Protein 7URH (pdb70)

Nearest PDB structures (foldseek):
  7urh-assembly1_A  TM=1.006E+00  e=3.641E-23  Caenorhabditis elegans
  8w94-assembly1_b  TM=1.001E+00  e=1.421E-17  Azumapecten farreri
  7vt2-assembly2_B  TM=1.000E+00  e=2.208E-17  Azumapecten farreri
  8gy1-assembly1_A  TM=9.930E-01  e=2.685E-17  Dendrorhynchus
  7vhr-assembly1_J  TM=9.983E-01  e=6.172E-17  Apostichopus japonicus

Solvent-accessible surface area: 43721 Å² total; per-residue (Å²): 76,196,57,88,145,93,11,80,76,96,0,28,62,23,0,21,147,3,2,33,24,0,9,41,1,8,7,8,0,5,9,0,6,7,24,1,49,32,58,87,36,62,16,79,46,0,9,126,12,0,42,86,20,0,58,60,3,27,85,28,0,0,43,0,0,101,3,0,7,120,26,8,6,132,24,58,10,92,68,9,100,77,7,134,73,73,107,15,29,80,1,52,131,0,0,72,35,0,35,63,20,4,120,106,2,27,95,13,2,87,128,6,43,59,24,0,33,114,48,119,2,76,85,0,21,80,19,0,78,128,108,7,31,72,80,6,90,122,16,28,78,74,0,44,159,4,10,51,40,8,127,176,52,21,128,49,120,7,42,120,69,4,1,89,115,75,61,124,67,194,56,86,145,93,13,85,73,94,0,28,60,22,0,21,147,3,2,34,23,0,10,40,1,8,7,8,0,4,9,0,5,6,25,1,49,38,66,92,36,63,16,79,46,0,8,124,11,0,44,88,18,0,50,55,3,19,84,33,0,2,68,0,0,92,2,0,5,125,28,3,0,51,25,59,10,90,66,9,103,87,8,133,74,77,80,20,43,76,1,43,114,0,0,53,36,0,13,63,18,3,49,99,1,7,86,14,2,34,126,6,27,61,25,0,35,116,48,120,1,75,92,0,22,76,25,0,22,95,115,8,2,26,79,7,10,86,15,5,13,73,0,2,44,5,0,16,4,8,113,43,10,22,127,50,107,0,41,120,30,0,1,87,63,49,60,128,67,88,6,76,40,62,12,83,76,94,0,28,61,22,0,21,130,4,1,34,22,0,10,42,0,9,7,7,0,4,9,0,5,8,23,1,19,32,4,71,14,0,2,61,42,0,9,125,12,0,40,78,13,0,49,79,4,19,82,39,0,1,54,0,0,95,2,0,2,28,10,3,0,52,25,59,10,89,67,10,102,78,6,135,72,72,106,21,43,77,2,51,132,0,0,57,37,0,36,63,18,3,119,98,1,25,122,14,3,89,128,5,43,59,14,0,33,115,50,120,2,9,8,0,16,16,13,0,72,114,85,8,31,71,80,8,88,117,11,29,77,72,0,44,158,5,10,50,40,8,127,177,52,22,127,23,50,7,25,1,54,6,1,36,100,76,56,130,67,193,57,88,145,92,13,86,74,94,0,27,61,22,0,21,145,4,2,34,20,0,9,44,1,11,7,6,0,6,8,0,6,9,25,1,51,32,59,88,35,62,16,79,49,0,9,130,12,0,41,76,15,4,50,75,4,20,90,37,0,2,56,0,0,100,2,0,6,123,27,2,0,51,25,59,10,89,68,10,112,78,6,157,62,75,104,16,40,80,1,52,134,0,0,61,37,0,13,64,19,3,50,96,1,6,76,15,3,32,131,5,26,60,23,0,33,115,49,120,1,75,92,0,21,74,18,0,21,101,102,7,1,35,82,7,11,79,16,5,11,74,0,2,44,4,0,14,4,7,110,43,10,22,128,50,107,0,41,121,29,0,1,91,44,58,62,110,66,85,5,72,39,62,13,86,73,93,0,27,60,20,0,21,143,4,2,34,23,0,11,42,0,8,7,7,0,4,8,0,6,8,23,1,19,32,4,71,14,0,2,68,48,0,8,125,12,0,39,70,14,0,50,82,3,19,84,46,0,1,66,0,0,94,1,0,2,27,10,3,0,52,24,61,10,89,67,9,104,78,6,134,73,73,106,20,42,75,1,52,134,0,0,61,36,0,36,62,19,3,120,95,2,25,90,12,2,89,126,5,44,59,26,0,34,115,50,119,1,9,8,0,17,14,14,0,74,99,83,8,32,68,96,7,85,114,19,30,77,72,0,43,153,4,11,51,40,8,130,178,52,22,128,22,51,6,24,10,53,5,8,56,95,77,61,126,67,196,57,84,146,91,12,82,73,92,0,27,60,22,0,21,148,3,1,35,22,0,11,42,1,9,8,7,0,3,9,0,6,7,23,1,50,34,60,87,36,63,15,79,52,0,9,125,13,0,44,72,13,0,45,82,4,31,79,42,0,1,69,0,0,93,2,0,5,125,27,3,0,51,26,59,10,90,66,9,103,76,6,136,73,73,107,22,41,74,1,41,112,0,0,55,36,0,36,61,19,3,120,96,2,26,92,14,3,88,130,6,42,60,24,0,32,116,50,121,1,74,92,0,22,80,26,0,81,111,110,7,30,68,95,8,87,120,21,28,76,75,0,44,157,5,12,50,41,8,130,179,54,22,126,50,119,7,42,118,70,6,2,96,114,77,60,129

InterPro domains:
  IPR001519 Ferritin [PTHR11431] (4-167)
  IPR008331 Ferritin/DPS domain [PF00210] (14-154)
  IPR009040 Ferritin-like diiron domain [PS50905] (6-155)
  IPR009078 Ferritin-like superfamily [SSF47240] (2-167)
  IPR012347 Ferritin-like [G3DSA:1.20.1260.10] (1-170)
  IPR014034 Ferritin, conserved site [PS00204] (122-142)

Sequence (1008 aa):
SLARQNYHSEEVEAAVNKKQINIELYASYVYLSMSFYFDRDDVALPNIAKKFFKEQSDEEERREEHATELMMRVQNLLRGGRRVVLQDIQQQKKPENDEWGTALKAFEAALALEKFNNESLLKKKLHSSTAGNHNDAHLTDFIEEKKYLDEQVKKSINEEFARMVANLKRRVGPGVGEEYVFDKEHFSSLARQNYHSSEEVEAAVNKKQINIELYASYVYLSMSFYFDRDDVALPNIAKKFFKEQSDEEERREEHATELMMRVQNLLRGGRVVLQDIQQKKPENDEWGTALKAFEAALALEKFNNEESLLKLHSSSTAGNHNDAHLTDFIEEKKYLDEQVKSINEEFARMVANLKRRVGPGVGEEYVFDKEHFSSLARQNYHSSEEVEAAVNKQINIELYASYVYLSMSFYFDRDDVALPNIAKKFFKEQSDEEEREEHATEELMMRRVQNLLRGGRVVLQDIQQKPENDEWGTALKKAFEAALALEKFNNEESLLKLHSSTAGNHNDAHLTDFIEEKKYLDEEQVKKSINEEFARRMVANLKRVGPGVGEEYVFDKEHFSSLARQNYHSEEVEAAVNKQINIELYASYVYLSMSFYFDRDDVALPNIAKKFFKEQSDEEERREEHATEELMMRVQNLRGGRVVLQDIQQKPENDEWGTALKAFEAALALEKFNNESLLKLHSSTAGNHNDAHLTDFIEEKYLDEQVKSINEFARMVANLKRVGPGVGEEYVFDKEHFSSLARQNYHSEEVEAAVNKKQINIELYASYVYLSMSFYFDRDDVALPNIAKFFKEQSDEEEREEHATEELMMRRVQNLRGGRVVLQDIQQKPENDEEWGTALKAFEAALALEKFNNEESLLKLHSSTAGNHNDAHLTDFIEEKKYLDEEQVKSINEEFARRMMVANLKRRVGPGVGEEYVFDKEHFSSLARQNYHSSEEVEAAVNKKQINIELYASYVYLSMSFYFDRDDVALPNIAKKFFKEQSDEEREHATELMMRRVQNLRGGRVVLQDIQQKPEENDEEWGTALKAFEAALALEKFNNESLLKLHSSTAGNHNDAHLTDFIEEKYLDEEQVKSINEEFARRMVANLKRVGPGVGEEYVFDKEHFS

Structure (mmCIF, N/CA/C/O backbone):
data_7URH
#
_entry.id   7URH
#
_cell.length_a   154.840
_cell.length_b   154.840
_cell.length_c   128.763
_cell.angle_alpha   90.000
_cell.angle_beta   90.000
_cell.angle_gamma   90.000
#
_symmetry.space_group_name_H-M   'I 4'
#
loop_
_entity.id
_entity.type
_entity.pdbx_description
1 polymer Ferritin
2 non-polymer 'FE (III) ION'
3 non-polymer (4S)-2-METHYL-2,4-PENTANEDIOL
4 water water
#
loop_
_atom_site.group_PDB
_atom_site.id
_atom_site.type_symbol
_atom_site.label_atom_id
_atom_site.label_alt_id
_atom_site.label_comp_id
_atom_site.label_asym_id
_atom_site.label_entity_id
_atom_site.label_seq_id
_atom_site.pdbx_PDB_ins_code
_atom_site.Cartn_x
_atom_site.Cartn_y
_atom_site.Cartn_z
_atom_site.occupancy
_atom_site.B_iso_or_equiv
_atom_site.auth_seq_id
_atom_site.auth_comp_id
_atom_site.auth_asym_id
_atom_site.auth_atom_id
_atom_site.pdbx_PDB_model_num
ATOM 1 N N . SER A 1 1 ? 40.392 37.318 17.577 1.000 16.853 2 SER A N 1
ATOM 2 C CA . SER A 1 1 ? 39.919 36.186 18.431 1.000 16.076 2 SER A CA 1
ATOM 3 C C . SER A 1 1 ? 41.059 35.723 19.337 1.000 15.552 2 SER A C 1
ATOM 4 O O . SER A 1 1 ? 42.152 35.443 18.811 1.000 16.125 2 SER A O 1
ATOM 7 N N . LEU A 1 2 ? 40.787 35.585 20.637 1.000 15.499 3 LEU A N 1
ATOM 8 C CA . LEU A 1 2 ? 41.743 35.035 21.632 1.000 15.317 3 LEU A CA 1
ATOM 9 C C . LEU A 1 2 ? 41.925 33.530 21.401 1.000 14.866 3 LEU A C 1
ATOM 10 O O . LEU A 1 2 ? 42.922 32.982 21.888 1.000 15.187 3 LEU A O 1
ATOM 15 N N . ALA A 1 3 ? 40.987 32.884 20.706 1.000 14.822 4 ALA A N 1
ATOM 16 C CA . ALA A 1 3 ? 40.947 31.413 20.545 1.000 14.543 4 ALA A CA 1
ATOM 17 C C . ALA A 1 3 ? 41.737 30.974 19.311 1.000 14.528 4 ALA A C 1
ATOM 18 O O . ALA A 1 3 ? 42.224 29.832 19.288 1.000 14.524 4 ALA A O 1
ATOM 20 N N . ARG A 1 4 ? 41.807 31.822 18.293 1.000 14.482 5 ARG A N 1
ATOM 21 C CA . ARG A 1 4 ? 42.230 31.400 16.938 1.000 14.733 5 ARG A CA 1
ATOM 22 C C . ARG A 1 4 ? 43.620 30.761 17.018 1.000 14.676 5 ARG A C 1
ATOM 23 O O . ARG A 1 4 ? 44.527 31.347 17.635 1.000 15.598 5 ARG A O 1
ATOM 31 N N . GLN A 1 5 ? 43.765 29.583 16.424 1.000 14.346 6 GLN A N 1
ATOM 32 C CA . GLN A 1 5 ? 45.030 28.815 16.443 1.000 14.331 6 GLN A CA 1
ATOM 33 C C . GLN A 1 5 ? 45.020 27.831 15.278 1.000 14.654 6 GLN A C 1
ATOM 34 O O . GLN A 1 5 ? 44.057 27.064 15.148 1.000 14.622 6 GLN A O 1
ATOM 40 N N . ASN A 1 6 ? 46.061 27.864 14.451 1.000 14.912 7 ASN A N 1
ATOM 41 C CA . ASN A 1 6 ? 46.204 26.951 13.291 1.000 14.323 7 ASN A CA 1
ATOM 42 C C . ASN A 1 6 ? 44.970 27.067 12.382 1.000 13.928 7 ASN A C 1
ATOM 43 O O . ASN A 1 6 ? 44.550 26.043 11.807 1.000 13.850 7 ASN A O 1
ATOM 48 N N . TYR A 1 7 ? 44.407 28.267 12.247 1.000 13.602 8 TYR A N 1
ATOM 49 C CA . TYR A 1 7 ? 43.194 28.505 11.424 1.000 13.585 8 TYR A CA 1
ATOM 50 C C . TYR A 1 7 ? 43.518 29.557 10.367 1.000 13.781 8 TYR A C 1
ATOM 51 O O . TYR A 1 7 ? 43.504 30.763 10.656 1.000 14.255 8 TYR A O 1
ATOM 60 N N . HIS A 1 8 ? 43.788 29.089 9.155 1.000 13.858 9 HIS A N 1
ATOM 61 C CA . HIS A 1 8 ? 44.378 29.934 8.089 1.000 13.877 9 HIS A CA 1
ATOM 62 C C . HIS A 1 8 ? 43.322 30.870 7.504 1.000 13.975 9 HIS A C 1
ATOM 63 O O . HIS A 1 8 ? 42.160 30.452 7.349 1.000 13.969 9 HIS A O 1
ATOM 70 N N . SER A 1 9 ? 43.721 32.085 7.133 1.000 13.613 10 SER A N 1
ATOM 71 C CA . SER A 1 9 ? 42.828 33.071 6.479 1.000 14.263 10 SER A CA 1
ATOM 72 C C . SER A 1 9 ? 42.157 32.487 5.223 1.000 14.874 10 SER A C 1
ATOM 73 O O . SER A 1 9 ? 40.988 32.788 4.995 1.000 14.943 10 SER A O 1
ATOM 76 N N A GLU A 1 10 ? 42.874 31.685 4.429 0.500 15.406 11 GLU A N 1
ATOM 77 N N B GLU A 1 10 ? 42.868 31.676 4.435 0.500 15.265 11 GLU A N 1
ATOM 78 C CA A GLU A 1 10 ? 42.318 31.050 3.204 0.500 15.811 11 GLU A CA 1
ATOM 79 C CA B GLU A 1 10 ? 42.324 31.043 3.202 0.500 15.584 11 GLU A CA 1
ATOM 80 C C A GLU A 1 10 ? 41.202 30.075 3.599 0.500 15.602 11 GLU A C 1
ATOM 81 C C B GLU A 1 10 ? 41.226 30.038 3.572 0.500 15.485 11 GLU A C 1
ATOM 82 O O A GLU A 1 10 ? 40.171 30.040 2.896 0.500 15.953 11 GLU A O 1
ATOM 83 O O B GLU A 1 10 ? 40.239 29.933 2.818 0.500 15.885 11 GLU A O 1
ATOM 94 N N . VAL A 1 11 ? 41.401 29.321 4.684 1.000 14.996 12 VAL A N 1
ATOM 95 C CA . VAL A 1 11 ? 40.406 28.321 5.172 1.000 14.871 12 VAL A CA 1
ATOM 96 C C . VAL A 1 11 ? 39.176 29.077 5.691 1.000 14.551 12 VAL A C 1
ATOM 97 O O . VAL A 1 11 ? 38.046 28.684 5.358 1.000 13.902 12 VAL A O 1
ATOM 101 N N . GLU A 1 12 ? 39.384 30.146 6.456 1.000 13.915 13 GLU A N 1
ATOM 102 C CA . GLU A 1 12 ? 38.277 31.008 6.957 1.000 14.101 13 GLU A CA 1
ATOM 103 C C . GLU A 1 12 ? 37.418 31.466 5.769 1.000 14.141 13 GLU A C 1
ATOM 104 O O . GLU A 1 12 ? 36.174 31.390 5.844 1.000 13.649 13 GLU A O 1
ATOM 110 N N . ALA A 1 13 ? 38.039 31.956 4.694 1.000 14.138 14 ALA A N 1
ATOM 111 C CA . ALA A 1 13 ? 37.307 32.461 3.511 1.000 14.646 14 ALA A CA 1
ATOM 112 C C . ALA A 1 13 ? 36.553 31.303 2.848 1.000 14.480 14 ALA A C 1
ATOM 113 O O . ALA A 1 13 ? 35.407 31.511 2.419 1.000 15.346 14 ALA A O 1
ATOM 115 N N . ALA A 1 14 ? 37.176 30.129 2.757 1.000 14.879 15 ALA A N 1
ATOM 116 C CA . ALA A 1 14 ? 36.593 28.936 2.098 1.000 14.330 15 ALA A CA 1
ATOM 117 C C . ALA A 1 14 ? 35.369 28.463 2.895 1.000 14.240 15 ALA A C 1
ATOM 118 O O . ALA A 1 14 ? 34.389 28.030 2.273 1.000 14.590 15 ALA A O 1
ATOM 120 N N . VAL A 1 15 ? 35.415 28.565 4.223 1.000 13.646 16 VAL A N 1
ATOM 121 C CA . VAL A 1 15 ? 34.262 28.201 5.097 1.000 13.111 16 VAL A CA 1
ATOM 122 C C . VAL A 1 15 ? 33.111 29.171 4.806 1.000 12.962 16 VAL A C 1
ATOM 123 O O . VAL A 1 15 ? 31.972 28.717 4.663 1.000 13.358 16 VAL A O 1
ATOM 127 N N . ASN A 1 16 ? 33.386 30.470 4.688 1.000 12.945 17 ASN A N 1
ATOM 128 C CA . ASN A 1 16 ? 32.325 31.451 4.337 1.000 13.361 17 ASN A CA 1
ATOM 129 C C . ASN A 1 16 ? 31.712 31.112 2.969 1.000 13.490 17 ASN A C 1
ATOM 130 O O . ASN A 1 16 ? 30.486 31.220 2.816 1.000 12.925 17 ASN A O 1
ATOM 135 N N A LYS A 1 17 ? 32.526 30.722 1.987 0.500 13.816 18 LYS A N 1
ATOM 136 N N B LYS A 1 17 ? 32.535 30.726 1.993 0.500 13.983 18 LYS A N 1
ATOM 137 C CA A LYS A 1 17 ? 32.005 30.347 0.648 0.500 14.661 18 LYS A CA 1
ATOM 138 C CA B LYS A 1 17 ? 32.048 30.331 0.648 0.500 14.941 18 LYS A CA 1
ATOM 139 C C A LYS A 1 17 ? 31.090 29.126 0.806 0.500 14.372 18 LYS A C 1
ATOM 140 C C B LYS A 1 17 ? 31.110 29.126 0.797 0.500 14.551 18 LYS A C 1
ATOM 141 O O A LYS A 1 17 ? 29.991 29.129 0.219 0.500 14.225 18 LYS A O 1
ATOM 142 O O B LYS A 1 17 ? 30.020 29.140 0.193 0.500 14.447 18 LYS A O 1
ATOM 153 N N . GLN A 1 18 ? 31.515 28.129 1.586 1.000 14.321 19 GLN A N 1
ATOM 154 C CA . GLN A 1 18 ? 30.727 26.884 1.757 1.000 14.289 19 GLN A CA 1
ATOM 155 C C . GLN A 1 18 ? 29.412 27.195 2.476 1.000 13.971 19 GLN A C 1
ATOM 156 O O . GLN A 1 18 ? 28.392 26.601 2.099 1.000 14.121 19 GLN A O 1
ATOM 162 N N . ILE A 1 19 ? 29.408 28.113 3.444 1.000 13.298 20 ILE A N 1
ATOM 163 C CA . ILE A 1 19 ? 28.152 28.532 4.132 1.000 13.502 20 ILE A CA 1
ATOM 164 C C . ILE A 1 19 ? 27.154 29.002 3.065 1.000 13.692 20 ILE A C 1
ATOM 165 O O . ILE A 1 19 ? 25.974 28.612 3.125 1.000 13.084 20 ILE A O 1
ATOM 170 N N . ASN A 1 20 ? 27.600 29.815 2.109 1.000 13.325 21 ASN A N 1
ATOM 171 C CA . ASN A 1 20 ? 26.701 30.368 1.066 1.000 13.433 21 ASN A CA 1
ATOM 172 C C . ASN A 1 20 ? 26.185 29.230 0.180 1.000 13.634 21 ASN A C 1
ATOM 173 O O . ASN A 1 20 ? 24.987 29.239 -0.159 1.000 13.666 21 ASN A O 1
ATOM 178 N N . ILE A 1 21 ? 27.039 28.260 -0.157 1.000 13.507 22 ILE A N 1
ATOM 179 C CA . ILE A 1 21 ? 26.651 27.110 -1.022 1.000 13.883 22 ILE A CA 1
ATOM 180 C C . ILE A 1 21 ? 25.563 26.295 -0.307 1.000 13.569 22 ILE A C 1
ATOM 181 O O . ILE A 1 21 ? 24.589 25.916 -0.974 1.000 13.975 22 ILE A O 1
ATOM 186 N N . GLU A 1 22 ? 25.698 26.078 1.003 1.000 13.649 23 GLU A N 1
ATOM 187 C CA . GLU A 1 22 ? 24.705 25.288 1.779 1.000 13.717 23 GLU A CA 1
ATOM 188 C C . GLU A 1 22 ? 23.376 26.051 1.820 1.000 13.355 23 GLU A C 1
ATOM 189 O O . GLU A 1 22 ? 22.320 25.418 1.642 1.000 13.721 23 GLU A O 1
ATOM 195 N N . LEU A 1 23 ? 23.410 27.366 2.035 1.000 13.050 24 LEU A N 1
ATOM 196 C CA . LEU A 1 23 ? 22.179 28.198 2.049 1.000 12.863 24 LEU A CA 1
ATOM 197 C C . LEU A 1 23 ? 21.517 28.165 0.665 1.000 13.244 24 LEU A C 1
ATOM 198 O O . LEU A 1 23 ? 20.284 28.066 0.594 1.000 13.424 24 LEU A O 1
ATOM 203 N N . TYR A 1 24 ? 22.305 28.238 -0.407 1.000 13.239 25 TYR A N 1
ATOM 204 C CA . TYR A 1 24 ? 21.797 28.137 -1.796 1.000 13.567 25 TYR A CA 1
ATOM 205 C C . TYR A 1 24 ? 21.057 26.804 -1.967 1.000 13.554 25 TYR A C 1
ATOM 206 O O . TYR A 1 24 ? 19.925 26.806 -2.477 1.000 14.106 25 TYR A O 1
ATOM 215 N N . ALA A 1 25 ? 21.664 25.698 -1.541 1.000 13.093 26 ALA A N 1
ATOM 216 C CA . ALA A 1 25 ? 21.048 24.356 -1.639 1.000 13.353 26 ALA A CA 1
ATOM 217 C C . ALA A 1 25 ? 19.733 24.344 -0.853 1.000 13.594 26 ALA A C 1
ATOM 218 O O . ALA A 1 25 ? 18.746 23.779 -1.349 1.000 13.389 26 ALA A O 1
ATOM 220 N N . SER A 1 26 ? 19.716 24.928 0.345 1.000 13.469 27 SER A N 1
ATOM 221 C CA . SER A 1 26 ? 18.482 25.039 1.167 1.000 13.485 27 SER A CA 1
ATOM 222 C C . SER A 1 26 ? 17.389 25.728 0.346 1.000 13.489 27 SER A C 1
ATOM 223 O O . SER A 1 26 ? 16.223 25.274 0.370 1.000 12.973 27 SER A O 1
ATOM 226 N N . TYR A 1 27 ? 17.740 26.786 -0.382 1.000 13.364 28 TYR A N 1
ATOM 227 C CA . TYR A 1 27 ? 16.763 27.597 -1.153 1.000 13.356 28 TYR A CA 1
ATOM 228 C C . TYR A 1 27 ? 16.253 26.787 -2.350 1.000 13.704 28 TYR A C 1
ATOM 229 O O . TYR A 1 27 ? 15.046 26.812 -2.620 1.000 13.437 28 TYR A O 1
ATOM 238 N N . VAL A 1 28 ? 17.129 26.058 -3.039 1.000 13.922 29 VAL A N 1
ATOM 239 C CA . VAL A 1 28 ? 16.714 25.187 -4.177 1.000 13.939 29 VAL A CA 1
ATOM 240 C C . VAL A 1 28 ? 15.666 24.187 -3.677 1.000 13.554 29 VAL A C 1
ATOM 241 O O . VAL A 1 28 ? 14.631 24.017 -4.343 1.000 13.487 29 VAL A O 1
ATOM 245 N N . TYR A 1 29 ? 15.916 23.545 -2.540 1.000 13.696 30 TYR A N 1
ATOM 246 C CA . TYR A 1 29 ? 15.004 22.492 -2.032 1.000 14.099 30 TYR A CA 1
ATOM 247 C C . TYR A 1 29 ? 13.695 23.120 -1.553 1.000 13.851 30 TYR A C 1
ATOM 248 O O . TYR A 1 29 ? 12.648 22.470 -1.678 1.000 13.746 30 TYR A O 1
ATOM 257 N N . LEU A 1 30 ? 13.732 24.343 -1.033 1.000 14.040 31 LEU A N 1
ATOM 258 C CA . LEU A 1 30 ? 12.488 25.049 -0.645 1.000 14.344 31 LEU A CA 1
ATOM 259 C C . LEU A 1 30 ? 11.638 25.276 -1.901 1.000 14.166 31 LEU A C 1
ATOM 260 O O . LEU A 1 30 ? 10.417 25.050 -1.850 1.000 13.827 31 LEU A O 1
ATOM 265 N N . SER A 1 31 ? 12.263 25.707 -2.997 1.000 13.831 32 SER A N 1
ATOM 266 C CA . SER A 1 31 ? 11.602 25.907 -4.308 1.000 14.135 32 SER A CA 1
ATOM 267 C C . SER A 1 31 ? 10.995 24.582 -4.775 1.000 14.175 32 SER A C 1
ATOM 268 O O . SER A 1 31 ? 9.820 24.550 -5.159 1.000 14.373 32 SER A O 1
ATOM 271 N N . MET A 1 32 ? 11.776 23.505 -4.754 1.000 13.885 33 MET A N 1
ATOM 272 C CA . MET A 1 32 ? 11.287 22.185 -5.216 1.000 14.138 33 MET A CA 1
ATOM 273 C C . MET A 1 32 ? 10.099 21.759 -4.348 1.000 13.986 33 MET A C 1
ATOM 274 O O . MET A 1 32 ? 9.098 21.273 -4.912 1.000 14.444 33 MET A O 1
ATOM 279 N N . SER A 1 33 ? 10.177 21.971 -3.033 1.000 13.901 34 SER A N 1
ATOM 280 C CA . SER A 1 33 ? 9.083 21.613 -2.097 1.000 13.922 34 SER A CA 1
ATOM 281 C C . SER A 1 33 ? 7.783 22.275 -2.549 1.000 14.118 34 SER A C 1
ATOM 282 O O . SER A 1 33 ? 6.775 21.582 -2.710 1.000 14.070 34 SER A O 1
ATOM 285 N N . PHE A 1 34 ? 7.790 23.588 -2.731 1.000 13.629 35 PHE A N 1
ATOM 286 C CA . PHE A 1 34 ? 6.536 24.329 -3.010 1.000 13.839 35 PHE A CA 1
ATOM 287 C C . PHE A 1 34 ? 6.089 24.097 -4.456 1.000 14.384 35 PHE A C 1
ATOM 288 O O . PHE A 1 34 ? 4.885 24.255 -4.729 1.000 15.252 35 PHE A O 1
ATOM 296 N N . TYR A 1 35 ? 6.982 23.686 -5.351 1.000 14.139 36 TYR A N 1
ATOM 297 C CA . TYR A 1 35 ? 6.578 23.235 -6.703 1.000 14.509 36 TYR A CA 1
ATOM 298 C C . TYR A 1 35 ? 5.719 21.967 -6.587 1.000 14.477 36 TYR A C 1
ATOM 299 O O . TYR A 1 35 ? 4.651 21.889 -7.220 1.000 14.633 36 TYR A O 1
ATOM 308 N N . PHE A 1 36 ? 6.144 20.986 -5.791 1.000 14.469 37 PHE A N 1
ATOM 309 C CA . PHE A 1 36 ? 5.392 19.711 -5.657 1.000 14.620 37 PHE A CA 1
ATOM 310 C C . PHE A 1 36 ? 4.129 19.939 -4.811 1.000 15.054 37 PHE A C 1
ATOM 311 O O . PHE A 1 36 ? 3.222 19.093 -4.868 1.000 16.139 37 PHE A O 1
ATOM 319 N N . ASP A 1 37 ? 4.053 21.059 -4.084 1.000 14.566 38 ASP A N 1
ATOM 320 C CA . ASP A 1 37 ? 2.871 21.513 -3.298 1.000 15.516 38 ASP A CA 1
ATOM 321 C C . ASP A 1 37 ? 1.843 22.208 -4.204 1.000 15.222 38 ASP A C 1
ATOM 322 O O . ASP A 1 37 ? 0.739 22.500 -3.723 1.000 15.798 38 ASP A O 1
ATOM 327 N N . ARG A 1 38 ? 2.179 22.503 -5.460 1.000 14.803 39 ARG A N 1
ATOM 328 C CA . ARG A 1 38 ? 1.246 23.207 -6.377 1.000 14.950 39 ARG A CA 1
ATOM 329 C C . ARG A 1 38 ? -0.037 22.394 -6.562 1.000 14.636 39 ARG A C 1
ATOM 330 O O . ARG A 1 38 ? 0.014 21.147 -6.597 1.000 14.594 39 ARG A O 1
ATOM 338 N N . ASP A 1 39 ? -1.154 23.094 -6.726 1.000 14.711 40 ASP A N 1
ATOM 339 C CA . ASP A 1 39 ? -2.484 22.455 -6.898 1.000 15.194 40 ASP A CA 1
ATOM 340 C C . ASP A 1 39 ? -2.535 21.643 -8.200 1.000 15.429 40 ASP A C 1
ATOM 341 O O . ASP A 1 39 ? -3.434 20.788 -8.296 1.000 16.475 40 ASP A O 1
ATOM 346 N N . ASP A 1 40 ? -1.626 21.871 -9.153 1.000 15.366 41 ASP A N 1
ATOM 347 C CA . ASP A 1 40 ? -1.601 21.146 -10.455 1.000 16.046 41 ASP A CA 1
ATOM 348 C C . ASP A 1 40 ? -0.448 20.133 -10.500 1.000 15.640 41 ASP A C 1
ATOM 349 O O . ASP A 1 40 ? -0.268 19.499 -11.552 1.000 17.445 41 ASP A O 1
ATOM 354 N N . VAL A 1 41 ? 0.295 19.972 -9.405 1.000 15.118 42 VAL A N 1
ATOM 355 C CA . VAL A 1 41 ? 1.376 18.952 -9.286 1.000 15.015 42 VAL A CA 1
ATOM 356 C C . VAL A 1 41 ? 0.939 17.956 -8.208 1.000 14.548 42 VAL A C 1
ATOM 357 O O . VAL A 1 41 ? 0.711 16.780 -8.541 1.000 15.091 42 VAL A O 1
ATOM 361 N N . ALA A 1 42 ? 0.775 18.430 -6.972 1.000 14.707 43 ALA A N 1
ATOM 362 C CA . ALA A 1 42 ? 0.053 17.735 -5.879 1.000 14.527 43 ALA A CA 1
ATOM 363 C C . ALA A 1 42 ? 0.663 16.351 -5.608 1.000 14.679 43 ALA A C 1
ATOM 364 O O . ALA A 1 42 ? -0.057 15.344 -5.656 1.000 15.245 43 ALA A O 1
ATOM 366 N N . LEU A 1 43 ? 1.967 16.314 -5.340 1.000 14.487 44 LEU A N 1
ATOM 367 C CA . LEU A 1 43 ? 2.684 15.123 -4.825 1.000 14.928 44 LEU A CA 1
ATOM 368 C C . LEU A 1 43 ? 3.225 15.484 -3.448 1.000 14.263 44 LEU A C 1
ATOM 369 O O . LEU A 1 43 ? 4.338 15.997 -3.320 1.000 13.513 44 LEU A O 1
ATOM 374 N N . PRO A 1 44 ? 2.412 15.283 -2.390 1.000 14.369 45 PRO A N 1
ATOM 375 C CA . PRO A 1 44 ? 2.683 15.870 -1.078 1.000 14.308 45 PRO A CA 1
ATOM 376 C C . PRO A 1 44 ? 3.834 15.220 -0.300 1.000 14.600 45 PRO A C 1
ATOM 377 O O . PRO A 1 44 ? 4.438 15.892 0.497 1.000 14.327 45 PRO A O 1
ATOM 381 N N . ASN A 1 45 ? 4.092 13.932 -0.516 1.000 14.682 46 ASN A N 1
ATOM 382 C CA . ASN A 1 45 ? 5.198 13.243 0.195 1.000 14.878 46 ASN A CA 1
ATOM 383 C C . ASN A 1 45 ? 6.519 13.705 -0.420 1.000 14.709 46 ASN A C 1
ATOM 384 O O . ASN A 1 45 ? 7.483 13.909 0.333 1.000 15.023 46 ASN A O 1
ATOM 389 N N . ILE A 1 46 ? 6.554 13.889 -1.737 1.000 14.342 47 ILE A N 1
ATOM 390 C CA . ILE A 1 46 ? 7.733 14.496 -2.417 1.000 14.173 47 ILE A CA 1
ATOM 391 C C . ILE A 1 46 ? 7.896 15.926 -1.887 1.000 13.816 47 ILE A C 1
ATOM 392 O O . ILE A 1 46 ? 9.035 16.318 -1.562 1.000 13.840 47 ILE A O 1
ATOM 397 N N . ALA A 1 47 ? 6.811 16.694 -1.781 1.000 13.987 48 ALA A N 1
ATOM 398 C CA . ALA A 1 47 ? 6.887 18.095 -1.301 1.000 14.047 48 ALA A CA 1
ATOM 399 C C . ALA A 1 47 ? 7.488 18.110 0.110 1.000 14.745 48 ALA A C 1
ATOM 400 O O . ALA A 1 47 ? 8.397 18.915 0.373 1.000 14.603 48 ALA A O 1
ATOM 402 N N A LYS A 1 48 ? 6.992 17.233 0.985 0.500 14.772 49 LYS A N 1
ATOM 403 N N B LYS A 1 48 ? 7.007 17.232 0.995 0.500 14.784 49 LYS A N 1
ATOM 404 C CA A LYS A 1 48 ? 7.433 17.123 2.399 0.500 15.242 49 LYS A CA 1
ATOM 405 C CA B LYS A 1 48 ? 7.465 17.180 2.409 0.500 15.248 49 LYS A CA 1
ATOM 406 C C A LYS A 1 48 ? 8.921 16.758 2.438 0.500 15.156 49 LYS A C 1
ATOM 407 C C B LYS A 1 48 ? 8.940 16.764 2.443 0.500 15.153 49 LYS A C 1
ATOM 408 O O A LYS A 1 48 ? 9.669 17.373 3.222 0.500 15.144 49 LYS A O 1
ATOM 409 O O B LYS A 1 48 ? 9.704 17.351 3.231 0.500 15.080 49 LYS A O 1
ATOM 420 N N . PHE A 1 49 ? 9.328 15.793 1.616 1.000 14.803 50 PHE A N 1
ATOM 421 C CA . PHE A 1 49 ? 10.734 15.336 1.519 1.000 14.653 50 PHE A CA 1
ATOM 422 C C . PHE A 1 49 ? 11.640 16.527 1.181 1.000 14.261 50 PHE A C 1
ATOM 423 O O . PHE A 1 49 ? 12.666 16.724 1.857 1.000 14.026 50 PHE A O 1
ATOM 431 N N . PHE A 1 50 ? 11.283 17.313 0.166 1.000 13.697 51 PHE A N 1
ATOM 432 C CA . PHE A 1 50 ? 12.128 18.462 -0.251 1.000 13.833 51 PHE A CA 1
ATOM 433 C C . PHE A 1 50 ? 12.150 19.530 0.843 1.000 13.887 51 PHE A C 1
ATOM 434 O O . PHE A 1 50 ? 13.205 20.166 1.021 1.000 13.607 51 PHE A O 1
ATOM 442 N N . LYS A 1 51 ? 11.057 19.726 1.581 1.000 14.105 52 LYS A N 1
ATOM 443 C CA . LYS A 1 51 ? 11.071 20.672 2.729 1.000 14.473 52 LYS A CA 1
ATOM 444 C C . LYS A 1 51 ? 12.063 20.154 3.777 1.000 14.483 52 LYS A C 1
ATOM 445 O O . LYS A 1 51 ? 12.851 20.959 4.296 1.000 14.374 52 LYS A O 1
ATOM 451 N N . GLU A 1 52 ? 12.066 18.848 4.055 1.000 14.479 53 GLU A N 1
ATOM 452 C CA . GLU A 1 52 ? 13.018 18.251 5.028 1.000 15.356 53 GLU A CA 1
ATOM 453 C C . GLU A 1 52 ? 14.446 18.459 4.511 1.000 15.045 53 GLU A C 1
ATOM 454 O O . GLU A 1 52 ? 15.320 18.810 5.320 1.000 15.112 53 GLU A O 1
ATOM 460 N N . GLN A 1 53 ? 14.672 18.283 3.209 1.000 14.734 54 GLN A N 1
ATOM 461 C CA . GLN A 1 53 ? 16.024 18.473 2.612 1.000 14.659 54 GLN A CA 1
ATOM 462 C C . GLN A 1 53 ? 16.427 19.950 2.726 1.000 14.178 54 GLN A C 1
ATOM 463 O O . GLN A 1 53 ? 17.605 20.223 3.017 1.000 13.978 54 GLN A O 1
ATOM 469 N N . SER A 1 54 ? 15.500 20.878 2.510 1.000 13.647 55 SER A N 1
ATOM 470 C CA . SER A 1 54 ? 15.750 22.334 2.677 1.000 13.570 55 SER A CA 1
ATOM 471 C C . SER A 1 54 ? 16.200 22.607 4.113 1.000 14.027 55 SER A C 1
ATOM 472 O O . SER A 1 54 ? 17.177 23.359 4.315 1.000 14.153 55 SER A O 1
ATOM 475 N N . ASP A 1 55 ? 15.496 22.037 5.088 1.000 14.431 56 ASP A N 1
ATOM 476 C CA . ASP A 1 55 ? 15.825 22.215 6.524 1.000 15.226 56 ASP A CA 1
ATOM 477 C C . ASP A 1 55 ? 17.233 21.668 6.792 1.000 15.668 56 ASP A C 1
ATOM 478 O O . ASP A 1 55 ? 18.011 22.337 7.501 1.000 15.707 56 ASP A O 1
ATOM 483 N N A GLU A 1 56 ? 17.556 20.493 6.241 0.500 15.861 57 GLU A N 1
ATOM 484 N N B GLU A 1 56 ? 17.549 20.488 6.251 0.500 15.961 57 GLU A N 1
ATOM 485 C CA A GLU A 1 56 ? 18.871 19.827 6.441 0.500 16.471 57 GLU A CA 1
ATOM 486 C CA B GLU A 1 56 ? 18.869 19.827 6.430 0.500 16.630 57 GLU A CA 1
ATOM 487 C C A GLU A 1 56 ? 19.985 20.719 5.878 0.500 15.957 57 GLU A C 1
ATOM 488 C C B GLU A 1 56 ? 19.970 20.746 5.892 0.500 16.027 57 GLU A C 1
ATOM 489 O O A GLU A 1 56 ? 21.023 20.848 6.549 0.500 15.937 57 GLU A O 1
ATOM 490 O O B GLU A 1 56 ? 20.975 20.932 6.599 0.500 15.988 57 GLU A O 1
ATOM 501 N N . GLU A 1 57 ? 19.791 21.304 4.692 1.000 15.507 58 GLU A N 1
ATOM 502 C CA . GLU A 1 57 ? 20.832 22.169 4.067 1.000 15.194 58 GLU A CA 1
ATOM 503 C C . GLU A 1 57 ? 21.046 23.429 4.918 1.000 15.105 58 GLU A C 1
ATOM 504 O O . GLU A 1 57 ? 22.193 23.881 5.042 1.000 14.258 58 GLU A O 1
ATOM 510 N N A ARG A 1 58 ? 19.975 23.997 5.479 0.500 14.376 59 ARG A N 1
ATOM 511 N N B ARG A 1 58 ? 19.977 24.001 5.477 0.500 15.745 59 ARG A N 1
ATOM 512 C CA A ARG A 1 58 ? 20.063 25.181 6.375 0.500 14.466 59 ARG A CA 1
ATOM 513 C CA B ARG A 1 58 ? 20.084 25.161 6.400 0.500 16.733 59 ARG A CA 1
ATOM 514 C C A ARG A 1 58 ? 20.860 24.787 7.624 0.500 15.212 59 ARG A C 1
ATOM 515 C C B ARG A 1 58 ? 20.920 24.726 7.611 0.500 16.885 59 ARG A C 1
ATOM 516 O O A ARG A 1 58 ? 21.652 25.616 8.103 0.500 14.908 59 ARG A O 1
ATOM 517 O O B ARG A 1 58 ? 21.837 25.471 8.000 0.500 16.072 59 ARG A O 1
ATOM 532 N N A GLU A 1 59 ? 20.711 23.550 8.106 0.500 15.945 60 GLU A N 1
ATOM 533 N N B GLU A 1 59 ? 20.672 23.527 8.145 0.500 16.950 60 GLU A N 1
ATOM 534 C CA A GLU A 1 59 ? 21.491 23.064 9.276 0.500 16.975 60 GLU A CA 1
ATOM 535 C CA B GLU A 1 59 ? 21.471 22.972 9.272 0.500 17.584 60 GLU A CA 1
ATOM 536 C C A GLU A 1 59 ? 22.956 22.850 8.867 0.500 16.609 60 GLU A C 1
ATOM 537 C C B GLU A 1 59 ? 22.943 22.868 8.856 0.500 16.936 60 GLU A C 1
ATOM 538 O O A GLU A 1 59 ? 23.835 23.112 9.708 0.500 17.420 60 GLU A O 1
ATOM 539 O O B GLU A 1 59 ? 23.805 23.224 9.678 0.500 17.808 60 GLU A O 1
ATOM 550 N N . HIS A 1 60 ? 23.224 22.385 7.641 1.000 16.566 61 HIS A N 1
ATOM 551 C CA . HIS A 1 60 ? 24.608 22.285 7.093 1.000 15.885 61 HIS A CA 1
ATOM 552 C C . HIS A 1 60 ? 25.255 23.672 7.151 1.000 15.618 61 HIS A C 1
ATOM 553 O O . HIS A 1 60 ? 26.406 23.776 7.612 1.000 15.552 61 HIS A O 1
ATOM 560 N N . ALA A 1 61 ? 24.518 24.704 6.735 1.000 14.515 62 ALA A N 1
ATOM 561 C CA . ALA A 1 61 ? 25.021 26.097 6.723 1.000 14.412 62 ALA A CA 1
ATOM 562 C C . ALA A 1 61 ? 25.307 26.554 8.156 1.000 14.243 62 ALA A C 1
ATOM 563 O O . ALA A 1 61 ? 26.394 27.099 8.408 1.000 14.235 62 ALA A O 1
ATOM 565 N N . THR A 1 62 ? 24.361 26.371 9.076 1.000 14.271 63 THR A N 1
ATOM 566 C CA . THR A 1 62 ? 24.479 26.925 10.448 1.000 14.814 63 THR A CA 1
ATOM 567 C C . THR A 1 62 ? 25.583 26.186 11.210 1.000 14.492 63 THR A C 1
ATOM 568 O O . THR A 1 62 ? 26.245 26.835 12.031 1.000 14.283 63 THR A O 1
ATOM 572 N N . GLU A 1 63 ? 25.816 24.902 10.942 1.000 14.500 64 GLU A N 1
ATOM 573 C CA . GLU A 1 63 ? 26.913 24.172 11.629 1.000 15.061 64 GLU A CA 1
ATOM 574 C C . GLU A 1 63 ? 28.264 24.694 11.119 1.000 14.567 64 GLU A C 1
ATOM 575 O O . GLU A 1 63 ? 29.217 24.689 11.913 1.000 14.614 64 GLU A O 1
ATOM 581 N N . LEU A 1 64 ? 28.350 25.148 9.863 1.000 13.405 65 LEU A N 1
ATOM 582 C CA . LEU A 1 64 ? 29.607 25.771 9.352 1.000 13.657 65 LEU A CA 1
ATOM 583 C C . LEU A 1 64 ? 29.772 27.167 9.962 1.000 13.252 65 LEU A C 1
ATOM 584 O O . LEU A 1 64 ? 30.908 27.554 10.273 1.000 13.102 65 LEU A O 1
ATOM 589 N N A MET A 1 65 ? 28.681 27.908 10.146 0.500 13.000 66 MET A N 1
ATOM 590 N N B MET A 1 65 ? 28.679 27.915 10.132 0.500 13.022 66 MET A N 1
ATOM 591 C CA A MET A 1 65 ? 28.739 29.214 10.848 0.500 12.855 66 MET A CA 1
ATOM 592 C CA B MET A 1 65 ? 28.720 29.212 10.857 0.500 12.889 66 MET A CA 1
ATOM 593 C C A MET A 1 65 ? 29.223 28.976 12.284 0.500 13.204 66 MET A C 1
ATOM 594 C C B MET A 1 65 ? 29.248 28.956 12.272 0.500 13.191 66 MET A C 1
ATOM 595 O O A MET A 1 65 ? 30.057 29.761 12.775 0.500 12.994 66 MET A O 1
ATOM 596 O O B MET A 1 65 ? 30.117 29.716 12.742 0.500 12.896 66 MET A O 1
ATOM 605 N N . ARG A 1 66 ? 28.759 27.898 12.920 1.000 13.372 67 ARG A N 1
ATOM 606 C CA . ARG A 1 66 ? 29.154 27.577 14.308 1.000 13.952 67 ARG A CA 1
ATOM 607 C C . ARG A 1 66 ? 30.653 27.256 14.350 1.000 13.680 67 ARG A C 1
ATOM 608 O O . ARG A 1 66 ? 31.328 27.745 15.263 1.000 13.316 67 ARG A O 1
ATOM 616 N N . VAL A 1 67 ? 31.165 26.468 13.404 1.000 13.426 68 VAL A N 1
ATOM 617 C CA . VAL A 1 67 ? 32.597 26.048 13.446 1.000 13.374 68 VAL A CA 1
ATOM 618 C C . VAL A 1 67 ? 33.476 27.254 13.092 1.000 13.270 68 VAL A C 1
ATOM 619 O O . VAL A 1 67 ? 34.577 27.351 13.655 1.000 13.076 68 VAL A O 1
ATOM 623 N N . GLN A 1 68 ? 33.009 28.134 12.203 1.000 13.004 69 GLN A N 1
ATOM 624 C CA . GLN A 1 68 ? 33.699 29.414 11.884 1.000 13.001 69 GLN A CA 1
ATOM 625 C C . GLN A 1 68 ? 33.955 30.155 13.203 1.000 13.250 69 GLN A C 1
ATOM 626 O O . GLN A 1 68 ? 35.116 30.521 13.481 1.000 13.183 69 GLN A O 1
ATOM 632 N N . ASN A 1 69 ? 32.920 30.350 14.019 1.000 13.216 70 ASN A N 1
ATOM 633 C CA . ASN A 1 69 ? 33.067 31.022 15.339 1.000 13.750 70 ASN A CA 1
ATOM 634 C C . ASN A 1 69 ? 33.947 30.192 16.285 1.000 13.609 70 ASN A C 1
ATOM 635 O O . ASN A 1 69 ? 34.793 30.774 16.968 1.000 13.700 70 ASN A O 1
ATOM 640 N N A LEU A 1 70 ? 33.756 28.875 16.311 0.500 13.725 71 LEU A N 1
ATOM 641 N N B LEU A 1 70 ? 33.757 28.868 16.345 0.500 13.175 71 LEU A N 1
ATOM 642 C CA A LEU A 1 70 ? 34.524 27.961 17.192 0.500 13.961 71 LEU A CA 1
ATOM 643 C CA B LEU A 1 70 ? 34.557 27.987 17.242 0.500 13.074 71 LEU A CA 1
ATOM 644 C C A LEU A 1 70 ? 36.028 28.166 16.961 0.500 13.320 71 LEU A C 1
ATOM 645 C C B LEU A 1 70 ? 36.048 28.221 16.974 0.500 12.785 71 LEU A C 1
ATOM 646 O O A LEU A 1 70 ? 36.790 28.170 17.944 0.500 13.427 71 LEU A O 1
ATOM 647 O O B LEU A 1 70 ? 36.824 28.289 17.942 0.500 12.911 71 LEU A O 1
ATOM 656 N N . ARG A 1 71 ? 36.433 28.337 15.702 1.000 12.713 72 ARG A N 1
ATOM 657 C CA . ARG A 1 71 ? 37.864 28.441 15.319 1.000 12.625 72 ARG A CA 1
ATOM 658 C C . ARG A 1 71 ? 38.348 29.893 15.386 1.000 13.146 72 ARG A C 1
ATOM 659 O O . ARG A 1 71 ? 39.550 30.099 15.187 1.000 13.190 72 ARG A O 1
ATOM 667 N N . GLY A 1 72 ? 37.472 30.858 15.677 1.000 13.416 73 GLY A N 1
ATOM 668 C CA . GLY A 1 72 ? 37.873 32.268 15.836 1.000 13.573 73 GLY A CA 1
ATOM 669 C C . GLY A 1 72 ? 37.947 32.982 14.502 1.000 14.295 73 GLY A C 1
ATOM 670 O O . GLY A 1 72 ? 38.594 34.051 14.432 1.000 15.052 73 GLY A O 1
ATOM 671 N N . GLY A 1 73 ? 37.324 32.422 13.468 1.000 14.168 74 GLY A N 1
ATOM 672 C CA . GLY A 1 73 ? 37.078 33.128 12.204 1.000 14.432 74 GLY A CA 1
ATOM 673 C C . GLY A 1 73 ? 35.877 34.039 12.349 1.000 14.811 74 GLY A C 1
ATOM 674 O O . GLY A 1 73 ? 35.229 34.018 13.431 1.000 15.194 74 GLY A O 1
ATOM 675 N N . ARG A 1 74 ? 35.576 34.810 11.312 1.000 14.545 75 ARG A N 1
ATOM 676 C CA A ARG A 1 74 ? 34.405 35.725 11.293 0.500 14.543 75 ARG A CA 1
ATOM 677 C CA B ARG A 1 74 ? 34.394 35.704 11.319 0.500 14.915 75 ARG A CA 1
ATOM 678 C C . ARG A 1 74 ? 33.449 35.292 10.183 1.000 14.397 75 ARG A C 1
ATOM 679 O O . ARG A 1 74 ? 33.894 35.150 9.021 1.000 14.150 75 ARG A O 1
ATOM 694 N N . VAL A 1 75 ? 32.186 35.079 10.538 1.000 14.322 76 VAL A N 1
ATOM 695 C CA . VAL A 1 75 ? 31.116 34.775 9.556 1.000 14.349 76 VAL A CA 1
ATOM 696 C C . VAL A 1 75 ? 30.925 36.014 8.682 1.000 14.405 76 VAL A C 1
ATOM 697 O O . VAL A 1 75 ? 30.707 37.102 9.227 1.000 15.054 76 VAL A O 1
ATOM 701 N N . VAL A 1 76 ? 31.018 35.840 7.371 1.000 13.914 77 VAL A N 1
ATOM 702 C CA . VAL A 1 76 ? 30.695 36.906 6.384 1.000 14.330 77 VAL A CA 1
ATOM 703 C C . VAL A 1 76 ? 29.685 36.316 5.406 1.000 14.082 77 VAL A C 1
ATOM 704 O O . VAL A 1 76 ? 30.043 35.394 4.664 1.000 14.030 77 VAL A O 1
ATOM 708 N N . LEU A 1 77 ? 28.458 36.819 5.452 1.000 14.147 78 LEU A N 1
ATOM 709 C CA . LEU A 1 77 ? 27.345 36.320 4.615 1.000 14.292 78 LEU A CA 1
ATOM 710 C C . LEU A 1 77 ? 27.338 37.047 3.274 1.000 14.388 78 LEU A C 1
ATOM 711 O O . LEU A 1 77 ? 27.806 38.210 3.198 1.000 15.456 78 LEU A O 1
ATOM 716 N N . GLN A 1 78 ? 26.818 36.371 2.257 1.000 14.464 79 GLN A N 1
ATOM 717 C CA . GLN A 1 78 ? 26.602 36.941 0.911 1.000 14.669 79 GLN A CA 1
ATOM 718 C C . GLN A 1 78 ? 25.148 36.716 0.519 1.000 14.552 79 GLN A C 1
ATOM 719 O O . GLN A 1 78 ? 24.450 35.901 1.166 1.000 13.795 79 GLN A O 1
ATOM 725 N N . ASP A 1 79 ? 24.705 37.395 -0.533 1.000 14.039 80 ASP A N 1
ATOM 726 C CA . ASP A 1 79 ? 23.355 37.170 -1.096 1.000 14.387 80 ASP A CA 1
ATOM 727 C C . ASP A 1 79 ? 23.170 35.669 -1.321 1.000 14.049 80 ASP A C 1
ATOM 728 O O . ASP A 1 79 ? 24.129 34.990 -1.743 1.000 13.551 80 ASP A O 1
ATOM 733 N N . ILE A 1 80 ? 21.968 35.174 -1.059 1.000 14.224 81 ILE A N 1
ATOM 734 C CA . ILE A 1 80 ? 21.578 33.791 -1.439 1.000 14.501 81 ILE A CA 1
ATOM 735 C C . ILE A 1 80 ? 20.910 33.896 -2.807 1.000 15.012 81 ILE A C 1
ATOM 736 O O . ILE A 1 80 ? 19.797 34.445 -2.897 1.000 15.054 81 ILE A O 1
ATOM 741 N N A GLN A 1 81 ? 21.612 33.427 -3.842 0.250 14.346 82 GLN A N 1
ATOM 742 N N B GLN A 1 81 ? 21.592 33.410 -3.845 0.500 16.176 82 GLN A N 1
ATOM 743 N N C GLN A 1 81 ? 21.552 33.363 -3.852 0.250 15.421 82 GLN A N 1
ATOM 744 C CA A GLN A 1 81 ? 21.150 33.434 -5.253 0.120 14.172 82 GLN A CA 1
ATOM 745 C CA B GLN A 1 81 ? 21.099 33.453 -5.244 0.500 17.467 82 GLN A CA 1
ATOM 746 C CA C GLN A 1 81 ? 21.054 33.451 -5.253 0.380 15.951 82 GLN A CA 1
ATOM 747 C C A GLN A 1 81 ? 19.878 32.587 -5.351 0.250 14.171 82 GLN A C 1
ATOM 748 C C B GLN A 1 81 ? 19.827 32.606 -5.339 0.500 17.022 82 GLN A C 1
ATOM 749 C C C GLN A 1 81 ? 19.718 32.705 -5.372 0.250 15.655 82 GLN A C 1
ATOM 750 O O A GLN A 1 81 ? 19.842 31.499 -4.747 0.250 14.207 82 GLN A O 1
ATOM 751 O O B GLN A 1 81 ? 19.786 31.518 -4.734 0.500 16.967 82 GLN A O 1
ATOM 752 O O C GLN A 1 81 ? 19.622 31.600 -4.802 0.250 15.492 82 GLN A O 1
ATOM 768 N N A LYS A 1 82 ? 18.865 33.080 -6.063 0.500 14.347 83 LYS A N 1
ATOM 769 N N B LYS A 1 82 ? 18.818 33.098 -6.057 0.500 17.081 83 LYS A N 1
ATOM 770 C CA A LYS A 1 82 ? 17.607 32.325 -6.290 0.500 14.626 83 LYS A CA 1
ATOM 771 C CA B LYS A 1 82 ? 17.571 32.335 -6.305 0.500 17.171 83 LYS A CA 1
ATOM 772 C C A LYS A 1 82 ? 17.935 31.108 -7.150 0.500 15.229 83 LYS A C 1
ATOM 773 C C B LYS A 1 82 ? 17.926 31.114 -7.149 0.500 16.728 83 LYS A C 1
ATOM 774 O O A LYS A 1 82 ? 18.916 31.122 -7.897 0.500 15.471 83 LYS A O 1
ATOM 775 O O B LYS A 1 82 ? 18.917 31.132 -7.883 0.500 16.893 83 LYS A O 1
ATOM 786 N N . PRO A 1 83 ? 17.149 30.010 -7.059 1.000 15.909 84 PRO A N 1
ATOM 787 C CA . PRO A 1 83 ? 17.401 28.826 -7.878 1.000 16.551 84 PRO A CA 1
ATOM 788 C C . PRO A 1 83 ? 17.306 29.089 -9.389 1.000 17.448 84 PRO A C 1
ATOM 789 O O . PRO A 1 83 ? 16.755 30.093 -9.796 1.000 17.942 84 PRO A O 1
ATOM 793 N N . GLU A 1 84 ? 17.853 28.168 -10.180 1.000 19.427 85 GLU A N 1
ATOM 794 C CA . GLU A 1 84 ? 17.941 28.282 -11.659 1.000 20.966 85 GLU A CA 1
ATOM 795 C C . GLU A 1 84 ? 16.544 28.276 -12.285 1.000 20.716 85 GLU A C 1
ATOM 796 O O . GLU A 1 84 ? 16.371 28.901 -13.344 1.000 20.963 85 GLU A O 1
ATOM 802 N N . ASN A 1 85 ? 15.589 27.571 -11.675 1.000 19.190 86 ASN A N 1
ATOM 803 C CA . ASN A 1 85 ? 14.234 27.364 -12.244 1.000 19.621 86 ASN A CA 1
ATOM 804 C C . ASN A 1 85 ? 13.184 27.795 -11.218 1.000 18.673 86 ASN A C 1
ATOM 805 O O . ASN A 1 85 ? 13.469 27.719 -9.998 1.000 17.538 86 ASN A O 1
ATOM 810 N N . ASP A 1 86 ? 12.018 28.217 -11.703 1.000 18.074 87 ASP A N 1
ATOM 811 C CA . ASP A 1 86 ? 10.796 28.434 -10.887 1.000 18.250 87 ASP A CA 1
ATOM 812 C C . ASP A 1 86 ? 9.961 27.146 -10.868 1.000 17.962 87 ASP A C 1
ATOM 813 O O . ASP A 1 86 ? 9.227 26.939 -9.886 1.000 17.704 87 ASP A O 1
ATOM 818 N N . GLU A 1 87 ? 10.067 26.325 -11.916 1.000 18.741 88 GLU A N 1
ATOM 819 C CA . GLU A 1 87 ? 9.292 25.069 -12.120 1.000 20.227 88 GLU A CA 1
ATOM 820 C C . GLU A 1 87 ? 10.287 23.936 -12.372 1.000 19.099 88 GLU A C 1
ATOM 821 O O . GLU A 1 87 ? 11.311 24.198 -13.019 1.000 19.589 88 GLU A O 1
ATOM 827 N N . TRP A 1 88 ? 10.007 22.723 -11.895 1.000 17.281 89 TRP A N 1
ATOM 828 C CA . TRP A 1 88 ? 11.027 21.641 -11.859 1.000 17.266 89 TRP A CA 1
ATOM 829 C C . TRP A 1 88 ? 10.618 20.418 -12.689 1.000 18.005 89 TRP A C 1
ATOM 830 O O . TRP A 1 88 ? 11.356 19.412 -12.636 1.000 19.042 89 TRP A O 1
ATOM 841 N N . GLY A 1 89 ? 9.518 20.497 -13.440 1.000 18.211 90 GLY A N 1
ATOM 842 C CA . GLY A 1 89 ? 9.115 19.447 -14.396 1.000 18.670 90 GLY A CA 1
ATOM 843 C C . GLY A 1 89 ? 8.576 18.208 -13.707 1.000 18.841 90 GLY A C 1
ATOM 844 O O . GLY A 1 89 ? 7.868 18.345 -12.697 1.000 19.529 90 GLY A O 1
ATOM 845 N N . THR A 1 90 ? 8.858 17.024 -14.260 1.000 19.262 91 THR A N 1
ATOM 846 C CA . THR A 1 90 ? 8.391 15.725 -13.713 1.000 19.609 91 THR A CA 1
ATOM 847 C C . THR A 1 90 ? 9.130 15.447 -12.404 1.000 18.735 91 THR A C 1
ATOM 848 O O . THR A 1 90 ? 10.202 16.053 -12.190 1.000 19.192 91 THR A O 1
ATOM 852 N N . ALA A 1 91 ? 8.614 14.533 -11.582 1.000 18.591 92 ALA A N 1
ATOM 853 C CA . ALA A 1 91 ? 9.329 14.036 -10.389 1.000 17.710 92 ALA A CA 1
ATOM 854 C C . ALA A 1 91 ? 10.733 13.596 -10.826 1.000 18.206 92 ALA A C 1
ATOM 855 O O . ALA A 1 91 ? 11.714 14.017 -10.192 1.000 17.290 92 ALA A O 1
ATOM 857 N N . LEU A 1 92 ? 10.837 12.813 -11.904 1.000 18.191 93 LEU A N 1
ATOM 858 C CA . LEU A 1 92 ? 12.145 12.301 -12.385 1.000 18.282 93 LEU A CA 1
ATOM 859 C C . LEU A 1 92 ? 13.096 13.480 -12.638 1.000 18.088 93 LEU A C 1
ATOM 860 O O . LEU A 1 92 ? 14.232 13.451 -12.131 1.000 17.142 93 LEU A O 1
ATOM 865 N N . LYS A 1 93 ? 12.653 14.492 -13.384 1.000 18.639 94 LYS A N 1
ATOM 866 C CA . LYS A 1 93 ? 13.499 15.660 -13.744 1.000 20.054 94 LYS A CA 1
ATOM 867 C C . LYS A 1 93 ? 13.944 16.386 -12.466 1.000 17.696 94 LYS A C 1
ATOM 868 O O . LYS A 1 93 ? 15.119 16.777 -12.378 1.000 17.384 94 LYS A O 1
ATOM 874 N N . ALA A 1 94 ? 13.041 16.583 -11.507 1.000 16.507 95 ALA A N 1
ATOM 875 C CA . ALA A 1 94 ? 13.352 17.300 -10.246 1.000 15.854 95 ALA A CA 1
ATOM 876 C C . ALA A 1 94 ? 14.407 16.523 -9.447 1.000 15.726 95 ALA A C 1
ATOM 877 O O . ALA A 1 94 ? 15.353 17.145 -8.938 1.000 15.335 95 ALA A O 1
ATOM 879 N N . PHE A 1 95 ? 14.262 15.205 -9.329 1.000 15.101 96 PHE A N 1
ATOM 880 C CA . PHE A 1 95 ? 15.218 14.371 -8.558 1.000 15.078 96 PHE A CA 1
ATOM 881 C C . PHE A 1 95 ? 16.560 14.323 -9.296 1.000 15.326 96 PHE A C 1
ATOM 882 O O . PHE A 1 95 ? 17.605 14.245 -8.624 1.000 15.423 96 PHE A O 1
ATOM 890 N N . GLU A 1 96 ? 16.554 14.380 -10.630 1.000 15.509 97 GLU A N 1
ATOM 891 C CA . GLU A 1 96 ? 17.818 14.456 -11.410 1.000 15.936 97 GLU A CA 1
ATOM 892 C C . GLU A 1 96 ? 18.523 15.781 -11.093 1.000 15.501 97 GLU A C 1
ATOM 893 O O . GLU A 1 96 ? 19.751 15.776 -10.911 1.000 15.444 97 GLU A O 1
ATOM 899 N N . ALA A 1 97 ? 17.777 16.884 -11.006 1.000 15.481 98 ALA A N 1
ATOM 900 C CA . ALA A 1 97 ? 18.336 18.214 -10.675 1.000 15.380 98 ALA A CA 1
ATOM 901 C C . ALA A 1 97 ? 18.882 18.196 -9.242 1.000 15.334 98 ALA A C 1
ATOM 902 O O . ALA A 1 97 ? 19.956 18.770 -9.008 1.000 15.593 98 ALA A O 1
ATOM 904 N N . ALA A 1 98 ? 18.160 17.562 -8.313 1.000 14.853 99 ALA A N 1
ATOM 905 C CA . ALA A 1 98 ? 18.582 17.411 -6.903 1.000 14.802 99 ALA A CA 1
ATOM 906 C C . ALA A 1 98 ? 19.889 16.611 -6.854 1.000 14.870 99 ALA A C 1
ATOM 907 O O . ALA A 1 98 ? 20.820 17.041 -6.169 1.000 15.503 99 ALA A O 1
ATOM 909 N N . LEU A 1 99 ? 19.977 15.493 -7.576 1.000 14.766 100 LEU A N 1
ATOM 910 C CA . LEU A 1 99 ? 21.230 14.695 -7.621 1.000 14.983 100 LEU A CA 1
ATOM 911 C C . LEU A 1 99 ? 22.390 15.589 -8.085 1.000 14.998 100 LEU A C 1
ATOM 912 O O . LEU A 1 99 ? 23.457 15.545 -7.461 1.000 14.639 100 LEU A O 1
ATOM 917 N N . ALA A 1 100 ? 22.195 16.385 -9.139 1.000 15.311 101 ALA A N 1
ATOM 918 C CA . ALA A 1 100 ? 23.245 17.277 -9.687 1.000 15.802 101 ALA A CA 1
ATOM 919 C C . ALA A 1 100 ? 23.662 18.286 -8.608 1.000 16.196 101 ALA A C 1
ATOM 920 O O . ALA A 1 100 ? 24.869 18.532 -8.451 1.000 16.130 101 ALA A O 1
ATOM 922 N N . LEU A 1 101 ? 22.699 18.839 -7.869 1.000 16.362 102 LEU A N 1
ATOM 923 C CA . LEU A 1 101 ? 22.980 19.793 -6.764 1.000 16.512 102 LEU A CA 1
ATOM 924 C C . LEU A 1 101 ? 23.814 19.094 -5.683 1.000 16.670 102 LEU A C 1
ATOM 925 O O . LEU A 1 101 ? 24.795 19.690 -5.208 1.000 16.395 102 LEU A O 1
ATOM 930 N N . GLU A 1 102 ? 23.452 17.865 -5.306 1.000 15.993 103 GLU A N 1
ATOM 931 C CA . GLU A 1 102 ? 24.175 17.125 -4.238 1.000 16.263 103 GLU A CA 1
ATOM 932 C C . GLU A 1 102 ? 25.627 16.894 -4.682 1.000 15.653 103 GLU A C 1
ATOM 933 O O . GLU A 1 102 ? 26.530 17.010 -3.849 1.000 15.603 103 GLU A O 1
ATOM 939 N N . LYS A 1 103 ? 25.847 16.562 -5.954 1.000 15.480 104 LYS A N 1
ATOM 940 C CA . LYS A 1 103 ? 27.213 16.295 -6.473 1.000 15.987 104 LYS A CA 1
ATOM 941 C C . LYS A 1 103 ? 27.997 17.611 -6.519 1.000 16.169 104 LYS A C 1
ATOM 942 O O . LYS A 1 103 ? 29.201 17.599 -6.221 1.000 16.255 104 LYS A O 1
ATOM 948 N N . PHE A 1 104 ? 27.339 18.716 -6.854 1.000 17.061 105 PHE A N 1
ATOM 949 C CA . PHE A 1 104 ? 27.960 20.063 -6.796 1.000 17.911 105 PHE A CA 1
ATOM 950 C C . PHE A 1 104 ? 28.373 20.372 -5.347 1.000 17.505 105 PHE A C 1
ATOM 951 O O . PHE A 1 104 ? 29.509 20.853 -5.126 1.000 17.564 105 PHE A O 1
ATOM 959 N N . ASN A 1 105 ? 27.478 20.124 -4.390 1.000 17.482 106 ASN A N 1
ATOM 960 C CA . ASN A 1 105 ? 27.728 20.336 -2.938 1.000 17.926 106 ASN A CA 1
ATOM 961 C C . ASN A 1 105 ? 28.965 19.516 -2.541 1.000 16.949 106 ASN A C 1
ATOM 962 O O . ASN A 1 105 ? 29.855 20.033 -1.841 1.000 15.861 106 ASN A O 1
ATOM 967 N N . ASN A 1 106 ? 29.018 18.265 -2.984 1.000 16.024 107 ASN A N 1
ATOM 968 C CA . ASN A 1 106 ? 30.128 17.338 -2.654 1.000 16.127 107 ASN A CA 1
ATOM 969 C C . ASN A 1 106 ? 31.442 17.866 -3.241 1.000 16.681 107 ASN A C 1
ATOM 970 O O . ASN A 1 106 ? 32.448 17.895 -2.512 1.000 15.422 107 ASN A O 1
ATOM 975 N N . GLU A 1 107 ? 31.455 18.270 -4.511 1.000 17.653 108 GLU A N 1
ATOM 976 C CA . GLU A 1 107 ? 32.687 18.820 -5.134 1.000 19.085 108 GLU A CA 1
ATOM 977 C C . GLU A 1 107 ? 33.168 20.012 -4.294 1.000 17.864 108 GLU A C 1
ATOM 978 O O . GLU A 1 107 ? 34.369 20.108 -4.033 1.000 16.649 108 GLU A O 1
ATOM 984 N N . SER A 1 108 ? 32.249 20.878 -3.879 1.000 17.655 109 SER A N 1
ATOM 985 C CA . SER A 1 108 ? 32.539 22.088 -3.070 1.000 17.955 109 SER A CA 1
ATOM 986 C C . SER A 1 108 ? 33.148 21.676 -1.724 1.000 16.567 109 SER A C 1
ATOM 987 O O . SER A 1 108 ? 34.163 22.254 -1.316 1.000 16.666 109 SER A O 1
ATOM 990 N N . LEU A 1 109 ? 32.569 20.681 -1.054 1.000 15.979 110 LEU A N 1
ATOM 991 C CA . LEU A 1 109 ? 33.067 20.221 0.267 1.000 16.003 110 LEU A CA 1
ATOM 992 C C . LEU A 1 109 ? 34.461 19.610 0.112 1.000 15.892 110 LEU A C 1
ATOM 993 O O . LEU A 1 109 ? 35.289 19.824 1.002 1.000 15.712 110 LEU A O 1
ATOM 998 N N . LEU A 1 110 ? 34.692 18.834 -0.946 1.000 16.701 111 LEU A N 1
ATOM 999 C CA . LEU A 1 110 ? 36.014 18.194 -1.173 1.000 17.317 111 LEU A CA 1
ATOM 1000 C C . LEU A 1 110 ? 37.078 19.273 -1.412 1.000 17.917 111 LEU A C 1
ATOM 1001 O O . LEU A 1 110 ? 38.206 19.099 -0.946 1.000 18.036 111 LEU A O 1
ATOM 1006 N N A LYS A 1 111 ? 36.716 20.355 -2.112 0.110 17.571 112 LYS A N 1
ATOM 1007 N N C LYS A 1 111 ? 36.729 20.366 -2.098 0.360 18.067 112 LYS A N 1
ATOM 1008 N N D LYS A 1 111 ? 36.713 20.344 -2.122 0.530 18.372 112 LYS A N 1
ATOM 1009 C CA A LYS A 1 111 ? 37.602 21.525 -2.368 0.110 17.480 112 LYS A CA 1
ATOM 1010 C CA C LYS A 1 111 ? 37.679 21.486 -2.341 0.360 18.422 112 LYS A CA 1
ATOM 1011 C CA D LYS A 1 111 ? 37.596 21.517 -2.365 0.530 19.023 112 LYS A CA 1
ATOM 1012 C C A LYS A 1 111 ? 37.935 22.215 -1.038 0.110 17.525 112 LYS A C 1
ATOM 1013 C C C LYS A 1 111 ? 37.955 22.209 -1.015 0.360 18.115 112 LYS A C 1
ATOM 1014 C C D LYS A 1 111 ? 37.942 22.157 -1.012 0.530 18.460 112 LYS A C 1
ATOM 1015 O O A LYS A 1 111 ? 39.115 22.572 -0.841 0.110 17.593 112 LYS A O 1
ATOM 1016 O O C LYS A 1 111 ? 39.124 22.583 -0.787 0.360 18.222 112 LYS A O 1
ATOM 1017 O O D LYS A 1 111 ? 39.140 22.398 -0.756 0.530 18.533 112 LYS A O 1
ATOM 1033 N N . LEU A 1 112 ? 36.933 22.400 -0.172 1.000 17.547 113 LEU A N 1
ATOM 1034 C CA . LEU A 1 112 ? 37.121 22.989 1.182 1.000 17.201 113 LEU A CA 1
ATOM 1035 C C . LEU A 1 112 ? 38.054 22.080 1.993 1.000 16.916 113 LEU A C 1
ATOM 1036 O O . LEU A 1 112 ? 38.993 22.585 2.640 1.000 17.018 113 LEU A O 1
ATOM 1041 N N . HIS A 1 113 ? 37.804 20.773 1.948 1.000 17.124 114 HIS A N 1
ATOM 1042 C CA . HIS A 1 113 ? 38.607 19.746 2.651 1.000 17.197 114 HIS A CA 1
ATOM 1043 C C . HIS A 1 113 ? 40.067 19.832 2.186 1.000 17.640 114 HIS A C 1
ATOM 1044 O O . HIS A 1 113 ? 40.961 19.795 3.039 1.000 17.947 114 HIS A O 1
ATOM 1051 N N . SER A 1 114 ? 40.285 19.944 0.874 1.000 18.385 115 SER A N 1
ATOM 1052 C CA A SER A 1 114 ? 41.635 20.051 0.259 0.500 18.816 115 SER A CA 1
ATOM 1053 C CA B SER A 1 114 ? 41.639 20.045 0.266 0.500 18.750 115 SER A CA 1
ATOM 1054 C C . SER A 1 114 ? 42.347 21.293 0.804 1.000 18.626 115 SER A C 1
ATOM 1055 O O . SER A 1 114 ? 43.512 21.177 1.218 1.000 19.128 115 SER A O 1
ATOM 1060 N N . THR A 1 115 ? 41.658 22.429 0.803 1.000 18.711 116 THR A N 1
ATOM 1061 C CA . THR A 1 115 ? 42.213 23.716 1.290 1.000 18.385 116 THR A CA 1
ATOM 1062 C C . THR A 1 115 ? 42.635 23.556 2.756 1.000 17.653 116 THR A C 1
ATOM 1063 O O . THR A 1 115 ? 43.745 23.974 3.106 1.000 17.344 116 THR A O 1
ATOM 1067 N N . ALA A 1 116 ? 41.786 22.961 3.590 1.000 16.864 117 ALA A N 1
ATOM 1068 C CA . ALA A 1 116 ? 42.076 22.724 5.019 1.000 16.539 117 ALA A CA 1
ATOM 1069 C C . ALA A 1 116 ? 43.342 21.862 5.137 1.000 16.785 117 ALA A C 1
ATOM 1070 O O . ALA A 1 116 ? 44.223 22.213 5.927 1.000 16.725 117 ALA A O 1
ATOM 1072 N N . GLY A 1 117 ? 43.426 20.774 4.366 1.000 17.312 118 GLY A N 1
ATOM 1073 C CA . GLY A 1 117 ? 44.566 19.840 4.401 1.000 17.932 118 GLY A CA 1
ATOM 1074 C C . GLY A 1 117 ? 45.846 20.520 3.950 1.000 18.745 118 GLY A C 1
ATOM 1075 O O . GLY A 1 117 ? 46.902 20.246 4.558 1.000 19.057 118 GLY A O 1
ATOM 1076 N N . ASN A 1 118 ? 45.753 21.388 2.936 1.000 19.206 119 ASN A N 1
ATOM 1077 C CA . ASN A 1 118 ? 46.909 22.161 2.397 1.000 20.654 119 ASN A CA 1
ATOM 1078 C C . ASN A 1 118 ? 47.515 23.017 3.510 1.000 20.564 119 ASN A C 1
ATOM 1079 O O . ASN A 1 118 ? 48.730 23.288 3.452 1.000 21.685 119 ASN A O 1
ATOM 1084 N N . HIS A 1 119 ? 46.703 23.440 4.482 1.000 19.012 120 HIS A N 1
ATOM 1085 C CA . HIS A 1 119 ? 47.140 24.289 5.620 1.000 18.134 120 HIS A CA 1
ATOM 1086 C C . HIS A 1 119 ? 47.292 23.460 6.903 1.000 17.416 120 HIS A C 1
ATOM 1087 O O . HIS A 1 119 ? 47.392 24.060 7.984 1.000 18.355 120 HIS A O 1
ATOM 1094 N N . ASN A 1 120 ? 47.327 22.129 6.797 1.000 17.773 121 ASN A N 1
ATOM 1095 C CA . ASN A 1 120 ? 47.590 21.210 7.936 1.000 18.279 121 ASN A CA 1
ATOM 1096 C C . ASN A 1 120 ? 46.560 21.466 9.042 1.000 16.906 121 ASN A C 1
ATOM 1097 O O . ASN A 1 120 ? 46.915 21.383 10.230 1.000 17.146 121 ASN A O 1
ATOM 1102 N N . ASP A 1 121 ? 45.315 21.750 8.658 1.000 16.018 122 ASP A N 1
ATOM 1103 C CA . ASP A 1 121 ? 44.219 21.985 9.628 1.000 15.711 122 ASP A CA 1
ATOM 1104 C C . ASP A 1 121 ? 43.567 20.635 9.938 1.000 15.706 122 ASP A C 1
ATOM 1105 O O . ASP A 1 121 ? 42.512 20.329 9.354 1.000 15.805 122 ASP A O 1
ATOM 1110 N N . ALA A 1 122 ? 44.185 19.873 10.839 1.000 16.068 123 ALA A N 1
ATOM 1111 C CA . ALA A 1 122 ? 43.761 18.506 11.213 1.000 16.918 123 ALA A CA 1
ATOM 1112 C C . ALA A 1 122 ? 42.377 18.557 11.866 1.000 16.056 123 ALA A C 1
ATOM 1113 O O . ALA A 1 122 ? 41.564 17.641 11.638 1.000 17.267 123 ALA A O 1
ATOM 1115 N N . HIS A 1 123 ? 42.099 19.594 12.652 1.000 15.728 124 HIS A N 1
ATOM 1116 C CA . HIS A 1 123 ? 40.762 19.751 13.276 1.000 15.394 124 HIS A CA 1
ATOM 1117 C C . HIS A 1 123 ? 39.704 19.875 12.179 1.000 15.720 124 HIS A C 1
ATOM 1118 O O . HIS A 1 123 ? 38.667 19.179 12.264 1.000 15.757 124 HIS A O 1
ATOM 1125 N N . LEU A 1 124 ? 39.922 20.737 11.184 1.000 14.967 125 LEU A N 1
ATOM 1126 C CA . LEU A 1 124 ? 38.838 21.027 10.215 1.000 14.960 125 LEU A CA 1
ATOM 1127 C C . LEU A 1 124 ? 38.709 19.898 9.190 1.000 15.363 125 LEU A C 1
ATOM 1128 O O . LEU A 1 124 ? 37.577 19.645 8.780 1.000 15.033 125 LEU A O 1
ATOM 1133 N N . THR A 1 125 ? 39.793 19.227 8.785 1.000 16.067 126 THR A N 1
ATOM 1134 C CA . THR A 1 125 ? 39.667 18.078 7.847 1.000 16.973 126 THR A CA 1
ATOM 1135 C C . THR A 1 125 ? 38.827 16.991 8.524 1.000 17.210 126 THR A C 1
ATOM 1136 O O . THR A 1 125 ? 37.947 16.432 7.848 1.000 17.319 126 THR A O 1
ATOM 1140 N N . ASP A 1 126 ? 39.064 16.734 9.813 1.000 17.068 127 ASP A N 1
ATOM 1141 C CA . ASP A 1 126 ? 38.291 15.731 10.594 1.000 18.617 127 ASP A CA 1
ATOM 1142 C C . ASP A 1 126 ? 36.832 16.189 10.692 1.000 17.839 127 ASP A C 1
ATOM 1143 O O . ASP A 1 126 ? 35.925 15.362 10.481 1.000 17.933 127 ASP A O 1
ATOM 1148 N N . PHE A 1 127 ? 36.604 17.467 10.995 1.000 16.659 128 PHE A N 1
ATOM 1149 C CA . PHE A 1 127 ? 35.242 18.038 11.117 1.000 16.471 128 PHE A CA 1
ATOM 1150 C C . PHE A 1 127 ? 34.480 17.812 9.805 1.000 16.144 128 PHE A C 1
ATOM 1151 O O . PHE A 1 127 ? 33.321 17.375 9.828 1.000 16.013 128 PHE A O 1
ATOM 1159 N N . ILE A 1 128 ? 35.102 18.135 8.673 1.000 15.681 129 ILE A N 1
ATOM 1160 C CA . ILE A 1 128 ? 34.445 18.038 7.339 1.000 16.240 129 ILE A CA 1
ATOM 1161 C C . ILE A 1 128 ? 34.174 16.558 7.045 1.000 17.559 129 ILE A C 1
ATOM 1162 O O . ILE A 1 128 ? 33.074 16.238 6.579 1.000 17.779 129 ILE A O 1
ATOM 1167 N N . GLU A 1 129 ? 35.147 15.689 7.316 1.000 18.336 130 GLU A N 1
ATOM 1168 C CA . GLU A 1 129 ? 35.024 14.230 7.055 1.000 20.102 130 GLU A CA 1
ATOM 1169 C C . GLU A 1 129 ? 33.836 13.685 7.848 1.000 21.469 130 GLU A C 1
ATOM 1170 O O . GLU A 1 129 ? 32.948 13.057 7.233 1.000 22.111 130 GLU A O 1
ATOM 1176 N N . GLU A 1 130 ? 33.822 13.941 9.156 1.000 23.093 131 GLU A N 1
ATOM 1177 C CA . GLU A 1 130 ? 32.862 13.336 10.117 1.000 25.625 131 GLU A CA 1
ATOM 1178 C C . GLU A 1 130 ? 31.445 13.873 9.875 1.000 24.561 131 GLU A C 1
ATOM 1179 O O . GLU A 1 130 ? 30.500 13.061 9.821 1.000 25.814 131 GLU A O 1
ATOM 1185 N N A LYS A 1 131 ? 31.302 15.191 9.708 0.500 22.967 132 LYS A N 1
ATOM 1186 N N B LYS A 1 131 ? 31.302 15.196 9.742 0.500 23.372 132 LYS A N 1
ATOM 1187 C CA A LYS A 1 131 ? 29.986 15.882 9.741 0.500 22.288 132 LYS A CA 1
ATOM 1188 C CA B LYS A 1 131 ? 29.985 15.891 9.737 0.500 22.961 132 LYS A CA 1
ATOM 1189 C C A LYS A 1 131 ? 29.455 16.189 8.334 0.500 21.319 132 LYS A C 1
ATOM 1190 C C B LYS A 1 131 ? 29.428 16.036 8.313 0.500 21.707 132 LYS A C 1
ATOM 1191 O O A LYS A 1 131 ? 28.259 16.531 8.245 0.500 21.380 132 LYS A O 1
ATOM 1192 O O B LYS A 1 131 ? 28.187 16.067 8.189 0.500 21.945 132 LYS A O 1
ATOM 1203 N N . TYR A 1 132 ? 30.278 16.102 7.280 1.000 19.940 133 TYR A N 1
ATOM 1204 C CA . TYR A 1 132 ? 29.862 16.497 5.903 1.000 18.779 133 TYR A CA 1
ATOM 1205 C C . TYR A 1 132 ? 30.084 15.382 4.875 1.000 18.868 133 TYR A C 1
ATOM 1206 O O . TYR A 1 132 ? 29.132 15.085 4.126 1.000 18.958 133 TYR A O 1
ATOM 1215 N N . LEU A 1 133 ? 31.282 14.807 4.787 1.000 18.718 134 LEU A N 1
ATOM 1216 C CA . LEU A 1 133 ? 31.632 13.956 3.619 1.000 18.204 134 LEU A CA 1
ATOM 1217 C C . LEU A 1 133 ? 30.804 12.666 3.633 1.000 18.095 134 LEU A C 1
ATOM 1218 O O . LEU A 1 133 ? 30.323 12.272 2.555 1.000 16.677 134 LEU A O 1
ATOM 1223 N N . ASP A 1 134 ? 30.648 12.018 4.788 1.000 19.462 135 ASP A N 1
ATOM 1224 C CA . ASP A 1 134 ? 29.899 10.737 4.847 1.000 21.338 135 ASP A CA 1
ATOM 1225 C C . ASP A 1 134 ? 28.419 11.024 4.564 1.000 19.663 135 ASP A C 1
ATOM 1226 O O . ASP A 1 134 ? 27.823 10.299 3.762 1.000 17.771 135 ASP A O 1
ATOM 1231 N N . GLU A 1 135 ? 27.847 12.061 5.174 1.000 20.117 136 GLU A N 1
ATOM 1232 C CA . GLU A 1 135 ? 26.425 12.421 4.925 1.000 20.715 136 GLU A CA 1
ATOM 1233 C C . GLU A 1 135 ? 26.239 12.729 3.433 1.000 18.226 136 GLU A C 1
ATOM 1234 O O . GLU A 1 135 ? 25.211 12.336 2.866 1.000 17.272 136 GLU A O 1
ATOM 1240 N N . GLN A 1 136 ? 27.196 13.410 2.804 1.000 17.057 137 GLN A N 1
ATOM 1241 C CA . GLN A 1 136 ? 27.065 13.826 1.383 1.000 17.277 137 GLN A CA 1
ATOM 1242 C C . GLN A 1 136 ? 27.084 12.583 0.479 1.000 16.231 137 GLN A C 1
ATOM 1243 O O . GLN A 1 136 ? 26.283 12.523 -0.478 1.000 15.445 137 GLN A O 1
ATOM 1249 N N . VAL A 1 137 ? 27.955 11.616 0.753 1.000 15.597 138 VAL A N 1
ATOM 1250 C CA . VAL A 1 137 ? 27.995 10.339 -0.020 1.000 15.434 138 VAL A CA 1
ATOM 1251 C C . VAL A 1 137 ? 26.649 9.624 0.155 1.000 15.415 138 VAL A C 1
ATOM 1252 O O . VAL A 1 137 ? 26.110 9.101 -0.840 1.000 14.885 138 VAL A O 1
ATOM 1256 N N . LYS A 1 138 ? 26.101 9.607 1.369 1.000 15.650 139 LYS A N 1
ATOM 1257 C CA A LYS A 1 138 ? 24.810 8.915 1.625 0.500 15.674 139 LYS A CA 1
ATOM 1258 C CA B LYS A 1 138 ? 24.800 8.944 1.664 0.500 16.314 139 LYS A CA 1
ATOM 1259 C C . LYS A 1 138 ? 23.687 9.646 0.877 1.000 15.785 139 LYS A C 1
ATOM 1260 O O . LYS A 1 138 ? 22.842 8.954 0.292 1.000 15.195 139 LYS A O 1
ATOM 1271 N N . SER A 1 139 ? 23.696 10.976 0.870 1.000 15.646 140 SER A N 1
ATOM 1272 C CA . SER A 1 139 ? 22.656 11.781 0.184 1.000 15.539 140 SER A CA 1
ATOM 1273 C C . SER A 1 139 ? 22.718 11.545 -1.328 1.000 14.805 140 SER A C 1
ATOM 1274 O O . SER A 1 139 ? 21.666 11.315 -1.940 1.000 15.125 140 SER A O 1
ATOM 1277 N N . ILE A 1 140 ? 23.912 11.589 -1.922 1.000 14.316 141 ILE A N 1
ATOM 1278 C CA . ILE A 1 140 ? 24.084 11.345 -3.383 1.000 14.050 141 ILE A CA 1
ATOM 1279 C C . ILE A 1 140 ? 23.557 9.942 -3.708 1.000 14.247 141 ILE A C 1
ATOM 1280 O O . ILE A 1 140 ? 22.809 9.789 -4.688 1.000 14.176 141 ILE A O 1
ATOM 1285 N N . ASN A 1 141 ? 23.928 8.948 -2.905 1.000 14.244 142 ASN A N 1
ATOM 1286 C CA . ASN A 1 141 ? 23.452 7.557 -3.102 1.000 14.467 142 ASN A CA 1
ATOM 1287 C C . ASN A 1 141 ? 21.917 7.518 -3.030 1.000 14.715 142 ASN A C 1
ATOM 1288 O O . ASN A 1 141 ? 21.300 6.866 -3.895 1.000 14.390 142 ASN A O 1
ATOM 1293 N N . GLU A 1 142 ? 21.317 8.175 -2.035 1.000 14.792 143 GLU A N 1
ATOM 1294 C CA A GLU A 1 142 ? 19.838 8.224 -1.833 0.500 15.463 143 GLU A CA 1
ATOM 1295 C CA B GLU A 1 142 ? 19.840 8.154 -1.866 0.500 15.808 143 GLU A CA 1
ATOM 1296 C C . GLU A 1 142 ? 19.175 8.776 -3.102 1.000 15.143 143 GLU A C 1
ATOM 1297 O O . GLU A 1 142 ? 18.189 8.184 -3.584 1.000 15.046 143 GLU A O 1
ATOM 1308 N N . PHE A 1 143 ? 19.682 9.904 -3.608 1.000 14.631 144 PHE A N 1
ATOM 1309 C CA . PHE A 1 143 ? 19.116 10.563 -4.812 1.000 14.849 144 PHE A CA 1
ATOM 1310 C C . PHE A 1 143 ? 19.322 9.683 -6.053 1.000 14.760 144 PHE A C 1
ATOM 1311 O O . PHE A 1 143 ? 18.395 9.588 -6.862 1.000 15.141 144 PHE A O 1
ATOM 1319 N N . ALA A 1 144 ? 20.484 9.045 -6.211 1.000 14.551 145 ALA A N 1
ATOM 1320 C CA . ALA A 1 144 ? 20.725 8.118 -7.341 1.000 14.530 145 ALA A CA 1
ATOM 1321 C C . ALA A 1 144 ? 19.701 6.975 -7.290 1.000 14.618 145 ALA A C 1
ATOM 1322 O O . ALA A 1 144 ? 19.146 6.636 -8.342 1.000 14.718 145 ALA A O 1
ATOM 1324 N N . ARG A 1 145 ? 19.445 6.413 -6.103 1.000 15.009 146 ARG A N 1
ATOM 1325 C CA . ARG A 1 145 ? 18.475 5.298 -5.923 1.000 15.475 146 ARG A CA 1
ATOM 1326 C C . ARG A 1 145 ? 17.063 5.800 -6.242 1.000 15.081 146 ARG A C 1
ATOM 1327 O O . ARG A 1 145 ? 16.296 5.058 -6.876 1.000 14.963 146 ARG A O 1
ATOM 1335 N N . MET A 1 146 ? 16.715 7.022 -5.843 1.000 15.098 147 MET A N 1
ATOM 1336 C CA . MET A 1 146 ? 15.362 7.565 -6.124 1.000 15.418 147 MET A CA 1
ATOM 1337 C C . MET A 1 146 ? 15.211 7.805 -7.633 1.000 14.911 147 MET A C 1
ATOM 1338 O O . MET A 1 146 ? 14.130 7.516 -8.171 1.000 15.280 147 MET A O 1
ATOM 1343 N N . VAL A 1 147 ? 16.255 8.283 -8.305 1.000 14.794 148 VAL A N 1
ATOM 1344 C CA . VAL A 1 147 ? 16.244 8.443 -9.787 1.000 14.780 148 VAL A CA 1
ATOM 1345 C C . VAL A 1 147 ? 16.015 7.065 -10.428 1.000 14.788 148 VAL A C 1
ATOM 1346 O O . VAL A 1 147 ? 15.158 6.965 -11.319 1.000 15.627 148 VAL A O 1
ATOM 1350 N N . ALA A 1 148 ? 16.733 6.026 -9.995 1.000 14.649 149 ALA A N 1
ATOM 1351 C CA . ALA A 1 148 ? 16.555 4.661 -10.544 1.000 15.104 149 ALA A CA 1
ATOM 1352 C C . ALA A 1 148 ? 15.086 4.246 -10.397 1.000 15.097 149 ALA A C 1
ATOM 1353 O O . ALA A 1 148 ? 14.507 3.714 -11.364 1.000 15.588 149 ALA A O 1
ATOM 1355 N N . ASN A 1 149 ? 14.484 4.494 -9.234 1.000 15.144 150 ASN A N 1
ATOM 1356 C CA . ASN A 1 149 ? 13.092 4.059 -8.952 1.000 15.214 150 ASN A CA 1
ATOM 1357 C C . ASN A 1 149 ? 12.090 4.896 -9.752 1.000 15.429 150 ASN A C 1
ATOM 1358 O O . ASN A 1 149 ? 11.072 4.333 -10.187 1.000 15.562 150 ASN A O 1
ATOM 1363 N N . LEU A 1 150 ? 12.344 6.190 -9.939 1.000 15.326 151 LEU A N 1
ATOM 1364 C CA . LEU A 1 150 ? 11.428 7.046 -10.737 1.000 15.948 151 LEU A CA 1
ATOM 1365 C C . LEU A 1 150 ? 11.472 6.629 -12.212 1.000 17.008 151 LEU A C 1
ATOM 1366 O O . LEU A 1 150 ? 10.413 6.679 -12.862 1.000 18.191 151 LEU A O 1
ATOM 1371 N N . LYS A 1 151 ? 12.631 6.207 -12.723 1.000 17.611 152 LYS A N 1
ATOM 1372 C CA . LYS A 1 151 ? 12.728 5.644 -14.096 1.000 18.693 152 LYS A CA 1
ATOM 1373 C C . LYS A 1 151 ? 11.940 4.333 -14.157 1.000 18.364 152 LYS A C 1
ATOM 1374 O O . LYS A 1 151 ? 11.212 4.122 -15.144 1.000 19.796 152 LYS A O 1
ATOM 1380 N N . ARG A 1 152 ? 12.058 3.496 -13.126 1.000 17.289 153 ARG A N 1
ATOM 1381 C CA A ARG A 1 152 ? 11.408 2.161 -13.068 0.500 17.033 153 ARG A CA 1
ATOM 1382 C CA B ARG A 1 152 ? 11.408 2.161 -13.087 0.500 17.727 153 ARG A CA 1
ATOM 1383 C C . ARG A 1 152 ? 9.881 2.317 -13.110 1.000 17.327 153 ARG A C 1
ATOM 1384 O O . ARG A 1 152 ? 9.240 1.606 -13.900 1.000 17.568 153 ARG A O 1
ATOM 1399 N N . VAL A 1 153 ? 9.317 3.197 -12.274 1.000 17.211 154 VAL A N 1
ATOM 1400 C CA . VAL A 1 153 ? 7.834 3.280 -12.101 1.000 17.127 154 VAL A CA 1
ATOM 1401 C C . VAL A 1 153 ? 7.199 3.991 -13.303 1.000 18.383 154 VAL A C 1
ATOM 1402 O O . VAL A 1 153 ? 6.019 3.717 -13.588 1.000 18.994 154 VAL A O 1
ATOM 1406 N N . GLY A 1 154 ? 7.933 4.894 -13.952 1.000 18.557 155 GLY A N 1
ATOM 1407 C CA . GLY A 1 154 ? 7.459 5.642 -15.128 1.000 19.267 155 GLY A CA 1
ATOM 1408 C C . GLY A 1 154 ? 6.490 6.757 -14.750 1.000 20.120 155 GLY A C 1
ATOM 1409 O O . GLY A 1 154 ? 6.134 6.937 -13.584 1.000 19.718 155 GLY A O 1
ATOM 1410 N N . PRO A 1 155 ? 6.012 7.529 -15.746 1.000 21.795 156 PRO A N 1
ATOM 1411 C CA . PRO A 1 155 ? 5.027 8.580 -15.502 1.000 21.955 156 PRO A CA 1
ATOM 1412 C C . PRO A 1 155 ? 3.619 8.037 -15.218 1.000 21.443 156 PRO A C 1
ATOM 1413 O O . PRO A 1 155 ? 3.322 6.926 -15.611 1.000 23.223 156 PRO A O 1
ATOM 1417 N N . GLY A 1 156 ? 2.783 8.846 -14.563 1.000 20.556 157 GLY A N 1
ATOM 1418 C CA . GLY A 1 156 ? 1.375 8.509 -14.282 1.000 19.845 157 GLY A CA 1
ATOM 1419 C C . GLY A 1 156 ? 1.228 7.765 -12.969 1.000 19.299 157 GLY A C 1
ATOM 1420 O O . GLY A 1 156 ? 1.722 8.269 -11.946 1.000 18.829 157 GLY A O 1
ATOM 1421 N N . VAL A 1 157 ? 0.563 6.610 -12.973 1.000 19.168 158 VAL A N 1
ATOM 1422 C CA . VAL A 1 157 ? 0.256 5.857 -11.719 1.000 19.255 158 VAL A CA 1
ATOM 1423 C C . VAL A 1 157 ? 1.564 5.553 -10.970 1.000 18.771 158 VAL A C 1
ATOM 1424 O O . VAL A 1 157 ? 1.551 5.583 -9.726 1.000 19.024 158 VAL A O 1
ATOM 1428 N N . GLY A 1 158 ? 2.661 5.278 -11.681 1.000 18.927 159 GLY A N 1
ATOM 1429 C CA . GLY A 1 158 ? 3.976 5.019 -11.060 1.000 18.771 159 GLY A CA 1
ATOM 1430 C C . GLY A 1 158 ? 4.435 6.173 -10.174 1.000 18.358 159 GLY A C 1
ATOM 1431 O O . GLY A 1 158 ? 4.913 5.912 -9.052 1.000 17.632 159 GLY A O 1
ATOM 1432 N N . GLU A 1 159 ? 4.275 7.410 -10.645 1.000 18.398 160 GLU A N 1
ATOM 1433 C CA A GLU A 1 159 ? 4.657 8.641 -9.908 0.500 18.046 160 GLU A CA 1
ATOM 1434 C CA B GLU A 1 159 ? 4.668 8.635 -9.895 0.500 18.632 160 GLU A CA 1
ATOM 1435 C C . GLU A 1 159 ? 3.807 8.755 -8.635 1.000 17.960 160 GLU A C 1
ATOM 1436 O O . GLU A 1 159 ? 4.357 9.098 -7.579 1.000 16.959 160 GLU A O 1
ATOM 1447 N N . TYR A 1 160 ? 2.506 8.489 -8.754 1.000 17.253 161 TYR A N 1
ATOM 1448 C CA . TYR A 1 160 ? 1.559 8.482 -7.612 1.000 17.453 161 TYR A CA 1
ATOM 1449 C C . TYR A 1 160 ? 1.994 7.426 -6.587 1.000 17.100 161 TYR A C 1
ATOM 1450 O O . TYR A 1 160 ? 2.030 7.707 -5.375 1.000 16.918 161 TYR A O 1
ATOM 1459 N N . VAL A 1 161 ? 2.282 6.211 -7.049 1.000 17.596 162 VAL A N 1
ATOM 1460 C CA . VAL A 1 161 ? 2.660 5.068 -6.167 1.000 17.954 162 VAL A CA 1
ATOM 1461 C C . VAL A 1 161 ? 3.986 5.402 -5.469 1.000 16.890 162 VAL A C 1
ATOM 1462 O O . VAL A 1 161 ? 4.081 5.184 -4.252 1.000 17.143 162 VAL A O 1
ATOM 1466 N N . PHE A 1 162 ? 4.952 5.959 -6.197 1.000 17.094 163 PHE A N 1
ATOM 1467 C CA . PHE A 1 162 ? 6.252 6.406 -5.635 1.000 16.607 163 PHE A CA 1
ATOM 1468 C C . PHE A 1 162 ? 5.987 7.403 -4.500 1.000 16.064 163 PHE A C 1
ATOM 1469 O O . PHE A 1 162 ? 6.543 7.268 -3.402 1.000 15.775 163 PHE A O 1
ATOM 1477 N N . ASP A 1 163 ? 5.144 8.399 -4.751 1.000 16.552 164 ASP A N 1
ATOM 1478 C CA . ASP A 1 163 ? 4.847 9.433 -3.732 1.000 17.000 164 ASP A CA 1
ATOM 1479 C C . ASP A 1 163 ? 4.248 8.755 -2.494 1.000 17.491 164 ASP A C 1
ATOM 1480 O O . ASP A 1 163 ? 4.632 9.123 -1.384 1.000 17.700 164 ASP A O 1
ATOM 1485 N N . LYS A 1 164 ? 3.351 7.784 -2.675 1.000 19.022 165 LYS A N 1
ATOM 1486 C CA . LYS A 1 164 ? 2.609 7.162 -1.547 1.000 21.324 165 LYS A CA 1
ATOM 1487 C C . LYS A 1 164 ? 3.498 6.179 -0.775 1.000 21.261 165 LYS A C 1
ATOM 1488 O O . LYS A 1 164 ? 3.240 6.009 0.433 1.000 22.851 165 LYS A O 1
ATOM 1494 N N . GLU A 1 165 ? 4.505 5.573 -1.411 1.000 20.829 166 GLU A N 1
ATOM 1495 C CA . GLU A 1 165 ? 5.264 4.435 -0.816 1.000 21.651 166 GLU A CA 1
ATOM 1496 C C . GLU A 1 165 ? 6.689 4.833 -0.416 1.000 20.968 166 GLU A C 1
ATOM 1497 O O . GLU A 1 165 ? 7.201 4.233 0.536 1.000 21.326 166 GLU A O 1
ATOM 1503 N N . HIS A 1 166 ? 7.342 5.763 -1.117 1.000 19.282 167 HIS A N 1
ATOM 1504 C CA . HIS A 1 166 ? 8.821 5.875 -1.040 1.000 19.073 167 HIS A CA 1
ATOM 1505 C C . HIS A 1 166 ? 9.288 6.540 0.257 1.000 19.712 167 HIS A C 1
ATOM 1506 O O . HIS A 1 166 ? 10.472 6.348 0.600 1.000 20.999 167 HIS A O 1
ATOM 1513 N N . PHE A 1 167 ? 8.416 7.277 0.946 1.000 19.870 168 PHE A N 1
ATOM 1514 C CA . PHE A 1 167 ? 8.782 8.143 2.096 1.000 22.115 168 PHE A CA 1
ATOM 1515 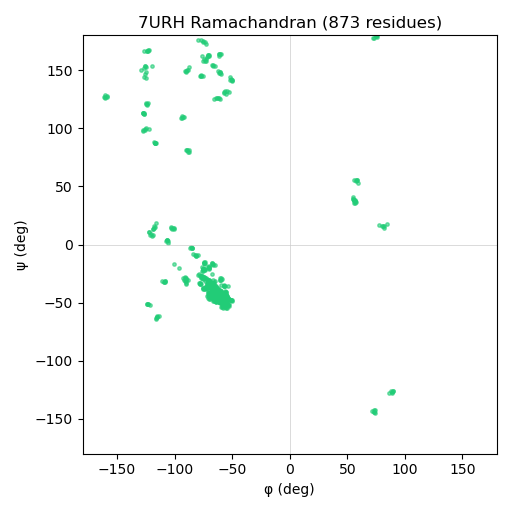C C . PHE A 1 167 ? 8.069 7.679 3.372 1.000 26.036 168 PHE A C 1
ATOM 1516 O O . PHE A 1 167 ? 8.102 8.436 4.354 1.000 29.628 168 PHE A O 1
ATOM 1524 N N . SER A 1 168 ? 7.476 6.480 3.367 1.000 29.824 169 SER A N 1
ATOM 1525 C CA . SER A 1 168 ? 6.778 5.873 4.534 1.000 34.327 169 SER A CA 1
ATOM 1526 C C . SER A 1 168 ? 7.200 4.410 4.683 1.000 36.585 169 SER A C 1
ATOM 1527 O O . SER A 1 168 ? 7.151 3.679 3.695 1.000 41.437 169 SER A O 1
ATOM 1530 N N . SER B 1 1 ? -4.421 27.478 -12.885 1.000 17.819 2 SER C N 1
ATOM 1531 C CA . SER B 1 1 ? -4.902 26.784 -11.661 1.000 16.933 2 SER C CA 1
ATOM 1532 C C . SER B 1 1 ? -6.413 26.567 -11.754 1.000 16.648 2 SER C C 1
ATOM 1533 O O . SER B 1 1 ? -7.135 27.549 -11.988 1.000 17.835 2 SER C O 1
ATOM 1536 N N . LEU B 1 2 ? -6.868 25.338 -11.509 1.000 16.388 3 LEU C N 1
ATOM 1537 C CA . LEU B 1 2 ? -8.313 24.994 -11.474 1.000 16.651 3 LEU C CA 1
ATOM 1538 C C . LEU B 1 2 ? -8.971 25.618 -10.241 1.000 16.821 3 LEU C C 1
ATOM 1539 O O . LEU B 1 2 ? -10.216 25.706 -10.221 1.000 17.642 3 LEU C O 1
ATOM 1544 N N . ALA B 1 3 ? -8.185 26.006 -9.232 1.000 15.944 4 ALA C N 1
ATOM 1545 C CA . ALA B 1 3 ? -8.692 26.483 -7.925 1.000 15.938 4 ALA C CA 1
ATOM 1546 C C . ALA B 1 3 ? -8.880 28.002 -7.937 1.000 15.693 4 ALA C C 1
ATOM 1547 O O . ALA B 1 3 ? -9.743 28.495 -7.213 1.000 16.011 4 ALA C O 1
ATOM 1549 N N . ARG B 1 4 ? -8.059 28.723 -8.697 1.000 16.451 5 ARG C N 1
ATOM 1550 C CA . ARG B 1 4 ? -7.911 30.191 -8.546 1.000 16.671 5 ARG C CA 1
ATOM 1551 C C . ARG B 1 4 ? -9.280 30.868 -8.667 1.000 16.567 5 ARG C C 1
ATOM 1552 O O . ARG B 1 4 ? -10.014 30.586 -9.630 1.000 16.942 5 ARG C O 1
ATOM 1560 N N . GLN B 1 5 ? -9.612 31.727 -7.710 1.000 16.537 6 GLN C N 1
ATOM 1561 C CA . GLN B 1 5 ? -10.921 32.423 -7.657 1.000 16.063 6 GLN C CA 1
ATOM 1562 C C . GLN B 1 5 ? -10.775 33.679 -6.799 1.000 16.140 6 GLN C C 1
ATOM 1563 O O . GLN B 1 5 ? -10.286 33.572 -5.655 1.000 14.867 6 GLN C O 1
ATOM 1569 N N . ASN B 1 6 ? -11.182 34.832 -7.332 1.000 16.482 7 ASN C N 1
ATOM 1570 C CA . ASN B 1 6 ? -11.117 36.126 -6.606 1.000 16.242 7 ASN C CA 1
ATOM 1571 C C . ASN B 1 6 ? -9.679 36.391 -6.138 1.000 15.628 7 ASN C C 1
ATOM 1572 O O . ASN B 1 6 ? -9.508 36.902 -5.019 1.000 15.984 7 ASN C O 1
ATOM 1577 N N . TYR B 1 7 ? -8.678 36.051 -6.949 1.000 15.451 8 TYR C N 1
ATOM 1578 C CA . TYR B 1 7 ? -7.242 36.196 -6.592 1.000 15.646 8 TYR C CA 1
ATOM 1579 C C . TYR B 1 7 ? -6.534 36.975 -7.699 1.000 15.722 8 TYR C C 1
ATOM 1580 O O . TYR B 1 7 ? -6.170 36.390 -8.730 1.000 16.628 8 TYR C O 1
ATOM 1589 N N . HIS B 1 8 ? -6.360 38.277 -7.482 1.000 16.407 9 HIS C N 1
ATOM 1590 C CA . HIS B 1 8 ? -5.849 39.214 -8.513 1.000 17.109 9 HIS C CA 1
ATOM 1591 C C . HIS B 1 8 ? -4.336 39.048 -8.680 1.000 17.252 9 HIS C C 1
ATOM 1592 O O . HIS B 1 8 ? -3.635 38.780 -7.685 1.000 16.991 9 HIS C O 1
ATOM 1599 N N A SER B 1 9 ? -3.836 39.247 -9.900 0.500 16.875 10 SER C N 1
ATOM 1600 N N B SER B 1 9 ? -3.857 39.206 -9.918 0.500 17.977 10 SER C N 1
ATOM 1601 C CA A SER B 1 9 ? -2.388 39.189 -10.231 0.500 16.634 10 SER C CA 1
ATOM 1602 C CA B SER B 1 9 ? -2.424 39.121 -10.306 0.500 18.566 10 SER C CA 1
ATOM 1603 C C A SER B 1 9 ? -1.593 40.166 -9.349 0.500 16.336 10 SER C C 1
ATOM 1604 C C B SER B 1 9 ? -1.572 40.047 -9.429 0.500 18.223 10 SER C C 1
ATOM 1605 O O A SER B 1 9 ? -0.459 39.830 -8.984 0.500 15.883 10 SER C O 1
ATOM 1606 O O B SER B 1 9 ? -0.425 39.684 -9.135 0.500 18.412 10 SER C O 1
ATOM 1611 N N A GLU B 1 10 ? -2.154 41.328 -9.000 0.500 16.556 11 GLU C N 1
ATOM 1612 N N B GLU B 1 10 ? -2.108 41.206 -9.036 0.500 18.393 11 GLU C N 1
ATOM 1613 C CA A GLU B 1 10 ? -1.451 42.336 -8.159 0.500 17.155 11 GLU C CA 1
ATOM 1614 C CA B GLU B 1 10 ? -1.384 42.211 -8.215 0.500 18.709 11 GLU C CA 1
ATOM 1615 C C A GLU B 1 10 ? -1.251 41.762 -6.752 0.500 16.851 11 GLU C C 1
ATOM 1616 C C B GLU B 1 10 ? -1.206 41.675 -6.791 0.500 17.738 11 GLU C C 1
ATOM 1617 O O A GLU B 1 10 ? -0.212 42.057 -6.131 0.500 16.758 11 GLU C O 1
ATOM 1618 O O B GLU B 1 10 ? -0.131 41.903 -6.205 0.500 17.514 11 GLU C O 1
ATOM 1629 N N . VAL B 1 11 ? -2.220 40.983 -6.264 1.000 16.440 12 VAL C N 1
ATOM 1630 C CA . VAL B 1 11 ? -2.163 40.374 -4.906 1.000 16.030 12 VAL C CA 1
ATOM 1631 C C . VAL B 1 11 ? -1.152 39.221 -4.942 1.000 15.091 12 VAL C C 1
ATOM 1632 O O . VAL B 1 11 ? -0.308 39.141 -4.040 1.000 15.535 12 VAL C O 1
ATOM 1636 N N . GLU B 1 12 ? -1.208 38.388 -5.978 1.000 15.019 13 GLU C N 1
ATOM 1637 C CA . GLU B 1 12 ? -0.242 37.279 -6.192 1.000 15.236 13 GLU C CA 1
ATOM 1638 C C . GLU B 1 12 ? 1.193 37.832 -6.163 1.000 15.774 13 GLU C C 1
ATOM 1639 O O . GLU B 1 12 ? 2.059 37.255 -5.470 1.000 14.960 13 GLU C O 1
ATOM 1645 N N . ALA B 1 13 ? 1.446 38.929 -6.878 1.000 15.578 14 ALA C N 1
ATOM 1646 C CA . ALA B 1 13 ? 2.788 39.557 -6.951 1.000 15.672 14 ALA C CA 1
ATOM 1647 C C . ALA B 1 13 ? 3.192 40.079 -5.568 1.000 15.307 14 ALA C C 1
ATOM 1648 O O . ALA B 1 13 ? 4.363 39.897 -5.182 1.000 15.730 14 ALA C O 1
ATOM 1650 N N . ALA B 1 14 ? 2.263 40.716 -4.855 1.000 14.999 15 ALA C N 1
ATOM 1651 C CA . ALA B 1 14 ? 2.497 41.305 -3.520 1.000 15.059 15 ALA C CA 1
ATOM 1652 C C . ALA B 1 14 ? 2.820 40.182 -2.525 1.000 14.501 15 ALA C C 1
ATOM 1653 O O . ALA B 1 14 ? 3.673 40.398 -1.656 1.000 14.931 15 ALA C O 1
ATOM 1655 N N . VAL B 1 15 ? 2.192 39.016 -2.661 1.000 13.970 16 VAL C N 1
ATOM 1656 C CA . VAL B 1 15 ? 2.510 37.842 -1.795 1.000 13.752 16 VAL C CA 1
ATOM 1657 C C . VAL B 1 15 ? 3.945 37.377 -2.083 1.000 13.651 16 VAL C C 1
ATOM 1658 O O . VAL B 1 15 ? 4.679 37.118 -1.120 1.000 14.163 16 VAL C O 1
ATOM 1662 N N . ASN B 1 16 ? 4.353 37.285 -3.349 1.000 13.626 17 ASN C N 1
ATOM 1663 C CA . ASN B 1 16 ? 5.750 36.918 -3.702 1.000 13.727 17 ASN C CA 1
ATOM 1664 C C . ASN B 1 16 ? 6.723 37.940 -3.102 1.000 14.178 17 ASN C C 1
ATOM 1665 O O . ASN B 1 16 ? 7.787 37.540 -2.599 1.000 13.608 17 ASN C O 1
ATOM 1670 N N . LYS B 1 17 ? 6.406 39.228 -3.168 1.000 15.423 18 LYS C N 1
ATOM 1671 C CA A LYS B 1 17 ? 7.283 40.276 -2.588 0.380 15.208 18 LYS C CA 1
ATOM 1672 C CA C LYS B 1 17 ? 7.280 40.280 -2.587 0.620 15.951 18 LYS C CA 1
ATOM 1673 C C . LYS B 1 17 ? 7.408 40.033 -1.081 1.000 15.179 18 LYS C C 1
ATOM 1674 O O . LYS B 1 17 ? 8.536 40.085 -0.567 1.000 14.889 18 LYS C O 1
ATOM 1685 N N . GLN B 1 18 ? 6.289 39.776 -0.409 1.000 14.663 19 GLN C N 1
ATOM 1686 C CA . GLN B 1 18 ? 6.293 39.582 1.062 1.000 14.292 19 GLN C CA 1
ATOM 1687 C C . GLN B 1 18 ? 7.091 38.322 1.420 1.000 13.856 19 GLN C C 1
ATOM 1688 O O . GLN B 1 18 ? 7.789 38.349 2.435 1.000 13.613 19 GLN C O 1
ATOM 1694 N N . ILE B 1 19 ? 7.000 37.262 0.621 1.000 13.615 20 ILE C N 1
ATOM 1695 C CA . ILE B 1 19 ? 7.791 36.017 0.854 1.000 13.496 20 ILE C CA 1
ATOM 1696 C C . ILE B 1 19 ? 9.274 36.402 0.918 1.000 13.705 20 ILE C C 1
ATOM 1697 O O . ILE B 1 19 ? 9.973 35.971 1.849 1.000 13.782 20 ILE C O 1
ATOM 1702 N N . ASN B 1 20 ? 9.740 37.225 -0.021 1.000 13.642 21 ASN C N 1
ATOM 1703 C CA . ASN B 1 20 ? 11.162 37.648 -0.058 1.000 13.504 21 ASN C CA 1
ATOM 1704 C C . ASN B 1 20 ? 11.508 38.458 1.199 1.000 13.517 21 ASN C C 1
ATOM 1705 O O . ASN B 1 20 ? 12.606 38.247 1.775 1.000 13.875 21 ASN C O 1
ATOM 1710 N N . ILE B 1 21 ? 10.623 39.365 1.618 1.000 13.483 22 ILE C N 1
ATOM 1711 C CA . ILE B 1 21 ? 10.853 40.225 2.814 1.000 14.022 22 ILE C CA 1
ATOM 1712 C C . ILE B 1 21 ? 10.982 39.339 4.059 1.000 13.959 22 ILE C C 1
ATOM 1713 O O . ILE B 1 21 ? 11.872 39.603 4.878 1.000 14.366 22 ILE C O 1
ATOM 1718 N N . GLU B 1 22 ? 10.153 38.301 4.183 1.000 13.870 23 GLU C N 1
ATOM 1719 C CA . GLU B 1 22 ? 10.208 37.389 5.355 1.000 13.995 23 GLU C CA 1
ATOM 1720 C C . GLU B 1 22 ? 11.533 36.614 5.328 1.000 13.510 23 GLU C C 1
ATOM 1721 O O . GLU B 1 22 ? 12.153 36.460 6.398 1.000 13.610 23 GLU C O 1
ATOM 1727 N N . LEU B 1 23 ? 11.959 36.127 4.163 1.000 13.105 24 LEU C N 1
ATOM 1728 C CA . LEU B 1 23 ? 13.238 35.383 4.039 1.000 13.189 24 LEU C CA 1
ATOM 1729 C C . LEU B 1 23 ? 14.395 36.324 4.376 1.000 13.362 24 LEU C C 1
ATOM 1730 O O . LEU B 1 23 ? 15.334 35.887 5.049 1.000 13.242 24 LEU C O 1
ATOM 1735 N N . TYR B 1 24 ? 14.322 37.581 3.941 1.000 13.872 25 TYR C N 1
ATOM 1736 C CA . TYR B 1 24 ? 15.354 38.594 4.266 1.000 13.899 25 TYR C CA 1
ATOM 1737 C C . TYR B 1 24 ? 15.449 38.758 5.789 1.000 13.831 25 TYR C C 1
ATOM 1738 O O . TYR B 1 24 ? 16.564 38.726 6.334 1.000 13.933 25 TYR C O 1
ATOM 1747 N N . ALA B 1 25 ? 14.313 38.915 6.466 1.000 13.013 26 ALA C N 1
ATOM 1748 C CA . ALA B 1 25 ? 14.271 39.073 7.937 1.000 12.998 26 ALA C CA 1
ATOM 1749 C C . ALA B 1 25 ? 14.884 37.828 8.590 1.000 13.001 26 ALA C C 1
ATOM 1750 O O . ALA B 1 25 ? 15.637 37.972 9.564 1.000 13.099 26 ALA C O 1
ATOM 1752 N N . SER B 1 26 ? 14.579 36.640 8.072 1.000 12.860 27 SER C N 1
ATOM 1753 C CA . SER B 1 26 ? 15.161 35.373 8.581 1.000 12.646 27 SER C CA 1
ATOM 1754 C C . SER B 1 26 ? 16.688 35.462 8.511 1.000 12.597 27 SER C C 1
ATOM 1755 O O . SER B 1 26 ? 17.368 35.044 9.460 1.000 12.427 27 SER C O 1
ATOM 1758 N N . TYR B 1 27 ? 17.214 36.001 7.414 1.000 12.169 28 TYR C N 1
ATOM 1759 C CA . TYR B 1 27 ? 18.676 36.055 7.175 1.000 12.139 28 TYR C CA 1
ATOM 1760 C C . TYR B 1 27 ? 19.304 37.075 8.132 1.000 12.056 28 TYR C C 1
ATOM 1761 O O . TYR B 1 27 ? 20.381 36.802 8.682 1.000 11.963 28 TYR C O 1
ATOM 1770 N N . VAL B 1 28 ? 18.664 38.228 8.327 1.000 12.185 29 VAL C N 1
ATOM 1771 C CA . VAL B 1 28 ? 19.157 39.253 9.293 1.000 12.786 29 VAL C CA 1
ATOM 1772 C C . VAL B 1 28 ? 19.294 38.605 10.674 1.000 12.746 29 VAL C C 1
ATOM 1773 O O . VAL B 1 28 ? 20.341 38.759 11.321 1.000 12.424 29 VAL C O 1
ATOM 1777 N N . TYR B 1 29 ? 18.274 37.883 11.123 1.000 13.336 30 TYR C N 1
ATOM 1778 C CA . TYR B 1 29 ? 18.292 37.298 12.483 1.000 13.528 30 TYR C CA 1
ATOM 1779 C C . TYR B 1 29 ? 19.343 36.190 12.570 1.000 13.410 30 TYR C C 1
ATOM 1780 O O . TYR B 1 29 ? 19.938 36.043 13.637 1.000 13.325 30 TYR C O 1
ATOM 1789 N N . LEU B 1 30 ? 19.572 35.440 11.495 1.000 13.265 31 LEU C N 1
ATOM 1790 C CA . LEU B 1 30 ? 20.640 34.410 11.492 1.000 13.596 31 LEU C CA 1
ATOM 1791 C C . LEU B 1 30 ? 21.985 35.116 11.686 1.000 13.478 31 LEU C C 1
ATOM 1792 O O . LEU B 1 30 ? 22.808 34.626 12.475 1.000 14.167 31 LEU C O 1
ATOM 1797 N N . SER B 1 31 ? 22.203 36.232 10.992 1.000 12.988 32 SER C N 1
ATOM 1798 C CA . SER B 1 31 ? 23.436 37.044 11.123 1.000 13.145 32 SER C CA 1
ATOM 1799 C C . SER B 1 31 ? 23.596 37.516 12.573 1.000 13.198 32 SER C C 1
ATOM 1800 O O . SER B 1 31 ? 24.681 37.366 13.159 1.000 13.198 32 SER C O 1
ATOM 1803 N N . MET B 1 32 ? 22.546 38.101 13.138 1.000 13.199 33 MET C N 1
ATOM 1804 C CA . MET B 1 32 ? 22.585 38.604 14.532 1.000 13.452 33 MET C CA 1
ATOM 1805 C C . MET B 1 32 ? 22.881 37.442 15.489 1.000 13.316 33 MET C C 1
ATOM 1806 O O . MET B 1 32 ? 23.683 37.618 16.423 1.000 13.574 33 MET C O 1
ATOM 1811 N N . SER B 1 33 ? 22.274 36.277 15.265 1.000 13.054 34 SER C N 1
ATOM 1812 C CA . SER B 1 33 ? 22.473 35.092 16.133 1.000 12.957 34 SER C CA 1
ATOM 1813 C C . SER B 1 33 ? 23.965 34.766 16.192 1.000 13.201 34 SER C C 1
ATOM 1814 O O . SER B 1 33 ? 24.517 34.649 17.291 1.000 13.197 34 SER C O 1
ATOM 1817 N N . PHE B 1 34 ? 24.607 34.624 15.039 1.000 13.060 35 PHE C N 1
ATOM 1818 C CA . PHE B 1 34 ? 26.015 34.153 15.005 1.000 13.292 35 PHE C CA 1
ATOM 1819 C C . PHE B 1 34 ? 26.955 35.275 15.445 1.000 13.930 35 PHE C C 1
ATOM 1820 O O . PHE B 1 34 ? 28.049 34.958 15.928 1.000 14.694 35 PHE C O 1
ATOM 1828 N N . TYR B 1 35 ? 26.533 36.534 15.371 1.000 13.816 36 TYR C N 1
ATOM 1829 C CA . TYR B 1 35 ? 27.315 37.649 15.955 1.000 14.068 36 TYR C CA 1
ATOM 1830 C C . TYR B 1 35 ? 27.386 37.483 17.482 1.000 14.234 36 TYR C C 1
ATOM 1831 O O . TYR B 1 35 ? 28.486 37.558 18.051 1.000 14.189 36 TYR C O 1
ATOM 1840 N N . PHE B 1 36 ? 26.258 37.211 18.147 1.000 14.289 37 PHE C N 1
ATOM 1841 C CA . PHE B 1 36 ? 26.226 37.056 19.628 1.000 14.219 37 PHE C CA 1
ATOM 1842 C C . PHE B 1 36 ? 26.846 35.717 20.042 1.000 14.298 37 PHE C C 1
ATOM 1843 O O . PHE B 1 36 ? 27.222 35.584 21.219 1.000 14.538 37 PHE C O 1
ATOM 1851 N N . ASP B 1 37 ? 27.001 34.784 19.099 1.000 14.438 38 ASP C N 1
ATOM 1852 C CA . ASP B 1 37 ? 27.705 33.488 19.291 1.000 14.750 38 ASP C CA 1
ATOM 1853 C C . ASP B 1 37 ? 29.231 33.669 19.203 1.000 14.446 38 ASP C C 1
ATOM 1854 O O . ASP B 1 37 ? 29.947 32.710 19.510 1.000 14.438 38 ASP C O 1
ATOM 1859 N N . ARG B 1 38 ? 29.733 34.839 18.801 1.000 14.056 39 ARG C N 1
ATOM 1860 C CA . ARG B 1 38 ? 31.198 35.034 18.617 1.000 14.365 39 ARG C CA 1
ATOM 1861 C C . ARG B 1 38 ? 31.928 34.854 19.952 1.000 14.136 39 ARG C C 1
ATOM 1862 O O . ARG B 1 38 ? 31.376 35.214 21.012 1.000 14.120 39 ARG C O 1
ATOM 1870 N N . ASP B 1 39 ? 33.171 34.380 19.896 1.000 14.276 40 ASP C N 1
ATOM 1871 C CA . ASP B 1 39 ? 33.997 34.116 21.102 1.000 14.638 40 ASP C CA 1
ATOM 1872 C C . ASP B 1 39 ? 34.351 35.434 21.813 1.000 14.926 40 ASP C C 1
ATOM 1873 O O . ASP B 1 39 ? 34.735 35.366 22.997 1.000 15.190 40 ASP C O 1
ATOM 1878 N N . ASP B 1 40 ? 34.199 36.586 21.149 1.000 14.950 41 ASP C N 1
ATOM 1879 C CA . ASP B 1 40 ? 34.510 37.914 21.741 1.000 15.402 41 ASP C CA 1
ATOM 1880 C C . ASP B 1 40 ? 33.222 38.687 22.052 1.000 15.366 41 ASP C C 1
ATOM 1881 O O . ASP B 1 40 ? 33.332 39.832 22.514 1.000 16.417 41 ASP C O 1
ATOM 1886 N N . VAL B 1 41 ? 32.055 38.082 21.835 1.000 14.965 42 VAL C N 1
ATOM 1887 C CA . VAL B 1 41 ? 30.737 38.682 22.181 1.000 14.795 42 VAL C CA 1
ATOM 1888 C C . VAL B 1 41 ? 30.103 37.795 23.260 1.000 14.555 42 VAL C C 1
ATOM 1889 O O . VAL B 1 41 ? 29.946 38.276 24.391 1.000 14.978 42 VAL C O 1
ATOM 1893 N N . ALA B 1 42 ? 29.813 36.533 22.937 1.000 14.382 43 ALA C N 1
ATOM 1894 C CA . ALA B 1 42 ? 29.564 35.453 23.920 1.000 14.498 43 ALA C CA 1
ATOM 1895 C C . ALA B 1 42 ? 28.376 35.812 24.821 1.000 14.626 43 ALA C C 1
ATOM 1896 O O . ALA B 1 42 ? 28.514 35.785 26.060 1.000 14.601 43 ALA C O 1
ATOM 1898 N N . LEU B 1 43 ? 27.244 36.155 24.210 1.000 14.507 44 LEU C N 1
ATOM 1899 C CA . LEU B 1 43 ? 25.944 36.310 24.905 1.000 14.445 44 LEU C CA 1
ATOM 1900 C C . LEU B 1 43 ? 25.006 35.247 24.344 1.000 14.120 44 LEU C C 1
ATOM 1901 O O . LEU B 1 43 ? 24.320 35.468 23.345 1.000 13.762 44 LEU C O 1
ATOM 1906 N N . PRO B 1 44 ? 25.024 34.031 24.936 1.000 14.134 45 PRO C N 1
ATOM 1907 C CA . PRO B 1 44 ? 24.433 32.852 24.306 1.000 14.108 45 PRO C CA 1
ATOM 1908 C C . PRO B 1 44 ? 22.898 32.808 24.307 1.000 14.426 45 PRO C C 1
ATOM 1909 O O . PRO B 1 44 ? 22.340 32.192 23.416 1.000 14.581 45 PRO C O 1
ATOM 1913 N N . ASN B 1 45 ? 22.250 33.402 25.308 1.000 14.765 46 ASN C N 1
ATOM 1914 C CA . ASN B 1 45 ? 20.765 33.419 25.367 1.000 15.303 46 ASN C CA 1
ATOM 1915 C C . ASN B 1 45 ? 20.259 34.416 24.321 1.000 14.524 46 ASN C C 1
ATOM 1916 O O . ASN B 1 45 ? 19.249 34.119 23.663 1.000 15.181 46 ASN C O 1
ATOM 1921 N N . ILE B 1 46 ? 20.944 35.545 24.141 1.000 14.243 47 ILE C N 1
ATOM 1922 C CA . ILE B 1 46 ? 20.650 36.480 23.019 1.000 13.940 47 ILE C CA 1
ATOM 1923 C C . ILE B 1 46 ? 20.879 35.747 21.690 1.000 13.930 47 ILE C C 1
ATOM 1924 O O . ILE B 1 46 ? 20.017 35.842 20.805 1.000 13.854 47 ILE C O 1
ATOM 1929 N N . ALA B 1 47 ? 21.987 35.020 21.543 1.000 13.699 48 ALA C N 1
ATOM 1930 C CA . ALA B 1 47 ? 22.286 34.279 20.294 1.000 13.974 48 ALA C CA 1
ATOM 1931 C C . ALA B 1 47 ? 21.148 33.297 19.991 1.000 14.280 48 ALA C C 1
ATOM 1932 O O . ALA B 1 47 ? 20.673 33.253 18.844 1.000 14.398 48 ALA C O 1
ATOM 1934 N N A LYS B 1 48 ? 20.725 32.533 20.999 0.500 14.725 49 LYS C N 1
ATOM 1935 N N B LYS B 1 48 ? 20.714 32.538 20.997 0.500 14.319 49 LYS C N 1
ATOM 1936 C CA A LYS B 1 48 ? 19.653 31.511 20.870 0.500 15.187 49 LYS C CA 1
ATOM 1937 C CA B LYS B 1 48 ? 19.653 31.507 20.842 0.500 14.524 49 LYS C CA 1
ATOM 1938 C C A LYS B 1 48 ? 18.345 32.201 20.467 0.500 14.758 49 LYS C C 1
ATOM 1939 C C B LYS B 1 48 ? 18.336 32.196 20.468 0.500 14.381 49 LYS C C 1
ATOM 1940 O O A LYS B 1 48 ? 17.660 31.692 19.562 0.500 14.526 49 LYS C O 1
ATOM 1941 O O B LYS B 1 48 ? 17.633 31.684 19.579 0.500 14.152 49 LYS C O 1
ATOM 1952 N N . PHE B 1 49 ? 18.020 33.315 21.121 1.000 14.191 50 PHE C N 1
ATOM 1953 C CA . PHE B 1 49 ? 16.795 34.106 20.847 1.000 14.079 50 PHE C CA 1
ATOM 1954 C C . PHE B 1 49 ? 16.782 34.497 19.365 1.000 13.592 50 PHE C C 1
ATOM 1955 O O . PHE B 1 49 ? 15.766 34.300 18.699 1.000 13.958 50 PHE C O 1
ATOM 1963 N N . PHE B 1 50 ? 17.883 35.038 18.845 1.000 13.447 51 PHE C N 1
ATOM 1964 C CA . PHE B 1 50 ? 17.911 35.503 17.435 1.000 13.625 51 PHE C CA 1
ATOM 1965 C C . PHE B 1 50 ? 17.817 34.304 16.487 1.000 13.285 51 PHE C C 1
ATOM 1966 O O . PHE B 1 50 ? 17.223 34.453 15.413 1.000 13.095 51 PHE C O 1
ATOM 1974 N N . LYS B 1 51 ? 18.373 33.145 16.849 1.000 14.016 52 LYS C N 1
ATOM 1975 C CA . LYS B 1 51 ? 18.215 31.923 16.015 1.000 14.580 52 LYS C CA 1
ATOM 1976 C C . LYS B 1 51 ? 16.729 31.547 15.976 1.000 14.137 52 LYS C C 1
ATOM 1977 O O . LYS B 1 51 ? 16.216 31.258 14.887 1.000 13.790 52 LYS C O 1
ATOM 1983 N N . GLU B 1 52 ? 16.047 31.597 17.117 1.000 14.309 53 GLU C N 1
ATOM 1984 C CA . GLU B 1 52 ? 14.589 31.314 17.184 1.000 14.753 53 GLU C CA 1
ATOM 1985 C C . GLU B 1 52 ? 13.835 32.319 16.300 1.000 14.315 53 GLU C C 1
ATOM 1986 O O . GLU B 1 52 ? 12.911 31.906 15.578 1.000 13.990 53 GLU C O 1
ATOM 1992 N N . GLN B 1 53 ? 14.217 33.593 16.333 1.000 13.959 54 GLN C N 1
ATOM 1993 C CA . GLN B 1 53 ? 13.548 34.641 15.522 1.000 14.604 54 GLN C CA 1
ATOM 1994 C C . GLN B 1 53 ? 13.811 34.362 14.039 1.000 13.802 54 GLN C C 1
ATOM 1995 O O . GLN B 1 53 ? 12.887 34.510 13.231 1.000 13.834 54 GLN C O 1
ATOM 2001 N N . SER B 1 54 ? 15.027 33.948 13.686 1.000 13.283 55 SER C N 1
ATOM 2002 C CA . SER B 1 54 ? 15.365 33.535 12.300 1.000 13.325 55 SER C CA 1
ATOM 2003 C C . SER B 1 54 ? 14.425 32.413 11.847 1.000 13.813 55 SER C C 1
ATOM 2004 O O . SER B 1 54 ? 13.877 32.481 10.725 1.000 13.523 55 SER C O 1
ATOM 2007 N N . ASP B 1 55 ? 14.259 31.395 12.686 1.000 13.794 56 ASP C N 1
ATOM 2008 C CA . ASP B 1 55 ? 13.384 30.237 12.376 1.000 14.976 56 ASP C CA 1
ATOM 2009 C C . ASP B 1 55 ? 11.948 30.733 12.175 1.000 15.202 56 ASP C C 1
ATOM 2010 O O . ASP B 1 55 ? 11.289 30.279 11.216 1.000 15.375 56 ASP C O 1
ATOM 2015 N N . GLU B 1 56 ? 11.482 31.637 13.037 1.000 15.855 57 GLU C N 1
ATOM 2016 C CA A GLU B 1 56 ? 10.100 32.181 12.981 0.500 16.404 57 GLU C CA 1
ATOM 2017 C CA B GLU B 1 56 ? 10.095 32.175 12.979 0.500 16.502 57 GLU C CA 1
ATOM 2018 C C . GLU B 1 56 ? 9.894 32.906 11.645 1.000 15.840 57 GLU C C 1
ATOM 2019 O O . GLU B 1 56 ? 8.858 32.697 11.012 1.000 16.227 57 GLU C O 1
ATOM 2030 N N . GLU B 1 57 ? 10.845 33.745 11.244 1.000 14.852 58 GLU C N 1
ATOM 2031 C CA . GLU B 1 57 ? 10.705 34.514 9.982 1.000 15.105 58 GLU C CA 1
ATOM 2032 C C . GLU B 1 57 ? 10.673 33.554 8.787 1.000 14.567 58 GLU C C 1
ATOM 2033 O O . GLU B 1 57 ? 9.932 33.823 7.822 1.000 14.358 58 GLU C O 1
ATOM 2039 N N . ARG B 1 58 ? 11.463 32.478 8.808 1.000 14.710 59 ARG C N 1
ATOM 2040 C CA A ARG B 1 58 ? 11.442 31.453 7.730 0.380 14.835 59 ARG C CA 1
ATOM 2041 C CA C ARG B 1 58 ? 11.426 31.486 7.707 0.620 15.923 59 ARG C CA 1
ATOM 2042 C C . ARG B 1 58 ? 10.035 30.840 7.681 1.000 15.698 59 ARG C C 1
ATOM 2043 O O . ARG B 1 58 ? 9.527 30.630 6.580 1.000 16.001 59 ARG C O 1
ATOM 2058 N N . GLU B 1 59 ? 9.427 30.595 8.845 1.000 16.510 60 GLU C N 1
ATOM 2059 C CA A GLU B 1 59 ? 8.039 30.054 8.924 0.500 17.080 60 GLU C CA 1
ATOM 2060 C CA B GLU B 1 59 ? 8.045 30.046 8.908 0.500 17.282 60 GLU C CA 1
ATOM 2061 C C . GLU B 1 59 ? 7.056 31.085 8.355 1.000 16.887 60 GLU C C 1
ATOM 2062 O O . GLU B 1 59 ? 6.117 30.680 7.640 1.000 16.858 60 GLU C O 1
ATOM 2073 N N . HIS B 1 60 ? 7.244 32.373 8.661 1.000 15.905 61 HIS C N 1
ATOM 2074 C CA . HIS B 1 60 ? 6.408 33.450 8.058 1.000 15.832 61 HIS C CA 1
ATOM 2075 C C . HIS B 1 60 ? 6.470 33.330 6.529 1.000 15.081 61 HIS C C 1
ATOM 2076 O O . HIS B 1 60 ? 5.412 33.427 5.876 1.000 15.870 61 HIS C O 1
ATOM 2083 N N . ALA B 1 61 ? 7.668 33.132 5.970 1.000 14.355 62 ALA C N 1
ATOM 2084 C CA . ALA B 1 61 ? 7.869 33.018 4.508 1.000 13.954 62 ALA C CA 1
ATOM 2085 C C . ALA B 1 61 ? 7.163 31.767 3.974 1.000 14.442 62 ALA C C 1
ATOM 2086 O O . ALA B 1 61 ? 6.452 31.876 2.966 1.000 14.132 62 ALA C O 1
ATOM 2088 N N . THR B 1 62 ? 7.347 30.609 4.607 1.000 14.947 63 THR C N 1
ATOM 2089 C CA . THR B 1 62 ? 6.824 29.329 4.070 1.000 15.282 63 THR C CA 1
ATOM 2090 C C . THR B 1 62 ? 5.298 29.313 4.182 1.000 14.729 63 THR C C 1
ATOM 2091 O O . THR B 1 62 ? 4.665 28.707 3.303 1.000 14.008 63 THR C O 1
ATOM 2095 N N . GLU B 1 63 ? 4.717 29.975 5.185 1.000 14.640 64 GLU C N 1
ATOM 2096 C CA . GLU B 1 63 ? 3.235 30.028 5.313 1.000 15.457 64 GLU C CA 1
ATOM 2097 C C . GLU B 1 63 ? 2.659 30.916 4.203 1.000 15.030 64 GLU C C 1
ATOM 2098 O O . GLU B 1 63 ? 1.531 30.631 3.751 1.000 15.379 64 GLU C O 1
ATOM 2104 N N . LEU B 1 64 ? 3.387 31.939 3.753 1.000 13.920 65 LEU C N 1
ATOM 2105 C CA . LEU B 1 64 ? 2.941 32.749 2.587 1.000 14.304 65 LEU C CA 1
ATOM 2106 C C . LEU B 1 64 ? 3.113 31.944 1.298 1.000 14.022 65 LEU C C 1
ATOM 2107 O O . LEU B 1 64 ? 2.258 32.060 0.406 1.000 13.720 65 LEU C O 1
ATOM 2112 N N . MET B 1 65 ? 4.170 31.148 1.180 1.000 13.408 66 MET C N 1
ATOM 2113 C CA A MET B 1 65 ? 4.351 30.229 0.023 0.500 13.814 66 MET C CA 1
ATOM 2114 C CA B MET B 1 65 ? 4.337 30.250 0.011 0.500 13.551 66 MET C CA 1
ATOM 2115 C C . MET B 1 65 ? 3.166 29.258 -0.004 1.000 13.700 66 MET C C 1
ATOM 2116 O O . MET B 1 65 ? 2.624 29.005 -1.085 1.000 13.853 66 MET C O 1
ATOM 2125 N N . ARG B 1 66 ? 2.769 28.765 1.167 1.000 14.208 67 ARG C N 1
ATOM 2126 C CA . ARG B 1 66 ? 1.646 27.806 1.274 1.000 14.713 67 ARG C CA 1
ATOM 2127 C C . ARG B 1 66 ? 0.345 28.483 0.824 1.000 13.939 67 ARG C C 1
ATOM 2128 O O . ARG B 1 66 ? -0.405 27.856 0.048 1.000 13.547 67 ARG C O 1
ATOM 2136 N N . VAL B 1 67 ? 0.071 29.710 1.272 1.000 13.787 68 VAL C N 1
ATOM 2137 C CA . VAL B 1 67 ? -1.220 30.382 0.942 1.000 13.947 68 VAL C CA 1
ATOM 2138 C C . VAL B 1 67 ? -1.205 30.782 -0.542 1.000 13.910 68 VAL C C 1
ATOM 2139 O O . VAL B 1 67 ? -2.269 30.727 -1.179 1.000 13.758 68 VAL C O 1
ATOM 2143 N N . GLN B 1 68 ? -0.041 31.141 -1.089 1.000 13.597 69 GLN C N 1
ATOM 2144 C CA . GLN B 1 68 ? 0.120 31.390 -2.544 1.000 13.929 69 GLN C CA 1
ATOM 2145 C C . GLN B 1 68 ? -0.399 30.162 -3.300 1.000 14.128 69 GLN C C 1
ATOM 2146 O O . GLN B 1 68 ? -1.254 30.305 -4.192 1.000 13.858 69 GLN C O 1
ATOM 2152 N N . ASN B 1 69 ? 0.080 28.972 -2.941 1.000 13.693 70 ASN C N 1
ATOM 2153 C CA . ASN B 1 69 ? -0.371 27.717 -3.588 1.000 13.878 70 ASN C CA 1
ATOM 2154 C C . ASN B 1 69 ? -1.859 27.474 -3.311 1.000 13.926 70 ASN C C 1
ATOM 2155 O O . ASN B 1 69 ? -2.554 27.051 -4.247 1.000 13.792 70 ASN C O 1
ATOM 2160 N N . LEU B 1 70 ? -2.335 27.697 -2.085 1.000 14.138 71 LEU C N 1
ATOM 2161 C CA A LEU B 1 70 ? -3.764 27.442 -1.739 0.500 13.804 71 LEU C CA 1
ATOM 2162 C CA B LEU B 1 70 ? -3.759 27.466 -1.716 0.500 14.711 71 LEU C CA 1
ATOM 2163 C C . LEU B 1 70 ? -4.668 28.256 -2.670 1.000 14.074 71 LEU C C 1
ATOM 2164 O O . LEU B 1 70 ? -5.712 27.723 -3.085 1.000 14.259 71 LEU C O 1
ATOM 2173 N N . ARG B 1 71 ? -4.276 29.488 -2.989 1.000 13.681 72 ARG C N 1
ATOM 2174 C CA . ARG B 1 71 ? -5.117 30.410 -3.803 1.000 14.011 72 ARG C CA 1
ATOM 2175 C C . ARG B 1 71 ? -4.885 30.179 -5.304 1.000 14.311 72 ARG C C 1
ATOM 2176 O O . ARG B 1 71 ? -5.598 30.814 -6.108 1.000 15.132 72 ARG C O 1
ATOM 2184 N N . GLY B 1 72 ? -3.964 29.288 -5.682 1.000 14.698 73 GLY C N 1
ATOM 2185 C CA . GLY B 1 72 ? -3.694 28.973 -7.099 1.000 14.856 73 GLY C CA 1
ATOM 2186 C C . GLY B 1 72 ? -2.776 30.002 -7.731 1.000 15.323 73 GLY C C 1
ATOM 2187 O O . GLY B 1 72 ? -2.699 30.050 -8.979 1.000 16.052 73 GLY C O 1
ATOM 2188 N N . GLY B 1 73 ? -2.097 30.800 -6.908 1.000 15.511 74 GLY C N 1
ATOM 2189 C CA . GLY B 1 73 ? -0.973 31.641 -7.348 1.000 15.409 74 GLY C CA 1
ATOM 2190 C C . GLY B 1 73 ? 0.257 30.788 -7.571 1.000 15.313 74 GLY C C 1
ATOM 2191 O O . GLY B 1 73 ? 0.222 29.564 -7.273 1.000 15.523 74 GLY C O 1
ATOM 2192 N N . ARG B 1 74 ? 1.319 31.394 -8.091 1.000 15.556 75 ARG C N 1
ATOM 2193 C CA . ARG B 1 74 ? 2.568 30.667 -8.405 1.000 16.092 75 ARG C CA 1
ATOM 2194 C C . ARG B 1 74 ? 3.717 31.355 -7.673 1.000 15.726 75 ARG C C 1
ATOM 2195 O O . ARG B 1 74 ? 3.939 32.570 -7.874 1.000 16.015 75 ARG C O 1
ATOM 2203 N N . VAL B 1 75 ? 4.385 30.600 -6.804 1.000 15.170 76 VAL C N 1
ATOM 2204 C CA . VAL B 1 75 ? 5.548 31.096 -6.023 1.000 15.223 76 VAL C CA 1
ATOM 2205 C C . VAL B 1 75 ? 6.647 31.468 -7.016 1.000 15.048 76 VAL C C 1
ATOM 2206 O O . VAL B 1 75 ? 7.010 30.628 -7.856 1.000 15.866 76 VAL C O 1
ATOM 2210 N N . VAL B 1 76 ? 7.149 32.693 -6.919 1.000 14.679 77 VAL C N 1
ATOM 2211 C CA . VAL B 1 76 ? 8.323 33.151 -7.710 1.000 14.965 77 VAL C CA 1
ATOM 2212 C C . VAL B 1 76 ? 9.316 33.733 -6.714 1.000 14.656 77 VAL C C 1
ATOM 2213 O O . VAL B 1 76 ? 9.000 34.757 -6.097 1.000 14.629 77 VAL C O 1
ATOM 2217 N N . LEU B 1 77 ? 10.458 33.070 -6.559 1.000 14.573 78 LEU C N 1
ATOM 2218 C CA . LEU B 1 77 ? 11.489 33.441 -5.565 1.000 14.752 78 LEU C CA 1
ATOM 2219 C C . LEU B 1 77 ? 12.468 34.427 -6.192 1.000 14.897 78 LEU C C 1
ATOM 2220 O O . LEU B 1 77 ? 12.692 34.373 -7.415 1.000 15.922 78 LEU C O 1
ATOM 2225 N N . GLN B 1 78 ? 13.012 35.304 -5.361 1.000 15.242 79 GLN C N 1
ATOM 2226 C CA . GLN B 1 78 ? 14.087 36.242 -5.749 1.000 15.452 79 GLN C CA 1
ATOM 2227 C C . GLN B 1 78 ? 15.293 36.015 -4.839 1.000 15.040 79 GLN C C 1
ATOM 2228 O O . GLN B 1 78 ? 15.168 35.347 -3.793 1.000 14.528 79 GLN C O 1
ATOM 2234 N N . ASP B 1 79 ? 16.434 36.590 -5.202 1.000 14.991 80 ASP C N 1
ATOM 2235 C CA . ASP B 1 79 ? 17.647 36.524 -4.356 1.000 15.153 80 ASP C CA 1
ATOM 2236 C C . ASP B 1 79 ? 17.277 36.993 -2.947 1.000 14.747 80 ASP C C 1
ATOM 2237 O O . ASP B 1 79 ? 16.460 37.934 -2.809 1.000 14.632 80 ASP C O 1
ATOM 2242 N N . ILE B 1 80 ? 17.875 36.378 -1.933 1.000 14.662 81 ILE C N 1
ATOM 2243 C CA . ILE B 1 80 ? 17.773 36.868 -0.531 1.000 14.617 81 ILE C CA 1
ATOM 2244 C C . ILE B 1 80 ? 18.991 37.754 -0.290 1.000 15.055 81 ILE C C 1
ATOM 2245 O O . ILE B 1 80 ? 20.116 37.229 -0.227 1.000 14.569 81 ILE C O 1
ATOM 2250 N N . GLN B 1 81 ? 18.762 39.056 -0.190 1.000 15.652 82 GLN C N 1
ATOM 2251 C CA A GLN B 1 81 ? 19.842 40.064 -0.031 0.500 16.425 82 GLN C CA 1
ATOM 2252 C CA B GLN B 1 81 ? 19.850 40.054 -0.034 0.500 16.442 82 GLN C CA 1
ATOM 2253 C C . GLN B 1 81 ? 20.544 39.823 1.310 1.000 16.136 82 GLN C C 1
ATOM 2254 O O . GLN B 1 81 ? 19.844 39.546 2.298 1.000 15.566 82 GLN C O 1
ATOM 2265 N N . LYS B 1 82 ? 21.870 39.944 1.343 1.000 15.963 83 LYS C N 1
ATOM 2266 C CA B LYS B 1 82 ? 22.635 39.844 2.612 0.380 16.373 83 LYS C CA 1
ATOM 2267 C CA C LYS B 1 82 ? 22.609 39.827 2.625 0.620 16.437 83 LYS C CA 1
ATOM 2268 C C . LYS B 1 82 ? 22.243 41.017 3.507 1.000 16.066 83 LYS C C 1
ATOM 2269 O O . LYS B 1 82 ? 21.858 42.079 3.012 1.000 15.698 83 LYS C O 1
ATOM 2280 N N . PRO B 1 83 ? 22.319 40.872 4.846 1.000 15.443 84 PRO C N 1
ATOM 2281 C CA . PRO B 1 83 ? 22.009 41.977 5.750 1.000 15.642 84 PRO C CA 1
ATOM 2282 C C . PRO B 1 83 ? 22.936 43.187 5.553 1.000 15.804 84 PRO C C 1
ATOM 2283 O O . PRO B 1 83 ? 23.988 43.059 4.948 1.000 15.950 84 PRO C O 1
ATOM 2287 N N . GLU B 1 84 ? 22.520 44.335 6.081 1.000 16.478 85 GLU C N 1
ATOM 2288 C CA . GLU B 1 84 ? 23.257 45.615 5.943 1.000 17.437 85 GLU C CA 1
ATOM 2289 C C . GLU B 1 84 ? 24.589 45.566 6.701 1.000 18.183 85 GLU C C 1
ATOM 2290 O O . GLU B 1 84 ? 25.493 46.328 6.328 1.000 19.295 85 GLU C O 1
ATOM 2296 N N . ASN B 1 85 ? 24.713 44.730 7.733 1.000 17.460 86 ASN C N 1
ATOM 2297 C CA . ASN B 1 85 ? 25.917 44.688 8.604 1.000 18.826 86 ASN C CA 1
ATOM 2298 C C . ASN B 1 85 ? 26.418 43.253 8.731 1.000 18.231 86 ASN C C 1
ATOM 2299 O O . ASN B 1 85 ? 25.588 42.327 8.672 1.000 18.368 86 ASN C O 1
ATOM 2304 N N . ASP B 1 86 ? 27.732 43.109 8.919 1.000 18.127 87 ASP C N 1
ATOM 2305 C CA . ASP B 1 86 ? 28.401 41.848 9.328 1.000 18.735 87 ASP C CA 1
ATOM 2306 C C . ASP B 1 86 ? 28.466 41.779 10.860 1.000 18.228 87 ASP C C 1
ATOM 2307 O O . ASP B 1 86 ? 28.371 40.673 11.407 1.000 18.178 87 ASP C O 1
ATOM 2312 N N . GLU B 1 87 ? 28.616 42.926 11.523 1.000 18.004 88 GLU C N 1
ATOM 2313 C CA . GLU B 1 87 ? 28.791 43.046 12.994 1.000 18.335 88 GLU C CA 1
ATOM 2314 C C . GLU B 1 87 ? 27.694 43.985 13.500 1.000 17.236 88 GLU C C 1
ATOM 2315 O O . GLU B 1 87 ? 27.402 44.960 12.789 1.000 17.846 88 GLU C O 1
ATOM 2321 N N . TRP B 1 88 ? 27.129 43.734 14.682 1.000 15.911 89 TRP C N 1
ATOM 2322 C CA . TRP B 1 88 ? 25.862 44.394 15.106 1.000 15.968 89 TRP C CA 1
ATOM 2323 C C . TRP B 1 88 ? 26.028 45.239 16.374 1.000 17.668 89 TRP C C 1
ATOM 2324 O O . TRP B 1 88 ? 25.004 45.727 16.877 1.000 18.668 89 TRP C O 1
ATOM 2335 N N . GLY B 1 89 ? 27.256 45.441 16.857 1.000 17.931 90 GLY C N 1
ATOM 2336 C CA . GLY B 1 89 ? 27.538 46.363 17.975 1.000 18.457 90 GLY C CA 1
ATOM 2337 C C . GLY B 1 89 ? 27.101 45.816 19.321 1.000 18.281 90 GLY C C 1
ATOM 2338 O O . GLY B 1 89 ? 27.200 44.608 19.546 1.000 19.340 90 GLY C O 1
ATOM 2339 N N . THR B 1 90 ? 26.636 46.691 20.211 1.000 18.988 91 THR C N 1
ATOM 2340 C CA . THR B 1 90 ? 26.189 46.319 21.576 1.000 19.095 91 THR C CA 1
ATOM 2341 C C . THR B 1 90 ? 24.877 45.539 21.468 1.000 18.065 91 THR C C 1
ATOM 2342 O O . THR B 1 90 ? 24.226 45.621 20.406 1.000 19.219 91 THR C O 1
ATOM 2346 N N . ALA B 1 91 ? 24.482 44.829 22.522 1.000 17.946 92 ALA C N 1
ATOM 2347 C CA . ALA B 1 91 ? 23.139 44.212 22.601 1.000 17.664 92 ALA C CA 1
ATOM 2348 C C . ALA B 1 91 ? 22.097 45.294 22.289 1.000 17.341 92 ALA C C 1
ATOM 2349 O O . ALA B 1 91 ? 21.207 45.058 21.448 1.000 17.104 92 ALA C O 1
ATOM 2351 N N . LEU B 1 92 ? 22.206 46.467 22.916 1.000 17.473 93 LEU C N 1
ATOM 2352 C CA . LEU B 1 92 ? 21.222 47.559 22.707 1.000 17.158 93 LEU C CA 1
ATOM 2353 C C . LEU B 1 92 ? 21.108 47.897 21.211 1.000 17.383 93 LEU C C 1
ATOM 2354 O O . LEU B 1 92 ? 19.972 47.950 20.704 1.000 16.382 93 LEU C O 1
ATOM 2359 N N . LYS B 1 93 ? 22.229 48.143 20.521 1.000 18.319 94 LYS C N 1
ATOM 2360 C CA . LYS B 1 93 ? 22.211 48.549 19.092 1.000 19.141 94 LYS C CA 1
ATOM 2361 C C . LYS B 1 93 ? 21.580 47.440 18.242 1.000 17.764 94 LYS C C 1
ATOM 2362 O O . LYS B 1 93 ? 20.829 47.776 17.312 1.000 17.041 94 LYS C O 1
ATOM 2368 N N . ALA B 1 94 ? 21.887 46.173 18.528 1.000 15.896 95 ALA C N 1
ATOM 2369 C CA . ALA B 1 94 ? 21.355 45.018 17.771 1.000 15.445 95 ALA C CA 1
ATOM 2370 C C . ALA B 1 94 ? 19.832 44.950 17.940 1.000 15.029 95 ALA C C 1
ATOM 2371 O O . ALA B 1 94 ? 19.132 44.769 16.926 1.000 14.809 95 ALA C O 1
ATOM 2373 N N . PHE B 1 95 ? 19.333 45.083 19.171 1.000 15.042 96 PHE C N 1
ATOM 2374 C CA . PHE B 1 95 ? 17.875 45.035 19.455 1.000 14.652 96 PHE C CA 1
ATOM 2375 C C . PHE B 1 95 ? 17.180 46.262 18.852 1.000 14.914 96 PHE C C 1
ATOM 2376 O O . PHE B 1 95 ? 16.039 46.120 18.393 1.000 14.939 96 PHE C O 1
ATOM 2384 N N . GLU B 1 96 ? 17.842 47.422 18.802 1.000 15.511 97 GLU C N 1
ATOM 2385 C CA . GLU B 1 96 ? 17.285 48.610 18.104 1.000 15.793 97 GLU C CA 1
ATOM 2386 C C . GLU B 1 96 ? 17.167 48.313 16.601 1.000 15.361 97 GLU C C 1
ATOM 2387 O O . GLU B 1 96 ? 16.147 48.690 15.992 1.000 15.137 97 GLU C O 1
ATOM 2393 N N . ALA B 1 97 ? 18.168 47.657 16.006 1.000 15.110 98 ALA C N 1
ATOM 2394 C CA . ALA B 1 97 ? 18.147 47.281 14.573 1.000 14.588 98 ALA C CA 1
ATOM 2395 C C . ALA B 1 97 ? 17.015 46.276 14.323 1.000 14.377 98 ALA C C 1
ATOM 2396 O O . ALA B 1 97 ? 16.314 46.407 13.302 1.000 14.886 98 ALA C O 1
ATOM 2398 N N . ALA B 1 98 ? 16.844 45.311 15.229 1.000 14.449 99 ALA C N 1
ATOM 2399 C CA . ALA B 1 98 ? 15.774 44.293 15.153 1.000 14.028 99 ALA C CA 1
ATOM 2400 C C . ALA B 1 98 ? 14.414 44.995 15.189 1.000 14.329 99 ALA C C 1
ATOM 2401 O O . ALA B 1 98 ? 13.558 44.690 14.350 1.000 14.466 99 ALA C O 1
ATOM 2403 N N . LEU B 1 99 ? 14.227 45.930 16.119 1.000 14.248 100 LEU C N 1
ATOM 2404 C CA . LEU B 1 99 ? 12.953 46.682 16.229 1.000 14.057 100 LEU C CA 1
ATOM 2405 C C . LEU B 1 99 ? 12.666 47.391 14.898 1.000 14.553 100 LEU C C 1
ATOM 2406 O O . LEU B 1 99 ? 11.523 47.304 14.409 1.000 13.797 100 LEU C O 1
ATOM 2411 N N . ALA B 1 100 ? 13.667 48.045 14.309 1.000 14.218 101 ALA C N 1
ATOM 2412 C CA . ALA B 1 100 ? 13.515 48.730 13.006 1.000 15.004 101 ALA C CA 1
ATOM 2413 C C . ALA B 1 100 ? 13.103 47.717 11.930 1.000 15.257 101 ALA C C 1
ATOM 2414 O O . ALA B 1 100 ? 12.208 48.049 11.132 1.000 15.779 101 ALA C O 1
ATOM 2416 N N . LEU B 1 101 ? 13.711 46.523 11.919 1.000 15.615 102 LEU C N 1
ATOM 2417 C CA . LEU B 1 101 ? 13.381 45.446 10.950 1.000 16.151 102 LEU C CA 1
ATOM 2418 C C . LEU B 1 101 ? 11.916 45.039 11.140 1.000 15.613 102 LEU C C 1
ATOM 2419 O O . LEU B 1 101 ? 11.208 44.913 10.136 1.000 15.400 102 LEU C O 1
ATOM 2424 N N . GLU B 1 102 ? 11.476 44.862 12.387 1.000 15.338 103 GLU C N 1
ATOM 2425 C CA . GLU B 1 102 ? 10.090 44.407 12.687 1.000 15.628 103 GLU C CA 1
ATOM 2426 C C . GLU B 1 102 ? 9.095 45.462 12.193 1.000 15.169 103 GLU C C 1
ATOM 2427 O O . GLU B 1 102 ? 8.068 45.086 11.611 1.000 15.002 103 GLU C O 1
ATOM 2433 N N . LYS B 1 103 ? 9.391 46.747 12.388 1.000 15.105 104 LYS C N 1
ATOM 2434 C CA . LYS B 1 103 ? 8.485 47.835 11.945 1.000 15.448 104 LYS C CA 1
ATOM 2435 C C . LYS B 1 103 ? 8.473 47.886 10.411 1.000 15.508 104 LYS C C 1
ATOM 2436 O O . LYS B 1 103 ? 7.401 48.135 9.841 1.000 15.716 104 L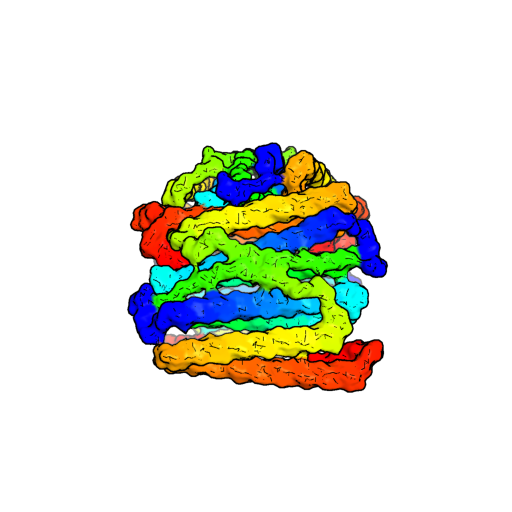YS C O 1
ATOM 2442 N N . PHE B 1 104 ? 9.611 47.636 9.760 1.000 16.095 105 PHE C N 1
ATOM 2443 C CA . PHE B 1 104 ? 9.680 47.532 8.280 1.000 17.367 105 PHE C CA 1
ATOM 2444 C C . PHE B 1 104 ? 8.794 46.367 7.817 1.000 17.459 105 PHE C C 1
ATOM 2445 O O . PHE B 1 104 ? 7.995 46.540 6.877 1.000 17.877 105 PHE C O 1
ATOM 2453 N N . ASN B 1 105 ? 8.923 45.209 8.462 1.000 17.570 106 ASN C N 1
ATOM 2454 C CA . ASN B 1 105 ? 8.104 44.003 8.160 1.000 18.271 106 ASN C CA 1
ATOM 2455 C C . ASN B 1 105 ? 6.619 44.378 8.275 1.000 17.119 106 ASN C C 1
ATOM 2456 O O . ASN B 1 105 ? 5.827 43.996 7.395 1.000 16.886 106 ASN C O 1
ATOM 2461 N N . ASN B 1 106 ? 6.254 45.108 9.328 1.000 16.473 107 ASN C N 1
ATOM 2462 C CA . ASN B 1 106 ? 4.846 45.476 9.621 1.000 15.872 107 ASN C CA 1
ATOM 2463 C C . ASN B 1 106 ? 4.335 46.429 8.536 1.000 16.654 107 ASN C C 1
ATOM 2464 O O . ASN B 1 106 ? 3.217 46.231 8.042 1.000 15.593 107 ASN C O 1
ATOM 2469 N N . GLU B 1 107 ? 5.117 47.445 8.178 1.000 17.599 108 GLU C N 1
ATOM 2470 C CA A GLU B 1 107 ? 4.718 48.364 7.085 0.500 18.120 108 GLU C CA 1
ATOM 2471 C CA B GLU B 1 107 ? 4.808 48.370 7.048 0.500 18.598 108 GLU C CA 1
ATOM 2472 C C . GLU B 1 107 ? 4.461 47.548 5.808 1.000 17.591 108 GLU C C 1
ATOM 2473 O O . GLU B 1 107 ? 3.458 47.836 5.143 1.000 17.662 108 GLU C O 1
ATOM 2484 N N . SER B 1 108 ? 5.325 46.581 5.506 1.000 17.739 109 SER C N 1
ATOM 2485 C CA . SER B 1 108 ? 5.241 45.723 4.301 1.000 17.802 109 SER C CA 1
ATOM 2486 C C . SER B 1 108 ? 3.944 44.904 4.360 1.000 17.350 109 SER C C 1
ATOM 2487 O O . SER B 1 108 ? 3.240 44.832 3.342 1.000 17.504 109 SER C O 1
ATOM 2490 N N . LEU B 1 109 ? 3.634 44.321 5.521 1.000 16.893 110 LEU C N 1
ATOM 2491 C CA . LEU B 1 109 ? 2.415 43.485 5.696 1.000 16.560 110 LEU C CA 1
ATOM 2492 C C . LEU B 1 109 ? 1.165 44.356 5.537 1.000 16.753 110 LEU C C 1
ATOM 2493 O O . LEU B 1 109 ? 0.188 43.880 4.941 1.000 16.055 110 LEU C O 1
ATOM 2498 N N . LEU B 1 110 ? 1.184 45.578 6.066 1.000 17.114 111 LEU C N 1
ATOM 2499 C CA . LEU B 1 110 ? 0.015 46.491 5.985 1.000 17.895 111 LEU C CA 1
ATOM 2500 C C . LEU B 1 110 ? -0.186 46.916 4.527 1.000 18.396 111 LEU C C 1
ATOM 2501 O O . LEU B 1 110 ? -1.353 47.028 4.111 1.000 18.630 111 LEU C O 1
ATOM 2506 N N . LYS B 1 111 ? 0.897 47.086 3.767 1.000 19.168 112 LYS C N 1
ATOM 2507 C CA . LYS B 1 111 ? 0.833 47.380 2.307 1.000 20.862 112 LYS C CA 1
ATOM 2508 C C . LYS B 1 111 ? 0.201 46.186 1.583 1.000 19.778 112 LYS C C 1
ATOM 2509 O O . LYS B 1 111 ? -0.706 46.400 0.757 1.000 19.841 112 LYS C O 1
ATOM 2515 N N . LEU B 1 112 ? 0.649 44.966 1.885 1.000 17.788 113 LEU C N 1
ATOM 2516 C CA . LEU B 1 112 ? 0.074 43.739 1.277 1.000 17.141 113 LEU C CA 1
ATOM 2517 C C . LEU B 1 112 ? -1.420 43.669 1.608 1.000 17.156 113 LEU C C 1
ATOM 2518 O O . LEU B 1 112 ? -2.217 43.349 0.714 1.000 17.823 113 LEU C O 1
ATOM 2523 N N . HIS B 1 113 ? -1.773 43.911 2.869 1.000 17.562 114 HIS C N 1
ATOM 2524 C CA . HIS B 1 113 ? -3.170 43.878 3.366 1.000 17.883 114 HIS C CA 1
ATOM 2525 C C . HIS B 1 113 ? -4.007 44.908 2.592 1.000 18.534 114 HIS C C 1
ATOM 2526 O O . HIS B 1 113 ? -5.144 44.576 2.192 1.000 19.083 114 HIS C O 1
ATOM 2533 N N . SER B 1 114 ? -3.455 46.104 2.375 1.000 19.261 115 SER C N 1
ATOM 2534 C CA A SER B 1 114 ? -4.138 47.195 1.630 0.250 19.255 115 SER C CA 1
ATOM 2535 C CA B SER B 1 114 ? -4.121 47.203 1.623 0.250 19.263 115 SER C CA 1
ATOM 2536 C CA C SER B 1 114 ? -4.137 47.195 1.628 0.500 19.550 115 SER C CA 1
ATOM 2537 C C . SER B 1 114 ? -4.421 46.739 0.193 1.000 19.231 115 SER C C 1
ATOM 2538 O O . SER B 1 114 ? -5.561 46.931 -0.262 1.000 20.136 115 SER C O 1
ATOM 2545 N N . THR B 1 115 ? -3.422 46.157 -0.467 1.000 19.153 116 THR C N 1
ATOM 2546 C CA . THR B 1 115 ? -3.534 45.657 -1.860 1.000 18.988 116 THR C CA 1
ATOM 2547 C C . THR B 1 115 ? -4.633 44.586 -1.914 1.000 18.412 116 THR C C 1
ATOM 2548 O O . THR B 1 115 ? -5.480 44.655 -2.816 1.000 18.256 116 THR C O 1
ATOM 2552 N N . ALA B 1 116 ? -4.657 43.650 -0.963 1.000 17.614 117 ALA C N 1
ATOM 2553 C CA . ALA B 1 116 ? -5.692 42.592 -0.894 1.000 17.837 117 ALA C CA 1
ATOM 2554 C C . ALA B 1 116 ? -7.074 43.245 -0.760 1.000 18.279 117 ALA C C 1
ATOM 2555 O O . ALA B 1 116 ? -7.991 42.864 -1.507 1.000 18.796 117 ALA C O 1
ATOM 2557 N N . GLY B 1 117 ? -7.205 44.207 0.154 1.000 18.525 118 GLY C N 1
ATOM 2558 C CA . GLY B 1 117 ? -8.463 44.938 0.400 1.000 19.539 118 GLY C CA 1
ATOM 2559 C C . GLY B 1 117 ? -8.934 45.686 -0.837 1.000 20.436 118 GLY C C 1
ATOM 2560 O O . GLY B 1 117 ? -10.153 45.675 -1.096 1.000 20.296 118 GLY C O 1
ATOM 2561 N N . ASN B 1 118 ? -8.011 46.305 -1.581 1.000 20.543 119 ASN C N 1
ATOM 2562 C CA . ASN B 1 118 ? -8.320 47.066 -2.826 1.000 21.672 119 ASN C CA 1
ATOM 2563 C C . ASN B 1 118 ? -8.980 46.140 -3.855 1.000 22.081 119 ASN C C 1
ATOM 2564 O O . ASN B 1 118 ? -9.800 46.636 -4.653 1.000 23.270 119 ASN C O 1
ATOM 2569 N N . HIS B 1 119 ? -8.647 44.847 -3.840 1.000 19.759 120 HIS C N 1
ATOM 2570 C CA . HIS B 1 119 ? -9.182 43.834 -4.788 1.000 19.812 120 HIS C CA 1
ATOM 2571 C C . HIS B 1 119 ? -10.308 43.010 -4.143 1.000 19.067 120 HIS C C 1
ATOM 2572 O O . HIS B 1 119 ? -10.691 41.990 -4.728 1.000 19.103 120 HIS C O 1
ATOM 2579 N N . ASN B 1 120 ? -10.834 43.445 -2.995 1.000 19.523 121 ASN C N 1
ATOM 2580 C CA . ASN B 1 120 ? -11.963 42.789 -2.280 1.000 19.879 121 ASN C CA 1
ATOM 2581 C C . ASN B 1 120 ? -11.602 41.328 -1.999 1.000 18.576 121 ASN C C 1
ATOM 2582 O O . ASN B 1 120 ? -12.491 40.455 -2.078 1.000 18.634 121 ASN C O 1
ATOM 2587 N N . ASP B 1 121 ? -10.339 41.071 -1.661 1.000 17.374 122 ASP C N 1
ATOM 2588 C CA . ASP B 1 121 ? -9.871 39.698 -1.356 1.000 16.471 122 ASP C CA 1
ATOM 2589 C C . ASP B 1 121 ? -10.113 39.450 0.133 1.000 16.502 122 ASP C C 1
ATOM 2590 O O . ASP B 1 121 ? -9.169 39.586 0.940 1.000 16.774 122 ASP C O 1
ATOM 2595 N N . ALA B 1 122 ? -11.350 39.094 0.475 1.000 16.878 123 ALA C N 1
ATOM 2596 C CA . ALA B 1 122 ? -11.805 38.915 1.868 1.000 17.549 123 ALA C CA 1
ATOM 2597 C C . ALA B 1 122 ? -11.042 37.756 2.511 1.000 16.726 123 ALA C C 1
ATOM 2598 O O . ALA B 1 122 ? -10.728 37.835 3.705 1.000 17.033 123 ALA C O 1
ATOM 2600 N N . HIS B 1 123 ? -10.757 36.701 1.754 1.000 16.590 124 HIS C N 1
ATOM 2601 C CA . HIS B 1 123 ? -9.990 35.554 2.290 1.000 16.029 124 HIS C CA 1
ATOM 2602 C C . HIS B 1 123 ? -8.605 36.038 2.720 1.000 16.006 124 HIS C C 1
ATOM 2603 O O . HIS B 1 123 ? -8.189 35.704 3.845 1.000 16.648 124 HIS C O 1
ATOM 2610 N N . LEU B 1 124 ? -7.901 36.777 1.862 1.000 15.758 125 LEU C N 1
ATOM 2611 C CA . LEU B 1 124 ? -6.477 37.084 2.146 1.000 15.768 125 LEU C CA 1
ATOM 2612 C C . LEU B 1 124 ? -6.371 38.199 3.189 1.000 16.150 125 LEU C C 1
ATOM 2613 O O . LEU B 1 124 ? -5.439 38.124 3.996 1.000 15.899 125 LEU C O 1
ATOM 2618 N N . THR B 1 125 ? -7.294 39.165 3.233 1.000 16.430 126 THR C N 1
ATOM 2619 C CA . THR B 1 125 ? -7.238 40.210 4.291 1.000 17.345 126 THR C CA 1
ATOM 2620 C C . THR B 1 125 ? -7.402 39.524 5.649 1.000 17.545 126 THR C C 1
ATOM 2621 O O . THR B 1 125 ? -6.647 39.858 6.568 1.000 17.586 126 THR C O 1
ATOM 2625 N N . ASP B 1 126 ? -8.330 38.570 5.759 1.000 17.871 127 ASP C N 1
ATOM 2626 C CA . ASP B 1 126 ? -8.564 37.827 7.021 1.000 19.107 127 ASP C CA 1
ATOM 2627 C C . ASP B 1 126 ? -7.314 37.007 7.362 1.000 18.807 127 ASP C C 1
ATOM 2628 O O . ASP B 1 126 ? -6.902 37.010 8.535 1.000 19.183 127 ASP C O 1
ATOM 2633 N N . PHE B 1 127 ? -6.735 36.323 6.376 1.000 18.027 128 PHE C N 1
ATOM 2634 C CA . PHE B 1 127 ? -5.518 35.489 6.552 1.000 17.376 128 PHE C CA 1
ATOM 2635 C C . PHE B 1 127 ? -4.386 36.351 7.123 1.000 17.187 128 PHE C C 1
ATOM 2636 O O . PHE B 1 127 ? -3.715 35.940 8.090 1.000 17.207 128 PHE C O 1
ATOM 2644 N N . ILE B 1 128 ? -4.158 37.517 6.523 1.000 16.764 129 ILE C N 1
ATOM 2645 C CA . ILE B 1 128 ? -3.058 38.432 6.943 1.000 17.344 129 ILE C CA 1
ATOM 2646 C C . ILE B 1 128 ? -3.366 38.950 8.353 1.000 18.303 129 ILE C C 1
ATOM 2647 O O . ILE B 1 128 ? -2.457 38.973 9.193 1.000 17.950 129 ILE C O 1
ATOM 2652 N N . GLU B 1 129 ? -4.611 39.347 8.611 1.000 19.030 130 GLU C N 1
ATOM 2653 C CA . GLU B 1 129 ? -5.018 39.859 9.946 1.000 20.544 130 GLU C CA 1
ATOM 2654 C C . GLU B 1 129 ? -4.743 38.785 11.004 1.000 22.041 130 GLU C C 1
ATOM 2655 O O . GLU B 1 129 ? -4.044 39.089 11.995 1.000 23.390 130 GLU C O 1
ATOM 2661 N N . GLU B 1 130 ? -5.247 37.570 10.782 1.000 23.640 131 GLU C N 1
ATOM 2662 C CA . GLU B 1 130 ? -5.277 36.479 11.790 1.000 25.932 131 GLU C CA 1
ATOM 2663 C C . GLU B 1 130 ? -3.862 35.937 12.028 1.000 25.453 131 GLU C C 1
ATOM 2664 O O . GLU B 1 130 ? -3.493 35.752 13.205 1.000 25.943 131 GLU C O 1
ATOM 2670 N N . LYS B 1 131 ? -3.081 35.729 10.964 1.000 23.593 132 LYS C N 1
ATOM 2671 C CA A LYS B 1 131 ? -1.803 34.966 11.017 0.500 23.830 132 LYS C CA 1
ATOM 2672 C CA B LYS B 1 131 ? -1.806 34.967 11.041 0.500 23.677 132 LYS C CA 1
ATOM 2673 C C . LYS B 1 131 ? -0.588 35.904 11.074 1.000 22.850 132 LYS C C 1
ATOM 2674 O O . LYS B 1 131 ? 0.484 35.425 11.495 1.000 24.037 132 LYS C O 1
ATOM 2685 N N . TYR B 1 132 ? -0.721 37.176 10.666 1.000 20.298 133 TYR C N 1
ATOM 2686 C CA . TYR B 1 132 ? 0.451 38.092 10.533 1.000 19.090 133 TYR C CA 1
ATOM 2687 C C . TYR B 1 132 ? 0.323 39.345 11.408 1.000 19.141 133 TYR C C 1
ATOM 2688 O O . TYR B 1 132 ? 1.290 39.645 12.135 1.000 18.508 133 TYR C O 1
ATOM 2697 N N . LEU B 1 133 ? -0.784 40.086 11.336 1.000 18.439 134 LEU C N 1
ATOM 2698 C CA . LEU B 1 133 ? -0.821 41.461 11.905 1.000 17.443 134 LEU C CA 1
ATOM 2699 C C . LEU B 1 133 ? -0.749 41.406 13.435 1.000 17.371 134 LEU C C 1
ATOM 2700 O O . LEU B 1 133 ? -0.009 42.217 14.002 1.000 16.441 134 LEU C O 1
ATOM 2705 N N . ASP B 1 134 ? -1.463 40.494 14.101 1.000 18.593 135 ASP C N 1
ATOM 2706 C CA . ASP B 1 134 ? -1.412 40.456 15.586 1.000 20.214 135 ASP C CA 1
ATOM 2707 C C . ASP B 1 134 ? -0.022 39.982 16.026 1.000 19.370 135 ASP C C 1
ATOM 2708 O O . ASP B 1 134 ? 0.532 40.599 16.932 1.000 18.016 135 ASP C O 1
ATOM 2713 N N . GLU B 1 135 ? 0.524 38.936 15.404 1.000 19.396 136 GLU C N 1
ATOM 2714 C CA . GLU B 1 135 ? 1.885 38.447 15.745 1.000 20.853 136 GLU C CA 1
ATOM 2715 C C . GLU B 1 135 ? 2.882 39.601 15.577 1.000 18.487 136 GLU C C 1
ATOM 2716 O O . GLU B 1 135 ? 3.764 39.756 16.435 1.000 17.257 136 GLU C O 1
ATOM 2722 N N . GLN B 1 136 ? 2.736 40.399 14.519 1.000 17.096 137 GLN C N 1
ATOM 2723 C CA . GLN B 1 136 ? 3.716 41.469 14.191 1.000 17.168 137 GLN C CA 1
ATOM 2724 C C . GLN B 1 136 ? 3.637 42.576 15.255 1.000 16.148 137 GLN C C 1
ATOM 2725 O O . GLN B 1 136 ? 4.691 43.089 15.673 1.000 14.983 137 GLN C O 1
ATOM 2731 N N . VAL B 1 137 ? 2.433 42.931 15.695 1.000 15.584 138 VAL C N 1
ATOM 2732 C CA . VAL B 1 137 ? 2.246 43.937 16.780 1.000 15.184 138 VAL C CA 1
ATOM 2733 C C . VAL B 1 137 ? 2.895 43.395 18.057 1.000 14.898 138 VAL C C 1
ATOM 2734 O O . VAL B 1 137 ? 3.577 44.156 18.757 1.000 14.362 138 VAL C O 1
ATOM 2738 N N . LYS B 1 138 ? 2.720 42.109 18.345 1.000 15.392 139 LYS C N 1
ATOM 2739 C CA . LYS B 1 138 ? 3.284 41.506 19.577 1.000 15.978 139 LYS C CA 1
ATOM 2740 C C . LYS B 1 138 ? 4.813 41.495 19.480 1.000 15.583 139 LYS C C 1
ATOM 2741 O O . LYS B 1 138 ? 5.457 41.772 20.496 1.000 15.513 139 LYS C O 1
ATOM 2747 N N . SER B 1 139 ? 5.367 41.221 18.300 1.000 15.322 140 SER C N 1
ATOM 2748 C CA . SER B 1 139 ? 6.835 41.164 18.096 1.000 15.737 140 SER C CA 1
ATOM 2749 C C . SER B 1 139 ? 7.434 42.564 18.276 1.000 15.088 140 SER C C 1
ATOM 2750 O O . SER B 1 139 ? 8.439 42.707 18.993 1.000 15.330 140 SER C O 1
ATOM 2753 N N . ILE B 1 140 ? 6.824 43.579 17.671 1.000 14.915 141 ILE C N 1
ATOM 2754 C CA . ILE B 1 140 ? 7.291 44.988 17.805 1.000 14.320 141 ILE C CA 1
ATOM 2755 C C . ILE B 1 140 ? 7.253 45.375 19.287 1.000 14.291 141 ILE C C 1
ATOM 2756 O O . ILE B 1 140 ? 8.221 45.978 19.787 1.000 13.566 141 ILE C O 1
ATOM 2761 N N . ASN B 1 141 ? 6.158 45.063 19.972 1.000 14.149 142 ASN C N 1
ATOM 2762 C CA . ASN B 1 141 ? 6.025 45.367 21.418 1.000 14.516 142 ASN C CA 1
ATOM 2763 C C . ASN B 1 141 ? 7.150 44.673 22.196 1.000 14.871 142 ASN C C 1
ATOM 2764 O O . ASN B 1 141 ? 7.765 45.326 23.054 1.000 14.618 142 ASN C O 1
ATOM 2769 N N . GLU B 1 142 ? 7.414 43.395 21.914 1.000 15.313 143 GLU C N 1
ATOM 2770 C CA A GLU B 1 142 ? 8.457 42.578 22.599 0.500 15.631 143 GLU C CA 1
ATOM 2771 C CA B GLU B 1 142 ? 8.439 42.641 22.678 0.500 15.897 143 GLU C CA 1
ATOM 2772 C C . GLU B 1 142 ? 9.813 43.273 22.429 1.000 15.419 143 GLU C C 1
ATOM 2773 O O . GLU B 1 142 ? 10.544 43.434 23.412 1.000 14.949 143 GLU C O 1
ATOM 2784 N N . PHE B 1 143 ? 10.133 43.658 21.194 1.000 14.906 144 PHE C N 1
ATOM 2785 C CA . PHE B 1 143 ? 11.427 44.311 20.877 1.000 14.773 144 PHE C CA 1
ATOM 2786 C C . PHE B 1 143 ? 11.506 45.682 21.560 1.000 14.157 144 PHE C C 1
ATOM 2787 O O . PHE B 1 143 ? 12.580 46.027 22.069 1.000 14.293 144 PHE C O 1
ATOM 2795 N N . ALA B 1 144 ? 10.418 46.453 21.579 1.000 14.485 145 ALA C N 1
ATOM 2796 C CA . ALA B 1 144 ? 10.402 47.772 22.244 1.000 14.900 145 ALA C CA 1
ATOM 2797 C C . ALA B 1 144 ? 10.679 47.588 23.744 1.000 15.061 145 ALA C C 1
ATOM 2798 O O . ALA B 1 144 ? 11.471 48.369 24.303 1.000 15.193 145 ALA C O 1
ATOM 2800 N N . ARG B 1 145 ? 10.071 46.581 24.377 1.000 15.108 146 ARG C N 1
ATOM 2801 C CA . ARG B 1 145 ? 10.274 46.304 25.822 1.000 15.651 146 ARG C CA 1
ATOM 2802 C C . ARG B 1 145 ? 11.721 45.859 26.054 1.000 15.319 146 ARG C C 1
ATOM 2803 O O . ARG B 1 145 ? 12.307 46.239 27.077 1.000 14.839 146 ARG C O 1
ATOM 2811 N N . MET B 1 146 ? 12.283 45.061 25.152 1.000 15.206 147 MET C N 1
ATOM 2812 C CA . MET B 1 146 ? 13.676 44.583 25.329 1.000 15.626 147 MET C CA 1
ATOM 2813 C C . MET B 1 146 ? 14.627 45.775 25.204 1.000 15.115 147 MET C C 1
ATOM 2814 O O . MET B 1 146 ? 15.573 45.859 26.002 1.000 15.943 147 MET C O 1
ATOM 2819 N N . VAL B 1 147 ? 14.358 46.699 24.286 1.000 14.310 148 VAL C N 1
ATOM 2820 C CA . VAL B 1 147 ? 15.170 47.943 24.146 1.000 14.683 148 VAL C CA 1
ATOM 2821 C C . VAL B 1 147 ? 15.078 48.751 25.452 1.000 14.824 148 VAL C C 1
ATOM 2822 O O . VAL B 1 147 ? 16.125 49.213 25.945 1.000 14.783 148 VAL C O 1
ATOM 2826 N N . ALA B 1 148 ? 13.881 48.919 26.016 1.000 14.859 149 ALA C N 1
ATOM 2827 C CA . ALA B 1 148 ? 13.694 49.644 27.296 1.000 15.133 149 ALA C CA 1
ATOM 2828 C C . ALA B 1 148 ? 14.555 48.992 28.389 1.000 14.968 149 ALA C C 1
ATOM 2829 O O . ALA B 1 148 ? 15.229 49.714 29.146 1.000 15.261 149 ALA C O 1
ATOM 2831 N N . ASN B 1 149 ? 14.566 47.664 28.460 1.000 14.788 150 ASN C N 1
ATOM 2832 C CA . ASN B 1 149 ? 15.305 46.921 29.509 1.000 15.028 150 ASN C CA 1
ATOM 2833 C C . ASN B 1 149 ? 16.812 47.008 29.259 1.000 15.274 150 ASN C C 1
ATOM 2834 O O . ASN B 1 149 ? 17.555 47.139 30.242 1.000 15.100 150 ASN C O 1
ATOM 2839 N N . LEU B 1 150 ? 17.252 46.959 28.002 1.000 14.941 151 LEU C N 1
ATOM 2840 C CA . LEU B 1 150 ? 18.700 47.059 27.694 1.000 15.461 151 LEU C CA 1
ATOM 2841 C C . LEU B 1 150 ? 19.203 48.459 28.052 1.000 16.496 151 LEU C C 1
ATOM 2842 O O . LEU B 1 150 ? 20.332 48.547 28.554 1.000 17.302 151 LEU C O 1
ATOM 2847 N N . LYS B 1 151 ? 18.387 49.499 27.869 1.000 16.723 152 LYS C N 1
ATOM 2848 C CA . LYS B 1 151 ? 18.748 50.874 28.311 1.000 17.943 152 LYS C CA 1
ATOM 2849 C C . LYS B 1 151 ? 18.819 50.902 29.842 1.000 17.554 152 LYS C C 1
ATOM 2850 O O . LYS B 1 151 ? 19.753 51.519 30.388 1.000 18.266 152 LYS C O 1
ATOM 2856 N N . ARG B 1 152 ? 17.863 50.254 30.513 1.000 16.538 153 ARG C N 1
ATOM 2857 C CA A ARG B 1 152 ? 17.763 50.232 31.998 0.500 16.316 153 ARG C CA 1
ATOM 2858 C CA B ARG B 1 152 ? 17.772 50.249 31.997 0.500 17.024 153 ARG C CA 1
ATOM 2859 C C . ARG B 1 152 ? 19.019 49.583 32.595 1.000 16.721 153 ARG C C 1
ATOM 2860 O O . ARG B 1 152 ? 19.586 50.157 33.541 1.000 17.077 153 ARG C O 1
ATOM 2875 N N . VAL B 1 153 ? 19.426 48.417 32.084 1.000 16.642 154 VAL C N 1
ATOM 2876 C CA . VAL B 1 153 ? 20.515 47.628 32.740 1.000 16.929 154 VAL C CA 1
ATOM 2877 C C . VAL B 1 153 ? 21.883 48.240 32.422 1.000 17.457 154 VAL C C 1
ATOM 2878 O O . VAL B 1 153 ? 22.795 48.069 33.250 1.000 18.104 154 VAL C O 1
ATOM 2882 N N . GLY B 1 154 ? 22.021 48.896 31.269 1.000 17.643 155 GLY C N 1
ATOM 2883 C CA . GLY B 1 154 ? 23.274 49.530 30.831 1.000 18.466 155 GLY C CA 1
ATOM 2884 C C . GLY B 1 154 ? 24.303 48.509 30.352 1.000 18.932 155 GLY C C 1
ATOM 2885 O O . GLY B 1 154 ? 24.079 47.296 30.373 1.000 17.996 155 GLY C O 1
ATOM 2886 N N . PRO B 1 155 ? 25.481 48.993 29.909 1.000 20.079 156 PRO C N 1
ATOM 2887 C CA . PRO B 1 155 ? 26.563 48.121 29.456 1.000 20.377 156 PRO C CA 1
ATOM 2888 C C . PRO B 1 155 ? 27.241 47.388 30.619 1.000 19.975 156 PRO C C 1
ATOM 2889 O O . PRO B 1 155 ? 27.161 47.848 31.739 1.000 21.079 156 PRO C O 1
ATOM 2893 N N . GLY B 1 156 ? 27.898 46.263 30.323 1.000 19.756 157 GLY C N 1
ATOM 2894 C CA . GLY B 1 156 ? 28.704 45.520 31.306 1.000 19.264 157 GLY C CA 1
ATOM 2895 C C . GLY B 1 156 ? 27.877 44.492 32.051 1.000 19.105 157 GLY C C 1
ATOM 2896 O O . GLY B 1 156 ? 27.237 43.664 31.390 1.000 19.056 157 GLY C O 1
ATOM 2897 N N . VAL B 1 157 ? 27.888 44.522 33.384 1.000 19.371 158 VAL C N 1
ATOM 2898 C CA . VAL B 1 157 ? 27.225 43.473 34.210 1.000 19.133 158 VAL C CA 1
ATOM 2899 C C . VAL B 1 157 ? 25.728 43.436 33.865 1.000 18.628 158 VAL C C 1
ATOM 2900 O O . VAL B 1 157 ? 25.159 42.335 33.859 1.000 18.243 158 VAL C O 1
ATOM 2904 N N . GLY B 1 158 ? 25.114 44.583 33.560 1.000 18.269 159 GLY C N 1
ATOM 2905 C CA . GLY B 1 158 ? 23.694 44.651 33.163 1.000 18.029 159 GLY C CA 1
ATOM 2906 C C . GLY B 1 158 ? 23.400 43.805 31.932 1.000 17.828 159 GLY C C 1
ATOM 2907 O O . GLY B 1 158 ? 22.382 43.088 31.932 1.000 17.479 159 GLY C O 1
ATOM 2908 N N . GLU B 1 159 ? 24.256 43.883 30.912 1.000 17.464 160 GLU C N 1
ATOM 2909 C CA A GLU B 1 159 ? 24.129 43.108 29.647 0.500 17.373 160 GLU C CA 1
ATOM 2910 C CA B GLU B 1 159 ? 24.107 43.102 29.652 0.500 17.889 160 GLU C CA 1
ATOM 2911 C C . GLU B 1 159 ? 24.203 41.610 29.974 1.000 17.310 160 GLU C C 1
ATOM 2912 O O . GLU B 1 159 ? 23.415 40.837 29.411 1.000 16.152 160 GLU C O 1
ATOM 2923 N N . TYR B 1 160 ? 25.144 41.230 30.841 1.000 16.688 161 TYR C N 1
ATOM 2924 C CA . TYR B 1 160 ? 25.325 39.830 31.295 1.000 16.821 161 TYR C CA 1
ATOM 2925 C C . TYR B 1 160 ? 24.051 39.358 32.007 1.000 17.098 161 TYR C C 1
ATOM 2926 O O . TYR B 1 160 ? 23.555 38.256 31.717 1.000 16.778 161 TYR C O 1
ATOM 2935 N N . VAL B 1 161 ? 23.532 40.171 32.928 1.000 17.488 162 VAL C N 1
ATOM 2936 C CA . VAL B 1 161 ? 22.323 39.831 33.733 1.000 17.992 162 VAL C CA 1
ATOM 2937 C C . VAL B 1 161 ? 21.108 39.717 32.805 1.000 17.273 162 VAL C C 1
ATOM 2938 O O . VAL B 1 161 ? 20.347 38.755 32.962 1.000 17.182 162 VAL C O 1
ATOM 2942 N N . PHE B 1 162 ? 20.946 40.646 31.863 1.000 16.876 163 PHE C N 1
ATOM 2943 C CA . PHE B 1 162 ? 19.880 40.581 30.825 1.000 16.541 163 PHE C CA 1
ATOM 2944 C C . PHE B 1 162 ? 19.977 39.243 30.078 1.000 16.003 163 PHE C C 1
ATOM 2945 O O . PHE B 1 162 ? 18.975 38.540 29.933 1.000 15.932 163 PHE C O 1
ATOM 2953 N N . ASP B 1 163 ? 21.163 38.875 29.598 1.000 16.066 164 ASP C N 1
ATOM 2954 C CA . ASP B 1 163 ? 21.321 37.602 28.849 1.000 16.455 164 ASP C CA 1
ATOM 2955 C C . ASP B 1 163 ? 20.890 36.419 29.731 1.000 16.828 164 ASP C C 1
ATOM 2956 O O . ASP B 1 163 ? 20.206 35.517 29.218 1.000 15.990 164 ASP C O 1
ATOM 2961 N N . LYS B 1 164 ? 21.252 36.425 31.014 1.000 18.560 165 LYS C N 1
ATOM 2962 C CA . LYS B 1 164 ? 21.001 35.279 31.930 1.000 20.178 165 LYS C CA 1
ATOM 2963 C C . LYS B 1 164 ? 19.525 35.212 32.339 1.000 20.834 165 LYS C C 1
ATOM 2964 O O . LYS B 1 164 ? 19.054 34.081 32.582 1.000 23.116 165 LYS C O 1
ATOM 2970 N N . GLU B 1 165 ? 18.818 36.344 32.393 1.000 20.463 166 GLU C N 1
ATOM 2971 C CA . GLU B 1 165 ? 17.470 36.422 33.026 1.000 21.767 166 GLU C CA 1
ATOM 2972 C C . GLU B 1 165 ? 16.352 36.585 31.991 1.000 21.208 166 GLU C C 1
ATOM 2973 O O . GLU B 1 165 ? 15.238 36.101 32.270 1.000 22.142 166 GLU C O 1
ATOM 2979 N N . HIS B 1 166 ? 16.588 37.253 30.859 1.000 19.118 167 HIS C N 1
ATOM 2980 C CA . HIS B 1 166 ? 15.469 37.780 30.029 1.000 19.195 167 HIS C CA 1
ATOM 2981 C C . HIS B 1 166 ? 14.758 36.679 29.235 1.000 19.629 167 HIS C C 1
ATOM 2982 O O . HIS B 1 166 ? 13.582 36.902 28.881 1.000 20.751 167 HIS C O 1
ATOM 2989 N N . PHE B 1 167 ? 15.413 35.547 28.981 1.000 20.234 168 PHE C N 1
ATOM 2990 C CA . PHE B 1 167 ? 14.933 34.480 28.064 1.000 22.294 168 PHE C CA 1
ATOM 2991 C C . PHE B 1 167 ? 14.691 33.183 28.846 1.000 26.111 168 PHE C C 1
ATOM 2992 O O . PHE B 1 167 ? 14.553 32.126 28.204 1.000 28.711 168 PHE C O 1
ATOM 3000 N N . SER B 1 168 ? 14.625 33.266 30.180 1.000 29.601 169 SER C N 1
ATOM 3001 C CA . SER B 1 168 ? 14.406 32.112 31.096 1.000 34.265 169 SER C CA 1
ATOM 3002 C C . SER B 1 168 ? 12.907 31.936 31.362 1.000 37.722 169 SER C C 1
ATOM 3003 O O . SER B 1 168 ? 12.188 32.926 31.489 1.000 43.918 169 SER C O 1
ATOM 3006 N N . SER C 1 1 ? -35.116 44.657 56.810 1.000 17.111 2 SER E N 1
ATOM 3007 C CA . SER C 1 1 ? -34.504 43.293 56.844 1.000 16.512 2 SER E CA 1
ATOM 3008 C C . SER C 1 1 ? -35.030 42.515 58.054 1.000 16.147 2 SER E C 1
ATOM 3009 O O . SER C 1 1 ? -35.004 43.060 59.173 1.000 16.892 2 SER E O 1
ATOM 3012 N N . LEU C 1 2 ? -35.437 41.260 57.845 1.000 15.653 3 LEU E N 1
ATOM 3013 C CA . LEU C 1 2 ? -35.897 40.353 58.929 1.000 16.180 3 LEU E CA 1
ATOM 3014 C C . LEU C 1 2 ? -34.709 39.941 59.809 1.000 15.531 3 LEU E C 1
ATOM 3015 O O . LEU C 1 2 ? -34.942 39.523 60.959 1.000 16.080 3 LEU E O 1
ATOM 3020 N N . ALA C 1 3 ? -33.480 40.060 59.298 1.000 14.808 4 ALA E N 1
ATOM 3021 C CA . ALA C 1 3 ? -32.248 39.584 59.967 1.000 14.934 4 ALA E CA 1
ATOM 3022 C C . ALA C 1 3 ? -31.632 40.669 60.856 1.000 14.645 4 ALA E C 1
ATOM 3023 O O . ALA C 1 3 ? -30.994 40.323 61.860 1.000 14.855 4 ALA E O 1
ATOM 3025 N N . ARG C 1 4 ? -31.780 41.937 60.483 1.000 15.087 5 ARG E N 1
ATOM 3026 C CA . ARG C 1 4 ? -31.001 43.041 61.094 1.000 14.924 5 ARG E CA 1
ATOM 3027 C C . ARG C 1 4 ? -31.142 43.004 62.620 1.000 14.783 5 ARG E C 1
ATOM 3028 O O . ARG C 1 4 ? -32.279 42.935 63.141 1.000 15.269 5 ARG E O 1
ATOM 3036 N N . GLN C 1 5 ? -30.021 43.092 63.322 1.000 14.361 6 GLN E N 1
ATOM 3037 C CA . GLN C 1 5 ? -29.990 43.041 64.800 1.000 14.176 6 GLN E CA 1
ATOM 3038 C C . GLN C 1 5 ? -28.665 43.637 65.278 1.000 14.682 6 GLN E C 1
ATOM 3039 O O . GLN C 1 5 ? -27.599 43.214 64.791 1.000 14.170 6 GLN E O 1
ATOM 3045 N N . ASN C 1 6 ? -28.733 44.610 66.186 1.000 14.890 7 ASN E N 1
ATOM 3046 C CA . ASN C 1 6 ? -27.528 45.253 66.768 1.000 14.652 7 ASN E CA 1
ATOM 3047 C C . ASN C 1 6 ? -26.658 45.849 65.653 1.000 14.394 7 ASN E C 1
ATOM 3048 O O . ASN C 1 6 ? -25.411 45.792 65.780 1.000 14.781 7 ASN E O 1
ATOM 3053 N N . TYR C 1 7 ? -27.278 46.393 64.607 1.000 13.882 8 TYR E N 1
ATOM 3054 C CA . TYR C 1 7 ? -26.575 46.938 63.418 1.000 14.196 8 TYR E CA 1
ATOM 3055 C C . TYR C 1 7 ? -27.026 48.378 63.191 1.000 14.541 8 TYR E C 1
ATOM 3056 O O . TYR C 1 7 ? -28.100 48.604 62.624 1.000 15.414 8 TYR E O 1
ATOM 3065 N N . HIS C 1 8 ? -26.204 49.326 63.641 1.000 14.698 9 HIS E N 1
ATOM 3066 C CA . HIS C 1 8 ? -26.556 50.767 63.693 1.000 15.211 9 HIS E CA 1
ATOM 3067 C C . HIS C 1 8 ? -26.455 51.383 62.296 1.000 15.708 9 HIS E C 1
ATOM 3068 O O . HIS C 1 8 ? -25.538 51.022 61.531 1.000 15.704 9 HIS E O 1
ATOM 3075 N N . SER C 1 9 ? -27.339 52.329 61.987 1.000 15.976 10 SER E N 1
ATOM 3076 C CA A SER C 1 9 ? -27.323 53.080 60.707 0.500 16.082 10 SER E CA 1
ATOM 3077 C CA B SER C 1 9 ? -27.324 53.095 60.715 0.500 16.726 10 SER E CA 1
ATOM 3078 C C . SER C 1 9 ? -25.941 53.713 60.471 1.000 16.249 10 SER E C 1
ATOM 3079 O O . SER C 1 9 ? -25.515 53.758 59.308 1.000 16.068 10 SER E O 1
ATOM 3084 N N . GLU C 1 10 ? -25.264 54.179 61.522 1.000 16.368 11 GLU E N 1
ATOM 3085 C CA B GLU C 1 10 ? -23.937 54.848 61.389 0.380 16.022 11 GLU E CA 1
ATOM 3086 C CA C GLU C 1 10 ? -23.943 54.846 61.373 0.620 17.383 11 GLU E CA 1
ATOM 3087 C C . GLU C 1 10 ? -22.914 53.815 60.905 1.000 16.283 11 GLU E C 1
ATOM 3088 O O . GLU C 1 10 ? -22.074 54.172 60.070 1.000 15.821 11 GLU E O 1
ATOM 3099 N N . VAL C 1 11 ? -23.010 52.589 61.415 1.000 15.217 12 VAL E N 1
ATOM 3100 C CA . VAL C 1 11 ? -22.085 51.484 61.034 1.000 15.369 12 VAL E CA 1
ATOM 3101 C C . VAL C 1 11 ? -22.380 51.072 59.584 1.000 15.061 12 VAL E C 1
ATOM 3102 O O . VAL C 1 11 ? -21.427 50.936 58.780 1.000 14.886 12 VAL E O 1
ATOM 3106 N N . GLU C 1 12 ? -23.652 50.892 59.243 1.000 14.008 13 GLU E N 1
ATOM 3107 C CA . GLU C 1 12 ? -24.086 50.578 57.858 1.000 14.227 13 GLU E CA 1
ATOM 3108 C C . GLU C 1 12 ? -23.501 51.605 56.881 1.000 14.220 13 GLU E C 1
ATOM 3109 O O . GLU C 1 12 ? -22.964 51.205 55.829 1.000 13.833 13 GLU E O 1
ATOM 3115 N N . ALA C 1 13 ? -23.607 52.900 57.193 1.000 14.072 14 ALA E N 1
ATOM 3116 C CA . ALA C 1 13 ? -23.093 53.974 56.316 1.000 14.221 14 ALA E CA 1
ATOM 3117 C C . ALA C 1 13 ? -21.569 53.866 56.217 1.000 14.318 14 ALA E C 1
ATOM 3118 O O . ALA C 1 13 ? -21.042 54.031 55.110 1.000 14.764 14 ALA E O 1
ATOM 3120 N N . ALA C 1 14 ? -20.896 53.597 57.332 1.000 14.214 15 ALA E N 1
ATOM 3121 C CA . ALA C 1 14 ? -19.419 53.502 57.401 1.000 14.165 15 ALA E CA 1
ATOM 3122 C C . ALA C 1 14 ? -18.941 52.309 56.560 1.000 14.341 15 ALA E C 1
ATOM 3123 O O . ALA C 1 14 ? -17.877 52.419 55.938 1.000 14.508 15 ALA E O 1
ATOM 3125 N N . VAL C 1 15 ? -19.690 51.205 56.545 1.000 14.019 16 VAL E N 1
ATOM 3126 C CA . VAL C 1 15 ? -19.361 50.026 55.689 1.000 13.563 16 VAL E CA 1
ATOM 3127 C C . VAL C 1 15 ? -19.477 50.438 54.214 1.000 13.492 16 VAL E C 1
ATOM 3128 O O . VAL C 1 15 ? -18.581 50.096 53.422 1.000 13.944 16 VAL E O 1
ATOM 3132 N N . ASN C 1 16 ? -20.531 51.158 53.829 1.000 13.748 17 ASN E N 1
ATOM 3133 C CA . ASN C 1 16 ? -20.675 51.643 52.432 1.000 13.942 17 ASN E CA 1
ATOM 3134 C C . ASN C 1 16 ? -19.488 52.539 52.065 1.000 14.091 17 ASN E C 1
ATOM 3135 O O . ASN C 1 16 ? -18.985 52.412 50.935 1.000 14.019 17 ASN E O 1
ATOM 3140 N N . LYS C 1 17 ? -19.040 53.402 52.977 1.000 14.650 18 LYS E N 1
ATOM 3141 C CA . LYS C 1 17 ? -17.877 54.283 52.707 1.000 15.417 18 LYS E CA 1
ATOM 3142 C C . LYS C 1 17 ? -16.636 53.414 52.488 1.000 15.050 18 LYS E C 1
ATOM 3143 O O . LYS C 1 17 ? -15.859 53.697 51.551 1.000 14.681 18 LYS E O 1
ATOM 3149 N N . GLN C 1 18 ? -16.438 52.395 53.323 1.000 14.778 19 GLN E N 1
ATOM 3150 C CA . GLN C 1 18 ? -15.227 51.543 53.222 1.000 14.606 19 GLN E CA 1
ATOM 3151 C C . GLN C 1 18 ? -15.267 50.758 51.907 1.000 14.320 19 GLN E C 1
ATOM 3152 O O . GLN C 1 18 ? -14.207 50.592 51.295 1.000 14.391 19 GLN E O 1
ATOM 3158 N N . ILE C 1 19 ? -16.441 50.284 51.479 1.000 13.731 20 ILE E N 1
ATOM 3159 C CA . ILE C 1 19 ? -16.583 49.576 50.174 1.000 13.780 20 ILE E CA 1
ATOM 3160 C C . ILE C 1 19 ? -16.012 50.468 49.063 1.000 14.081 20 ILE E C 1
ATOM 3161 O O . ILE C 1 19 ? -15.230 49.971 48.231 1.000 14.249 20 ILE E O 1
ATOM 3166 N N . ASN C 1 20 ? -16.353 51.757 49.057 1.000 13.678 21 ASN E N 1
ATOM 3167 C CA . ASN C 1 20 ? -15.866 52.699 48.018 1.000 14.117 21 ASN E CA 1
ATOM 3168 C C . ASN C 1 20 ? -14.340 52.854 48.112 1.000 14.426 21 ASN E C 1
ATOM 3169 O O . ASN C 1 20 ? -13.678 52.866 47.055 1.000 14.162 21 ASN E O 1
ATOM 3174 N N . ILE C 1 21 ? -13.798 52.975 49.322 1.000 13.865 22 ILE E N 1
ATOM 3175 C CA . ILE C 1 21 ? -12.329 53.144 49.537 1.000 14.536 22 ILE E CA 1
ATOM 3176 C C . ILE C 1 21 ? -11.601 51.915 48.975 1.000 14.580 22 ILE E C 1
ATOM 3177 O O . ILE C 1 21 ? -10.565 52.095 48.307 1.000 14.863 22 ILE E O 1
ATOM 3182 N N . GLU C 1 22 ? -12.123 50.709 49.212 1.000 14.052 23 GLU E N 1
ATOM 3183 C CA . GLU C 1 22 ? -11.478 49.464 48.720 1.000 13.792 23 GLU E CA 1
ATOM 3184 C C . GLU C 1 22 ? -11.524 49.448 47.188 1.000 13.921 23 GLU E C 1
ATOM 3185 O O . GLU C 1 22 ? -10.519 49.067 46.554 1.000 14.372 23 GLU E O 1
ATOM 3191 N N . LEU C 1 23 ? -12.649 49.830 46.586 1.000 13.151 24 LEU E N 1
ATOM 3192 C CA . LEU C 1 23 ? -12.765 49.864 45.105 1.000 13.360 24 LEU E CA 1
ATOM 3193 C C . LEU C 1 23 ? -11.795 50.902 44.539 1.000 13.642 24 LEU E C 1
ATOM 3194 O O . LEU C 1 23 ? -11.172 50.630 43.498 1.000 13.550 24 LEU E O 1
ATOM 3199 N N . TYR C 1 24 ? -11.662 52.047 45.206 1.000 13.903 25 TYR E N 1
ATOM 3200 C CA . TYR C 1 24 ? -10.696 53.101 44.817 1.000 13.708 25 TYR E CA 1
ATOM 3201 C C . TYR C 1 24 ? -9.282 52.502 44.817 1.000 13.709 25 TYR E C 1
ATOM 3202 O O . TYR C 1 24 ? -8.559 52.672 43.829 1.000 14.110 25 TYR E O 1
ATOM 3211 N N . ALA C 1 25 ? -8.906 51.802 45.884 1.000 13.047 26 ALA E N 1
ATOM 3212 C CA . ALA C 1 25 ? -7.564 51.178 46.003 1.000 13.281 26 ALA E CA 1
ATOM 3213 C C . ALA C 1 25 ? -7.364 50.185 44.852 1.000 13.296 26 ALA E C 1
ATOM 3214 O O . ALA C 1 25 ? -6.269 50.171 44.240 1.000 13.379 26 ALA E O 1
ATOM 3216 N N . SER C 1 26 ? -8.380 49.379 44.551 1.000 13.480 27 SER E N 1
ATOM 3217 C CA . SER C 1 26 ? -8.344 48.425 43.416 1.000 13.107 27 SER E CA 1
ATOM 3218 C C . SER C 1 26 ? -8.001 49.189 42.135 1.000 13.120 27 SER E C 1
ATOM 3219 O O . SER C 1 26 ? -7.175 48.709 41.344 1.000 13.157 27 SER E O 1
ATOM 3222 N N . TYR C 1 27 ? -8.621 50.347 41.923 1.000 12.910 28 TYR E N 1
ATOM 3223 C CA . TYR C 1 27 ? -8.452 51.130 40.673 1.000 12.668 28 TYR E CA 1
ATOM 3224 C C . TYR C 1 27 ? -7.033 51.714 40.621 1.000 12.746 28 TYR E C 1
ATOM 3225 O O . TYR C 1 27 ? -6.418 51.696 39.549 1.000 12.859 28 TYR E O 1
ATOM 3234 N N . VAL C 1 28 ? -6.524 52.223 41.741 1.000 13.127 29 VAL E N 1
ATOM 3235 C CA . VAL C 1 28 ? -5.127 52.743 41.813 1.000 13.347 29 VAL E CA 1
ATOM 3236 C C . VAL C 1 28 ? -4.180 51.627 41.369 1.000 13.564 29 VAL E C 1
ATOM 3237 O O . VAL C 1 28 ? -3.302 51.883 40.543 1.000 13.456 29 VAL E O 1
ATOM 3241 N N . TYR C 1 29 ? -4.339 50.422 41.900 1.000 13.642 30 TYR E N 1
ATOM 3242 C CA . TYR C 1 29 ? -3.393 49.321 41.602 1.000 14.035 30 TYR E CA 1
ATOM 3243 C C . TYR C 1 29 ? -3.544 48.875 40.145 1.000 13.860 30 TYR E C 1
ATOM 3244 O O . TYR C 1 29 ? -2.536 48.484 39.534 1.000 13.911 30 TYR E O 1
ATOM 3253 N N . LEU C 1 30 ? -4.753 48.931 39.586 1.000 14.057 31 LEU E N 1
ATOM 3254 C CA . LEU C 1 30 ? -4.944 48.620 38.146 1.000 14.557 31 LEU E CA 1
ATOM 3255 C C . LEU C 1 30 ? -4.146 49.624 37.309 1.000 14.151 31 LEU E C 1
ATOM 3256 O O . LEU C 1 30 ? -3.463 49.201 36.364 1.000 14.276 31 LEU E O 1
ATOM 3261 N N . SER C 1 31 ? -4.211 50.906 37.657 1.000 14.102 32 SER E N 1
ATOM 3262 C CA . SER C 1 31 ? -3.438 51.977 36.985 1.000 14.097 32 SER E CA 1
ATOM 3263 C C . SER C 1 31 ? -1.939 51.687 37.085 1.000 13.945 32 SER E C 1
ATOM 3264 O O . SER C 1 31 ? -1.253 51.731 36.056 1.000 14.038 32 SER E O 1
ATOM 3267 N N . MET C 1 32 ? -1.440 51.414 38.286 1.000 14.149 33 MET E N 1
ATOM 3268 C CA . MET C 1 32 ? 0.004 51.137 38.487 1.000 14.125 33 MET E CA 1
ATOM 3269 C C . MET C 1 32 ? 0.406 49.910 37.663 1.000 14.096 33 MET E C 1
ATOM 3270 O O . MET C 1 32 ? 1.480 49.943 37.022 1.000 13.873 33 MET E O 1
ATOM 3275 N N . SER C 1 33 ? -0.420 48.863 37.646 1.000 13.626 34 SER E N 1
ATOM 3276 C CA . SER C 1 33 ? -0.134 47.630 36.869 1.000 13.637 34 SER E CA 1
ATOM 3277 C C . SER C 1 33 ? 0.113 47.998 35.402 1.000 13.644 34 SER E C 1
ATOM 3278 O O . SER C 1 33 ? 1.149 47.606 34.849 1.000 13.699 34 SER E O 1
ATOM 3281 N N . PHE C 1 34 ? -0.805 48.719 34.767 1.000 13.722 35 PHE E N 1
ATOM 3282 C CA . PHE C 1 34 ? -0.693 48.978 33.310 1.000 13.786 35 PHE E CA 1
ATOM 3283 C C . PHE C 1 34 ? 0.383 50.033 33.037 1.000 14.545 35 PHE E C 1
ATOM 3284 O O . PHE C 1 34 ? 0.917 50.039 31.920 1.000 15.482 35 PHE E O 1
ATOM 3292 N N . TYR C 1 35 ? 0.747 50.847 34.022 1.000 14.392 36 TYR E N 1
ATOM 3293 C CA . TYR C 1 35 ? 1.917 51.753 33.901 1.000 14.395 36 TYR E CA 1
ATOM 3294 C C . TYR C 1 35 ? 3.196 50.915 33.759 1.000 14.633 36 TYR E C 1
ATOM 3295 O O . TYR C 1 35 ? 3.991 51.192 32.841 1.000 14.374 36 TYR E O 1
ATOM 3304 N N . PHE C 1 36 ? 3.387 49.898 34.603 1.000 14.372 37 PHE E N 1
ATOM 3305 C CA . PHE C 1 36 ? 4.605 49.048 34.553 1.000 14.687 37 PHE E CA 1
ATOM 3306 C C . PHE C 1 36 ? 4.550 48.120 33.335 1.000 14.763 37 PHE E C 1
ATOM 3307 O O . PHE C 1 36 ? 5.610 47.586 32.963 1.000 15.564 37 PHE E O 1
ATOM 3315 N N . ASP C 1 37 ? 3.379 47.974 32.710 1.000 15.029 38 ASP E N 1
ATOM 3316 C CA . ASP C 1 37 ? 3.156 47.186 31.470 1.000 15.663 38 ASP E CA 1
ATOM 3317 C C . ASP C 1 37 ? 3.489 48.031 30.232 1.000 14.934 38 ASP E C 1
ATOM 3318 O O . ASP C 1 37 ? 3.477 47.476 29.128 1.000 15.377 38 ASP E O 1
ATOM 3323 N N . ARG C 1 38 ? 3.759 49.329 30.391 1.000 14.786 39 ARG E N 1
ATOM 3324 C CA . ARG C 1 38 ? 4.056 50.215 29.237 1.000 14.813 39 ARG E CA 1
ATOM 3325 C C . ARG C 1 38 ? 5.304 49.722 28.501 1.000 15.028 39 ARG E C 1
ATOM 3326 O O . ARG C 1 38 ? 6.237 49.211 29.146 1.000 15.367 39 ARG E O 1
ATOM 3334 N N . ASP C 1 39 ? 5.339 49.940 27.192 1.000 15.015 40 ASP E N 1
ATOM 3335 C CA . ASP C 1 39 ? 6.464 49.482 26.339 1.000 15.094 40 ASP E CA 1
ATOM 3336 C C . ASP C 1 39 ? 7.743 50.260 26.674 1.000 15.734 40 ASP E C 1
ATOM 3337 O O . ASP C 1 39 ? 8.814 49.753 26.309 1.000 16.547 40 ASP E O 1
ATOM 3342 N N . ASP C 1 40 ? 7.650 51.400 27.367 1.000 15.583 41 ASP E N 1
ATOM 3343 C CA . ASP C 1 40 ? 8.817 52.240 27.747 1.000 16.286 41 ASP E CA 1
ATOM 3344 C C . ASP C 1 40 ? 9.123 52.098 29.244 1.000 15.858 41 ASP E C 1
ATOM 3345 O O . ASP C 1 40 ? 10.060 52.758 29.706 1.000 16.780 41 ASP E O 1
ATOM 3350 N N . VAL C 1 41 ? 8.396 51.243 29.968 1.000 15.105 42 VAL E N 1
ATOM 3351 C CA . VAL C 1 41 ? 8.647 50.968 31.412 1.000 15.184 42 VAL E CA 1
ATOM 3352 C C . VAL C 1 41 ? 9.065 49.498 31.519 1.000 14.996 42 VAL E C 1
ATOM 3353 O O . VAL C 1 41 ? 10.222 49.237 31.896 1.000 15.272 42 VAL E O 1
ATOM 3357 N N . ALA C 1 42 ? 8.182 48.579 31.118 1.000 14.748 43 ALA E N 1
ATOM 3358 C CA . ALA C 1 42 ? 8.499 47.160 30.834 1.000 14.872 43 ALA E CA 1
ATOM 3359 C C . ALA C 1 42 ? 9.156 46.490 32.050 1.000 14.902 43 ALA E C 1
ATOM 3360 O O . ALA C 1 42 ? 10.250 45.911 31.917 1.000 14.760 43 ALA E O 1
ATOM 3362 N N . LEU C 1 43 ? 8.490 46.545 33.204 1.000 14.398 44 LEU E N 1
ATOM 3363 C CA . LEU C 1 43 ? 8.847 45.759 34.408 1.000 14.724 44 LEU E CA 1
ATOM 3364 C C . LEU C 1 43 ? 7.680 44.823 34.708 1.000 14.766 44 LEU E C 1
ATOM 3365 O O . LEU C 1 43 ? 6.738 45.187 35.416 1.000 14.336 44 LEU E O 1
ATOM 3370 N N . PRO C 1 44 ? 7.677 43.620 34.096 1.000 14.487 45 PRO E N 1
ATOM 3371 C CA . PRO C 1 44 ? 6.479 42.786 34.032 1.000 14.551 45 PRO E CA 1
ATOM 3372 C C . PRO C 1 44 ? 6.115 42.103 35.356 1.000 14.732 45 PRO E C 1
ATOM 3373 O O . PRO C 1 44 ? 4.950 41.815 35.558 1.000 14.185 45 PRO E O 1
ATOM 3377 N N . ASN C 1 45 ? 7.092 41.816 36.212 1.000 14.583 46 ASN E N 1
ATOM 3378 C CA . ASN C 1 45 ? 6.800 41.158 37.512 1.000 14.998 46 ASN E CA 1
ATOM 3379 C C . ASN C 1 45 ? 6.186 42.205 38.441 1.000 14.720 46 ASN E C 1
ATOM 3380 O O . ASN C 1 45 ? 5.256 41.860 39.183 1.000 15.248 46 ASN E O 1
ATOM 3385 N N . ILE C 1 46 ? 6.656 43.449 38.372 1.000 14.410 47 ILE E N 1
ATOM 3386 C CA . ILE C 1 46 ? 6.021 44.579 39.107 1.000 14.245 47 ILE E CA 1
ATOM 3387 C C . ILE C 1 46 ? 4.598 44.764 38.566 1.000 14.267 47 ILE E C 1
ATOM 3388 O O . ILE C 1 46 ? 3.660 44.913 39.388 1.000 14.290 47 ILE E O 1
ATOM 3393 N N . ALA C 1 47 ? 4.418 44.743 37.246 1.000 14.267 48 ALA E N 1
ATOM 3394 C CA . ALA C 1 47 ? 3.082 44.923 36.626 1.000 14.421 48 ALA E CA 1
ATOM 3395 C C . ALA C 1 47 ? 2.145 43.829 37.147 1.000 14.925 48 ALA E C 1
ATOM 3396 O O . ALA C 1 47 ? 1.019 44.147 37.557 1.000 14.045 48 ALA E O 1
ATOM 3398 N N . LYS C 1 48 ? 2.601 42.578 37.150 1.000 15.445 49 LYS E N 1
ATOM 3399 C CA A LYS C 1 48 ? 1.796 41.404 37.585 0.500 15.808 49 LYS E CA 1
ATOM 3400 C CA B LYS C 1 48 ? 1.775 41.415 37.580 0.500 15.847 49 LYS E CA 1
ATOM 3401 C C . LYS C 1 48 ? 1.430 41.567 39.066 1.000 15.485 49 LYS E C 1
ATOM 3402 O O . LYS C 1 48 ? 0.261 41.323 39.428 1.000 14.824 49 LYS E O 1
ATOM 3413 N N . PHE C 1 49 ? 2.396 41.971 39.885 1.000 14.938 50 PHE E N 1
ATOM 3414 C CA . PHE C 1 49 ? 2.191 42.185 41.338 1.000 14.632 50 PHE E CA 1
ATOM 3415 C C . PHE C 1 49 ? 1.062 43.202 41.553 1.000 14.356 50 PHE E C 1
ATOM 3416 O O . PHE C 1 49 ? 0.155 42.948 42.348 1.000 13.840 50 PHE E O 1
ATOM 3424 N N . PHE C 1 50 ? 1.105 44.342 40.869 1.000 13.722 51 PHE E N 1
ATOM 3425 C CA . PHE C 1 50 ? 0.073 45.394 41.050 1.000 14.007 51 PHE E CA 1
ATOM 3426 C C . PHE C 1 50 ? -1.290 44.898 40.554 1.000 14.224 51 PHE E C 1
ATOM 3427 O O . PHE C 1 50 ? -2.307 45.285 41.163 1.000 13.769 51 PHE E O 1
ATOM 3435 N N . LYS C 1 51 ? -1.331 44.066 39.513 1.000 14.383 52 LYS E N 1
ATOM 3436 C CA . LYS C 1 51 ? -2.612 43.465 39.055 1.000 14.946 52 LYS E CA 1
ATOM 3437 C C . LYS C 1 51 ? -3.165 42.574 40.176 1.000 14.957 52 LYS E C 1
ATOM 3438 O O . LYS C 1 51 ? -4.378 42.660 40.468 1.000 13.993 52 LYS E O 1
ATOM 3444 N N . GLU C 1 52 ? -2.316 41.764 40.808 1.000 14.913 53 GLU E N 1
ATOM 3445 C CA . GLU C 1 52 ? -2.731 40.888 41.934 1.000 15.275 53 GLU E CA 1
ATOM 3446 C C . GLU C 1 52 ? -3.242 41.771 43.078 1.000 15.078 53 GLU E C 1
ATOM 3447 O O . GLU C 1 52 ? -4.271 41.429 43.683 1.000 15.006 53 GLU E O 1
ATOM 3453 N N . GLN C 1 53 ? -2.569 42.888 43.356 1.000 14.860 54 GLN E N 1
ATOM 3454 C CA . GLN C 1 53 ? -2.985 43.808 44.447 1.000 15.159 54 GLN E CA 1
ATOM 3455 C C . GLN C 1 53 ? -4.340 44.424 44.092 1.000 14.535 54 GLN E C 1
ATOM 3456 O O . GLN C 1 53 ? -5.185 44.537 44.997 1.000 14.669 54 GLN E O 1
ATOM 3462 N N . SER C 1 54 ? -4.565 44.774 42.824 1.000 14.253 55 SER E N 1
ATOM 3463 C CA . SER C 1 54 ? -5.862 45.317 42.348 1.000 14.010 55 SER E CA 1
ATOM 3464 C C . SER C 1 54 ? -6.962 44.282 42.589 1.000 14.372 55 SER E C 1
ATOM 3465 O O . SER C 1 54 ? -8.041 44.651 43.099 1.000 14.632 55 SER E O 1
ATOM 3468 N N . ASP C 1 55 ? -6.702 43.028 42.228 1.000 14.387 56 ASP E N 1
ATOM 3469 C CA . ASP C 1 55 ? -7.668 41.920 42.449 1.000 15.288 56 ASP E CA 1
ATOM 3470 C C . ASP C 1 55 ? -7.966 41.799 43.950 1.000 15.479 56 ASP E C 1
ATOM 3471 O O . ASP C 1 55 ? -9.149 41.640 44.302 1.000 15.065 56 ASP E O 1
ATOM 3476 N N . GLU C 1 56 ? -6.939 41.854 44.804 1.000 15.902 57 GLU E N 1
ATOM 3477 C CA A GLU C 1 56 ? -7.103 41.701 46.275 0.500 16.718 57 GLU E CA 1
ATOM 3478 C CA B GLU C 1 56 ? -7.076 41.722 46.281 0.500 16.902 57 GLU E CA 1
ATOM 3479 C C . GLU C 1 56 ? -7.989 42.837 46.809 1.000 16.369 57 GLU E C 1
ATOM 3480 O O . GLU C 1 56 ? -8.884 42.551 47.614 1.000 15.589 57 GLU E O 1
ATOM 3491 N N . GLU C 1 57 ? -7.760 44.072 46.375 1.000 15.579 58 GLU E N 1
ATOM 3492 C CA . GLU C 1 57 ? -8.557 45.223 46.872 1.000 15.210 58 GLU E CA 1
ATOM 3493 C C . GLU C 1 57 ? -10.020 45.058 46.443 1.000 15.332 58 GLU E C 1
ATOM 3494 O O . GLU C 1 57 ? -10.921 45.407 47.232 1.000 14.889 58 GLU E O 1
ATOM 3500 N N . ARG C 1 58 ? -10.263 44.566 45.230 1.000 15.060 59 ARG E N 1
ATOM 3501 C CA . ARG C 1 58 ? -11.649 44.296 44.760 1.000 16.028 59 ARG E CA 1
ATOM 3502 C C . ARG C 1 58 ? -12.277 43.242 45.685 1.000 16.573 59 ARG E C 1
ATOM 3503 O O . ARG C 1 58 ? -13.452 43.411 46.043 1.000 15.435 59 ARG E O 1
ATOM 3511 N N . GLU C 1 59 ? -11.526 42.219 46.102 1.000 16.817 60 GLU E N 1
ATOM 3512 C CA A GLU C 1 59 ? -12.030 41.193 47.057 0.500 17.270 60 GLU E CA 1
ATOM 3513 C CA B GLU C 1 59 ? -12.028 41.191 47.058 0.500 17.565 60 GLU E CA 1
ATOM 3514 C C . GLU C 1 59 ? -12.318 41.851 48.413 1.000 16.895 60 GLU E C 1
ATOM 3515 O O . GLU C 1 59 ? -13.342 41.500 49.025 1.000 17.555 60 GLU E O 1
ATOM 3526 N N . HIS C 1 60 ? -11.461 42.773 48.868 1.000 16.081 61 HIS E N 1
ATOM 3527 C CA . HIS C 1 60 ? -11.709 43.532 50.125 1.000 15.968 61 HIS E CA 1
ATOM 3528 C C . HIS C 1 60 ? -13.078 44.215 50.018 1.000 15.274 61 HIS E C 1
ATOM 3529 O O . HIS C 1 60 ? -13.850 44.149 50.991 1.000 16.055 61 HIS E O 1
ATOM 3536 N N . ALA C 1 61 ? -13.373 44.827 48.870 1.000 14.604 62 ALA E N 1
ATOM 3537 C CA . ALA C 1 61 ? -14.644 45.550 48.642 1.000 13.971 62 ALA E CA 1
ATOM 3538 C C . ALA C 1 61 ? -15.807 44.555 48.657 1.000 14.400 62 ALA E C 1
ATOM 3539 O O . ALA C 1 61 ? -16.818 44.817 49.346 1.000 13.997 62 ALA E O 1
ATOM 3541 N N . THR C 1 62 ? -15.685 43.439 47.937 1.000 14.674 63 THR E N 1
ATOM 3542 C CA . THR C 1 62 ? -16.827 42.508 47.756 1.000 14.950 63 THR E CA 1
ATOM 3543 C C . THR C 1 62 ? -17.098 41.792 49.081 1.000 14.333 63 THR E C 1
ATOM 3544 O O . THR C 1 62 ? -18.270 41.485 49.340 1.000 13.396 63 THR E O 1
ATOM 3548 N N . GLU C 1 63 ? -16.091 41.562 49.924 1.000 14.132 64 GLU E N 1
ATOM 3549 C CA A GLU C 1 63 ? -16.314 40.911 51.242 0.500 14.367 64 GLU E CA 1
ATOM 3550 C CA B GLU C 1 63 ? -16.326 40.905 51.239 0.500 14.700 64 GLU E CA 1
ATOM 3551 C C . GLU C 1 63 ? -17.052 41.890 52.165 1.000 14.461 64 GLU E C 1
ATOM 3552 O O . GLU C 1 63 ? -17.834 41.422 53.017 1.000 14.768 64 GLU E O 1
ATOM 3563 N N . LEU C 1 64 ? -16.834 43.198 52.001 1.000 13.990 65 LEU E N 1
ATOM 3564 C CA . LEU C 1 64 ? -17.591 44.198 52.804 1.000 14.339 65 LEU E CA 1
ATOM 3565 C C . LEU C 1 64 ? -19.027 44.282 52.278 1.000 13.824 65 LEU E C 1
ATOM 3566 O O . LEU C 1 64 ? -19.953 44.424 53.104 1.000 13.903 65 LEU E O 1
ATOM 3571 N N . MET C 1 65 ? -19.225 44.184 50.965 1.000 13.563 66 MET E N 1
ATOM 3572 C CA A MET C 1 65 ? -20.585 44.127 50.359 0.500 13.758 66 MET E CA 1
ATOM 3573 C CA B MET C 1 65 ? -20.593 44.145 50.390 0.500 13.655 66 MET E CA 1
ATOM 3574 C C . MET C 1 65 ? -21.311 42.900 50.919 1.000 13.807 66 MET E C 1
ATOM 3575 O O . MET C 1 65 ? -22.507 43.005 51.245 1.000 13.908 66 MET E O 1
ATOM 3584 N N . ARG C 1 66 ? -20.595 41.786 51.050 1.000 14.311 67 ARG E N 1
ATOM 3585 C CA A ARG C 1 66 ? -21.185 40.519 51.555 0.500 14.318 67 ARG E CA 1
ATOM 3586 C CA B ARG C 1 66 ? -21.185 40.518 51.553 0.500 15.104 67 ARG E CA 1
ATOM 3587 C C . ARG C 1 66 ? -21.600 40.694 53.022 1.000 14.711 67 ARG E C 1
ATOM 3588 O O . ARG C 1 66 ? -22.727 40.289 53.364 1.000 13.882 67 ARG E O 1
ATOM 3603 N N . VAL C 1 67 ? -20.734 41.277 53.855 1.000 13.577 68 VAL E N 1
ATOM 3604 C CA . VAL C 1 67 ? -21.039 41.415 55.311 1.000 13.357 68 VAL E CA 1
ATOM 3605 C C . VAL C 1 67 ? -22.162 42.448 55.481 1.000 13.380 68 VAL E C 1
ATOM 3606 O O . VAL C 1 67 ? -22.995 42.254 56.376 1.000 13.657 68 VAL E O 1
ATOM 3610 N N . GLN C 1 68 ? -22.203 43.486 54.641 1.000 13.137 69 GLN E N 1
ATOM 3611 C CA . GLN C 1 68 ? -23.320 44.468 54.621 1.000 13.113 69 GLN E CA 1
ATOM 3612 C C . GLN C 1 68 ? -24.635 43.687 54.484 1.000 13.314 69 GLN E C 1
ATOM 3613 O O . GLN C 1 68 ? -25.545 43.879 55.309 1.000 13.573 69 GLN E O 1
ATOM 3619 N N . ASN C 1 69 ? -24.725 42.794 53.498 1.000 13.285 70 ASN E N 1
ATOM 3620 C CA . ASN C 1 69 ? -25.950 41.976 53.290 1.000 13.394 70 ASN E CA 1
ATOM 3621 C C . ASN C 1 69 ? -26.167 41.015 54.467 1.000 13.534 70 ASN E C 1
ATOM 3622 O O . ASN C 1 69 ? -27.328 40.861 54.895 1.000 13.167 70 ASN E O 1
ATOM 3627 N N . LEU C 1 70 ? -25.111 40.395 54.987 1.000 13.667 71 LEU E N 1
ATOM 3628 C CA A LEU C 1 70 ? -25.240 39.412 56.100 0.500 13.540 71 LEU E CA 1
ATOM 3629 C CA B LEU C 1 70 ? -25.213 39.419 56.105 0.500 14.194 71 LEU E CA 1
ATOM 3630 C C . LEU C 1 70 ? -25.902 40.095 57.299 1.000 13.947 71 LEU E C 1
ATOM 3631 O O . LEU C 1 70 ? -26.747 39.453 57.944 1.000 14.306 71 LEU E O 1
ATOM 3640 N N . ARG C 1 71 ? -25.555 41.357 57.562 1.000 13.480 72 ARG E N 1
ATOM 3641 C CA . ARG C 1 71 ? -26.080 42.104 58.734 1.000 13.503 72 ARG E CA 1
ATOM 3642 C C . ARG C 1 71 ? -27.433 42.748 58.404 1.000 13.669 72 ARG E C 1
ATOM 3643 O O . ARG C 1 71 ? -28.036 43.313 59.329 1.000 14.081 72 ARG E O 1
ATOM 3651 N N . GLY C 1 72 ? -27.924 42.636 57.168 1.000 13.990 73 GLY E N 1
ATOM 3652 C CA . GLY C 1 72 ? -29.240 43.186 56.784 1.000 14.037 73 GLY E CA 1
ATOM 3653 C C . GLY C 1 72 ? -29.164 44.675 56.505 1.000 14.406 73 GLY E C 1
ATOM 3654 O O . GLY C 1 72 ? -30.219 45.345 56.463 1.000 15.322 73 GLY E O 1
ATOM 3655 N N . GLY C 1 73 ? -27.955 45.193 56.308 1.000 14.385 74 GLY E N 1
ATOM 3656 C CA . GLY C 1 73 ? -27.747 46.540 55.766 1.000 14.302 74 GLY E CA 1
ATOM 3657 C C . GLY C 1 73 ? -27.979 46.535 54.267 1.000 14.747 74 GLY E C 1
ATOM 3658 O O . GLY C 1 73 ? -28.232 45.452 53.693 1.000 15.250 74 GLY E O 1
ATOM 3659 N N . ARG C 1 74 ? -27.903 47.698 53.633 1.000 14.977 75 ARG E N 1
ATOM 3660 C CA . ARG C 1 74 ? -28.176 47.818 52.182 1.000 15.192 75 ARG E CA 1
ATOM 3661 C C . ARG C 1 74 ? -26.972 48.473 51.509 1.000 15.138 75 ARG E C 1
ATOM 3662 O O . ARG C 1 74 ? -26.577 49.588 51.902 1.000 15.040 75 ARG E O 1
ATOM 3670 N N . VAL C 1 75 ? -26.395 47.760 50.549 1.000 14.528 76 VAL E N 1
ATOM 3671 C CA . VAL C 1 75 ? -25.230 48.237 49.757 1.000 14.836 76 VAL E CA 1
ATOM 3672 C C . VAL C 1 75 ? -25.669 49.475 48.978 1.000 14.720 76 VAL E C 1
ATOM 3673 O O . VAL C 1 75 ? -26.681 49.401 48.250 1.000 15.132 76 VAL E O 1
ATOM 3677 N N . VAL C 1 76 ? -24.938 50.576 49.133 1.000 14.030 77 VAL E N 1
ATOM 3678 C CA . VAL C 1 76 ? -25.145 51.807 48.326 1.000 14.582 77 VAL E CA 1
ATOM 3679 C C . VAL C 1 76 ? -23.789 52.183 47.738 1.000 14.169 77 VAL E C 1
ATOM 3680 O O . VAL C 1 76 ? -22.884 52.528 48.506 1.000 14.681 77 VAL E O 1
ATOM 3684 N N . LEU C 1 77 ? -23.675 52.077 46.418 1.000 14.021 78 LEU E N 1
ATOM 3685 C CA . LEU C 1 77 ? -22.415 52.317 45.685 1.000 14.132 78 LEU E CA 1
ATOM 3686 C C . LEU C 1 77 ? -22.316 53.793 45.313 1.000 14.618 78 LEU E C 1
ATOM 3687 O O . LEU C 1 77 ? -23.357 54.456 45.099 1.000 15.493 78 LEU E O 1
ATOM 3692 N N . GLN C 1 78 ? -21.082 54.275 45.240 1.000 14.783 79 GLN E N 1
ATOM 3693 C CA . GLN C 1 78 ? -20.769 55.636 44.763 1.000 15.339 79 GLN E CA 1
ATOM 3694 C C . GLN C 1 78 ? -19.786 55.536 43.600 1.000 15.049 79 GLN E C 1
ATOM 3695 O O . GLN C 1 78 ? -19.175 54.459 43.386 1.000 14.155 79 GLN E O 1
ATOM 3701 N N . ASP C 1 79 ? -19.608 56.641 42.881 1.000 14.778 80 ASP E N 1
ATOM 3702 C CA . ASP C 1 79 ? -18.601 56.710 41.796 1.000 14.825 80 ASP E CA 1
ATOM 3703 C C . ASP C 1 79 ? -17.252 56.242 42.351 1.000 14.257 80 ASP E C 1
ATOM 3704 O O . ASP C 1 79 ? -16.934 56.538 43.524 1.000 13.947 80 ASP E O 1
ATOM 3709 N N . ILE C 1 80 ? -16.495 55.508 41.542 1.000 14.591 81 ILE E N 1
ATOM 3710 C CA . ILE C 1 80 ? -15.090 55.149 41.877 1.000 15.066 81 ILE E CA 1
ATOM 3711 C C . ILE C 1 80 ? -14.207 56.217 41.238 1.000 15.019 81 ILE E C 1
ATOM 3712 O O . ILE C 1 80 ? -14.131 56.264 40.001 1.000 15.149 81 ILE E O 1
ATOM 3717 N N . GLN C 1 81 ? -13.614 57.073 42.064 1.000 15.790 82 GLN E N 1
ATOM 3718 C CA A GLN C 1 81 ? -12.771 58.203 41.600 0.500 16.343 82 GLN E CA 1
ATOM 3719 C CA B GLN C 1 81 ? -12.776 58.205 41.590 0.500 16.535 82 GLN E CA 1
ATOM 3720 C C . GLN C 1 81 ? -11.533 57.639 40.892 1.000 16.011 82 GLN E C 1
ATOM 3721 O O . GLN C 1 81 ? -10.972 56.643 41.386 1.000 16.007 82 GLN E O 1
ATOM 3732 N N . LYS C 1 82 ? -11.133 58.257 39.782 1.000 15.753 83 LYS E N 1
ATOM 3733 C CA . LYS C 1 82 ? -9.887 57.864 39.079 1.000 15.839 83 LYS E CA 1
ATOM 3734 C C . LYS C 1 82 ? -8.704 58.165 39.995 1.00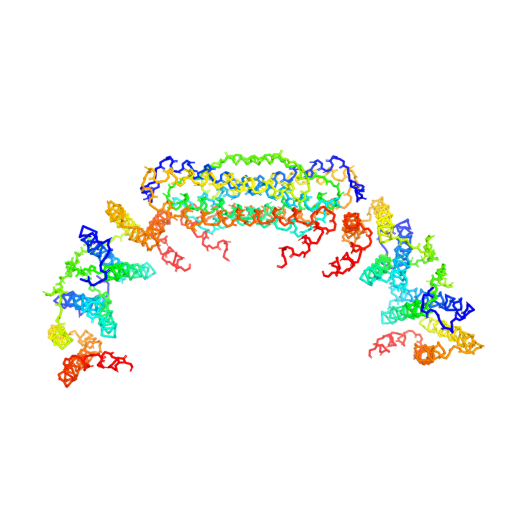0 15.911 83 LYS E C 1
ATOM 3735 O O . LYS C 1 82 ? -8.773 59.054 40.847 1.000 15.570 83 LYS E O 1
ATOM 3741 N N . PRO C 1 83 ? -7.579 57.432 39.845 1.000 15.300 84 PRO E N 1
ATOM 3742 C CA . PRO C 1 83 ? -6.380 57.687 40.642 1.000 15.762 84 PRO E CA 1
ATOM 3743 C C . PRO C 1 83 ? -5.804 59.097 40.449 1.000 16.744 84 PRO E C 1
ATOM 3744 O O . PRO C 1 83 ? -6.144 59.770 39.483 1.000 17.135 84 PRO E O 1
ATOM 3748 N N . GLU C 1 84 ? -4.933 59.506 41.373 1.000 18.444 85 GLU E N 1
ATOM 3749 C CA . GLU C 1 84 ? -4.357 60.875 41.401 1.000 19.963 85 GLU E CA 1
ATOM 3750 C C . GLU C 1 84 ? -3.446 61.088 40.185 1.000 19.524 85 GLU E C 1
ATOM 3751 O O . GLU C 1 84 ? -3.347 62.235 39.728 1.000 19.874 85 GLU E O 1
ATOM 3757 N N . ASN C 1 85 ? -2.796 60.034 39.685 1.000 18.754 86 ASN E N 1
ATOM 3758 C CA . ASN C 1 85 ? -1.813 60.132 38.574 1.000 19.025 86 ASN E CA 1
ATOM 3759 C C . ASN C 1 85 ? -2.187 59.174 37.441 1.000 18.692 86 ASN E C 1
ATOM 3760 O O . ASN C 1 85 ? -2.824 58.131 37.715 1.000 18.540 86 ASN E O 1
ATOM 3765 N N . ASP C 1 86 ? -1.776 59.512 36.219 1.000 17.689 87 ASP E N 1
ATOM 3766 C CA . ASP C 1 86 ? -1.821 58.614 35.036 1.000 18.001 87 ASP E CA 1
ATOM 3767 C C . ASP C 1 86 ? -0.502 57.836 34.931 1.000 18.071 87 ASP E C 1
ATOM 3768 O O . ASP C 1 86 ? -0.528 56.727 34.390 1.000 17.726 87 ASP E O 1
ATOM 3773 N N . GLU C 1 87 ? 0.599 58.420 35.410 1.000 18.542 88 GLU E N 1
ATOM 3774 C CA . GLU C 1 87 ? 1.977 57.851 35.358 1.000 20.038 88 GLU E CA 1
ATOM 3775 C C . GLU C 1 87 ? 2.545 57.842 36.780 1.000 18.261 88 GLU E C 1
ATOM 3776 O O . GLU C 1 87 ? 2.232 58.774 37.533 1.000 18.109 88 GLU E O 1
ATOM 3782 N N . TRP C 1 88 ? 3.381 56.863 37.137 1.000 17.432 89 TRP E N 1
ATOM 3783 C CA . TRP C 1 88 ? 3.767 56.640 38.556 1.000 16.862 89 TRP E CA 1
ATOM 3784 C C . TRP C 1 88 ? 5.284 56.714 38.774 1.000 18.074 89 TRP E C 1
ATOM 3785 O O . TRP C 1 88 ? 5.720 56.382 39.887 1.000 19.075 89 TRP E O 1
ATOM 3796 N N . GLY C 1 89 ? 6.049 57.168 37.782 1.000 18.082 90 GLY E N 1
ATOM 3797 C CA . GLY C 1 89 ? 7.491 57.444 37.944 1.000 18.530 90 GLY E CA 1
ATOM 3798 C C . GLY C 1 89 ? 8.329 56.186 38.088 1.000 18.347 90 GLY E C 1
ATOM 3799 O O . GLY C 1 89 ? 8.053 55.183 37.410 1.000 19.256 90 GLY E O 1
ATOM 3800 N N . THR C 1 90 ? 9.370 56.238 38.920 1.000 19.279 91 THR E N 1
ATOM 3801 C CA . THR C 1 90 ? 10.291 55.092 39.137 1.000 19.766 91 THR E CA 1
ATOM 3802 C C . THR C 1 90 ? 9.553 54.004 39.916 1.000 18.785 91 THR E C 1
ATOM 3803 O O . THR C 1 90 ? 8.506 54.320 40.539 1.000 18.127 91 THR E O 1
ATOM 3807 N N . ALA C 1 91 ? 10.067 52.776 39.892 1.000 18.319 92 ALA E N 1
ATOM 3808 C CA . ALA C 1 91 ? 9.576 51.683 40.762 1.000 18.011 92 ALA E CA 1
ATOM 3809 C C . ALA C 1 91 ? 9.516 52.199 42.206 1.000 17.682 92 ALA E C 1
ATOM 3810 O O . ALA C 1 91 ? 8.484 52.034 42.861 1.000 16.742 92 ALA E O 1
ATOM 3812 N N . LEU C 1 92 ? 10.576 52.847 42.688 1.000 17.467 93 LEU E N 1
ATOM 3813 C CA . LEU C 1 92 ? 10.624 53.360 44.082 1.000 17.478 93 LEU E CA 1
ATOM 3814 C C . LEU C 1 92 ? 9.440 54.302 44.331 1.000 17.649 93 LEU E C 1
ATOM 3815 O O . LEU C 1 92 ? 8.745 54.132 45.348 1.000 17.865 93 LEU E O 1
ATOM 3820 N N . LYS C 1 93 ? 9.222 55.275 43.447 1.000 18.178 94 LYS E N 1
ATOM 3821 C CA A LYS C 1 93 ? 8.161 56.300 43.634 0.500 18.338 94 LYS E CA 1
ATOM 3822 C CA B LYS C 1 93 ? 8.158 56.302 43.606 0.500 18.181 94 LYS E CA 1
ATOM 3823 C C . LYS C 1 93 ? 6.787 55.615 43.660 1.000 17.398 94 LYS E C 1
ATOM 3824 O O . LYS C 1 93 ? 5.958 55.996 44.519 1.000 17.131 94 LYS E O 1
ATOM 3835 N N . ALA C 1 94 ? 6.556 54.651 42.771 1.000 16.107 95 ALA E N 1
ATOM 3836 C CA . ALA C 1 94 ? 5.271 53.915 42.693 1.000 15.731 95 ALA E CA 1
ATOM 3837 C C . ALA C 1 94 ? 5.039 53.147 43.999 1.000 15.354 95 ALA E C 1
ATOM 3838 O O . ALA C 1 94 ? 3.914 53.191 44.532 1.000 14.358 95 ALA E O 1
ATOM 3840 N N . PHE C 1 95 ? 6.050 52.435 44.497 1.000 15.005 96 PHE E N 1
ATOM 3841 C CA . PHE C 1 95 ? 5.917 51.639 45.742 1.000 14.744 96 PHE E CA 1
ATOM 3842 C C . PHE C 1 95 ? 5.738 52.576 46.940 1.000 14.925 96 PHE E C 1
ATOM 3843 O O . PHE C 1 95 ? 5.014 52.199 47.879 1.000 14.997 96 PHE E O 1
ATOM 3851 N N . GLU C 1 96 ? 6.349 53.766 46.925 1.000 15.343 97 GLU E N 1
ATOM 3852 C CA . GLU C 1 96 ? 6.115 54.774 47.993 1.000 16.018 97 GLU E CA 1
ATOM 3853 C C . GLU C 1 96 ? 4.651 55.241 47.948 1.000 15.173 97 GLU E C 1
ATOM 3854 O O . GLU C 1 96 ? 4.048 55.383 49.024 1.000 15.722 97 GLU E O 1
ATOM 3860 N N . ALA C 1 97 ? 4.088 55.460 46.758 1.000 15.511 98 ALA E N 1
ATOM 3861 C CA . ALA C 1 97 ? 2.667 55.859 46.598 1.000 15.713 98 ALA E CA 1
ATOM 3862 C C . ALA C 1 97 ? 1.762 54.723 47.093 1.000 15.171 98 ALA E C 1
ATOM 3863 O O . ALA C 1 97 ? 0.765 55.009 47.786 1.000 15.619 98 ALA E O 1
ATOM 3865 N N . ALA C 1 98 ? 2.086 53.476 46.754 1.000 14.874 99 ALA E N 1
ATOM 3866 C CA . ALA C 1 98 ? 1.324 52.283 47.192 1.000 14.560 99 ALA E CA 1
ATOM 3867 C C . ALA C 1 98 ? 1.339 52.199 48.724 1.000 14.827 99 ALA E C 1
ATOM 3868 O O . ALA C 1 98 ? 0.271 51.996 49.331 1.000 15.514 99 ALA E O 1
ATOM 3870 N N . LEU C 1 99 ? 2.505 52.371 49.349 1.000 14.511 100 LEU E N 1
ATOM 3871 C CA . LEU C 1 99 ? 2.614 52.371 50.828 1.000 14.288 100 LEU E CA 1
ATOM 3872 C C . LEU C 1 99 ? 1.674 53.436 51.412 1.000 14.572 100 LEU E C 1
ATOM 3873 O O . LEU C 1 99 ? 0.939 53.122 52.352 1.000 15.215 100 LEU E O 1
ATOM 3878 N N . ALA C 1 100 ? 1.696 54.661 50.882 1.000 14.690 101 ALA E N 1
ATOM 3879 C CA . ALA C 1 100 ? 0.822 55.761 51.349 1.000 15.043 101 ALA E CA 1
ATOM 3880 C C . ALA C 1 100 ? -0.647 55.334 51.219 1.000 15.358 101 ALA E C 1
ATOM 3881 O O . ALA C 1 100 ? -1.415 55.581 52.157 1.000 16.133 101 ALA E O 1
ATOM 3883 N N . LEU C 1 101 ? -1.020 54.693 50.110 1.000 15.814 102 LEU E N 1
ATOM 3884 C CA . LEU C 1 101 ? -2.411 54.213 49.882 1.000 15.834 102 LEU E CA 1
ATOM 3885 C C . LEU C 1 101 ? -2.767 53.172 50.954 1.000 15.908 102 LEU E C 1
ATOM 3886 O O . LEU C 1 101 ? -3.859 53.255 51.532 1.000 15.565 102 LEU E O 1
ATOM 3891 N N . GLU C 1 102 ? -1.879 52.220 51.227 1.000 15.625 103 GLU E N 1
ATOM 3892 C CA . GLU C 1 102 ? -2.140 51.149 52.223 1.000 15.719 103 GLU E CA 1
ATOM 3893 C C . GLU C 1 102 ? -2.341 51.784 53.606 1.000 15.604 103 GLU E C 1
ATOM 3894 O O . GLU C 1 102 ? -3.229 51.338 54.345 1.000 15.379 103 GLU E O 1
ATOM 3900 N N . LYS C 1 103 ? -1.565 52.814 53.953 1.000 15.469 104 LYS E N 1
ATOM 3901 C CA . LYS C 1 103 ? -1.682 53.468 55.283 1.000 15.577 104 LYS E CA 1
ATOM 3902 C C . LYS C 1 103 ? -2.998 54.246 55.335 1.000 15.776 104 LYS E C 1
ATOM 3903 O O . LYS C 1 103 ? -3.644 54.240 56.398 1.000 15.827 104 LYS E O 1
ATOM 3909 N N . PHE C 1 104 ? -3.399 54.855 54.222 1.000 16.214 105 PHE E N 1
ATOM 3910 C CA . PHE C 1 104 ? -4.722 55.518 54.097 1.000 17.575 105 PHE E CA 1
ATOM 3911 C C . PHE C 1 104 ? -5.839 54.487 54.312 1.000 17.402 105 PHE E C 1
ATOM 3912 O O . PHE C 1 104 ? -6.799 54.771 55.064 1.000 17.714 105 PHE E O 1
ATOM 3920 N N . ASN C 1 105 ? -5.738 53.334 53.656 1.000 17.354 106 ASN E N 1
ATOM 3921 C CA . ASN C 1 105 ? -6.731 52.229 53.767 1.000 17.882 106 ASN E CA 1
ATOM 3922 C C . ASN C 1 105 ? -6.801 51.809 55.242 1.000 17.125 106 ASN E C 1
ATOM 3923 O O . ASN C 1 105 ? -7.915 51.610 55.776 1.000 16.576 106 ASN E O 1
ATOM 3928 N N . ASN C 1 106 ? -5.646 51.712 55.903 1.000 15.865 107 ASN E N 1
ATOM 3929 C CA . ASN C 1 106 ? -5.563 51.265 57.315 1.000 15.823 107 ASN E CA 1
ATOM 3930 C C . ASN C 1 106 ? -6.252 52.286 58.223 1.000 16.325 107 ASN E C 1
ATOM 3931 O O . ASN C 1 106 ? -7.030 51.873 59.108 1.000 15.870 107 ASN E O 1
ATOM 3936 N N . GLU C 1 107 ? -5.981 53.578 58.046 1.000 16.880 108 GLU E N 1
ATOM 3937 C CA A GLU C 1 107 ? -6.602 54.658 58.858 0.500 17.074 108 GLU E CA 1
ATOM 3938 C CA B GLU C 1 107 ? -6.603 54.595 58.937 0.500 17.773 108 GLU E CA 1
ATOM 3939 C C . GLU C 1 107 ? -8.124 54.561 58.712 1.000 17.121 108 GLU E C 1
ATOM 3940 O O . GLU C 1 107 ? -8.836 54.671 59.724 1.000 16.781 108 GLU E O 1
ATOM 3951 N N . SER C 1 108 ? -8.576 54.334 57.477 1.000 16.839 109 SER E N 1
ATOM 3952 C CA . SER C 1 108 ? -10.012 54.212 57.110 1.000 17.001 109 SER E CA 1
ATOM 3953 C C . SER C 1 108 ? -10.621 53.004 57.838 1.000 16.732 109 SER E C 1
ATOM 3954 O O . SER C 1 108 ? -11.720 53.126 58.411 1.000 16.380 109 SER E O 1
ATOM 3957 N N . LEU C 1 109 ? -9.925 51.866 57.840 1.000 16.018 110 LEU E N 1
ATOM 3958 C CA . LEU C 1 109 ? -10.431 50.637 58.507 1.000 16.472 110 LEU E CA 1
ATOM 3959 C C . LEU C 1 109 ? -10.492 50.849 60.025 1.000 16.651 110 LEU E C 1
ATOM 3960 O O . LEU C 1 109 ? -11.440 50.355 60.655 1.000 15.780 110 LEU E O 1
ATOM 3965 N N . LEU C 1 110 ? -9.492 51.503 60.614 1.000 16.791 111 LEU E N 1
ATOM 3966 C CA . LEU C 1 110 ? -9.463 51.713 62.085 1.000 17.411 111 LEU E CA 1
ATOM 3967 C C . LEU C 1 110 ? -10.613 52.649 62.476 1.000 17.860 111 LEU E C 1
ATOM 3968 O O . LEU C 1 110 ? -11.191 52.445 63.557 1.000 18.434 111 LEU E O 1
ATOM 3973 N N . LYS C 1 111 ? -10.954 53.607 61.614 1.000 18.684 112 LYS E N 1
ATOM 3974 C CA . LYS C 1 111 ? -12.105 54.527 61.832 1.000 19.774 112 LYS E CA 1
ATOM 3975 C C . LYS C 1 111 ? -13.405 53.712 61.792 1.000 18.636 112 LYS E C 1
ATOM 3976 O O . LYS C 1 111 ? -14.258 53.894 62.690 1.000 17.919 112 LYS E O 1
ATOM 3982 N N . LEU C 1 112 ? -13.558 52.838 60.798 1.000 17.369 113 LEU E N 1
ATOM 3983 C CA . LEU C 1 112 ? -14.739 51.940 60.696 1.000 16.894 113 LEU E CA 1
ATOM 3984 C C . LEU C 1 112 ? -14.829 51.083 61.962 1.000 16.759 113 LEU E C 1
ATOM 3985 O O . LEU C 1 112 ? -15.930 50.966 62.537 1.000 16.358 113 LEU E O 1
ATOM 3990 N N . HIS C 1 113 ? -13.711 50.487 62.376 1.000 16.397 114 HIS E N 1
ATOM 3991 C CA . HIS C 1 113 ? -13.617 49.643 63.592 1.000 16.572 114 HIS E CA 1
ATOM 3992 C C . HIS C 1 113 ? -14.058 50.450 64.820 1.000 17.297 114 HIS E C 1
ATOM 3993 O O . HIS C 1 113 ? -14.831 49.910 65.640 1.000 17.579 114 HIS E O 1
AT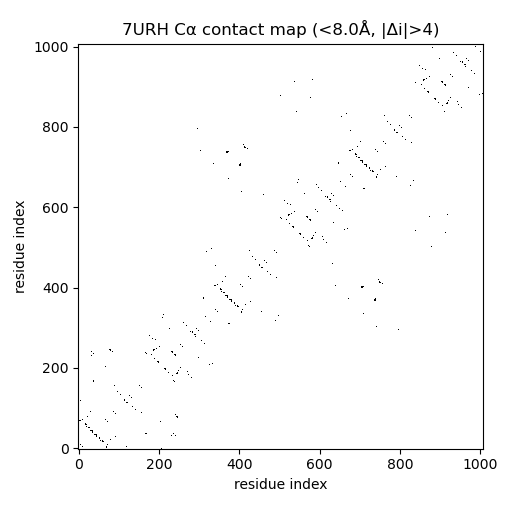OM 4000 N N . SER C 1 114 ? -13.587 51.693 64.942 1.000 17.759 115 SER E N 1
ATOM 4001 C CA A SER C 1 114 ? -13.937 52.605 66.063 0.500 18.333 115 SER E CA 1
ATOM 4002 C CA B SER C 1 114 ? -13.940 52.589 66.075 0.500 18.149 115 SER E CA 1
ATOM 4003 C C . SER C 1 114 ? -15.452 52.838 66.085 1.000 18.175 115 SER E C 1
ATOM 4004 O O . SER C 1 114 ? -16.049 52.728 67.166 1.000 19.206 115 SER E O 1
ATOM 4009 N N . THR C 1 115 ? -16.033 53.145 64.928 1.000 17.826 116 THR E N 1
ATOM 4010 C CA . THR C 1 115 ? -17.491 53.401 64.785 1.000 17.719 116 THR E CA 1
ATOM 4011 C C . THR C 1 115 ? -18.254 52.149 65.239 1.000 17.989 116 THR E C 1
ATOM 4012 O O . THR C 1 115 ? -19.201 52.281 66.040 1.000 17.090 116 THR E O 1
ATOM 4016 N N . ALA C 1 116 ? -17.843 50.966 64.786 1.000 16.526 117 ALA E N 1
ATOM 4017 C CA . ALA C 1 116 ? -18.473 49.686 65.182 1.000 16.770 117 ALA E CA 1
ATOM 4018 C C . ALA C 1 116 ? -18.404 49.521 66.707 1.000 16.669 117 ALA E C 1
ATOM 4019 O O . ALA C 1 116 ? -19.432 49.178 67.312 1.000 16.592 117 ALA E O 1
ATOM 4021 N N . GLY C 1 117 ? -17.232 49.746 67.306 1.000 16.831 118 GLY E N 1
ATOM 4022 C CA . GLY C 1 117 ? -17.029 49.600 68.758 1.000 17.421 118 GLY E CA 1
ATOM 4023 C C . GLY C 1 117 ? -17.879 50.588 69.540 1.000 18.087 118 GLY E C 1
ATOM 4024 O O . GLY C 1 117 ? -18.415 50.194 70.591 1.000 18.507 118 GLY E O 1
ATOM 4025 N N . ASN C 1 118 ? -18.018 51.815 69.034 1.000 18.482 119 ASN E N 1
ATOM 4026 C CA . ASN C 1 118 ? -18.816 52.885 69.691 1.000 19.962 119 ASN E CA 1
ATOM 4027 C C . ASN C 1 118 ? -20.272 52.428 69.822 1.000 19.898 119 ASN E C 1
ATOM 4028 O O . ASN C 1 118 ? -20.957 52.877 70.761 1.000 21.464 119 ASN E O 1
ATOM 4033 N N . HIS C 1 119 ? -20.731 51.572 68.910 1.000 18.338 120 HIS E N 1
ATOM 4034 C CA . HIS C 1 119 ? -22.124 51.059 68.869 1.000 18.010 120 HIS E CA 1
ATOM 4035 C C . HIS C 1 119 ? -22.191 49.635 69.430 1.000 17.657 120 HIS E C 1
ATOM 4036 O O . HIS C 1 119 ? -23.233 48.991 69.254 1.000 17.731 120 HIS E O 1
ATOM 4043 N N . ASN C 1 120 ? -21.138 49.171 70.107 1.000 18.040 121 ASN E N 1
ATOM 4044 C CA . ASN C 1 120 ? -21.103 47.833 70.756 1.000 19.116 121 ASN E CA 1
ATOM 4045 C C . ASN C 1 120 ? -21.418 46.743 69.724 1.000 18.170 121 ASN E C 1
ATOM 4046 O O . ASN C 1 120 ? -22.085 45.743 70.072 1.000 18.491 121 ASN E O 1
ATOM 4051 N N . ASP C 1 121 ? -20.929 46.913 68.498 1.000 16.557 122 ASP E N 1
ATOM 4052 C CA . ASP C 1 121 ? -21.110 45.912 67.420 1.000 15.797 122 ASP E CA 1
ATOM 4053 C C . ASP C 1 121 ? -19.963 44.904 67.517 1.000 15.828 122 ASP E C 1
ATOM 4054 O O . ASP C 1 121 ? -18.984 45.032 66.747 1.000 16.266 122 ASP E O 1
ATOM 4059 N N . ALA C 1 122 ? -20.083 43.958 68.449 1.000 15.984 123 ALA E N 1
ATOM 4060 C CA . ALA C 1 122 ? -19.067 42.921 68.739 1.000 16.545 123 ALA E CA 1
ATOM 4061 C C . ALA C 1 122 ? -18.834 42.071 67.488 1.000 15.589 123 ALA E C 1
ATOM 4062 O O . ALA C 1 122 ? -17.683 41.686 67.227 1.000 15.829 123 ALA E O 1
ATOM 4064 N N . HIS C 1 123 ? -19.887 41.752 66.740 1.000 15.711 124 HIS E N 1
ATOM 4065 C CA . HIS C 1 123 ? -19.730 40.959 65.496 1.000 15.233 124 HIS E CA 1
ATOM 4066 C C . HIS C 1 123 ? -18.832 41.708 64.515 1.000 15.733 124 HIS E C 1
ATOM 4067 O O . HIS C 1 123 ? -17.916 41.079 63.952 1.000 16.149 124 HIS E O 1
ATOM 4074 N N . LEU C 1 124 ? -19.088 42.992 64.277 1.000 15.283 125 LEU E N 1
ATOM 4075 C CA . LEU C 1 124 ? -18.380 43.683 63.174 1.000 15.174 125 LEU E CA 1
ATOM 4076 C C . LEU C 1 124 ? -16.966 44.071 63.611 1.000 15.623 125 LEU E C 1
ATOM 4077 O O . LEU C 1 124 ? -16.083 44.044 62.740 1.000 15.687 125 LEU E O 1
ATOM 4082 N N . THR C 1 125 ? -16.723 44.401 64.883 1.000 15.733 126 THR E N 1
ATOM 4083 C CA . THR C 1 125 ? -15.330 44.691 65.329 1.000 17.123 126 THR E CA 1
ATOM 4084 C C . THR C 1 125 ? -14.491 43.429 65.116 1.000 17.367 126 THR E C 1
ATOM 4085 O O . THR C 1 125 ? -13.367 43.550 64.596 1.000 18.094 126 THR E O 1
ATOM 4089 N N . ASP C 1 126 ? -15.027 42.259 65.467 1.000 17.701 127 ASP E N 1
ATOM 4090 C CA . ASP C 1 126 ? -14.292 40.979 65.308 1.000 18.519 127 ASP E CA 1
ATOM 4091 C C . ASP C 1 126 ? -14.060 40.713 63.818 1.000 18.137 127 ASP E C 1
ATOM 4092 O O . ASP C 1 126 ? -12.941 40.299 63.460 1.000 18.237 127 ASP E O 1
ATOM 4097 N N . PHE C 1 127 ? -15.076 40.937 62.981 1.000 16.856 128 PHE E N 1
ATOM 4098 C CA . PHE C 1 127 ? -14.987 40.739 61.514 1.000 16.606 128 PHE E CA 1
ATOM 4099 C C . PHE C 1 127 ? -13.855 41.601 60.946 1.000 16.702 128 PHE E C 1
ATOM 4100 O O . PHE C 1 127 ? -13.025 41.104 60.158 1.000 16.527 128 PHE E O 1
ATOM 4108 N N . ILE C 1 128 ? -13.816 42.874 61.331 1.000 16.568 129 ILE E N 1
ATOM 4109 C CA . ILE C 1 128 ? -12.809 43.838 60.805 1.000 16.544 129 ILE E CA 1
ATOM 4110 C C . ILE C 1 128 ? -11.429 43.408 61.314 1.000 17.682 129 ILE E C 1
ATOM 4111 O O . ILE C 1 128 ? -10.485 43.403 60.516 1.000 18.450 129 ILE E O 1
ATOM 4116 N N . GLU C 1 129 ? -11.327 43.030 62.587 1.000 18.408 130 GLU E N 1
ATOM 4117 C CA . GLU C 1 129 ? -10.048 42.566 63.191 1.000 20.063 130 GLU E CA 1
ATOM 4118 C C . GLU C 1 129 ? -9.534 41.351 62.412 1.000 21.795 130 GLU E C 1
ATOM 4119 O O . GLU C 1 129 ? -8.364 41.387 61.944 1.000 22.148 130 GLU E O 1
ATOM 4125 N N . GLU C 1 130 ? -10.379 40.331 62.257 1.000 22.872 131 GLU E N 1
ATOM 4126 C CA . GLU C 1 130 ? -9.978 39.001 61.729 1.000 25.658 131 GLU E CA 1
ATOM 4127 C C . GLU C 1 130 ? -9.655 39.088 60.233 1.000 24.808 131 GLU E C 1
ATOM 4128 O O . GLU C 1 130 ? -8.649 38.474 59.817 1.000 26.143 131 GLU E O 1
ATOM 4134 N N . LYS C 1 131 ? -10.456 39.817 59.453 1.000 23.209 132 LYS E N 1
ATOM 4135 C CA A LYS C 1 131 ? -10.434 39.748 57.965 0.500 22.960 132 LYS E CA 1
ATOM 4136 C CA B LYS C 1 131 ? -10.420 39.739 57.967 0.500 23.192 132 LYS E CA 1
ATOM 4137 C C . LYS C 1 131 ? -9.722 40.964 57.353 1.000 22.046 132 LYS E C 1
ATOM 4138 O O . LYS C 1 131 ? -9.351 40.870 56.164 1.000 22.491 132 LYS E O 1
ATOM 4149 N N . TYR C 1 132 ? -9.534 42.057 58.107 1.000 19.344 133 TYR E N 1
ATOM 4150 C CA . TYR C 1 132 ? -8.993 43.331 57.551 1.000 18.341 133 TYR E CA 1
ATOM 4151 C C . TYR C 1 132 ? -7.736 43.817 58.285 1.000 18.344 133 TYR E C 1
ATOM 4152 O O . TYR C 1 132 ? -6.754 44.127 57.584 1.000 18.506 133 TYR E O 1
ATOM 4161 N N . LEU C 1 133 ? -7.746 43.928 59.616 1.000 18.000 134 LEU E N 1
ATOM 4162 C CA . LEU C 1 133 ? -6.671 44.672 60.334 1.000 17.583 134 LEU E CA 1
ATOM 4163 C C . LEU C 1 133 ? -5.339 43.925 60.228 1.000 17.482 134 LEU E C 1
ATOM 4164 O O . LEU C 1 133 ? -4.322 44.591 59.981 1.000 16.496 134 LEU E O 1
ATOM 4169 N N . ASP C 1 134 ? -5.316 42.608 60.420 1.000 18.888 135 ASP E N 1
ATOM 4170 C CA . ASP C 1 134 ? -4.032 41.863 60.350 1.000 20.484 135 ASP E CA 1
ATOM 4171 C C . ASP C 1 134 ? -3.510 41.873 58.905 1.000 19.341 135 ASP E C 1
ATOM 4172 O O . ASP C 1 134 ? -2.306 42.113 58.730 1.000 18.282 135 ASP E O 1
ATOM 4177 N N . GLU C 1 135 ? -4.348 41.625 57.895 1.000 19.435 136 GLU E N 1
ATOM 4178 C CA A GLU C 1 135 ? -3.852 41.634 56.490 0.500 19.639 136 GLU E CA 1
ATOM 4179 C CA B GLU C 1 135 ? -3.925 41.657 56.467 0.500 19.627 136 GLU E CA 1
ATOM 4180 C C . GLU C 1 135 ? -3.343 43.042 56.153 1.000 18.784 136 GLU E C 1
ATOM 4181 O O . GLU C 1 135 ? -2.327 43.136 55.441 1.000 17.512 136 GLU E O 1
ATOM 4192 N N . GLN C 1 136 ? -3.990 44.089 56.661 1.000 17.687 137 GLN E N 1
ATOM 4193 C CA . GLN C 1 136 ? -3.594 45.485 56.347 1.000 17.477 137 GLN E CA 1
ATOM 4194 C C . GLN C 1 136 ? -2.222 45.777 56.971 1.000 16.486 137 GLN E C 1
ATOM 4195 O O . GLN C 1 136 ? -1.375 46.394 56.293 1.000 15.862 137 GLN E O 1
ATOM 4201 N N . VAL C 1 137 ? -1.987 45.332 58.203 1.000 15.733 138 VAL E N 1
ATOM 4202 C CA . VAL C 1 137 ? -0.651 45.486 58.851 1.000 15.630 138 VAL E CA 1
ATOM 4203 C C . VAL C 1 137 ? 0.384 44.717 58.022 1.000 15.551 138 VAL E C 1
ATOM 4204 O O . VAL C 1 137 ? 1.477 45.255 57.784 1.000 14.745 138 VAL E O 1
ATOM 4208 N N . LYS C 1 138 ? 0.068 43.505 57.577 1.000 15.712 139 LYS E N 1
ATOM 4209 C CA A LYS C 1 138 ? 1.046 42.706 56.796 0.500 15.790 139 LYS E CA 1
ATOM 4210 C CA B LYS C 1 138 ? 1.001 42.674 56.768 0.500 16.151 139 LYS E CA 1
ATOM 4211 C C . LYS C 1 138 ? 1.293 43.377 55.439 1.000 15.703 139 LYS E C 1
ATOM 4212 O O . LYS C 1 138 ? 2.456 43.363 54.999 1.000 15.057 139 LYS E O 1
ATOM 4223 N N . SER C 1 139 ? 0.269 43.959 54.822 1.000 15.669 140 SER E N 1
ATOM 4224 C CA . SER C 1 139 ? 0.417 44.638 53.511 1.000 15.887 140 SER E CA 1
ATOM 4225 C C . SER C 1 139 ? 1.312 45.873 53.666 1.000 15.182 140 SER E C 1
ATOM 4226 O O . SER C 1 139 ? 2.219 46.062 52.840 1.000 15.520 140 SER E O 1
ATOM 4229 N N . ILE C 1 140 ? 1.072 46.697 54.687 1.000 14.192 141 ILE E N 1
ATOM 4230 C CA . ILE C 1 140 ? 1.904 47.911 54.945 1.000 14.102 141 ILE E CA 1
ATOM 4231 C C . ILE C 1 140 ? 3.360 47.475 55.164 1.000 13.920 141 ILE E C 1
ATOM 4232 O O . ILE C 1 140 ? 4.267 48.107 54.589 1.000 13.972 141 ILE E O 1
ATOM 4237 N N . ASN C 1 141 ? 3.571 46.432 55.964 1.000 13.653 142 ASN E N 1
ATOM 4238 C CA . ASN C 1 141 ? 4.928 45.894 56.242 1.000 14.076 142 ASN E CA 1
ATOM 4239 C C . ASN C 1 141 ? 5.579 45.460 54.921 1.000 14.778 142 ASN E C 1
ATOM 4240 O O . ASN C 1 141 ? 6.761 45.804 54.698 1.000 13.752 142 ASN E O 1
ATOM 4245 N N . GLU C 1 142 ? 4.854 44.728 54.074 1.000 15.181 143 GLU E N 1
ATOM 4246 C CA A GLU C 1 142 ? 5.348 44.224 52.758 0.500 15.662 143 GLU E CA 1
ATOM 4247 C CA B GLU C 1 142 ? 5.423 44.224 52.795 0.500 15.959 143 GLU E CA 1
ATOM 4248 C C . GLU C 1 142 ? 5.814 45.417 51.913 1.000 15.513 143 GLU E C 1
ATOM 4249 O O . GLU C 1 142 ? 6.915 45.374 51.338 1.000 15.102 143 GLU E O 1
ATOM 4260 N N . PHE C 1 143 ? 4.981 46.450 51.823 1.000 14.961 144 PHE E N 1
ATOM 4261 C CA . PHE C 1 143 ? 5.299 47.649 51.006 1.000 14.565 144 PHE E CA 1
ATOM 4262 C C . PHE C 1 143 ? 6.494 48.401 51.607 1.000 14.474 144 PHE E C 1
ATOM 4263 O O . PHE C 1 143 ? 7.347 48.849 50.837 1.000 14.802 144 PHE E O 1
ATOM 4271 N N . ALA C 1 144 ? 6.570 48.539 52.930 1.000 14.366 145 ALA E N 1
ATOM 4272 C CA . ALA C 1 144 ? 7.724 49.200 53.586 1.000 14.385 145 ALA E CA 1
ATOM 4273 C C . ALA C 1 144 ? 9.007 48.433 53.240 1.000 14.393 145 ALA E C 1
ATOM 4274 O O . ALA C 1 144 ? 10.029 49.079 52.938 1.000 14.248 145 ALA E O 1
ATOM 4276 N N . ARG C 1 145 ? 8.971 47.101 53.280 1.000 14.346 146 ARG E N 1
ATOM 4277 C CA A ARG C 1 145 ? 10.166 46.267 52.983 0.500 14.515 146 ARG E CA 1
ATOM 4278 C CA B ARG C 1 145 ? 10.153 46.247 52.975 0.500 15.038 146 ARG E CA 1
ATOM 4279 C C . ARG C 1 145 ? 10.542 46.418 51.504 1.000 14.680 146 ARG E C 1
ATOM 4280 O O . ARG C 1 145 ? 11.751 46.468 51.207 1.000 14.316 146 ARG E O 1
ATOM 4295 N N . MET C 1 146 ? 9.558 46.484 50.608 1.000 14.693 147 MET E N 1
ATOM 4296 C CA . MET C 1 146 ? 9.853 46.643 49.164 1.000 14.980 147 MET E CA 1
ATOM 4297 C C . MET C 1 146 ? 10.468 48.024 48.918 1.000 14.750 147 MET E C 1
ATOM 4298 O O . MET C 1 146 ? 11.413 48.107 48.118 1.000 14.747 147 MET E O 1
ATOM 4303 N N . VAL C 1 147 ? 9.982 49.060 49.597 1.000 14.375 148 VAL E N 1
ATOM 4304 C CA . VAL C 1 147 ? 10.580 50.423 49.504 1.000 14.316 148 VAL E CA 1
ATOM 4305 C C . VAL C 1 147 ? 12.044 50.348 49.971 1.000 14.637 148 VAL E C 1
ATOM 4306 O O . VAL C 1 147 ? 12.910 50.906 49.268 1.000 14.851 148 VAL E O 1
ATOM 4310 N N . ALA C 1 148 ? 12.321 49.692 51.101 1.000 14.678 149 ALA E N 1
ATOM 4311 C CA . ALA C 1 148 ? 13.699 49.549 51.638 1.000 14.778 149 ALA E CA 1
ATOM 4312 C C . ALA C 1 148 ? 14.581 48.905 50.563 1.000 15.246 149 ALA E C 1
ATOM 4313 O O . ALA C 1 148 ? 15.703 49.386 50.326 1.000 15.681 149 ALA E O 1
ATOM 4315 N N . ASN C 1 149 ? 14.085 47.855 49.915 1.000 15.058 150 ASN E N 1
ATOM 4316 C CA . ASN C 1 149 ? 14.863 47.095 48.903 1.000 15.011 150 ASN E CA 1
ATOM 4317 C C . ASN C 1 149 ? 15.030 47.921 47.626 1.000 15.367 150 ASN E C 1
ATOM 4318 O O . ASN C 1 149 ? 16.104 47.848 47.028 1.000 15.717 150 ASN E O 1
ATOM 4323 N N . LEU C 1 150 ? 14.023 48.689 47.218 1.000 15.180 151 LEU E N 1
ATOM 4324 C CA . LEU C 1 150 ? 14.146 49.535 46.005 1.000 15.200 151 LEU E CA 1
ATOM 4325 C C . LEU C 1 150 ? 15.169 50.650 46.249 1.000 16.125 151 LEU E C 1
ATOM 4326 O O . LEU C 1 150 ? 15.902 50.978 45.299 1.000 16.946 151 LEU E O 1
ATOM 4331 N N . LYS C 1 151 ? 15.255 51.193 47.466 1.000 16.765 152 LYS E N 1
ATOM 4332 C CA . LYS C 1 151 ? 16.324 52.167 47.829 1.000 17.886 152 LYS E CA 1
ATOM 4333 C C . LYS C 1 151 ? 17.687 51.468 47.781 1.000 17.699 152 LYS E C 1
ATOM 4334 O O . LYS C 1 151 ? 18.648 52.058 47.251 1.000 18.554 152 LYS E O 1
ATOM 4340 N N . ARG C 1 152 ? 17.773 50.254 48.322 1.000 16.379 153 ARG E N 1
ATOM 4341 C CA . ARG C 1 152 ? 19.035 49.471 48.361 1.000 16.608 153 ARG E CA 1
ATOM 4342 C C . ARG C 1 152 ? 19.573 49.237 46.943 1.000 16.926 153 ARG E C 1
ATOM 4343 O O . ARG C 1 152 ? 20.779 49.445 46.730 1.000 16.861 153 ARG E O 1
ATOM 4351 N N . VAL C 1 153 ? 18.738 48.791 46.005 1.000 16.681 154 VAL E N 1
ATOM 4352 C CA . VAL C 1 153 ? 19.221 48.309 44.676 1.000 16.595 154 VAL E CA 1
ATOM 4353 C C . VAL C 1 153 ? 19.522 49.505 43.770 1.000 17.301 154 VAL E C 1
ATOM 4354 O O . VAL C 1 153 ? 20.354 49.347 42.861 1.000 18.085 154 VAL E O 1
ATOM 4358 N N . GLY C 1 154 ? 18.873 50.645 43.998 1.000 17.218 155 GLY E N 1
ATOM 4359 C CA . GLY C 1 154 ? 19.089 51.873 43.216 1.000 18.408 155 GLY E CA 1
ATOM 4360 C C . GLY C 1 154 ? 18.491 51.769 41.814 1.000 19.625 155 GLY E C 1
ATOM 4361 O O . GLY C 1 154 ? 17.922 50.743 41.428 1.000 18.859 155 GLY E O 1
ATOM 4362 N N . PRO C 1 155 ? 18.588 52.850 41.013 1.000 21.162 156 PRO E N 1
ATOM 4363 C CA . PRO C 1 155 ? 18.063 52.853 39.649 1.000 21.614 156 PRO E CA 1
ATOM 4364 C C . PRO C 1 155 ? 18.919 52.012 38.694 1.000 21.606 156 PRO E C 1
ATOM 4365 O O . PRO C 1 155 ? 20.071 51.770 38.996 1.000 22.973 156 PRO E O 1
ATOM 4369 N N . GLY C 1 156 ? 18.337 51.598 37.565 1.000 20.811 157 GLY E N 1
ATOM 4370 C CA . GLY C 1 156 ? 19.056 50.883 36.495 1.000 20.014 157 GLY E CA 1
ATOM 4371 C C . GLY C 1 156 ? 19.056 49.384 36.712 1.000 19.671 157 GLY E C 1
ATOM 4372 O O . GLY C 1 156 ? 17.965 48.814 36.880 1.000 18.773 157 GLY E O 1
ATOM 4373 N N . VAL C 1 157 ? 20.228 48.745 36.697 1.000 19.788 158 VAL E N 1
ATOM 4374 C CA . VAL C 1 157 ? 20.341 47.261 36.800 1.000 19.960 158 VAL E CA 1
ATOM 4375 C C . VAL C 1 157 ? 19.644 46.779 38.085 1.000 19.497 158 VAL E C 1
ATOM 4376 O O . VAL C 1 157 ? 19.038 45.700 38.053 1.000 18.572 158 VAL E O 1
ATOM 4380 N N . GLY C 1 158 ? 19.709 47.552 39.173 1.000 19.267 159 GLY E N 1
ATOM 4381 C CA . GLY C 1 158 ? 19.062 47.209 40.453 1.000 18.676 159 GLY E CA 1
ATOM 4382 C C . GLY C 1 158 ? 17.559 47.027 40.304 1.000 18.369 159 GLY E C 1
ATOM 4383 O O . GLY C 1 158 ? 17.028 46.043 40.843 1.000 18.340 159 GLY E O 1
ATOM 4384 N N . GLU C 1 159 ? 16.900 47.937 39.591 1.000 18.454 160 GLU E N 1
ATOM 4385 C CA A GLU C 1 159 ? 15.438 47.892 39.318 0.500 18.009 160 GLU E CA 1
ATOM 4386 C CA B GLU C 1 159 ? 15.434 47.876 39.333 0.500 18.604 160 GLU E CA 1
ATOM 4387 C C . GLU C 1 159 ? 15.107 46.630 38.505 1.000 18.096 160 GLU E C 1
ATOM 4388 O O . GLU C 1 159 ? 14.096 45.968 38.800 1.000 16.986 160 GLU E O 1
ATOM 4399 N N . TYR C 1 160 ? 15.926 46.327 37.501 1.000 16.892 161 TYR E N 1
ATOM 4400 C CA . TYR C 1 160 ? 15.776 45.118 36.659 1.000 17.244 161 TYR E CA 1
ATOM 4401 C C . TYR C 1 160 ? 15.915 43.866 37.535 1.000 16.989 161 TYR E C 1
ATOM 4402 O O . TYR C 1 160 ? 15.078 42.963 37.424 1.000 16.912 161 TYR E O 1
ATOM 4411 N N . VAL C 1 161 ? 16.949 43.803 38.379 1.000 16.935 162 VAL E N 1
ATOM 4412 C CA . VAL C 1 161 ? 17.197 42.631 39.272 1.000 17.541 162 VAL E CA 1
ATOM 4413 C C . VAL C 1 161 ? 16.031 42.490 40.261 1.000 16.747 162 VAL E C 1
ATOM 4414 O O . VAL C 1 161 ? 15.563 41.361 40.459 1.000 16.681 162 VAL E O 1
ATOM 4418 N N . PHE C 1 162 ? 15.553 43.592 40.835 1.000 16.601 163 PHE E N 1
ATOM 4419 C CA . PHE C 1 162 ? 14.395 43.581 41.768 1.000 16.703 163 PHE E CA 1
ATOM 4420 C C . PHE C 1 162 ? 13.182 42.977 41.052 1.000 16.424 163 PHE E C 1
ATOM 4421 O O . PHE C 1 162 ? 12.522 42.086 41.601 1.000 16.071 163 PHE E O 1
ATOM 4429 N N . ASP C 1 163 ? 12.903 43.428 39.830 1.000 16.486 164 ASP E N 1
ATOM 4430 C CA . ASP C 1 163 ? 11.758 42.896 39.050 1.000 17.242 164 ASP E CA 1
ATOM 4431 C C . ASP C 1 163 ? 11.933 41.383 38.857 1.000 17.488 164 ASP E C 1
ATOM 4432 O O . ASP C 1 163 ? 10.946 40.653 39.014 1.000 17.017 164 ASP E O 1
ATOM 4437 N N . LYS C 1 164 ? 13.149 40.917 38.562 1.000 18.489 165 LYS E N 1
ATOM 4438 C CA . LYS C 1 164 ? 13.394 39.490 38.212 1.000 20.391 165 LYS E CA 1
ATOM 4439 C C . LYS C 1 164 ? 13.394 38.603 39.461 1.000 21.058 165 LYS E C 1
ATOM 4440 O O . LYS C 1 164 ? 13.083 37.405 39.311 1.000 22.466 165 LYS E O 1
ATOM 4446 N N . GLU C 1 165 ? 13.726 39.143 40.635 1.000 20.412 166 GLU E N 1
ATOM 4447 C CA . GLU C 1 165 ? 14.001 38.327 41.847 1.000 21.599 166 GLU E CA 1
ATOM 4448 C C . GLU C 1 165 ? 12.919 38.495 42.921 1.000 21.096 166 GLU E C 1
ATOM 4449 O O . GLU C 1 165 ? 12.689 37.522 43.649 1.000 22.051 166 GLU E O 1
ATOM 4455 N N . HIS C 1 166 ? 12.276 39.660 43.047 1.000 19.233 167 HIS E N 1
ATOM 4456 C CA . HIS C 1 166 ? 11.508 39.982 44.278 1.000 19.560 167 HIS E CA 1
ATOM 4457 C C . HIS C 1 166 ? 10.180 39.220 44.349 1.000 20.047 167 HIS E C 1
ATOM 4458 O O . HIS C 1 166 ? 9.660 39.100 45.469 1.000 21.773 167 HIS E O 1
ATOM 4465 N N . PHE C 1 167 ? 9.654 38.729 43.225 1.000 20.386 168 PHE E N 1
ATOM 4466 C CA . PHE C 1 167 ? 8.287 38.152 43.124 1.000 22.562 168 PHE E CA 1
ATOM 4467 C C . PHE C 1 167 ? 8.360 36.675 42.713 1.000 26.715 168 PHE E C 1
ATOM 4468 O O . PHE C 1 167 ? 7.310 36.132 42.320 1.000 29.089 168 PHE E O 1
ATOM 4476 N N . SER C 1 168 ? 9.543 36.056 42.831 1.000 29.743 169 SER E N 1
ATOM 4477 C CA . SER C 1 168 ? 9.847 34.657 42.418 1.000 34.294 169 SER E CA 1
ATOM 4478 C C . SER C 1 168 ? 9.853 33.735 43.641 1.000 36.741 169 SER E C 1
ATOM 4479 O O . SER C 1 168 ? 9.042 33.879 44.554 1.000 41.888 169 SER E O 1
ATOM 4482 N N . SER D 1 1 ? -10.736 25.734 91.792 1.000 18.364 2 SER G N 1
ATOM 4483 C CA . SER D 1 1 ? -9.956 25.398 90.560 1.000 17.858 2 SER G CA 1
ATOM 4484 C C . SER D 1 1 ? -8.553 26.001 90.651 1.000 17.553 2 SER G C 1
ATOM 4485 O O . SER D 1 1 ? -8.460 27.215 90.889 1.000 18.495 2 SER G O 1
ATOM 4488 N N . LEU D 1 2 ? -7.518 25.194 90.401 1.000 17.517 3 LEU G N 1
ATOM 4489 C CA . LEU D 1 2 ? -6.104 25.650 90.366 1.000 17.866 3 LEU G CA 1
ATOM 4490 C C . LEU D 1 2 ? -5.866 26.531 89.135 1.000 17.737 3 LEU G C 1
ATOM 4491 O O . LEU D 1 2 ? -4.867 27.268 89.134 1.000 17.899 3 LEU G O 1
ATOM 4496 N N . ALA D 1 3 ? -6.736 26.438 88.125 1.000 16.728 4 ALA G N 1
ATOM 4497 C CA . ALA D 1 3 ? -6.583 27.111 86.817 1.000 16.723 4 ALA G CA 1
ATOM 4498 C C . ALA D 1 3 ? -7.228 28.500 86.829 1.000 16.484 4 ALA G C 1
ATOM 4499 O O . ALA D 1 3 ? -6.750 29.386 86.110 1.000 16.815 4 ALA G O 1
ATOM 4501 N N . ARG D 1 4 ? -8.312 28.680 87.580 1.000 17.359 5 ARG G N 1
ATOM 4502 C CA . ARG D 1 4 ? -9.198 29.861 87.433 1.000 17.695 5 ARG G CA 1
ATOM 4503 C C . ARG D 1 4 ? -8.377 31.148 87.553 1.000 17.565 5 ARG G C 1
ATOM 4504 O O . ARG D 1 4 ? -7.578 31.286 88.510 1.000 18.348 5 ARG G O 1
ATOM 4512 N N . GLN D 1 5 ? -8.578 32.072 86.618 1.000 16.748 6 GLN G N 1
ATOM 4513 C CA . GLN D 1 5 ? -7.817 33.340 86.548 1.000 16.745 6 GLN G CA 1
ATOM 4514 C C . GLN D 1 5 ? -8.612 34.329 85.699 1.000 16.860 6 GLN G C 1
ATOM 4515 O O . GLN D 1 5 ? -8.978 33.973 84.556 1.000 16.723 6 GLN G O 1
ATOM 4521 N N . ASN D 1 6 ? -8.879 35.519 86.238 1.000 16.797 7 ASN G N 1
ATOM 4522 C CA . ASN D 1 6 ? -9.614 36.588 85.520 1.000 16.683 7 ASN G CA 1
ATOM 4523 C C . ASN D 1 6 ? -10.982 36.059 85.067 1.000 16.176 7 ASN G C 1
ATOM 4524 O O . ASN D 1 6 ? -11.420 36.438 83.969 1.000 16.243 7 ASN G O 1
ATOM 4529 N N . TYR D 1 7 ? -11.626 35.208 85.868 1.000 16.546 8 TYR G N 1
ATOM 4530 C CA . TYR D 1 7 ? -12.930 34.584 85.516 1.000 16.258 8 TYR G CA 1
ATOM 4531 C C . TYR D 1 7 ? -13.940 34.879 86.623 1.000 16.022 8 TYR G C 1
ATOM 4532 O O . TYR D 1 7 ? -13.933 34.187 87.653 1.000 17.131 8 TYR G O 1
ATOM 4541 N N . HIS D 1 8 ? -14.797 35.866 86.390 1.000 16.886 9 HIS G N 1
ATOM 4542 C CA . HIS D 1 8 ? -15.728 36.409 87.411 1.000 17.319 9 HIS G CA 1
ATOM 4543 C C . HIS D 1 8 ? -16.925 35.472 87.591 1.000 17.712 9 HIS G C 1
ATOM 4544 O O . HIS D 1 8 ? -17.394 34.887 86.599 1.000 16.779 9 HIS G O 1
ATOM 4551 N N . SER D 1 9 ? -17.427 35.364 88.817 1.000 17.704 10 SER G N 1
ATOM 4552 C CA . SER D 1 9 ? -18.622 34.550 89.156 1.000 18.106 10 SER G CA 1
ATOM 4553 C C . SER D 1 9 ? -19.821 34.929 88.266 1.000 18.104 10 SER G C 1
ATOM 4554 O O . SER D 1 9 ? -20.587 34.031 87.899 1.000 18.080 10 SER G O 1
ATOM 4557 N N A GLU D 1 10 ? -19.989 36.218 87.938 0.500 17.758 11 GLU G N 1
ATOM 4558 N N B GLU D 1 10 ? -19.984 36.208 87.922 0.500 18.270 11 GLU G N 1
ATOM 4559 C CA A GLU D 1 10 ? -21.108 36.711 87.084 0.500 17.816 11 GLU G CA 1
ATOM 4560 C CA B GLU D 1 10 ? -21.116 36.691 87.084 0.500 18.662 11 GLU G CA 1
ATOM 4561 C C A GLU D 1 10 ? -20.975 36.110 85.680 0.500 17.390 11 GLU G C 1
ATOM 4562 C C B GLU D 1 10 ? -20.980 36.148 85.657 0.500 17.885 11 GLU G C 1
ATOM 4563 O O A GLU D 1 10 ? -22.005 35.709 85.107 0.500 17.209 11 GLU G O 1
ATOM 4564 O O B GLU D 1 10 ? -22.016 35.843 85.037 0.500 17.747 11 GLU G O 1
ATOM 4575 N N . VAL D 1 11 ? -19.749 36.043 85.156 1.000 16.964 12 VAL G N 1
ATOM 4576 C CA . VAL D 1 11 ? -19.473 35.492 83.798 1.000 16.558 12 VAL G CA 1
ATOM 4577 C C . VAL D 1 11 ? -19.729 33.980 83.838 1.000 15.674 12 VAL G C 1
ATOM 4578 O O . VAL D 1 11 ? -20.397 33.468 82.926 1.000 16.393 12 VAL G O 1
ATOM 4582 N N . GLU D 1 12 ? -19.237 33.296 84.868 1.000 15.266 13 GLU G N 1
ATOM 4583 C CA . GLU D 1 12 ? -19.465 31.843 85.079 1.000 15.646 13 GLU G CA 1
ATOM 4584 C C . GLU D 1 12 ? -20.970 31.552 85.048 1.000 15.818 13 GLU G C 1
ATOM 4585 O O . GLU D 1 12 ? -21.391 30.585 84.375 1.000 15.400 13 GLU G O 1
ATOM 4591 N N . ALA D 1 13 ? -21.766 32.347 85.765 1.000 15.636 14 ALA G N 1
ATOM 4592 C CA . ALA D 1 13 ? -23.235 32.172 85.840 1.000 15.821 14 ALA G CA 1
ATOM 4593 C C . ALA D 1 13 ? -23.860 32.411 84.460 1.000 15.782 14 ALA G C 1
ATOM 4594 O O . ALA D 1 13 ? -24.747 31.631 84.071 1.000 15.879 14 ALA G O 1
ATOM 4596 N N . ALA D 1 14 ? -23.416 33.448 83.744 1.000 15.869 15 ALA G N 1
ATOM 4597 C CA . ALA D 1 14 ? -23.928 33.813 82.406 1.000 15.644 15 ALA G CA 1
ATOM 4598 C C . ALA D 1 14 ? -23.606 32.684 81.419 1.000 15.281 15 ALA G C 1
ATOM 4599 O O . ALA D 1 14 ? -24.432 32.427 80.542 1.000 15.491 15 ALA G O 1
ATOM 4601 N N . VAL D 1 15 ? -22.456 32.025 81.563 1.000 14.765 16 VAL G N 1
ATOM 4602 C CA . VAL D 1 15 ? -22.101 30.866 80.692 1.000 14.448 16 VAL G CA 1
ATOM 4603 C C . VAL D 1 15 ? -23.068 29.707 80.982 1.000 14.569 16 VAL G C 1
ATOM 4604 O O . VAL D 1 15 ? -23.574 29.096 80.027 1.000 15.005 16 VAL G O 1
ATOM 4608 N N . ASN D 1 16 ? -23.356 29.413 82.248 1.000 14.607 17 ASN G N 1
ATOM 4609 C CA . ASN D 1 16 ? -24.345 28.362 82.605 1.000 14.817 17 ASN G CA 1
ATOM 4610 C C . ASN D 1 16 ? -25.713 28.709 82.002 1.000 15.107 17 ASN G C 1
ATOM 4611 O O . ASN D 1 16 ? -26.381 27.796 81.489 1.000 14.487 17 ASN G O 1
ATOM 4616 N N . LYS D 1 17 ? -26.133 29.971 82.060 1.000 15.726 18 LYS G N 1
ATOM 4617 C CA . LYS D 1 17 ? -27.435 30.385 81.487 1.000 16.437 18 LYS G CA 1
ATOM 4618 C C . LYS D 1 17 ? -27.407 30.130 79.978 1.000 15.764 18 LYS G C 1
ATOM 4619 O O . LYS D 1 17 ? -28.391 29.585 79.437 1.000 15.806 18 LYS G O 1
ATOM 4625 N N . GLN D 1 18 ? -26.312 30.488 79.308 1.000 15.620 19 GLN G N 1
ATOM 4626 C CA . GLN D 1 18 ? -26.235 30.337 77.833 1.000 15.388 19 GLN G CA 1
ATOM 4627 C C . GLN D 1 18 ? -26.238 28.851 77.448 1.000 15.029 19 GLN G C 1
ATOM 4628 O O . GLN D 1 18 ? -26.839 28.518 76.416 1.000 15.110 19 GLN G O 1
ATOM 4634 N N . ILE D 1 19 ? -25.597 27.987 78.235 1.000 14.798 20 ILE G N 1
ATOM 4635 C CA . ILE D 1 19 ? -25.610 26.512 78.000 1.000 14.806 20 ILE G CA 1
ATOM 4636 C C . ILE D 1 19 ? -27.068 26.050 77.934 1.000 14.826 20 ILE G C 1
ATOM 4637 O O . ILE D 1 19 ? -27.430 25.322 76.989 1.000 14.562 20 ILE G O 1
ATOM 4642 N N . ASN D 1 20 ? -27.891 26.469 78.896 1.000 14.884 21 ASN G N 1
ATOM 4643 C CA . ASN D 1 20 ? -29.325 26.088 78.934 1.000 14.602 21 ASN G CA 1
ATOM 4644 C C . ASN D 1 20 ? -30.041 26.601 77.677 1.000 14.181 21 ASN G C 1
ATOM 4645 O O . ASN D 1 20 ? -30.850 25.853 77.114 1.000 14.087 21 ASN G O 1
ATOM 4650 N N . ILE D 1 21 ? -29.781 27.841 77.258 1.000 14.146 22 ILE G N 1
ATOM 4651 C CA . ILE D 1 21 ? -30.439 28.451 76.065 1.000 14.537 22 ILE G CA 1
ATOM 4652 C C . ILE D 1 21 ? -30.074 27.631 74.817 1.000 14.179 22 ILE G C 1
ATOM 4653 O O . ILE D 1 21 ? -30.965 27.391 73.986 1.000 14.544 22 ILE G O 1
ATOM 4658 N N . GLU D 1 22 ? -28.811 27.226 74.675 1.000 14.173 23 GLU G N 1
ATOM 4659 C CA . GLU D 1 22 ? -28.364 26.422 73.502 1.000 14.175 23 GLU G CA 1
ATOM 4660 C C . GLU D 1 22 ? -29.069 25.056 73.525 1.000 13.842 23 GLU G C 1
ATOM 4661 O O . GLU D 1 22 ? -29.514 24.591 72.451 1.000 13.964 23 GLU G O 1
ATOM 4667 N N . LEU D 1 23 ? -29.174 24.417 74.691 1.000 13.653 24 LEU G N 1
ATOM 4668 C CA . LEU D 1 23 ? -29.866 23.105 74.824 1.000 13.432 24 LEU G CA 1
ATOM 4669 C C . LEU D 1 23 ? -31.351 23.274 74.483 1.000 13.683 24 LEU G C 1
ATOM 4670 O O . LEU D 1 23 ? -31.913 22.391 73.802 1.000 13.878 24 LEU G O 1
ATOM 4675 N N . TYR D 1 24 ? -31.971 24.367 74.927 1.000 13.819 25 TYR G N 1
ATOM 4676 C CA . TYR D 1 24 ? -33.377 24.685 74.584 1.000 13.659 25 TYR G CA 1
ATOM 4677 C C . TYR D 1 24 ? -33.520 24.764 73.058 1.000 13.507 25 TYR G C 1
ATOM 4678 O O . TYR D 1 24 ? -34.434 24.144 72.502 1.000 14.126 25 TYR G O 1
ATOM 4687 N N . ALA D 1 25 ? -32.647 25.516 72.386 1.000 12.813 26 ALA G N 1
ATOM 4688 C CA . ALA D 1 25 ? -32.696 25.672 70.914 1.000 12.742 26 ALA G CA 1
ATOM 4689 C C . ALA D 1 25 ? -32.543 24.291 70.260 1.000 12.941 26 ALA G C 1
ATOM 4690 O O . ALA D 1 25 ? -33.246 24.015 69.274 1.000 12.531 26 ALA G O 1
ATOM 4692 N N . SER D 1 26 ? -31.643 23.454 70.769 1.000 13.041 27 SER G N 1
ATOM 4693 C CA . SER D 1 26 ? -31.468 22.069 70.259 1.000 13.057 27 SER G CA 1
ATOM 4694 C C . SER D 1 26 ? -32.800 21.315 70.331 1.000 12.781 27 SER G C 1
ATOM 4695 O O . SER D 1 26 ? -33.160 20.621 69.368 1.000 13.095 27 SER G O 1
ATOM 4698 N N . TYR D 1 27 ? -33.530 21.465 71.431 1.000 12.413 28 TYR G N 1
ATOM 4699 C CA . TYR D 1 27 ? -34.809 20.751 71.660 1.000 12.409 28 TYR G CA 1
ATOM 4700 C C . TYR D 1 27 ? -35.878 21.271 70.691 1.000 12.784 28 TYR G C 1
ATOM 4701 O O . TYR D 1 27 ? -36.625 20.462 70.129 1.000 12.661 28 TYR G O 1
ATOM 4710 N N . VAL D 1 28 ? -35.953 22.588 70.494 1.000 12.578 29 VAL G N 1
ATOM 4711 C CA . VAL D 1 28 ? -36.902 23.202 69.522 1.000 12.760 29 VAL G CA 1
ATOM 4712 C C . VAL D 1 28 ? -36.661 22.578 68.142 1.000 12.644 29 VAL G C 1
ATOM 4713 O O . VAL D 1 28 ? -37.632 22.181 67.489 1.000 12.572 29 VAL G O 1
ATOM 4717 N N . TYR D 1 29 ? -35.412 22.514 67.692 1.000 12.410 30 TYR G N 1
ATOM 4718 C CA . TYR D 1 29 ? -35.118 22.014 66.327 1.000 13.077 30 TYR G CA 1
ATOM 4719 C C . TYR D 1 29 ? -35.394 20.510 66.243 1.000 12.765 30 TYR G C 1
ATOM 4720 O O . TYR D 1 29 ? -35.815 20.045 65.178 1.000 12.779 30 TYR G O 1
ATOM 4729 N N . LEU D 1 30 ? -35.194 19.767 67.328 1.000 13.044 31 LEU G N 1
ATOM 4730 C CA . LEU D 1 30 ? -35.546 18.327 67.341 1.000 13.191 31 LEU G CA 1
ATOM 4731 C C . LEU D 1 30 ? -37.057 18.192 67.131 1.000 12.947 31 LEU G C 1
ATOM 4732 O O . LEU D 1 30 ? -37.496 17.339 66.339 1.000 12.891 31 LEU G O 1
ATOM 4737 N N . SER D 1 31 ? -37.845 19.027 67.806 1.000 12.498 32 SER G N 1
ATOM 4738 C CA . SER D 1 31 ? -39.319 19.048 67.651 1.000 12.687 32 SER G CA 1
ATOM 4739 C C . SER D 1 31 ? -39.693 19.376 66.201 1.000 12.614 32 SER G C 1
ATOM 4740 O O . SER D 1 31 ? -40.546 18.691 65.616 1.000 12.769 32 SER G O 1
ATOM 4743 N N . MET D 1 32 ? -39.105 20.430 65.639 1.000 12.646 33 MET G N 1
ATOM 4744 C CA . MET D 1 32 ? -39.420 20.835 64.252 1.000 12.944 33 MET G CA 1
ATOM 4745 C C . MET D 1 32 ? -39.070 19.690 63.303 1.000 12.613 33 MET G C 1
ATOM 4746 O O . MET D 1 32 ? -39.869 19.406 62.411 1.000 12.949 33 MET G O 1
ATOM 4751 N N . SER D 1 33 ? -37.931 19.033 63.507 1.000 12.448 34 SER G N 1
ATOM 4752 C CA . SER D 1 33 ? -37.492 17.915 62.639 1.000 12.664 34 SER G CA 1
ATOM 4753 C C . SER D 1 33 ? -38.577 16.833 62.610 1.000 12.722 34 SER G C 1
ATOM 4754 O O . SER D 1 33 ? -39.002 16.424 61.503 1.000 13.208 34 SER G O 1
ATOM 4757 N N . PHE D 1 34 ? -39.023 16.372 63.775 1.000 12.859 35 PHE G N 1
ATOM 4758 C CA . PHE D 1 34 ? -39.981 15.238 63.828 1.000 12.731 35 PHE G CA 1
ATOM 4759 C C . PHE D 1 34 ? -41.375 15.699 63.392 1.000 12.937 35 PHE G C 1
ATOM 4760 O O . PHE D 1 34 ? -42.159 14.864 62.931 1.000 12.945 35 PHE G O 1
ATOM 4768 N N . TYR D 1 35 ? -41.683 16.990 63.469 1.000 12.913 36 TYR G N 1
ATOM 4769 C CA . TYR D 1 35 ? -42.944 17.521 62.899 1.000 13.205 36 TYR G CA 1
ATOM 4770 C C . TYR D 1 35 ? -42.917 17.364 61.368 1.000 13.382 36 TYR G C 1
ATOM 4771 O O . TYR D 1 35 ? -43.903 16.874 60.776 1.000 13.444 36 TYR G O 1
ATOM 4780 N N . PHE D 1 36 ? -41.805 17.714 60.715 1.000 13.083 37 PHE G N 1
ATOM 4781 C CA . PHE D 1 36 ? -41.699 17.611 59.235 1.000 13.642 37 PHE G CA 1
ATOM 4782 C C . PHE D 1 36 ? -41.551 16.143 58.816 1.000 13.959 37 PHE G C 1
ATOM 4783 O O . PHE D 1 36 ? -41.790 15.851 57.628 1.000 14.674 37 PHE G O 1
ATOM 4791 N N . ASP D 1 37 ? -41.221 15.260 59.765 1.000 14.153 38 ASP G N 1
ATOM 4792 C CA . ASP D 1 37 ? -41.148 13.783 59.585 1.000 14.751 38 ASP G CA 1
ATOM 4793 C C . ASP D 1 37 ? -42.539 13.145 59.698 1.000 14.101 38 ASP G C 1
ATOM 4794 O O . ASP D 1 37 ? -42.665 11.932 59.429 1.000 14.499 38 ASP G O 1
ATOM 4799 N N . ARG D 1 38 ? -43.560 13.894 60.105 1.000 13.615 39 ARG G N 1
ATOM 4800 C CA . ARG D 1 38 ? -44.924 13.327 60.271 1.000 13.573 39 ARG G CA 1
ATOM 4801 C C . ARG D 1 38 ? -45.452 12.791 58.937 1.000 13.410 39 ARG G C 1
ATOM 4802 O O . ARG D 1 38 ? -45.190 13.381 57.869 1.000 13.412 39 ARG G O 1
ATOM 4810 N N . ASP D 1 39 ? -46.263 11.741 59.016 1.000 13.765 40 ASP G N 1
ATOM 4811 C CA . ASP D 1 39 ? -46.830 11.063 57.824 1.000 14.150 40 ASP G CA 1
ATOM 4812 C C . ASP D 1 39 ? -47.812 11.983 57.084 1.000 14.304 40 ASP G C 1
ATOM 4813 O O . ASP D 1 39 ? -48.086 11.692 55.905 1.000 15.374 40 ASP G O 1
ATOM 4818 N N . ASP D 1 40 ? -48.302 13.054 57.724 1.000 14.276 41 ASP G N 1
ATOM 4819 C CA . ASP D 1 40 ? -49.241 14.027 57.105 1.000 14.655 41 ASP G CA 1
ATOM 4820 C C . ASP D 1 40 ? -48.535 15.349 56.781 1.000 14.646 41 ASP G C 1
ATOM 4821 O O . ASP D 1 40 ? -49.215 16.277 56.312 1.000 16.030 41 ASP G O 1
ATOM 4826 N N . VAL D 1 41 ? -47.226 15.433 56.997 1.000 14.259 42 VAL G N 1
ATOM 4827 C CA . VAL D 1 41 ? -46.415 16.636 56.653 1.000 14.375 42 VAL G CA 1
ATOM 4828 C C . VAL D 1 41 ? -45.422 16.201 55.574 1.000 14.258 42 VAL G C 1
ATOM 4829 O O . VAL D 1 41 ? -45.541 16.668 54.432 1.000 14.595 42 VAL G O 1
ATOM 4833 N N . ALA D 1 42 ? -44.512 15.290 55.917 1.000 14.105 43 ALA G N 1
ATOM 4834 C CA . ALA D 1 42 ? -43.719 14.496 54.947 1.000 14.004 43 ALA G CA 1
ATOM 4835 C C . ALA D 1 42 ? -42.908 15.419 54.027 1.000 14.091 43 ALA G C 1
ATOM 4836 O O . ALA D 1 42 ? -43.020 15.309 52.789 1.000 14.365 43 ALA G O 1
ATOM 4838 N N . LEU D 1 43 ? -42.100 16.295 54.623 1.000 14.091 44 LEU G N 1
ATOM 4839 C CA . LEU D 1 43 ? -41.082 17.112 53.915 1.000 14.099 44 LEU G CA 1
ATOM 4840 C C . LEU D 1 43 ? -39.719 16.709 54.472 1.000 13.882 44 LEU G C 1
ATOM 4841 O O . LEU D 1 43 ? -39.242 17.247 55.471 1.000 13.763 44 LEU G O 1
ATOM 4846 N N . PRO D 1 44 ? -39.091 15.674 53.878 1.000 13.784 45 PRO G N 1
ATOM 4847 C CA . PRO D 1 44 ? -37.973 14.989 54.518 1.000 13.556 45 PRO G CA 1
ATOM 4848 C C . PRO D 1 44 ? -36.654 15.766 54.513 1.000 13.405 45 PRO G C 1
ATOM 4849 O O . PRO D 1 44 ? -35.851 15.540 55.397 1.000 13.612 45 PRO G O 1
ATOM 4853 N N . ASN D 1 45 ? -36.437 16.632 53.522 1.000 13.888 46 ASN G N 1
ATOM 4854 C CA . ASN D 1 45 ? -35.185 17.426 53.459 1.000 14.376 46 ASN G CA 1
ATOM 4855 C C . ASN D 1 45 ? -35.268 18.531 54.517 1.000 13.895 46 ASN G C 1
ATOM 4856 O O . ASN D 1 45 ? -34.247 18.827 55.147 1.000 13.752 46 ASN G O 1
ATOM 4861 N N . ILE D 1 46 ? -36.451 19.111 54.718 1.000 13.614 47 ILE G N 1
ATOM 4862 C CA . ILE D 1 46 ? -36.671 20.082 55.828 1.000 13.293 47 ILE G CA 1
ATOM 4863 C C . ILE D 1 46 ? -36.471 19.344 57.155 1.000 13.134 47 ILE G C 1
ATOM 4864 O O . ILE D 1 46 ? -35.780 19.886 58.036 1.000 13.213 47 ILE G O 1
ATOM 4869 N N . ALA D 1 47 ? -37.026 18.134 57.295 1.000 12.824 48 ALA G N 1
ATOM 4870 C CA . ALA D 1 47 ? -36.886 17.339 58.533 1.000 13.119 48 ALA G CA 1
ATOM 4871 C C . ALA D 1 47 ? -35.399 17.115 58.815 1.000 13.792 48 ALA G C 1
ATOM 4872 O O . ALA D 1 47 ? -34.978 17.311 59.952 1.000 13.487 48 ALA G O 1
ATOM 4874 N N . LYS D 1 48 ? -34.628 16.716 57.806 1.000 14.177 49 LYS G N 1
ATOM 4875 C CA A LYS D 1 48 ? -33.176 16.424 57.950 0.500 14.408 49 LYS G CA 1
ATOM 4876 C CA B LYS D 1 48 ? -33.183 16.418 57.982 0.500 14.457 49 LYS G CA 1
ATOM 4877 C C . LYS D 1 48 ? -32.441 17.712 58.343 1.000 14.382 49 LYS G C 1
ATOM 4878 O O . LYS D 1 48 ? -31.576 17.662 59.232 1.000 14.182 49 LYS G O 1
ATOM 4889 N N . PHE D 1 49 ? -32.779 18.823 57.694 1.000 13.741 50 PHE G N 1
ATOM 4890 C CA . PHE D 1 49 ? -32.151 20.136 57.976 1.000 13.589 50 PHE G CA 1
ATOM 4891 C C . PHE D 1 49 ? -32.352 20.480 59.457 1.000 13.079 50 PHE G C 1
ATOM 4892 O O . PHE D 1 49 ? -31.390 20.875 60.120 1.000 13.369 50 PHE G O 1
ATOM 4900 N N . PHE D 1 50 ? -33.574 20.347 59.976 1.000 12.668 51 PHE G N 1
ATOM 4901 C CA . PHE D 1 50 ? -33.849 20.701 61.393 1.000 12.932 51 PHE G CA 1
ATOM 4902 C C . PHE D 1 50 ? -33.137 19.729 62.342 1.000 13.354 51 PHE G C 1
ATOM 4903 O O . PHE D 1 50 ? -32.698 20.168 63.415 1.000 12.560 51 PHE G O 1
ATOM 4911 N N . LYS D 1 51 ? -32.976 18.458 61.975 1.000 13.788 52 LYS G N 1
ATOM 4912 C CA . LYS D 1 51 ? -32.189 17.517 62.817 1.000 14.401 52 LYS G CA 1
ATOM 4913 C C . LYS D 1 51 ? -30.730 17.998 62.855 1.000 13.940 52 LYS G C 1
ATOM 4914 O O . LYS D 1 51 ? -30.142 18.031 63.948 1.000 14.209 52 LYS G O 1
ATOM 4920 N N . GLU D 1 52 ? -30.174 18.412 61.716 1.000 13.996 53 GLU G N 1
ATOM 4921 C CA . GLU D 1 52 ? -28.787 18.941 61.651 1.000 14.361 53 GLU G CA 1
ATOM 4922 C C . GLU D 1 52 ? -28.682 20.190 62.534 1.000 14.098 53 GLU G C 1
ATOM 4923 O O . GLU D 1 52 ? -27.687 20.322 63.278 1.000 14.580 53 GLU G O 1
ATOM 4929 N N . GLN D 1 53 ? -29.682 21.068 62.484 1.000 13.863 54 GLN G N 1
ATOM 4930 C CA . GLN D 1 53 ? -29.687 22.306 63.306 1.000 14.388 54 GLN G CA 1
ATOM 4931 C C . GLN D 1 53 ? -29.761 21.919 64.788 1.000 13.524 54 GLN G C 1
ATOM 4932 O O . GLN D 1 53 ? -29.087 22.552 65.605 1.000 12.981 54 GLN G O 1
ATOM 4938 N N . SER D 1 54 ? -30.548 20.903 65.136 1.000 12.806 55 SER G N 1
ATOM 4939 C CA . SER D 1 54 ? -30.641 20.406 66.532 1.000 13.473 55 SER G CA 1
ATOM 4940 C C . SER D 1 54 ? -29.255 19.950 66.995 1.000 14.072 55 SER G C 1
ATOM 4941 O O . SER D 1 54 ? -28.836 20.293 68.117 1.000 13.486 55 SER G O 1
ATOM 4944 N N . ASP D 1 55 ? -28.576 19.173 66.158 1.000 14.669 56 ASP G N 1
ATOM 4945 C CA . ASP D 1 55 ? -27.219 18.664 66.469 1.000 15.854 56 ASP G CA 1
ATOM 4946 C C . ASP D 1 55 ? -26.272 19.850 66.668 1.000 16.004 56 ASP G C 1
ATOM 4947 O O . ASP D 1 55 ? -25.472 19.807 67.627 1.000 16.364 56 ASP G O 1
ATOM 4952 N N . GLU D 1 56 ? -26.359 20.865 65.807 1.000 16.304 57 GLU G N 1
ATOM 4953 C CA A GLU D 1 56 ? -25.465 22.054 65.863 0.500 16.952 57 GLU G CA 1
ATOM 4954 C CA B GLU D 1 56 ? -25.470 22.058 65.861 0.500 16.910 57 GLU G CA 1
ATOM 4955 C C . GLU D 1 56 ? -25.681 22.783 67.194 1.000 16.695 57 GLU G C 1
ATOM 4956 O O . GLU D 1 56 ? -24.683 23.180 67.814 1.000 17.031 57 GLU G O 1
ATOM 4967 N N . GLU D 1 57 ? -26.935 22.973 67.602 1.000 15.761 58 GLU G N 1
ATOM 4968 C CA . GLU D 1 57 ? -27.230 23.696 68.868 1.000 16.124 58 GLU G CA 1
ATOM 4969 C C . GLU D 1 57 ? -26.702 22.894 70.065 1.000 15.716 58 GLU G C 1
ATOM 4970 O O . GLU D 1 57 ? -26.237 23.516 71.026 1.000 15.964 58 GLU G O 1
ATOM 4976 N N . ARG D 1 58 ? -26.794 21.566 70.043 1.000 16.038 59 ARG G N 1
ATOM 4977 C CA A ARG D 1 58 ? -26.238 20.709 71.129 0.500 16.342 59 ARG G CA 1
ATOM 4978 C CA B ARG D 1 58 ? -26.240 20.723 71.136 0.500 17.106 59 ARG G CA 1
ATOM 4979 C C . ARG D 1 58 ? -24.721 20.932 71.182 1.000 17.046 59 ARG G C 1
ATOM 4980 O O . ARG D 1 58 ? -24.180 21.042 72.291 1.000 16.523 59 ARG G O 1
ATOM 4995 N N . GLU D 1 59 ? -24.067 21.031 70.020 1.000 17.552 60 GLU G N 1
ATOM 4996 C CA A GLU D 1 59 ? -22.612 21.349 69.935 0.500 18.384 60 GLU G CA 1
ATOM 4997 C CA B GLU D 1 59 ? -22.609 21.332 69.963 0.500 18.273 60 GLU G CA 1
ATOM 4998 C C . GLU D 1 59 ? -22.346 22.740 70.523 1.000 17.908 60 GLU G C 1
ATOM 4999 O O . GLU D 1 59 ? -21.334 22.905 71.237 1.000 18.450 60 GLU G O 1
ATOM 5010 N N . HIS D 1 60 ? -23.197 23.726 70.225 1.000 17.290 61 HIS G N 1
ATOM 5011 C CA . HIS D 1 60 ? -23.060 25.085 70.814 1.000 16.820 61 HIS G CA 1
ATOM 5012 C C . HIS D 1 60 ? -23.052 24.947 72.341 1.000 16.514 61 HIS G C 1
ATOM 5013 O O . HIS D 1 60 ? -22.226 25.601 73.006 1.000 16.985 61 HIS G O 1
ATOM 5020 N N . ALA D 1 61 ? -23.947 24.121 72.882 1.000 15.647 62 ALA G N 1
ATOM 5021 C CA . ALA D 1 61 ? -24.078 23.924 74.343 1.000 15.179 62 ALA G CA 1
ATOM 5022 C C . ALA D 1 61 ? -22.812 23.256 74.886 1.000 15.140 62 ALA G C 1
ATOM 5023 O O . ALA D 1 61 ? -22.264 23.740 75.886 1.000 15.031 62 ALA G O 1
ATOM 5025 N N . THR D 1 62 ? -22.344 22.181 74.256 1.000 15.131 63 THR G N 1
ATOM 5026 C CA . THR D 1 62 ? -21.235 21.371 74.813 1.000 15.777 63 THR G CA 1
ATOM 5027 C C . THR D 1 62 ? -19.924 22.154 74.692 1.000 15.027 63 THR G C 1
ATOM 5028 O O . THR D 1 62 ? -19.060 21.971 75.566 1.000 15.158 63 THR G O 1
ATOM 5032 N N . GLU D 1 63 ? -19.767 23.023 73.691 1.000 15.101 64 GLU G N 1
ATOM 5033 C CA A GLU D 1 63 ? -18.549 23.868 73.570 0.500 15.274 64 GLU G CA 1
ATOM 5034 C CA B GLU D 1 63 ? -18.530 23.846 73.590 0.500 15.608 64 GLU G CA 1
ATOM 5035 C C . GLU D 1 63 ? -18.530 24.898 74.706 1.000 15.378 64 GLU G C 1
ATOM 5036 O O . GLU D 1 63 ? -17.429 25.244 75.172 1.000 15.882 64 GLU G O 1
ATOM 5047 N N . LEU D 1 64 ? -19.702 25.378 75.135 1.000 15.155 65 LEU G N 1
ATOM 5048 C CA . LEU D 1 64 ? -19.765 26.312 76.295 1.000 15.254 65 LEU G CA 1
ATOM 5049 C C . LEU D 1 64 ? -19.489 25.534 77.587 1.000 14.687 65 LEU G C 1
ATOM 5050 O O . LEU D 1 64 ? -18.814 26.084 78.476 1.000 14.773 65 LEU G O 1
ATOM 5055 N N . MET D 1 65 ? -19.957 24.293 77.705 1.000 14.510 66 MET G N 1
ATOM 5056 C CA A MET D 1 65 ? -19.621 23.417 78.863 0.500 14.814 66 MET G CA 1
ATOM 5057 C CA B MET D 1 65 ? -19.618 23.454 78.882 0.500 14.660 66 MET G CA 1
ATOM 5058 C C . MET D 1 65 ? -18.102 23.222 78.896 1.000 15.041 66 MET G C 1
ATOM 5059 O O . MET D 1 65 ? -17.511 23.287 79.985 1.000 14.634 66 MET G O 1
ATOM 5068 N N . ARG D 1 66 ? -17.496 23.021 77.724 1.000 15.122 67 ARG G N 1
ATOM 5069 C CA . ARG D 1 66 ? -16.032 22.801 77.616 1.000 16.010 67 ARG G CA 1
ATOM 5070 C C . ARG D 1 66 ? -15.280 24.058 78.070 1.000 15.216 67 ARG G C 1
ATOM 5071 O O . ARG D 1 66 ? -14.303 23.915 78.824 1.000 15.213 67 ARG G O 1
ATOM 5079 N N . VAL D 1 67 ? -15.684 25.248 77.621 1.000 14.838 68 VAL G N 1
ATOM 5080 C CA . VAL D 1 67 ? -14.951 26.504 77.964 1.000 14.857 68 VAL G CA 1
ATOM 5081 C C . VAL D 1 67 ? -15.181 26.818 79.449 1.000 14.398 68 VAL G C 1
ATOM 5082 O O . VAL D 1 67 ? -14.259 27.348 80.081 1.000 14.430 68 VAL G O 1
ATOM 5086 N N . GLN D 1 68 ? -16.365 26.509 79.982 1.000 13.909 69 GLN G N 1
ATOM 5087 C CA . GLN D 1 68 ? -16.645 26.647 81.436 1.000 14.249 69 GLN G CA 1
ATOM 5088 C C . GLN D 1 68 ? -15.557 25.885 82.204 1.000 14.763 69 GLN G C 1
ATOM 5089 O O . GLN D 1 68 ? -14.922 26.461 83.098 1.000 14.807 69 GLN G O 1
ATOM 5095 N N . ASN D 1 69 ? -15.331 24.619 81.854 1.000 14.726 70 ASN G N 1
ATOM 5096 C CA . ASN D 1 69 ? -14.289 23.787 82.506 1.000 14.993 70 ASN G CA 1
ATOM 5097 C C . ASN D 1 69 ? -12.895 24.364 82.223 1.000 15.144 70 ASN G C 1
ATOM 5098 O O . ASN D 1 69 ? -12.083 24.390 83.168 1.000 15.593 70 ASN G O 1
ATOM 5103 N N . LEU D 1 70 ? -12.602 24.782 80.988 1.000 15.411 71 LEU G N 1
ATOM 5104 C CA . LEU D 1 70 ? -11.260 25.333 80.645 1.000 15.555 71 LEU G CA 1
ATOM 5105 C C . LEU D 1 70 ? -10.938 26.494 81.590 1.000 14.999 71 LEU G C 1
ATOM 5106 O O . LEU D 1 70 ? -9.788 26.605 82.016 1.000 14.885 71 LEU G O 1
ATOM 5111 N N . ARG D 1 71 ? -11.919 27.342 81.890 1.000 14.422 72 ARG G N 1
ATOM 5112 C CA . ARG D 1 71 ? -11.692 28.565 82.706 1.000 14.827 72 ARG G CA 1
ATOM 5113 C C . ARG D 1 71 ? -11.762 28.246 84.206 1.000 15.295 72 ARG G C 1
ATOM 5114 O O . ARG D 1 71 ? -11.509 29.164 84.999 1.000 15.421 72 ARG G O 1
ATOM 5122 N N . GLY D 1 72 ? -12.057 27.000 84.592 1.000 15.673 73 GLY G N 1
ATOM 5123 C CA . GLY D 1 72 ? -12.132 26.597 86.010 1.000 16.023 73 GLY G CA 1
ATOM 5124 C C . GLY D 1 72 ? -13.452 27.005 86.638 1.000 16.603 73 GLY G C 1
ATOM 5125 O O . GLY D 1 72 ? -13.547 26.998 87.879 1.000 17.102 73 GLY G O 1
ATOM 5126 N N . GLY D 1 73 ? -14.441 27.344 85.808 1.000 16.479 74 GLY G N 1
ATOM 5127 C CA . GLY D 1 73 ? -15.848 27.452 86.221 1.000 16.597 74 GLY G CA 1
ATOM 5128 C C . GLY D 1 73 ? -16.442 26.075 86.452 1.000 16.610 74 GLY G C 1
ATOM 5129 O O . GLY D 1 73 ? -15.766 25.058 86.160 1.000 16.718 74 GLY G O 1
ATOM 5130 N N . ARG D 1 74 ? -17.659 26.027 86.982 1.000 16.433 75 ARG G N 1
ATOM 5131 C CA . ARG D 1 74 ? -18.345 24.751 87.292 1.000 16.524 75 ARG G CA 1
ATOM 5132 C C . ARG D 1 74 ? -19.680 24.724 86.549 1.000 16.137 75 ARG G C 1
ATOM 5133 O O . ARG D 1 74 ? -20.517 25.637 86.729 1.000 15.806 75 ARG G O 1
ATOM 5141 N N . VAL D 1 75 ? -19.851 23.711 85.704 1.000 15.680 76 VAL G N 1
ATOM 5142 C CA . VAL D 1 75 ? -21.100 23.510 84.921 1.000 15.735 76 VAL G CA 1
ATOM 5143 C C . VAL D 1 75 ? -22.230 23.245 85.913 1.000 15.421 76 VAL G C 1
ATOM 5144 O O . VAL D 1 75 ? -22.078 22.358 86.775 1.000 16.330 76 VAL G O 1
ATOM 5148 N N . VAL D 1 76 ? -23.298 24.029 85.812 1.000 15.114 77 VAL G N 1
ATOM 5149 C CA . VAL D 1 76 ? -24.558 23.809 86.573 1.000 15.317 77 VAL G CA 1
ATOM 5150 C C . VAL D 1 76 ? -25.701 23.789 85.563 1.000 15.136 77 VAL G C 1
ATOM 5151 O O . VAL D 1 76 ? -25.969 24.826 84.939 1.000 15.224 77 VAL G O 1
ATOM 5155 N N . LEU D 1 77 ? -26.326 22.625 85.416 1.000 15.029 78 LEU G N 1
ATOM 5156 C CA . LEU D 1 77 ? -27.394 22.375 84.427 1.000 14.961 78 LEU G CA 1
ATOM 5157 C C . LEU D 1 77 ? -28.751 22.686 85.052 1.000 15.149 78 LEU G C 1
ATOM 5158 O O . LEU D 1 77 ? -28.912 22.527 86.275 1.000 15.889 78 LEU G O 1
ATOM 5163 N N . GLN D 1 78 ? -29.683 23.131 84.221 1.000 15.404 79 GLN G N 1
ATOM 5164 C CA . GLN D 1 78 ? -31.086 23.356 84.625 1.000 15.866 79 GLN G CA 1
ATOM 5165 C C . GLN D 1 78 ? -31.989 22.532 83.709 1.000 15.517 79 GLN G C 1
ATOM 5166 O O . GLN D 1 78 ? -31.521 22.037 82.647 1.000 14.420 79 GLN G O 1
ATOM 5172 N N . ASP D 1 79 ? -33.255 22.404 84.085 1.000 15.183 80 ASP G N 1
ATOM 5173 C CA . ASP D 1 79 ? -34.264 21.742 83.226 1.000 15.257 80 ASP G CA 1
ATOM 5174 C C . ASP D 1 79 ? -34.183 22.351 81.823 1.000 14.865 80 ASP G C 1
ATOM 5175 O O . ASP D 1 79 ? -33.994 23.581 81.703 1.000 14.810 80 ASP G O 1
ATOM 5180 N N . ILE D 1 80 ? -34.327 21.517 80.794 1.000 14.605 81 ILE G N 1
ATOM 5181 C CA . ILE D 1 80 ? -34.497 21.994 79.394 1.000 14.680 81 ILE G CA 1
ATOM 5182 C C . ILE D 1 80 ? -35.998 22.115 79.150 1.000 14.643 81 ILE G C 1
ATOM 5183 O O . ILE D 1 80 ? -36.684 21.078 79.113 1.000 14.555 81 ILE G O 1
ATOM 5188 N N . GLN D 1 81 ? -36.499 23.343 79.031 1.000 15.316 82 GLN G N 1
ATOM 5189 C CA A GLN D 1 81 ? -37.946 23.612 78.825 0.500 15.527 82 GLN G CA 1
ATOM 5190 C CA B GLN D 1 81 ? -37.949 23.587 78.839 0.500 16.117 82 GLN G CA 1
ATOM 5191 C C . GLN D 1 81 ? -38.364 23.031 77.473 1.000 15.391 82 GLN G C 1
ATOM 5192 O O . GLN D 1 81 ? -37.569 23.144 76.512 1.000 14.948 82 GLN G O 1
ATOM 5203 N N . LYS D 1 82 ? -39.556 22.445 77.409 1.000 14.854 83 LYS G N 1
ATOM 5204 C CA . LYS D 1 82 ? -40.098 21.910 76.140 1.000 14.843 83 LYS G CA 1
ATOM 5205 C C . LYS D 1 82 ? -40.379 23.089 75.215 1.000 14.223 83 LYS G C 1
ATOM 5206 O O . LYS D 1 82 ? -40.599 24.219 75.666 1.000 14.009 83 LYS G O 1
ATOM 5212 N N . PRO D 1 83 ? -40.365 22.873 73.885 1.000 13.994 84 PRO G N 1
ATOM 5213 C CA . PRO D 1 83 ? -40.631 23.950 72.942 1.000 13.751 84 PRO G CA 1
ATOM 5214 C C . PRO D 1 83 ? -42.032 24.550 73.096 1.000 14.014 84 PRO G C 1
ATOM 5215 O O . PRO D 1 83 ? -42.906 23.965 73.720 1.000 14.279 84 PRO G O 1
ATOM 5219 N N . GLU D 1 84 ? -42.213 25.722 72.503 1.000 14.500 85 GLU G N 1
ATOM 5220 C CA . GLU D 1 84 ? -43.448 26.514 72.669 1.000 14.991 85 GLU G CA 1
ATOM 5221 C C . GLU D 1 84 ? -44.626 25.783 72.017 1.000 15.361 85 GLU G C 1
ATOM 5222 O O . GLU D 1 84 ? -45.764 25.914 72.509 1.000 15.489 85 GLU G O 1
ATOM 5228 N N . ASN D 1 85 ? -44.361 25.057 70.928 1.000 14.807 86 ASN G N 1
ATOM 5229 C CA . ASN D 1 85 ? -45.391 24.390 70.096 1.000 15.144 86 ASN G CA 1
ATOM 5230 C C . ASN D 1 85 ? -45.118 22.886 70.093 1.000 14.572 86 ASN G C 1
ATOM 5231 O O . ASN D 1 85 ? -43.941 22.500 70.236 1.000 14.465 86 ASN G O 1
ATOM 5236 N N . ASP D 1 86 ? -46.164 22.089 69.892 1.000 14.507 87 ASP G N 1
ATOM 5237 C CA . ASP D 1 86 ? -46.055 20.656 69.509 1.000 15.048 87 ASP G CA 1
ATOM 5238 C C . ASP D 1 86 ? -46.085 20.525 67.980 1.000 15.480 87 ASP G C 1
ATOM 5239 O O . ASP D 1 86 ? -45.503 19.557 67.472 1.000 15.286 87 ASP G O 1
ATOM 5244 N N . GLU D 1 87 ? -46.774 21.432 67.283 1.000 15.695 88 GLU G N 1
ATOM 5245 C CA . GLU D 1 87 ? -46.940 21.436 65.803 1.000 17.030 88 GLU G CA 1
ATOM 5246 C C . GLU D 1 87 ? -46.468 22.795 65.284 1.000 16.222 88 GLU G C 1
ATOM 5247 O O . GLU D 1 87 ? -46.662 23.781 66.012 1.000 16.220 88 GLU G O 1
ATOM 5253 N N . TRP D 1 88 ? -45.913 22.862 64.075 1.000 14.916 89 TRP G N 1
ATOM 5254 C CA . TRP D 1 88 ? -45.189 24.075 63.603 1.000 14.730 89 TRP G CA 1
ATOM 5255 C C . TRP D 1 88 ? -45.777 24.647 62.307 1.000 15.358 89 TRP G C 1
ATOM 5256 O O . TRP D 1 88 ? -45.155 25.576 61.753 1.000 15.648 89 TRP G O 1
ATOM 5267 N N . GLY D 1 89 ? -46.949 24.179 61.874 1.000 15.435 90 GLY G N 1
ATOM 5268 C CA . GLY D 1 89 ? -47.702 24.811 60.779 1.000 15.854 90 GLY G CA 1
ATOM 5269 C C . GLY D 1 89 ? -47.070 24.569 59.423 1.000 15.866 90 GLY G C 1
ATOM 5270 O O . GLY D 1 89 ? -46.540 23.471 59.181 1.000 16.205 90 GLY G O 1
ATOM 5271 N N . THR D 1 90 ? -47.133 25.563 58.541 1.000 16.159 91 THR G N 1
ATOM 5272 C CA . THR D 1 90 ? -46.549 25.491 57.179 1.000 16.323 91 THR G CA 1
ATOM 5273 C C . THR D 1 90 ? -45.024 25.538 57.297 1.000 15.901 91 THR G C 1
ATOM 5274 O O . THR D 1 90 ? -44.520 25.947 58.363 1.000 16.068 91 THR G O 1
ATOM 5278 N N . ALA D 1 91 ? -44.310 25.148 56.244 1.000 15.775 92 ALA G N 1
ATOM 5279 C CA . ALA D 1 91 ? -42.848 25.357 56.157 1.000 15.695 92 ALA G CA 1
ATOM 5280 C C . ALA D 1 91 ? -42.544 26.831 56.470 1.000 15.653 92 ALA G C 1
ATOM 5281 O O . ALA D 1 91 ? -41.663 27.102 57.295 1.000 14.920 92 ALA G O 1
ATOM 5283 N N . LEU D 1 92 ? -43.272 27.767 55.863 1.000 15.634 93 LEU G N 1
ATOM 5284 C CA . LEU D 1 92 ? -43.019 29.217 56.072 1.000 15.718 93 LEU G CA 1
ATOM 5285 C C . LEU D 1 92 ? -43.132 29.552 57.566 1.000 15.832 93 LEU G C 1
ATOM 5286 O O . LEU D 1 92 ? -42.218 30.187 58.100 1.000 15.624 93 LEU G O 1
ATOM 5291 N N . LYS D 1 93 ? -44.229 29.161 58.215 1.000 16.473 94 LYS G N 1
ATOM 5292 C CA . LYS D 1 93 ? -44.463 29.426 59.658 1.000 17.178 94 LYS G CA 1
ATOM 5293 C C . LYS D 1 93 ? -43.313 28.857 60.506 1.000 15.651 94 LYS G C 1
ATOM 5294 O O . LYS D 1 93 ? -42.852 29.540 61.433 1.000 15.236 94 LYS G O 1
ATOM 5300 N N . ALA D 1 94 ? -42.884 27.628 60.231 1.000 14.574 95 ALA G N 1
ATOM 5301 C CA . ALA D 1 94 ? -41.814 26.948 60.991 1.000 14.513 95 ALA G CA 1
ATOM 5302 C C . ALA D 1 94 ? -40.497 27.719 60.831 1.000 13.987 95 ALA G C 1
ATOM 5303 O O . ALA D 1 94 ? -39.805 27.945 61.841 1.000 13.852 95 ALA G O 1
ATOM 5305 N N . PHE D 1 95 ? -40.154 28.123 59.608 1.000 13.878 96 PHE G N 1
ATOM 5306 C CA . PHE D 1 95 ? -38.886 28.853 59.351 1.000 13.744 96 PHE G CA 1
ATOM 5307 C C . PHE D 1 95 ? -38.966 30.257 59.968 1.000 13.864 96 PHE G C 1
ATOM 5308 O O . PHE D 1 95 ? -37.937 30.752 60.443 1.000 13.671 96 PHE G O 1
ATOM 5316 N N . GLU D 1 96 ? -40.142 30.891 59.987 1.000 14.272 97 GLU G N 1
ATOM 5317 C CA . GLU D 1 96 ? -40.311 32.185 60.700 1.000 14.568 97 GLU G CA 1
ATOM 5318 C C . GLU D 1 96 ? -40.079 31.989 62.207 1.000 13.828 97 GLU G C 1
ATOM 5319 O O . GLU D 1 96 ? -39.407 32.836 62.831 1.000 13.747 97 GLU G O 1
ATOM 5325 N N . ALA D 1 97 ? -40.589 30.902 62.791 1.000 13.544 98 ALA G N 1
ATOM 5326 C CA . ALA D 1 97 ? -40.379 30.580 64.219 1.000 13.489 98 ALA G CA 1
ATOM 5327 C C . ALA D 1 97 ? -38.887 30.347 64.481 1.000 13.520 98 ALA G C 1
ATOM 5328 O O . ALA D 1 97 ? -38.381 30.802 65.516 1.000 13.422 98 ALA G O 1
ATOM 5330 N N . ALA D 1 98 ? -38.217 29.623 63.585 1.000 13.658 99 ALA G N 1
ATOM 5331 C CA . ALA D 1 98 ? -36.772 29.333 63.699 1.000 13.567 99 ALA G CA 1
ATOM 5332 C C . ALA D 1 98 ? -35.996 30.653 63.657 1.000 13.499 99 ALA G C 1
ATOM 5333 O O . ALA D 1 98 ? -35.096 30.845 64.487 1.000 13.902 99 ALA G O 1
ATOM 5335 N N . LEU D 1 99 ? -36.334 31.547 62.724 1.000 13.379 100 LEU G N 1
ATOM 5336 C CA . LEU D 1 99 ? -35.658 32.865 62.623 1.000 13.971 100 LEU G CA 1
ATOM 5337 C C . LEU D 1 99 ? -35.792 33.602 63.963 1.000 13.690 100 LEU G C 1
ATOM 5338 O O . LEU D 1 99 ? -34.785 34.145 64.440 1.000 14.133 100 LEU G O 1
ATOM 5343 N N . ALA D 1 100 ? -36.990 33.629 64.554 1.000 13.893 101 ALA G N 1
ATOM 5344 C CA . ALA D 1 100 ? -37.231 34.293 65.857 1.000 14.462 101 ALA G CA 1
ATOM 5345 C C . ALA D 1 100 ? -36.359 33.655 66.948 1.000 14.789 101 ALA G C 1
ATOM 5346 O O . ALA D 1 100 ? -35.776 34.397 67.759 1.000 15.950 101 ALA G O 1
ATOM 5348 N N . LEU D 1 101 ? -36.242 32.326 66.969 1.000 14.790 102 LEU G N 1
ATOM 5349 C CA . LEU D 1 101 ? -35.380 31.606 67.939 1.000 15.143 102 LEU G CA 1
ATOM 5350 C C . LEU D 1 101 ? -33.921 32.035 67.739 1.000 14.798 102 LEU G C 1
ATOM 5351 O O . LEU D 1 101 ? -33.241 32.309 68.737 1.000 14.826 102 LEU G O 1
ATOM 5356 N N . GLU D 1 102 ? -33.454 32.089 66.494 1.000 14.321 103 GLU G N 1
ATOM 5357 C CA . GLU D 1 102 ? -32.042 32.449 66.189 1.000 14.942 103 GLU G CA 1
ATOM 5358 C C . GLU D 1 102 ? -31.759 33.871 66.689 1.000 14.492 103 GLU G C 1
ATOM 5359 O O . GLU D 1 102 ? -30.681 34.102 67.259 1.000 14.887 103 GLU G O 1
ATOM 5365 N N . LYS D 1 103 ? -32.692 34.801 66.496 1.000 14.720 104 LYS G N 1
ATOM 5366 C CA . LYS D 1 103 ? -32.489 36.209 66.927 1.000 15.040 104 LYS G CA 1
ATOM 5367 C C . LYS D 1 103 ? -32.522 36.265 68.459 1.000 15.422 104 LYS G C 1
ATOM 5368 O O . LYS D 1 103 ? -31.752 37.038 69.039 1.000 15.345 104 LYS G O 1
ATOM 5374 N N . PHE D 1 104 ? -33.346 35.442 69.106 1.000 16.051 105 PHE G N 1
ATOM 5375 C CA . PHE D 1 104 ? -33.347 35.329 70.588 1.000 17.312 105 PHE G CA 1
ATOM 5376 C C . PHE D 1 104 ? -31.983 34.816 71.068 1.000 17.304 105 PHE G C 1
ATOM 5377 O O . PHE D 1 104 ? -31.414 35.384 72.018 1.000 17.152 105 PHE G O 1
ATOM 5385 N N . ASN D 1 105 ? -31.477 33.756 70.440 1.000 17.275 106 ASN G N 1
ATOM 5386 C CA . ASN D 1 105 ? -30.148 33.163 70.745 1.000 17.732 106 ASN G CA 1
ATOM 5387 C C . ASN D 1 105 ? -29.092 34.266 70.619 1.000 17.119 106 ASN G C 1
ATOM 5388 O O . ASN D 1 105 ? -28.207 34.349 71.478 1.000 16.817 106 ASN G O 1
ATOM 5393 N N . ASN D 1 106 ? -29.186 35.084 69.571 1.000 16.275 107 ASN G N 1
ATOM 5394 C CA . ASN D 1 106 ? -28.189 36.142 69.290 1.000 15.477 107 ASN G CA 1
ATOM 5395 C C . ASN D 1 106 ? -28.267 37.210 70.389 1.000 15.820 107 ASN G C 1
ATOM 5396 O O . ASN D 1 106 ? -27.206 37.621 70.876 1.000 15.281 107 ASN G O 1
ATOM 5401 N N . GLU D 1 107 ? -29.469 37.661 70.756 1.000 16.492 108 GLU G N 1
ATOM 5402 C CA . GLU D 1 107 ? -29.651 38.641 71.867 1.000 17.362 108 GLU G CA 1
ATOM 5403 C C . GLU D 1 107 ? -28.951 38.090 73.115 1.000 16.758 108 GLU G C 1
ATOM 5404 O O . GLU D 1 107 ? -28.208 38.839 73.771 1.000 16.755 108 GLU G O 1
ATOM 5410 N N . SER D 1 108 ? -29.176 36.813 73.422 1.000 16.646 109 SER G N 1
ATOM 5411 C CA . SER D 1 108 ? -28.621 36.107 74.604 1.000 16.665 109 SER G CA 1
ATOM 5412 C C . SER D 1 108 ? -27.089 36.093 74.517 1.000 16.316 109 SER G C 1
ATOM 5413 O O . SER D 1 108 ? -26.423 36.418 75.514 1.000 15.347 109 SER G O 1
ATOM 5416 N N . LEU D 1 109 ? -26.537 35.755 73.353 1.000 15.832 110 LEU G N 1
ATOM 5417 C CA . LEU D 1 109 ? -25.061 35.699 73.166 1.000 16.053 110 LEU G CA 1
ATOM 5418 C C . LEU D 1 109 ? -24.456 37.095 73.333 1.000 16.010 110 LEU G C 1
ATOM 5419 O O . LEU D 1 109 ? -23.378 37.209 73.951 1.000 16.452 110 LEU G O 1
ATOM 5424 N N . LEU D 1 110 ? -25.112 38.129 72.808 1.000 16.056 111 LEU G N 1
ATOM 5425 C CA . LEU D 1 110 ? -24.568 39.510 72.886 1.000 16.704 111 LEU G CA 1
ATOM 5426 C C . LEU D 1 110 ? -24.596 39.977 74.347 1.000 17.446 111 LEU G C 1
ATOM 5427 O O . LEU D 1 110 ? -23.658 40.679 74.754 1.000 17.332 111 LEU G O 1
ATOM 5432 N N . LYS D 1 111 ? -25.607 39.575 75.118 1.000 17.836 112 LYS G N 1
ATOM 5433 C CA . LYS D 1 111 ? -25.698 39.914 76.566 1.000 19.323 112 LYS G CA 1
ATOM 5434 C C . LYS D 1 111 ? -24.584 39.183 77.327 1.000 18.818 112 LYS G C 1
ATOM 5435 O O . LYS D 1 111 ? -23.940 39.820 78.186 1.000 18.451 112 LYS G O 1
ATOM 5441 N N . LEU D 1 112 ? -24.314 37.917 76.998 1.000 17.627 113 LEU G N 1
ATOM 5442 C CA . LEU D 1 112 ? -23.187 37.157 77.602 1.000 17.451 113 LEU G CA 1
ATOM 5443 C C . LEU D 1 112 ? -21.874 37.879 77.289 1.000 17.255 113 LEU G C 1
ATOM 5444 O O . LEU D 1 112 ? -21.052 38.043 78.199 1.000 17.693 113 LEU G O 1
ATOM 5449 N N . HIS D 1 113 ? -21.684 38.272 76.030 1.000 17.299 114 HIS G N 1
ATOM 5450 C CA . HIS D 1 113 ? -20.471 38.971 75.546 1.000 17.164 114 HIS G CA 1
ATOM 5451 C C . HIS D 1 113 ? -20.292 40.281 76.322 1.000 17.572 114 HIS G C 1
ATOM 5452 O O . HIS D 1 113 ? -19.151 40.583 76.713 1.000 18.076 114 HIS G O 1
ATOM 5459 N N . SER D 1 114 ? -21.382 41.021 76.544 1.000 18.293 115 SER G N 1
ATOM 5460 C CA A SER D 1 114 ? -21.377 42.310 77.286 0.500 18.494 115 SER G CA 1
ATOM 5461 C CA B SER D 1 114 ? -21.368 42.310 77.285 0.500 18.834 115 SER G CA 1
ATOM 5462 C C . SER D 1 114 ? -20.920 42.072 78.730 1.000 18.588 115 SER G C 1
ATOM 5463 O O . SER D 1 114 ? -20.068 42.834 79.213 1.000 18.987 115 SER G O 1
ATOM 5468 N N . THR D 1 115 ? -21.472 41.050 79.379 1.000 18.517 116 THR G N 1
ATOM 5469 C CA . THR D 1 115 ? -21.112 40.663 80.767 1.000 18.758 116 THR G CA 1
ATOM 5470 C C . THR D 1 115 ? -19.607 40.365 80.815 1.000 18.694 116 THR G C 1
ATOM 5471 O O . THR D 1 115 ? -18.929 40.892 81.712 1.000 18.938 116 THR G O 1
ATOM 5475 N N . ALA D 1 116 ? -19.091 39.574 79.870 1.000 17.509 117 ALA G N 1
ATOM 5476 C CA . ALA D 1 116 ? -17.655 39.224 79.802 1.000 17.361 117 ALA G CA 1
ATOM 5477 C C . ALA D 1 116 ? -16.822 40.506 79.664 1.000 17.246 117 ALA G C 1
ATOM 5478 O O . ALA D 1 116 ? -15.833 40.654 80.403 1.000 16.848 117 ALA G O 1
ATOM 5480 N N . GLY D 1 117 ? -17.207 41.402 78.753 1.000 17.656 118 GLY G N 1
ATOM 5481 C CA . GLY D 1 117 ? -16.498 42.675 78.516 1.000 18.710 118 GLY G CA 1
ATOM 5482 C C . GLY D 1 117 ? -16.509 43.565 79.746 1.000 19.556 118 GLY G C 1
ATOM 5483 O O . GLY D 1 117 ? -15.476 44.220 80.006 1.000 19.540 118 GLY G O 1
ATOM 5484 N N . ASN D 1 118 ? -17.622 43.581 80.490 1.000 20.237 119 ASN G N 1
ATOM 5485 C CA . ASN D 1 118 ? -17.795 44.389 81.732 1.000 21.172 119 ASN G CA 1
ATOM 5486 C C . ASN D 1 118 ? -16.758 43.979 82.783 1.000 21.473 119 ASN G C 1
ATOM 5487 O O . ASN D 1 118 ? -16.385 44.837 83.613 1.000 23.458 119 ASN G O 1
ATOM 5492 N N . HIS D 1 119 ? -16.337 42.713 82.772 1.000 19.586 120 HIS G N 1
ATOM 5493 C CA . HIS D 1 119 ? -15.338 42.137 83.710 1.000 19.484 120 HIS G CA 1
ATOM 5494 C C . HIS D 1 119 ? -13.961 42.018 83.047 1.000 19.164 120 HIS G C 1
ATOM 5495 O O . HIS D 1 119 ? -13.101 41.336 83.619 1.000 19.625 120 HIS G O 1
ATOM 5502 N N . ASN D 1 120 ? -13.751 42.672 81.899 1.000 19.020 121 ASN G N 1
ATOM 5503 C CA . ASN D 1 120 ? -12.445 42.714 81.189 1.000 19.358 121 ASN G CA 1
ATOM 5504 C C . ASN D 1 120 ? -11.962 41.286 80.932 1.000 18.407 121 ASN G C 1
ATOM 5505 O O . ASN D 1 120 ? -10.757 41.011 81.079 1.000 18.455 121 ASN G O 1
ATOM 5510 N N . ASP D 1 121 ? -12.880 40.405 80.545 1.000 17.439 122 ASP G N 1
ATOM 5511 C CA . ASP D 1 121 ? -12.549 38.993 80.237 1.000 16.938 122 ASP G CA 1
ATOM 5512 C C . ASP D 1 121 ? -12.216 38.908 78.747 1.000 16.842 122 ASP G C 1
ATOM 5513 O O . ASP D 1 121 ? -13.082 38.504 77.950 1.000 16.997 122 ASP G O 1
ATOM 5518 N N . ALA D 1 122 ? -10.981 39.267 78.394 1.000 16.879 123 ALA G N 1
ATOM 5519 C CA . ALA D 1 122 ? -10.516 39.353 76.993 1.000 17.553 123 ALA G CA 1
ATOM 5520 C C . ALA D 1 122 ? -10.559 37.964 76.352 1.000 16.942 123 ALA G C 1
ATOM 5521 O O . ALA D 1 122 ? -10.878 37.860 75.156 1.000 17.773 123 ALA G O 1
ATOM 5523 N N . HIS D 1 123 ? -10.227 36.923 77.109 1.000 16.895 124 HIS G N 1
ATOM 5524 C CA . HIS D 1 123 ? -10.277 35.540 76.581 1.000 16.326 124 HIS G CA 1
ATOM 5525 C C . HIS D 1 123 ? -11.719 35.223 76.173 1.000 16.439 124 HIS G C 1
ATOM 5526 O O . HIS D 1 123 ? -11.923 34.730 75.053 1.000 16.780 124 HIS G O 1
ATOM 5533 N N . LEU D 1 124 ? -12.695 35.480 77.039 1.000 16.344 125 LEU G N 1
ATOM 5534 C CA . LEU D 1 124 ? -14.066 34.986 76.760 1.000 16.317 125 LEU G CA 1
ATOM 5535 C C . LEU D 1 124 ? -14.751 35.873 75.719 1.000 16.489 125 LEU G C 1
ATOM 5536 O O . LEU D 1 124 ? -15.516 35.322 74.925 1.000 16.202 125 LEU G O 1
ATOM 5541 N N . THR D 1 125 ? -14.500 37.182 75.685 1.000 16.938 126 THR G N 1
ATOM 5542 C CA . THR D 1 125 ? -15.087 38.036 74.618 1.000 17.673 126 THR G CA 1
ATOM 5543 C C . THR D 1 125 ? -14.575 37.528 73.266 1.000 17.824 126 THR G C 1
ATOM 5544 O O . THR D 1 125 ? -15.387 37.399 72.336 1.000 17.560 126 THR G O 1
ATOM 5548 N N . ASP D 1 126 ? -13.284 37.206 73.165 1.000 17.760 127 ASP G N 1
ATOM 5549 C CA . ASP D 1 126 ? -12.692 36.704 71.898 1.000 18.978 127 ASP G CA 1
ATOM 5550 C C . ASP D 1 126 ? -13.311 35.347 71.545 1.000 18.187 127 ASP G C 1
ATOM 5551 O O . ASP D 1 126 ? -13.642 35.136 70.364 1.000 19.167 127 ASP G O 1
ATOM 5556 N N . PHE D 1 127 ? -13.450 34.458 72.526 1.000 17.512 128 PHE G N 1
ATOM 5557 C CA . PHE D 1 127 ? -14.034 33.105 72.340 1.000 16.900 128 PHE G CA 1
ATOM 5558 C C . PHE D 1 127 ? -15.452 33.244 71.778 1.000 16.943 128 PHE G C 1
ATOM 5559 O O . PHE D 1 127 ? -15.811 32.529 70.818 1.000 17.354 128 PHE G O 1
ATOM 5567 N N . ILE D 1 128 ? -16.255 34.131 72.366 1.000 16.744 129 ILE G N 1
ATOM 5568 C CA . ILE D 1 128 ? -17.675 34.316 71.950 1.000 16.899 129 ILE G CA 1
ATOM 5569 C C . ILE D 1 128 ? -17.687 34.906 70.537 1.000 17.634 129 ILE G C 1
ATOM 5570 O O . ILE D 1 128 ? -18.469 34.428 69.704 1.000 17.640 129 ILE G O 1
ATOM 5575 N N . GLU D 1 129 ? -16.847 35.906 70.273 1.000 18.195 130 GLU G N 1
ATOM 5576 C CA . GLU D 1 129 ? -16.762 36.548 68.935 1.000 20.103 130 GLU G CA 1
ATOM 5577 C C . GLU D 1 129 ? -16.428 35.490 67.879 1.000 21.455 130 GLU G C 1
ATOM 5578 O O . GLU D 1 129 ? -17.206 35.353 66.909 1.000 22.667 130 GLU G O 1
ATOM 5584 N N . GLU D 1 130 ? -15.344 34.744 68.091 1.000 23.235 131 GLU G N 1
ATOM 5585 C CA . GLU D 1 130 ? -14.769 33.803 67.093 1.000 25.949 131 GLU G CA 1
ATOM 5586 C C . GLU D 1 130 ? -15.714 32.614 66.884 1.000 25.386 131 GLU G C 1
ATOM 5587 O O . GLU D 1 130 ? -15.931 32.232 65.716 1.000 26.301 131 GLU G O 1
ATOM 5593 N N . LYS D 1 131 ? -16.259 32.042 67.958 1.000 23.640 132 LYS G N 1
ATOM 5594 C CA . LYS D 1 131 ? -16.934 30.720 67.891 1.000 23.451 132 LYS G CA 1
ATOM 5595 C C . LYS D 1 131 ? -18.463 30.855 67.850 1.000 21.946 132 LYS G C 1
ATOM 5596 O O . LYS D 1 131 ? -19.103 29.856 67.466 1.000 22.789 132 LYS G O 1
ATOM 5602 N N . TYR D 1 132 ? -19.043 32.006 68.215 1.000 19.259 133 TYR G N 1
ATOM 5603 C CA . TYR D 1 132 ? -20.518 32.156 68.362 1.000 18.431 133 TYR G CA 1
ATOM 5604 C C . TYR D 1 132 ? -21.063 33.297 67.504 1.000 18.265 133 TYR G C 1
ATOM 5605 O O . TYR D 1 132 ? -22.042 33.047 66.791 1.000 18.456 133 TYR G O 1
ATOM 5614 N N . LEU D 1 133 ? -20.503 34.505 67.584 1.000 18.183 134 LEU G N 1
ATOM 5615 C CA . LEU D 1 133 ? -21.188 35.695 67.016 1.000 17.682 134 LEU G CA 1
ATOM 5616 C C . LEU D 1 133 ? -21.226 35.611 65.488 1.000 17.473 134 LEU G C 1
ATOM 5617 O O . LEU D 1 133 ? -22.282 35.926 64.927 1.000 16.623 134 LEU G O 1
ATOM 5622 N N . ASP D 1 134 ? -20.141 35.206 64.821 1.000 18.886 135 ASP G N 1
ATOM 5623 C CA . ASP D 1 134 ? -20.162 35.149 63.336 1.000 20.356 135 ASP G CA 1
ATOM 5624 C C . ASP D 1 134 ? -21.085 34.009 62.890 1.000 19.232 135 ASP G C 1
ATOM 5625 O O . ASP D 1 134 ? -21.872 34.233 61.964 1.000 17.678 135 ASP G O 1
ATOM 5630 N N . GLU D 1 135 ? -21.017 32.842 63.530 1.000 19.364 136 GLU G N 1
ATOM 5631 C CA . GLU D 1 135 ? -21.902 31.707 63.159 1.000 20.414 136 GLU G CA 1
ATOM 5632 C C . GLU D 1 135 ? -23.363 32.140 63.340 1.000 18.400 136 GLU G C 1
ATOM 5633 O O . GLU D 1 135 ? -24.195 31.799 62.489 1.000 17.150 136 GLU G O 1
ATOM 5639 N N . GLN D 1 136 ? -23.661 32.888 64.402 1.000 17.131 137 GLN G N 1
ATOM 5640 C CA . GLN D 1 136 ? -25.052 33.294 64.723 1.000 16.864 137 GLN G CA 1
ATOM 5641 C C . GLN D 1 136 ? -25.555 34.288 63.662 1.000 15.625 137 GLN G C 1
ATOM 5642 O O . GLN D 1 136 ? -26.704 34.171 63.225 1.000 14.779 137 GLN G O 1
ATOM 5648 N N . VAL D 1 137 ? -24.726 35.240 63.247 1.000 15.258 138 VAL G N 1
ATOM 5649 C CA . VAL D 1 137 ? -25.087 36.187 62.151 1.000 15.002 138 VAL G CA 1
ATOM 5650 C C . VAL D 1 137 ? -25.344 35.385 60.866 1.000 14.536 138 VAL G C 1
ATOM 5651 O O . VAL D 1 137 ? -26.322 35.676 60.161 1.000 14.110 138 VAL G O 1
ATOM 5655 N N . LYS D 1 138 ? -24.516 34.383 60.576 1.000 15.000 139 LYS G N 1
ATOM 5656 C CA . LYS D 1 138 ? -24.679 33.576 59.340 1.000 15.591 139 LYS G CA 1
ATOM 5657 C C . LYS D 1 138 ? -25.967 32.758 59.434 1.000 14.910 139 LYS G C 1
ATOM 5658 O O . LYS D 1 138 ? -26.667 32.656 58.424 1.000 14.884 139 LYS G O 1
ATOM 5664 N N . SER D 1 139 ? -26.288 32.232 60.614 1.000 14.859 140 SER G N 1
ATOM 5665 C CA . SER D 1 139 ? -27.512 31.420 60.814 1.000 15.262 140 SER G CA 1
ATOM 5666 C C . SER D 1 139 ? -28.749 32.306 60.626 1.000 14.531 140 SER G C 1
ATOM 5667 O O . SER D 1 139 ? -29.679 31.902 59.912 1.000 14.394 140 SER G O 1
ATOM 5670 N N . ILE D 1 140 ? -28.764 33.498 61.225 1.000 13.908 141 ILE G N 1
ATOM 5671 C CA . ILE D 1 140 ? -29.921 34.429 61.094 1.000 13.898 141 ILE G CA 1
ATOM 5672 C C . ILE D 1 140 ? -30.105 34.772 59.613 1.000 13.920 141 ILE G C 1
ATOM 5673 O O . ILE D 1 140 ? -31.245 34.773 59.131 1.000 13.634 141 ILE G O 1
ATOM 5678 N N . ASN D 1 141 ? -29.013 35.067 58.913 1.000 13.559 142 ASN G N 1
ATOM 5679 C CA . ASN D 1 141 ? -29.054 35.403 57.468 1.000 14.100 142 ASN G CA 1
ATOM 5680 C C . ASN D 1 141 ? -29.629 34.216 56.686 1.000 14.188 142 ASN G C 1
ATOM 5681 O O . ASN D 1 141 ? -30.503 34.438 55.837 1.000 13.866 142 ASN G O 1
ATOM 5686 N N . GLU D 1 142 ? -29.171 32.998 56.981 1.000 14.933 143 GLU G N 1
ATOM 5687 C CA . GLU D 1 142 ? -29.626 31.763 56.289 1.000 16.101 143 GLU G CA 1
ATOM 5688 C C . GLU D 1 142 ? -31.141 31.629 56.480 1.000 14.918 143 GLU G C 1
ATOM 5689 O O . GLU D 1 142 ? -31.851 31.400 55.490 1.000 14.180 143 GLU G O 1
ATOM 5695 N N . PHE D 1 143 ? -31.633 31.770 57.711 1.000 14.470 144 PHE G N 1
ATOM 5696 C CA . PHE D 1 143 ? -33.082 31.632 57.997 1.000 13.981 144 PHE G CA 1
ATOM 5697 C C . PHE D 1 143 ? -33.869 32.750 57.303 1.000 13.830 144 PHE G C 1
ATOM 5698 O O . PHE D 1 143 ? -34.953 32.463 56.769 1.000 13.890 144 PHE G O 1
ATOM 5706 N N . ALA D 1 144 ? -33.369 33.988 57.315 1.000 13.796 145 ALA G N 1
ATOM 5707 C CA . ALA D 1 144 ? -34.047 35.120 56.639 1.000 13.795 145 ALA G CA 1
ATOM 5708 C C . ALA D 1 144 ? -34.168 34.822 55.139 1.000 13.859 145 ALA G C 1
ATOM 5709 O O . ALA D 1 144 ? -35.240 35.081 54.561 1.000 14.318 145 ALA G O 1
ATOM 5711 N N . ARG D 1 145 ? -33.113 34.284 54.519 1.000 14.205 146 ARG G N 1
ATOM 5712 C CA . ARG D 1 145 ? -33.132 33.966 53.069 1.000 14.824 146 ARG G CA 1
ATOM 5713 C C . ARG D 1 145 ? -34.131 32.829 52.831 1.000 14.453 146 ARG G C 1
ATOM 5714 O O . ARG D 1 145 ? -34.834 32.856 51.815 1.000 14.570 146 ARG G O 1
ATOM 5722 N N . MET D 1 146 ? -34.191 31.852 53.734 1.000 14.672 147 MET G N 1
ATOM 5723 C CA . MET D 1 146 ? -35.120 30.710 53.563 1.000 14.657 147 MET G CA 1
ATOM 5724 C C . MET D 1 146 ? -36.561 31.210 53.688 1.000 14.410 147 MET G C 1
ATOM 5725 O O . MET D 1 146 ? -37.391 30.791 52.881 1.000 14.720 147 MET G O 1
ATOM 5730 N N . VAL D 1 147 ? -36.828 32.129 54.612 1.000 14.218 148 VAL G N 1
ATOM 5731 C CA . VAL D 1 147 ? -38.171 32.763 54.741 1.000 14.072 148 VAL G CA 1
ATOM 5732 C C . VAL D 1 147 ? -38.503 33.497 53.431 1.000 14.258 148 VAL G C 1
ATOM 5733 O O . VAL D 1 147 ? -39.631 33.332 52.928 1.000 14.341 148 VAL G O 1
ATOM 5737 N N . ALA D 1 148 ? -37.568 34.269 52.866 1.000 14.125 149 ALA G N 1
ATOM 5738 C CA . ALA D 1 148 ? -37.801 34.991 51.593 1.000 14.390 149 ALA G CA 1
ATOM 5739 C C . ALA D 1 148 ? -38.195 33.990 50.500 1.000 14.453 149 ALA G C 1
ATOM 5740 O O . ALA D 1 148 ? -39.158 34.252 49.755 1.000 15.131 149 ALA G O 1
ATOM 5742 N N . ASN D 1 149 ? -37.496 32.861 50.422 1.000 14.631 150 ASN G N 1
ATOM 5743 C CA . ASN D 1 149 ? -37.726 31.854 49.358 1.000 14.827 150 ASN G CA 1
ATOM 5744 C C . ASN D 1 149 ? -39.041 31.117 49.614 1.000 14.843 150 ASN G C 1
ATOM 5745 O O . ASN D 1 149 ? -39.730 30.809 48.636 1.000 14.945 150 ASN G O 1
ATOM 5750 N N . LEU D 1 150 ? -39.403 30.869 50.870 1.000 15.252 151 LEU G N 1
ATOM 5751 C CA . LEU D 1 150 ? -40.681 30.177 51.175 1.000 15.212 151 LEU G CA 1
ATOM 5752 C C . LEU D 1 150 ? -41.863 31.096 50.852 1.000 15.933 151 LEU G C 1
ATOM 5753 O O . LEU D 1 150 ? -42.885 30.578 50.385 1.000 16.520 151 LEU G O 1
ATOM 5758 N N . LYS D 1 151 ? -41.731 32.409 51.047 1.000 16.324 152 LYS G N 1
ATOM 5759 C CA . LYS D 1 151 ? -42.756 33.379 50.585 1.000 17.046 152 LYS G CA 1
ATOM 5760 C C . LYS D 1 151 ? -42.825 33.351 49.054 1.000 16.632 152 LYS G C 1
ATOM 5761 O O . LYS D 1 151 ? -43.946 33.333 48.503 1.000 17.633 152 LYS G O 1
ATOM 5767 N N . ARG D 1 152 ? -41.667 33.337 48.391 1.000 16.479 153 ARG G N 1
ATOM 5768 C CA . ARG D 1 152 ? -41.574 33.366 46.909 1.000 16.104 153 ARG G CA 1
ATOM 5769 C C . ARG D 1 152 ? -42.310 32.159 46.309 1.000 16.268 153 ARG G C 1
ATOM 5770 O O . ARG D 1 152 ? -43.090 32.352 45.361 1.000 16.718 153 ARG G O 1
ATOM 5778 N N . VAL D 1 153 ? -42.050 30.949 46.802 1.000 16.401 154 VAL G N 1
ATOM 5779 C CA . VAL D 1 153 ? -42.537 29.705 46.133 1.000 16.234 154 VAL G CA 1
ATOM 5780 C C . VAL D 1 153 ? -44.012 29.465 46.461 1.000 16.650 154 VAL G C 1
ATOM 5781 O O . VAL D 1 153 ? -44.672 28.804 45.648 1.000 18.336 154 VAL G O 1
ATOM 5785 N N . GLY D 1 154 ? -44.497 29.979 47.592 1.000 16.662 155 GLY G N 1
ATOM 5786 C CA . GLY D 1 154 ? -45.902 29.852 48.011 1.000 16.777 155 GLY G CA 1
ATOM 5787 C C . GLY D 1 154 ? -46.220 28.451 48.520 1.000 17.677 155 GLY G C 1
ATOM 5788 O O . GLY D 1 154 ? -45.370 27.560 48.529 1.000 17.005 155 GLY G O 1
ATOM 5789 N N . PRO D 1 155 ? -47.476 28.226 48.950 1.000 19.077 156 PRO G N 1
ATOM 5790 C CA . PRO D 1 155 ? -47.910 26.916 49.429 1.000 19.573 156 PRO G CA 1
ATOM 5791 C C . PRO D 1 155 ? -48.131 25.930 48.274 1.000 19.892 156 PRO G C 1
ATOM 5792 O O . PRO D 1 155 ? -48.315 26.363 47.156 1.000 21.270 156 PRO G O 1
ATOM 5796 N N . GLY D 1 156 ? -48.081 24.628 48.572 1.000 19.996 157 GLY G N 1
ATOM 5797 C CA . GLY D 1 156 ? -48.371 23.559 47.597 1.000 19.668 157 GLY G CA 1
ATOM 5798 C C . GLY D 1 156 ? -47.129 23.124 46.845 1.000 18.775 157 GLY G C 1
ATOM 5799 O O . GLY D 1 156 ? -46.137 22.765 47.502 1.000 19.087 157 GLY G O 1
ATOM 5800 N N . VAL D 1 157 ? -47.162 23.138 45.513 1.000 18.769 158 VAL G N 1
ATOM 5801 C CA . VAL D 1 157 ? -46.036 22.618 44.685 1.000 19.138 158 VAL G CA 1
ATOM 5802 C C . VAL D 1 157 ? -44.751 23.371 45.064 1.000 18.621 158 VAL G C 1
ATOM 5803 O O . VAL D 1 157 ? -43.673 22.744 45.068 1.000 18.876 158 VAL G O 1
ATOM 5807 N N . GLY D 1 158 ? -44.848 24.662 45.401 1.000 18.265 159 GLY G N 1
ATOM 5808 C CA . GLY D 1 158 ? -43.681 25.477 45.798 1.000 17.958 159 GLY G CA 1
ATOM 5809 C C . GLY D 1 158 ? -42.971 24.908 47.020 1.000 17.324 159 GLY G C 1
ATOM 5810 O O . GLY D 1 158 ? -41.730 24.855 47.014 1.000 16.572 159 GLY G O 1
ATOM 5811 N N . GLU D 1 159 ? -43.731 24.506 48.041 1.000 17.325 160 GLU G N 1
ATOM 5812 C CA A GLU D 1 159 ? -43.196 23.902 49.289 0.500 16.843 160 GLU G CA 1
ATOM 5813 C CA B GLU D 1 159 ? -43.190 23.899 49.291 0.500 17.606 160 GLU G CA 1
ATOM 5814 C C . GLU D 1 159 ? -42.477 22.590 48.946 1.000 16.991 160 GLU G C 1
ATOM 5815 O O . GLU D 1 159 ? -41.396 22.343 49.499 1.000 15.915 160 GLU G O 1
ATOM 5826 N N . TYR D 1 160 ? -43.083 21.779 48.077 1.000 16.451 161 TYR G N 1
ATOM 5827 C CA . TYR D 1 160 ? -42.499 20.504 47.598 1.000 16.705 161 TYR G CA 1
ATOM 5828 C C . TYR D 1 160 ? -41.170 20.785 46.890 1.000 16.678 161 TYR G C 1
ATOM 5829 O O . TYR D 1 160 ? -40.158 20.131 47.186 1.000 16.682 161 TYR G O 1
ATOM 5838 N N . VAL D 1 161 ? -41.166 21.747 45.964 1.000 17.082 162 VAL G N 1
ATOM 5839 C CA . VAL D 1 161 ? -39.961 22.094 45.157 1.000 17.697 162 VAL G CA 1
ATOM 5840 C C . VAL D 1 161 ? -38.865 22.629 46.091 1.000 17.065 162 VAL G C 1
ATOM 5841 O O . VAL D 1 161 ? -37.700 22.236 45.920 1.000 17.216 162 VAL G O 1
ATOM 5845 N N . PHE D 1 162 ? -39.222 23.486 47.051 1.000 16.444 163 PHE G N 1
ATOM 5846 C CA . PHE D 1 162 ? -38.273 24.014 48.069 1.000 16.046 163 PHE G CA 1
ATOM 5847 C C . PHE D 1 162 ? -37.631 22.837 48.808 1.000 15.613 163 PHE G C 1
ATOM 5848 O O . PHE D 1 162 ? -36.405 22.782 48.927 1.000 15.648 163 PHE G O 1
ATOM 5856 N N . ASP D 1 163 ? -38.441 21.901 49.299 1.000 15.722 164 ASP G N 1
ATOM 5857 C CA . ASP D 1 163 ? -37.902 20.725 50.023 1.000 16.310 164 ASP G CA 1
ATOM 5858 C C . ASP D 1 163 ? -36.909 19.972 49.124 1.000 16.802 164 ASP G C 1
ATOM 5859 O O . ASP D 1 163 ? -35.853 19.578 49.627 1.000 16.846 164 ASP G O 1
ATOM 5864 N N . LYS D 1 164 ? -37.224 19.793 47.839 1.000 18.528 165 LYS G N 1
ATOM 5865 C CA . LYS D 1 164 ? -36.411 18.968 46.900 1.000 20.517 165 LYS G CA 1
ATOM 5866 C C . LYS D 1 164 ? -35.112 19.683 46.510 1.000 20.947 165 LYS G C 1
ATOM 5867 O O . LYS D 1 164 ? -34.109 18.978 46.250 1.000 21.559 165 LYS G O 1
ATOM 5873 N N . GLU D 1 165 ? -35.118 21.018 46.448 1.000 20.332 166 GLU G N 1
ATOM 5874 C CA . GLU D 1 165 ? -34.021 21.799 45.813 1.000 21.379 166 GLU G CA 1
ATOM 5875 C C . GLU D 1 165 ? -33.160 22.543 46.839 1.000 20.837 166 GLU G C 1
ATOM 5876 O O . GLU D 1 165 ? -31.970 22.736 46.547 1.000 21.336 166 GLU G O 1
ATOM 5882 N N . HIS D 1 166 ? -33.711 22.985 47.973 1.000 18.956 167 HIS G N 1
ATOM 5883 C CA . HIS D 1 166 ? -33.039 24.009 48.814 1.000 18.634 167 HIS G CA 1
ATOM 5884 C C . HIS D 1 166 ? -31.854 23.439 49.601 1.000 18.894 167 HIS G C 1
ATOM 5885 O O . HIS D 1 166 ? -30.988 24.249 49.985 1.000 20.436 167 HIS G O 1
ATOM 5892 N N . PHE D 1 167 ? -31.804 22.123 49.830 1.000 19.720 168 PHE G N 1
ATOM 5893 C CA . PHE D 1 167 ? -30.820 21.463 50.729 1.000 21.610 168 PHE G CA 1
ATOM 5894 C C . PHE D 1 167 ? -29.910 20.516 49.932 1.000 26.003 168 PHE G C 1
ATOM 5895 O O . PHE D 1 167 ? -29.266 19.660 50.562 1.000 28.052 168 PHE G O 1
ATOM 5903 N N . SER D 1 168 ? -29.839 20.681 48.606 1.000 29.647 169 SER G N 1
ATOM 5904 C CA . SER D 1 168 ? -28.987 19.872 47.688 1.000 34.756 169 SER G CA 1
ATOM 5905 C C . SER D 1 168 ? -28.434 20.752 46.563 1.000 37.175 169 SER G C 1
ATOM 5906 O O . SER D 1 168 ? -28.770 21.932 46.456 1.000 42.740 169 SER G O 1
ATOM 5909 N N . SER E 1 1 ? 6.313 56.373 22.133 1.000 17.316 2 SER I N 1
ATOM 5910 C CA . SER E 1 1 ? 6.478 54.887 22.088 1.000 16.725 2 SER I CA 1
ATOM 5911 C C . SER E 1 1 ? 7.344 54.499 20.889 1.000 16.402 2 SER I C 1
ATOM 5912 O O . SER E 1 1 ? 7.045 54.958 19.770 1.000 17.070 2 SER I O 1
ATOM 5915 N N . LEU E 1 2 ? 8.351 53.653 21.110 1.000 16.267 3 LEU I N 1
ATOM 5916 C CA . LEU E 1 2 ? 9.214 53.128 20.021 1.000 16.568 3 LEU I CA 1
ATOM 5917 C C . LEU E 1 2 ? 8.425 52.161 19.134 1.000 16.471 3 LEU I C 1
ATOM 5918 O O . LEU E 1 2 ? 8.868 51.913 18.005 1.000 17.156 3 LEU I O 1
ATOM 5923 N N . ALA E 1 3 ? 7.314 51.612 19.631 1.000 16.125 4 ALA I N 1
ATOM 5924 C CA . ALA E 1 3 ? 6.523 50.559 18.956 1.000 16.131 4 ALA I CA 1
ATOM 5925 C C . ALA E 1 3 ? 5.449 51.178 18.054 1.000 15.381 4 ALA I C 1
ATOM 5926 O O . ALA E 1 3 ? 5.070 50.546 17.057 1.000 14.725 4 ALA I O 1
ATOM 5928 N N . ARG E 1 4 ? 4.941 52.355 18.410 1.000 15.886 5 ARG I N 1
ATOM 5929 C CA . ARG E 1 4 ? 3.687 52.880 17.823 1.000 16.222 5 ARG I CA 1
ATOM 5930 C C . ARG E 1 4 ? 3.806 52.938 16.299 1.000 16.128 5 ARG I C 1
ATOM 5931 O O . ARG E 1 4 ? 4.823 53.463 15.778 1.000 16.327 5 ARG I O 1
ATOM 5939 N N . GLN E 1 5 ? 2.799 52.426 15.601 1.000 15.644 6 GLN I N 1
ATOM 5940 C CA . GLN E 1 5 ? 2.789 52.361 14.121 1.000 15.511 6 GLN I CA 1
ATOM 5941 C C . GLN E 1 5 ? 1.348 52.174 13.644 1.000 15.720 6 GLN I C 1
ATOM 5942 O O . GLN E 1 5 ? 0.680 51.228 14.110 1.000 15.256 6 GLN I O 1
ATOM 5948 N N . ASN E 1 6 ? 0.891 53.041 12.739 1.000 15.658 7 ASN I N 1
ATOM 5949 C CA . ASN E 1 6 ? -0.476 52.969 12.164 1.000 15.521 7 ASN I CA 1
ATOM 5950 C C . ASN E 1 6 ? -1.519 53.010 13.290 1.000 15.181 7 ASN I C 1
ATOM 5951 O O . ASN E 1 6 ? -2.546 52.308 13.176 1.000 15.426 7 ASN I O 1
ATOM 5956 N N . TYR E 1 7 ? -1.274 53.803 14.334 1.000 15.350 8 TYR I N 1
ATOM 5957 C CA . TYR E 1 7 ? -2.158 53.894 15.525 1.000 15.214 8 TYR I CA 1
ATOM 5958 C C . TYR E 1 7 ? -2.521 55.357 15.748 1.000 15.570 8 TYR I C 1
ATOM 5959 O O . TYR E 1 7 ? -1.739 56.102 16.340 1.000 15.680 8 TYR I O 1
ATOM 5968 N N . HIS E 1 8 ? -3.701 55.744 15.280 1.000 16.225 9 HIS I N 1
ATOM 5969 C CA . HIS E 1 8 ? -4.132 57.164 15.261 1.000 16.600 9 HIS I CA 1
ATOM 5970 C C . HIS E 1 8 ? -4.557 57.608 16.663 1.000 16.514 9 HIS I C 1
ATOM 5971 O O . HIS E 1 8 ? -5.168 56.816 17.387 1.000 16.338 9 HIS I O 1
ATOM 5978 N N . SER E 1 9 ? -4.296 58.869 16.996 1.000 16.830 10 SER I N 1
ATOM 5979 C CA . SER E 1 9 ? -4.696 59.497 18.279 1.000 17.349 10 SER I CA 1
ATOM 5980 C C . SER E 1 9 ? -6.205 59.320 18.520 1.000 17.056 10 SER I C 1
ATOM 5981 O O . SER E 1 9 ? -6.587 59.135 19.682 1.000 16.442 10 SER I O 1
ATOM 5984 N N . GLU E 1 10 ? -7.039 59.362 17.475 1.000 17.195 11 GLU I N 1
ATOM 5985 C CA A GLU E 1 10 ? -8.518 59.237 17.608 0.500 17.732 11 GLU I CA 1
ATOM 5986 C CA B GLU E 1 10 ? -8.514 59.238 17.620 0.500 17.911 11 GLU I CA 1
ATOM 5987 C C . GLU E 1 10 ? -8.858 57.813 18.060 1.000 17.366 11 GLU I C 1
ATOM 5988 O O . GLU E 1 10 ? -9.796 57.660 18.864 1.000 17.838 11 GLU I O 1
ATOM 5999 N N . VAL E 1 11 ? -8.120 56.826 17.550 1.000 16.690 12 VAL I N 1
ATOM 6000 C CA . VAL E 1 11 ? -8.339 55.392 17.898 1.000 16.174 12 VAL I CA 1
ATOM 6001 C C . VAL E 1 11 ? -7.866 55.167 19.337 1.000 15.535 12 VAL I C 1
ATOM 6002 O O . VAL E 1 11 ? -8.605 54.515 20.108 1.000 15.439 12 VAL I O 1
ATOM 6006 N N . GLU E 1 12 ? -6.700 55.707 19.695 1.000 15.008 13 GLU I N 1
ATOM 6007 C CA . GLU E 1 12 ? -6.161 55.662 21.079 1.000 14.839 13 GLU I CA 1
ATOM 6008 C C . GLU E 1 12 ? -7.209 56.214 22.061 1.000 14.925 13 GLU I C 1
ATOM 6009 O O . GLU E 1 12 ? -7.457 55.573 23.110 1.000 14.390 13 GLU I O 1
ATOM 6015 N N . ALA E 1 13 ? -7.805 57.373 21.758 1.000 14.835 14 ALA I N 1
ATOM 6016 C CA . ALA E 1 13 ? -8.813 58.016 22.631 1.000 15.375 14 ALA I CA 1
ATOM 6017 C C . ALA E 1 13 ? -10.053 57.119 22.724 1.000 15.210 14 ALA I C 1
ATOM 6018 O O . ALA E 1 13 ? -10.604 56.976 23.834 1.000 15.830 14 ALA I O 1
ATOM 6020 N N . ALA E 1 14 ? -10.482 56.546 21.600 1.000 15.353 15 ALA I N 1
ATOM 6021 C CA . ALA E 1 14 ? -11.679 55.679 21.516 1.000 15.010 15 ALA I CA 1
ATOM 6022 C C . ALA E 1 14 ? -11.456 54.419 22.361 1.000 14.861 15 ALA I C 1
ATOM 6023 O O . ALA E 1 14 ? -12.407 53.955 23.008 1.000 15.491 15 ALA I O 1
ATOM 6025 N N . VAL E 1 15 ? -10.237 53.884 22.372 1.000 14.597 16 VAL I N 1
ATOM 6026 C CA . VAL E 1 15 ? -9.906 52.704 23.222 1.000 14.245 16 VAL I CA 1
ATOM 6027 C C . VAL E 1 15 ? -10.023 53.109 24.698 1.000 13.743 16 VAL I C 1
ATOM 6028 O O . VAL E 1 15 ? -10.605 52.340 25.466 1.000 14.516 16 VAL I O 1
ATOM 6032 N N . ASN E 1 16 ? -9.507 54.277 25.095 1.000 13.530 17 ASN I N 1
ATOM 6033 C CA . ASN E 1 16 ? -9.642 54.754 26.497 1.000 14.063 17 ASN I CA 1
ATOM 6034 C C . ASN E 1 16 ? -11.125 54.894 26.861 1.000 14.522 17 ASN I C 1
ATOM 6035 O O . ASN E 1 16 ? -11.500 54.535 27.984 1.000 13.966 17 ASN I O 1
ATOM 6040 N N . LYS E 1 17 ? -11.951 55.404 25.955 1.000 15.176 18 LYS I N 1
ATOM 6041 C CA A LYS E 1 17 ? -13.409 55.548 26.202 0.500 15.733 18 LYS I CA 1
ATOM 6042 C CA B LYS E 1 17 ? -13.409 55.548 26.207 0.500 15.757 18 LYS I CA 1
ATOM 6043 C C . LYS E 1 17 ? -14.018 54.158 26.429 1.000 15.427 18 LYS I C 1
ATOM 6044 O O . LYS E 1 17 ? -14.806 53.993 27.391 1.000 15.069 18 LYS I O 1
ATOM 6055 N N . GLN E 1 18 ? -13.668 53.191 25.582 1.000 14.693 19 GLN I N 1
ATOM 6056 C CA . GLN E 1 18 ? -14.234 51.824 25.687 1.000 14.763 19 GLN I CA 1
ATOM 6057 C C . GLN E 1 18 ? -13.792 51.164 26.998 1.000 14.487 19 GLN I C 1
ATOM 6058 O O . GLN E 1 18 ? -14.596 50.438 27.585 1.000 14.437 19 GLN I O 1
ATOM 6064 N N . ILE E 1 19 ? -12.556 51.384 27.442 1.000 14.033 20 ILE I N 1
ATOM 6065 C CA . ILE E 1 19 ? -12.070 50.851 28.748 1.000 13.986 20 ILE I CA 1
ATOM 6066 C C . ILE E 1 19 ? -13.032 51.313 29.851 1.000 14.279 20 ILE I C 1
ATOM 6067 O O . ILE E 1 19 ? -13.438 50.486 30.691 1.000 14.410 20 ILE I O 1
ATOM 6072 N N . ASN E 1 20 ? -13.403 52.592 29.856 1.000 13.631 21 ASN I N 1
ATOM 6073 C CA . ASN E 1 20 ? -14.294 53.142 30.905 1.000 13.788 21 ASN I CA 1
ATOM 6074 C C . ASN E 1 20 ? -15.677 52.481 30.798 1.000 13.646 21 ASN I C 1
ATOM 6075 O O . ASN E 1 20 ? -16.262 52.163 31.852 1.000 14.434 21 ASN I O 1
ATOM 6080 N N . ILE E 1 21 ? -16.186 52.280 29.582 1.000 13.848 22 ILE I N 1
ATOM 6081 C CA . ILE E 1 21 ? -17.528 51.660 29.361 1.000 14.233 22 ILE I CA 1
ATOM 6082 C C . ILE E 1 21 ? -17.513 50.233 29.928 1.000 14.280 22 ILE I C 1
ATOM 6083 O O . ILE E 1 21 ? -18.480 49.851 30.610 1.000 14.646 22 ILE I O 1
ATOM 6088 N N . GLU E 1 22 ? -16.452 49.471 29.676 1.000 14.290 23 GLU I N 1
ATOM 6089 C CA . GLU E 1 22 ? -16.333 48.078 30.179 1.000 14.342 23 GLU I CA 1
ATOM 6090 C C . GLU E 1 22 ? -16.282 48.096 31.716 1.000 13.940 23 GLU I C 1
ATOM 6091 O O . GLU E 1 22 ? -16.936 47.244 32.346 1.000 13.851 23 GLU I O 1
ATOM 6097 N N . LEU E 1 23 ? -15.532 49.018 32.323 1.000 13.464 24 LEU I N 1
ATOM 6098 C CA . LEU E 1 23 ? -15.456 49.110 33.806 1.000 13.516 24 LEU I CA 1
ATOM 6099 C C . LEU E 1 23 ? -16.832 49.490 34.361 1.000 13.963 24 LEU I C 1
ATOM 6100 O O . LEU E 1 23 ? -17.234 48.924 35.389 1.000 14.005 24 LEU I O 1
ATOM 6105 N N . TYR E 1 24 ? -17.534 50.407 33.700 1.000 13.713 25 TYR I N 1
ATOM 6106 C CA . TYR E 1 24 ? -18.913 50.789 34.086 1.000 14.045 25 TYR I CA 1
ATOM 6107 C C . TYR E 1 24 ? -19.804 49.540 34.098 1.000 13.704 25 TYR I C 1
ATOM 6108 O O . TYR E 1 24 ? -20.503 49.313 35.099 1.000 14.385 25 TYR I O 1
ATOM 6117 N N . ALA E 1 25 ? -19.763 48.737 33.036 1.000 13.487 26 ALA I N 1
ATOM 6118 C CA . ALA E 1 25 ? -20.582 47.507 32.917 1.000 13.436 26 ALA I CA 1
ATOM 6119 C C . ALA E 1 25 ? -20.218 46.545 34.057 1.000 13.469 26 ALA I C 1
ATOM 6120 O O . ALA E 1 25 ? -21.126 45.942 34.654 1.000 13.380 26 ALA I O 1
ATOM 6122 N N . SER E 1 26 ? -18.930 46.414 34.376 1.000 13.384 27 SER I N 1
ATOM 6123 C CA . SER E 1 26 ? -18.467 45.573 35.508 1.000 13.418 27 SER I CA 1
ATOM 6124 C C . SER E 1 26 ? -19.140 46.033 36.802 1.000 13.407 27 SER I C 1
ATOM 6125 O O . SER E 1 26 ? -19.585 45.188 37.589 1.000 13.561 27 SER I O 1
ATOM 6128 N N . TYR E 1 27 ? -19.217 47.342 37.020 1.000 12.862 28 TYR I N 1
ATOM 6129 C CA . TYR E 1 27 ? -19.776 47.922 38.266 1.000 12.683 28 TYR I CA 1
ATOM 6130 C C . TYR E 1 27 ? -21.292 47.670 38.318 1.000 13.026 28 TYR I C 1
ATOM 6131 O O . TYR E 1 27 ? -21.811 47.317 39.394 1.000 13.292 28 TYR I O 1
ATOM 6140 N N . VAL E 1 28 ? -21.987 47.817 37.190 1.000 12.910 29 VAL I N 1
ATOM 6141 C CA . VAL E 1 28 ? -23.452 47.535 37.112 1.000 12.917 29 VAL I CA 1
ATOM 6142 C C . VAL E 1 28 ? -23.691 46.083 37.541 1.000 13.166 29 VAL I C 1
ATOM 6143 O O . VAL E 1 28 ? -24.568 45.837 38.381 1.000 13.196 29 VAL I O 1
ATOM 6147 N N . TYR E 1 29 ? -22.930 45.142 36.997 1.000 13.530 30 TYR I N 1
ATOM 6148 C CA . TYR E 1 29 ? -23.139 43.707 37.304 1.000 13.830 30 TYR I CA 1
ATOM 6149 C C . TYR E 1 29 ? -22.772 43.407 38.758 1.000 13.827 30 TYR I C 1
ATOM 6150 O O . TYR E 1 29 ? -23.416 42.539 39.355 1.000 13.379 30 TYR I O 1
ATOM 6159 N N . LEU E 1 30 ? -21.775 44.085 39.327 1.000 13.892 31 LEU I N 1
ATOM 6160 C CA . LEU E 1 30 ? -21.458 43.921 40.768 1.000 14.266 31 LEU I CA 1
ATOM 6161 C C . LEU E 1 30 ? -22.665 44.368 41.601 1.000 13.958 31 LEU I C 1
ATOM 6162 O O . LEU E 1 30 ? -23.019 43.663 42.564 1.000 13.908 31 LEU I O 1
ATOM 6167 N N . SER E 1 31 ? -23.289 45.492 41.246 1.000 13.335 32 SER I N 1
ATOM 6168 C CA . SER E 1 31 ? -24.504 46.002 41.927 1.000 13.895 32 SER I CA 1
ATOM 6169 C C . SER E 1 31 ? -25.623 44.962 41.809 1.000 13.928 32 SER I C 1
ATOM 6170 O O . SER E 1 31 ? -26.244 44.611 42.825 1.000 14.232 32 SER I O 1
ATOM 6173 N N . MET E 1 32 ? -25.880 44.473 40.601 1.000 13.850 33 MET I N 1
ATOM 6174 C CA . MET E 1 32 ? -26.951 43.473 40.392 1.000 14.063 33 MET I CA 1
ATOM 6175 C C . MET E 1 32 ? -26.657 42.225 41.226 1.000 13.449 33 MET I C 1
ATOM 6176 O O . MET E 1 32 ? -27.590 41.691 41.855 1.000 13.463 33 MET I O 1
ATOM 6181 N N . SER E 1 33 ? -25.408 41.766 41.256 1.000 13.040 34 SER I N 1
ATOM 6182 C CA . SER E 1 33 ? -25.022 40.571 42.044 1.000 13.343 34 SER I CA 1
ATOM 6183 C C . SER E 1 33 ? -25.442 40.756 43.504 1.000 13.241 34 SER I C 1
ATOM 6184 O O . SER E 1 33 ? -26.129 39.879 44.052 1.000 13.360 34 SER I O 1
ATOM 6187 N N . PHE E 1 34 ? -25.018 41.845 44.141 1.000 13.358 35 PHE I N 1
ATOM 6188 C CA . PHE E 1 34 ? -25.244 42.019 45.598 1.000 13.370 35 PHE I CA 1
ATOM 6189 C C . PHE E 1 34 ? -26.716 42.336 45.872 1.000 14.013 35 PHE I C 1
ATOM 6190 O O . PHE E 1 34 ? -27.163 42.071 47.000 1.000 14.768 35 PHE I O 1
ATOM 6198 N N . TYR E 1 35 ? -27.462 42.821 44.882 1.000 13.951 36 TYR I N 1
ATOM 6199 C CA . TYR E 1 35 ? -28.930 42.992 45.010 1.000 13.917 36 TYR I CA 1
ATOM 6200 C C . TYR E 1 35 ? -29.588 41.611 45.153 1.000 14.406 36 TYR I C 1
ATOM 6201 O O . TYR E 1 35 ? -30.400 41.423 46.079 1.000 14.160 36 TYR I O 1
ATOM 6210 N N . PHE E 1 36 ? -29.216 40.643 44.312 1.000 14.217 37 PHE I N 1
ATOM 6211 C CA . PHE E 1 36 ? -29.808 39.277 44.357 1.000 14.741 37 PHE I CA 1
ATOM 6212 C C . PHE E 1 36 ? -29.281 38.511 45.578 1.000 14.818 37 PHE I C 1
ATOM 6213 O O . PHE E 1 36 ? -29.900 37.510 45.960 1.000 14.927 37 PHE I O 1
ATOM 6221 N N . ASP E 1 37 ? -28.181 38.975 46.177 1.000 14.716 38 ASP I N 1
ATOM 6222 C CA . ASP E 1 37 ? -27.586 38.440 47.431 1.000 15.151 38 ASP I CA 1
ATOM 6223 C C . ASP E 1 37 ? -28.319 38.988 48.669 1.000 14.586 38 ASP I C 1
ATOM 6224 O O . ASP E 1 37 ? -28.020 38.520 49.774 1.000 14.850 38 ASP I O 1
ATOM 6229 N N . ARG E 1 38 ? -29.219 39.966 48.518 1.000 13.874 39 ARG I N 1
ATOM 6230 C CA . ARG E 1 38 ? -29.927 40.574 49.678 1.000 14.286 39 ARG I CA 1
ATOM 6231 C C . ARG E 1 38 ? -30.745 39.511 50.414 1.000 14.184 39 ARG I C 1
ATOM 6232 O O . ARG E 1 38 ? -31.291 38.595 49.762 1.000 14.325 39 ARG I O 1
ATOM 6240 N N . ASP E 1 39 ? -30.873 39.661 51.728 1.000 14.252 40 ASP I N 1
ATOM 6241 C CA . ASP E 1 39 ? -31.589 38.674 52.574 1.000 14.316 40 ASP I CA 1
ATOM 6242 C C . ASP E 1 39 ? -33.088 38.663 52.235 1.000 14.868 40 ASP I C 1
ATOM 6243 O O . ASP E 1 39 ? -33.743 37.678 52.609 1.000 15.658 40 ASP I O 1
ATOM 6248 N N . ASP E 1 40 ? -33.606 39.683 51.545 1.000 14.487 41 ASP I N 1
ATOM 6249 C CA . ASP E 1 40 ? -35.043 39.780 51.167 1.000 15.405 41 ASP I CA 1
ATOM 6250 C C . ASP E 1 40 ? -35.234 39.519 49.669 1.000 15.364 41 ASP I C 1
ATOM 6251 O O . ASP E 1 40 ? -36.386 39.607 49.201 1.000 16.981 41 ASP I O 1
ATOM 6256 N N . VAL E 1 41 ? -34.167 39.177 48.942 1.000 14.905 42 VAL I N 1
ATOM 6257 C CA . VAL E 1 41 ? -34.248 38.796 47.503 1.000 14.607 42 VAL I CA 1
ATOM 6258 C C . VAL E 1 41 ? -33.818 37.331 47.400 1.000 14.530 42 VAL I C 1
ATOM 6259 O O . VAL E 1 41 ? -34.656 36.495 47.021 1.000 14.735 42 VAL I O 1
ATOM 6263 N N . ALA E 1 42 ? -32.571 37.033 47.764 1.000 14.188 43 ALA I N 1
ATOM 6264 C CA . ALA E 1 42 ? -32.088 35.664 48.064 1.000 14.341 43 ALA I CA 1
ATOM 6265 C C . ALA E 1 42 ? -32.294 34.738 46.854 1.000 14.326 43 ALA I C 1
ATOM 6266 O O . ALA E 1 42 ? -32.933 33.679 46.991 1.000 14.539 43 ALA I O 1
ATOM 6268 N N . LEU E 1 43 ? -31.754 35.123 45.697 1.000 14.103 44 LEU I N 1
ATOM 6269 C CA . LEU E 1 43 ? -31.661 34.265 44.489 1.000 14.310 44 LEU I CA 1
ATOM 6270 C C . LEU E 1 43 ? -30.181 34.072 44.183 1.000 14.213 44 LEU I C 1
ATOM 6271 O O . LEU E 1 43 ? -29.577 34.866 43.460 1.000 14.067 44 LEU I O 1
ATOM 6276 N N . PRO E 1 44 ? -29.545 33.051 44.799 1.000 14.040 45 PRO I N 1
ATOM 6277 C CA . PRO E 1 44 ? -28.086 32.972 44.866 1.000 14.020 45 PRO I CA 1
ATOM 6278 C C . PRO E 1 44 ? -27.408 32.568 43.552 1.000 14.423 45 PRO I C 1
ATOM 6279 O O . PRO E 1 44 ? -26.273 32.944 43.350 1.000 14.313 45 PRO I O 1
ATOM 6283 N N . ASN E 1 45 ? -28.084 31.810 42.692 1.000 14.272 46 ASN I N 1
ATOM 6284 C CA . ASN E 1 45 ? -27.489 31.411 41.388 1.000 14.759 46 ASN I CA 1
ATOM 6285 C C . ASN E 1 45 ? -27.516 32.619 40.451 1.000 14.245 46 ASN I C 1
ATOM 6286 O O . ASN E 1 45 ? -26.544 32.805 39.708 1.000 14.601 46 ASN I O 1
ATOM 6291 N N . ILE E 1 46 ? -28.577 33.426 40.498 1.000 13.738 47 ILE I N 1
ATOM 6292 C CA . ILE E 1 46 ? -28.628 34.730 39.778 1.000 13.582 47 ILE I CA 1
ATOM 6293 C C . ILE E 1 46 ? -27.523 35.641 40.330 1.000 13.749 47 ILE I C 1
ATOM 6294 O O . ILE E 1 46 ? -26.794 36.247 39.512 1.000 13.908 47 ILE I O 1
ATOM 6299 N N . ALA E 1 47 ? -27.373 35.749 41.654 1.000 13.490 48 ALA I N 1
ATOM 6300 C CA . ALA E 1 47 ? -26.309 36.588 42.264 1.000 13.612 48 ALA I CA 1
ATOM 6301 C C . ALA E 1 47 ? -24.938 36.144 41.732 1.000 14.053 48 ALA I C 1
ATOM 6302 O O . ALA E 1 47 ? -24.139 37.010 41.327 1.000 14.286 48 ALA I O 1
ATOM 6304 N N . LYS E 1 48 ? -24.667 34.840 41.739 1.000 14.394 49 LYS I N 1
ATOM 6305 C CA . LYS E 1 48 ? -23.362 34.275 41.309 1.000 15.306 49 LYS I CA 1
ATOM 6306 C C . LYS E 1 48 ? -23.147 34.592 39.828 1.000 14.472 49 LYS I C 1
ATOM 6307 O O . LYS E 1 48 ? -22.022 34.991 39.462 1.000 14.793 49 LYS I O 1
ATOM 6313 N N . PHE E 1 49 ? -24.179 34.419 39.004 1.000 14.202 50 PHE I N 1
ATOM 6314 C CA . PHE E 1 49 ? -24.124 34.711 37.552 1.000 13.988 50 PHE I CA 1
ATOM 6315 C C . PHE E 1 49 ? -23.700 36.172 37.342 1.000 13.764 50 PHE I C 1
ATOM 6316 O O . PHE E 1 49 ? -22.775 36.431 36.546 1.000 13.454 50 PHE I O 1
ATOM 6324 N N . PHE E 1 50 ? -24.328 37.114 38.045 1.000 13.386 51 PHE I N 1
ATOM 6325 C CA . PHE E 1 50 ? -24.018 38.554 37.858 1.000 13.466 51 PHE I CA 1
ATOM 6326 C C . PHE E 1 50 ? -22.602 38.845 38.359 1.000 13.677 51 PHE I C 1
ATOM 6327 O O . PHE E 1 50 ? -21.940 39.688 37.750 1.000 13.107 51 PHE I O 1
ATOM 6335 N N . LYS E 1 51 ? -22.130 38.166 39.408 1.000 13.773 52 LYS I N 1
ATOM 6336 C CA . LYS E 1 51 ? -20.723 38.353 39.852 1.000 14.610 52 LYS I CA 1
ATOM 6337 C C . LYS E 1 51 ? -19.786 37.879 38.735 1.000 14.594 52 LYS I C 1
ATOM 6338 O O . LYS E 1 51 ? -18.788 38.570 38.466 1.000 14.478 52 LYS I O 1
ATOM 6344 N N . GLU E 1 52 ? -20.083 36.745 38.103 1.000 14.999 53 GLU I N 1
ATOM 6345 C CA . GLU E 1 52 ? -19.273 36.216 36.973 1.000 15.146 53 GLU I CA 1
ATOM 6346 C C . GLU E 1 52 ? -19.291 37.229 35.822 1.000 15.164 53 GLU I C 1
ATOM 6347 O O . GLU E 1 52 ? -18.241 37.462 35.220 1.000 15.191 53 GLU I O 1
ATOM 6353 N N . GLN E 1 53 ? -20.445 37.833 35.545 1.000 14.642 54 GLN I N 1
ATOM 6354 C CA . GLN E 1 53 ? -20.568 38.832 34.456 1.000 15.097 54 GLN I CA 1
ATOM 6355 C C . GLN E 1 53 ? -19.739 40.069 34.821 1.000 14.353 54 GLN I C 1
ATOM 6356 O O . GLN E 1 53 ? -19.064 40.611 33.934 1.000 14.156 54 GLN I O 1
ATOM 6362 N N . SER E 1 54 ? -19.766 40.493 36.085 1.000 14.001 55 SER I N 1
ATOM 6363 C CA . SER E 1 54 ? -18.931 41.619 36.580 1.000 13.715 55 SER I CA 1
ATOM 6364 C C . SER E 1 54 ? -17.458 41.307 36.305 1.000 14.018 55 SER I C 1
ATOM 6365 O O . SER E 1 54 ? -16.739 42.176 35.777 1.000 14.034 55 SER I O 1
ATOM 6368 N N . ASP E 1 55 ? -17.017 40.105 36.663 1.000 14.265 56 ASP I N 1
ATOM 6369 C CA . ASP E 1 55 ? -15.610 39.678 36.453 1.000 15.131 56 ASP I CA 1
ATOM 6370 C C . ASP E 1 55 ? -15.291 39.725 34.955 1.000 15.498 56 ASP I C 1
ATOM 6371 O O . ASP E 1 55 ? -14.199 40.210 34.599 1.000 15.775 56 ASP I O 1
ATOM 6376 N N . GLU E 1 56 ? -16.197 39.235 34.105 1.000 16.118 57 GLU I N 1
ATOM 6377 C CA A GLU E 1 56 ? -15.993 39.178 32.631 0.500 16.454 57 GLU I CA 1
ATOM 6378 C CA B GLU E 1 56 ? -15.994 39.179 32.635 0.500 16.710 57 GLU I CA 1
ATOM 6379 C C . GLU E 1 56 ? -15.818 40.605 32.096 1.000 15.979 57 GLU I C 1
ATOM 6380 O O . GLU E 1 56 ? -14.912 40.819 31.273 1.000 15.617 57 GLU I O 1
ATOM 6391 N N . GLU E 1 57 ? -16.653 41.545 32.537 1.000 14.865 58 GL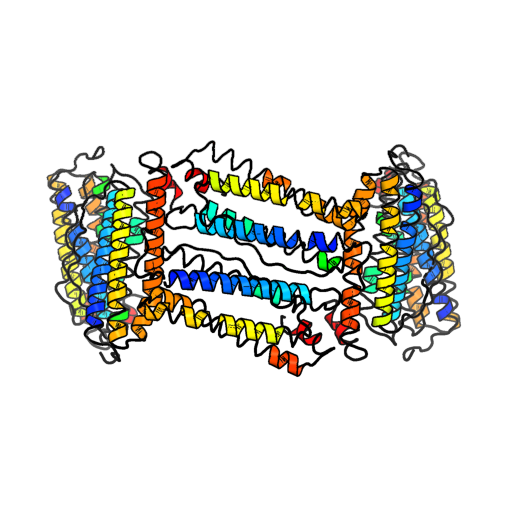U I N 1
ATOM 6392 C CA . GLU E 1 57 ? -16.576 42.941 32.035 1.000 15.206 58 GLU I CA 1
ATOM 6393 C C . GLU E 1 57 ? -15.250 43.572 32.471 1.000 15.144 58 GLU I C 1
ATOM 6394 O O . GLU E 1 57 ? -14.676 44.341 31.676 1.000 14.915 58 GLU I O 1
ATOM 6400 N N . ARG E 1 58 ? -14.779 43.282 33.685 1.000 15.143 59 ARG I N 1
ATOM 6401 C CA . ARG E 1 58 ? -13.463 43.791 34.162 1.000 16.156 59 ARG I CA 1
ATOM 6402 C C . ARG E 1 58 ? -12.374 43.225 33.241 1.000 16.958 59 ARG I C 1
ATOM 6403 O O . ARG E 1 58 ? -11.460 43.978 32.888 1.000 16.588 59 ARG I O 1
ATOM 6411 N N . GLU E 1 59 ? -12.487 41.963 32.817 1.000 16.993 60 GLU I N 1
ATOM 6412 C CA A GLU E 1 59 ? -11.510 41.337 31.880 0.500 17.721 60 GLU I CA 1
ATOM 6413 C CA B GLU E 1 59 ? -11.500 41.347 31.889 0.500 17.890 60 GLU I CA 1
ATOM 6414 C C . GLU E 1 59 ? -11.589 42.037 30.518 1.000 17.228 60 GLU I C 1
ATOM 6415 O O . GLU E 1 59 ? -10.528 42.264 29.903 1.000 17.484 60 GLU I O 1
ATOM 6426 N N . HIS E 1 60 ? -12.795 42.378 30.059 1.000 16.596 61 HIS I N 1
ATOM 6427 C CA . HIS E 1 60 ? -12.979 43.142 28.796 1.000 16.354 61 HIS I CA 1
ATOM 6428 C C . HIS E 1 60 ? -12.177 44.442 28.898 1.000 15.846 61 HIS I C 1
ATOM 6429 O O . HIS E 1 60 ? -11.484 44.797 27.930 1.000 16.385 61 HIS I O 1
ATOM 6436 N N . ALA E 1 61 ? -12.266 45.123 30.040 1.000 14.737 62 ALA I N 1
ATOM 6437 C CA . ALA E 1 61 ? -11.564 46.404 30.280 1.000 14.364 62 ALA I CA 1
ATOM 6438 C C . ALA E 1 61 ? -10.052 46.164 30.254 1.000 14.603 62 ALA I C 1
ATOM 6439 O O . ALA E 1 61 ? -9.341 46.914 29.565 1.000 14.239 62 ALA I O 1
ATOM 6441 N N . THR E 1 62 ? -9.562 45.163 30.981 1.000 14.635 63 THR I N 1
ATOM 6442 C CA . THR E 1 62 ? -8.099 44.965 31.145 1.000 15.594 63 THR I CA 1
ATOM 6443 C C . THR E 1 62 ? -7.489 44.501 29.817 1.000 15.048 63 THR I C 1
ATOM 6444 O O . THR E 1 62 ? -6.339 44.897 29.557 1.000 14.562 63 THR I O 1
ATOM 6448 N N . GLU E 1 63 ? -8.209 43.750 28.977 1.000 14.671 64 GLU I N 1
ATOM 6449 C CA A GLU E 1 63 ? -7.664 43.323 27.661 0.500 14.856 64 GLU I CA 1
ATOM 6450 C CA B GLU E 1 63 ? -7.668 43.322 27.657 0.500 15.392 64 GLU I CA 1
ATOM 6451 C C . GLU E 1 63 ? -7.569 44.545 26.736 1.000 15.091 64 GLU I C 1
ATOM 6452 O O . GLU E 1 63 ? -6.656 44.573 25.906 1.000 15.454 64 GLU I O 1
ATOM 6463 N N . LEU E 1 64 ? -8.455 45.533 26.892 1.000 14.212 65 LEU I N 1
ATOM 6464 C CA . LEU E 1 64 ? -8.345 46.795 26.105 1.000 14.443 65 LEU I CA 1
ATOM 6465 C C . LEU E 1 64 ? -7.174 47.635 26.628 1.000 14.160 65 LEU I C 1
ATOM 6466 O O . LEU E 1 64 ? -6.476 48.245 25.818 1.000 14.177 65 LEU I O 1
ATOM 6471 N N A MET E 1 65 ? -6.966 47.664 27.947 0.500 13.780 66 MET I N 1
ATOM 6472 N N B MET E 1 65 ? -6.939 47.649 27.938 0.500 13.723 66 MET I N 1
ATOM 6473 C CA A MET E 1 65 ? -5.771 48.310 28.552 0.500 13.839 66 MET I CA 1
ATOM 6474 C CA B MET E 1 65 ? -5.752 48.335 28.510 0.500 13.756 66 MET I CA 1
ATOM 6475 C C A MET E 1 65 ? -4.524 47.644 27.958 0.500 13.964 66 MET I C 1
ATOM 6476 C C B MET E 1 65 ? -4.488 47.640 27.993 0.500 14.009 66 MET I C 1
ATOM 6477 O O A MET E 1 65 ? -3.597 48.360 27.554 0.500 13.860 66 MET I O 1
ATOM 6478 O O B MET E 1 65 ? -3.503 48.334 27.691 0.500 13.920 66 MET I O 1
ATOM 6487 N N . ARG E 1 66 ? -4.524 46.315 27.860 1.000 14.237 67 ARG I N 1
ATOM 6488 C CA A ARG E 1 66 ? -3.357 45.556 27.345 0.500 14.277 67 ARG I CA 1
ATOM 6489 C CA B ARG E 1 66 ? -3.377 45.534 27.338 0.500 14.976 67 ARG I CA 1
ATOM 6490 C C . ARG E 1 66 ? -3.107 45.922 25.877 1.000 14.430 67 ARG I C 1
ATOM 6491 O O . ARG E 1 66 ? -1.930 46.162 25.527 1.000 13.855 67 ARG I O 1
ATOM 6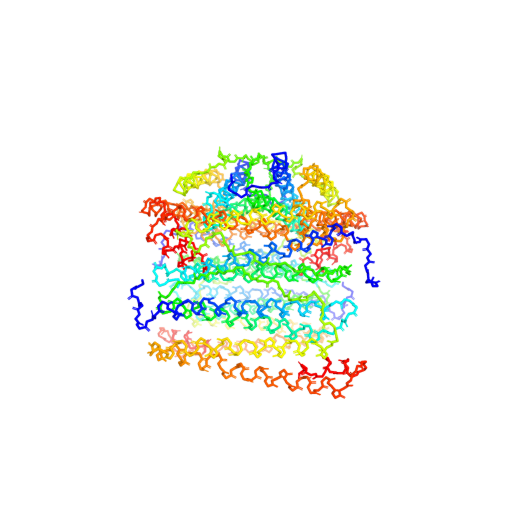506 N N . VAL E 1 67 ? -4.150 45.986 25.050 1.000 13.889 68 VAL I N 1
ATOM 6507 C CA . VAL E 1 67 ? -3.949 46.268 23.597 1.000 13.715 68 VAL I CA 1
ATOM 6508 C C . VAL E 1 67 ? -3.523 47.733 23.435 1.000 13.566 68 VAL I C 1
ATOM 6509 O O . VAL E 1 67 ? -2.738 48.014 22.506 1.000 13.728 68 VAL I O 1
ATOM 6513 N N . GLN E 1 68 ? -4.030 48.632 24.280 1.000 13.085 69 GLN I N 1
ATOM 6514 C CA . GLN E 1 68 ? -3.606 50.052 24.296 1.000 13.319 69 GLN I CA 1
ATOM 6515 C C . GLN E 1 68 ? -2.079 50.072 24.429 1.000 13.488 69 GLN I C 1
ATOM 6516 O O . GLN E 1 68 ? -1.396 50.701 23.591 1.000 14.074 69 GLN I O 1
ATOM 6522 N N . ASN E 1 69 ? -1.545 49.371 25.424 1.000 13.548 70 ASN I N 1
ATOM 6523 C CA . ASN E 1 69 ? -0.073 49.291 25.617 1.000 13.765 70 ASN I CA 1
ATOM 6524 C C . ASN E 1 69 ? 0.598 48.579 24.431 1.000 14.112 70 ASN I C 1
ATOM 6525 O O . ASN E 1 69 ? 1.678 49.047 24.016 1.000 14.010 70 ASN I O 1
ATOM 6530 N N . LEU E 1 70 ? 0.029 47.488 23.911 1.000 13.988 71 LEU I N 1
ATOM 6531 C CA . LEU E 1 70 ? 0.652 46.740 22.783 1.000 15.067 71 LEU I CA 1
ATOM 6532 C C . LEU E 1 70 ? 0.875 47.690 21.603 1.000 14.733 71 LEU I C 1
ATOM 6533 O O . LEU E 1 70 ? 1.932 47.607 20.973 1.000 14.827 71 LEU I O 1
ATOM 6538 N N . ARG E 1 71 ? -0.075 48.585 21.338 1.000 14.274 72 ARG I N 1
ATOM 6539 C CA . ARG E 1 71 ? -0.010 49.498 20.169 1.000 13.963 72 ARG I CA 1
ATOM 6540 C C . ARG E 1 71 ? 0.803 50.756 20.498 1.000 14.040 72 ARG I C 1
ATOM 6541 O O . ARG E 1 71 ? 0.997 51.568 19.582 1.000 14.360 72 ARG I O 1
ATOM 6549 N N . GLY E 1 72 ? 1.289 50.914 21.730 1.000 14.005 73 GLY I N 1
ATOM 6550 C CA . GLY E 1 72 ? 2.081 52.090 22.138 1.000 14.135 73 GLY I CA 1
ATOM 6551 C C . GLY E 1 72 ? 1.220 53.314 22.398 1.000 14.599 73 GLY I C 1
ATOM 6552 O O . GLY E 1 72 ? 1.770 54.429 22.459 1.000 15.594 73 GLY I O 1
ATOM 6553 N N . GLY E 1 73 ? -0.086 53.132 22.581 1.000 14.856 74 GLY I N 1
ATOM 6554 C CA . GLY E 1 73 ? -0.960 54.159 23.165 1.000 15.189 74 GLY I CA 1
ATOM 6555 C C . GLY E 1 73 ? -0.755 54.248 24.668 1.000 15.330 74 GLY I C 1
ATOM 6556 O O . GLY E 1 73 ? 0.007 53.435 25.240 1.000 16.437 74 GLY I O 1
ATOM 6557 N N . ARG E 1 74 ? -1.408 55.208 25.313 1.000 15.162 75 ARG I N 1
ATOM 6558 C CA . ARG E 1 74 ? -1.242 55.438 26.765 1.000 15.841 75 ARG I CA 1
ATOM 6559 C C . ARG E 1 74 ? -2.616 55.363 27.426 1.000 16.022 75 ARG I C 1
ATOM 6560 O O . ARG E 1 74 ? -3.531 56.102 27.029 1.000 16.085 75 ARG I O 1
ATOM 6568 N N . VAL E 1 75 ? -2.760 54.437 28.369 1.000 15.308 76 VAL I N 1
ATOM 6569 C CA . VAL E 1 75 ? -4.006 54.263 29.162 1.000 15.255 76 VAL I CA 1
ATOM 6570 C C . VAL E 1 75 ? -4.271 55.557 29.934 1.000 15.174 76 VAL I C 1
ATOM 6571 O O . VAL E 1 75 ? -3.372 56.018 30.666 1.000 15.174 76 VAL I O 1
ATOM 6575 N N . VAL E 1 76 ? -5.462 56.127 29.770 1.000 14.561 77 VAL I N 1
ATOM 6576 C CA . VAL E 1 76 ? -5.938 57.278 30.584 1.000 14.654 77 VAL I CA 1
ATOM 6577 C C . VAL E 1 76 ? -7.290 56.878 31.170 1.000 14.511 77 VAL I C 1
ATOM 6578 O O . VAL E 1 76 ? -8.234 56.675 30.394 1.000 14.875 77 VAL I O 1
ATOM 6582 N N . LEU E 1 77 ? -7.328 56.704 32.488 1.000 14.258 78 LEU I N 1
ATOM 6583 C CA . LEU E 1 77 ? -8.525 56.243 33.223 1.000 14.459 78 LEU I CA 1
ATOM 6584 C C . LEU E 1 77 ? -9.376 57.452 33.599 1.000 15.022 78 LEU I C 1
ATOM 6585 O O . LEU E 1 77 ? -8.821 58.548 33.836 1.000 15.381 78 LEU I O 1
ATOM 6590 N N . GLN E 1 78 ? -10.682 57.225 33.674 1.000 15.027 79 GLN I N 1
ATOM 6591 C CA . GLN E 1 78 ? -11.671 58.213 34.153 1.000 15.483 79 GLN I CA 1
ATOM 6592 C C . GLN E 1 78 ? -12.454 57.605 35.313 1.000 14.976 79 GLN I C 1
ATOM 6593 O O . GLN E 1 78 ? -12.390 56.377 35.538 1.000 14.215 79 GLN I O 1
ATOM 6599 N N . ASP E 1 79 ? -13.188 58.448 36.028 1.000 14.913 80 ASP I N 1
ATOM 6600 C CA . ASP E 1 79 ? -14.091 57.982 37.104 1.000 15.246 80 ASP I CA 1
ATOM 6601 C C . ASP E 1 79 ? -14.974 56.861 36.546 1.000 14.855 80 ASP I C 1
ATOM 6602 O O . ASP E 1 79 ? -15.406 56.950 35.375 1.000 13.994 80 ASP I O 1
ATOM 6607 N N . ILE E 1 80 ? -15.253 55.852 37.362 1.000 14.851 81 ILE I N 1
ATOM 6608 C CA . ILE E 1 80 ? -16.267 54.813 37.035 1.000 15.041 81 ILE I CA 1
ATOM 6609 C C . ILE E 1 80 ? -17.578 55.272 37.667 1.000 15.156 81 ILE I C 1
ATOM 6610 O O . ILE E 1 80 ? -17.662 55.296 38.904 1.000 14.717 81 ILE I O 1
ATOM 6615 N N . GLN E 1 81 ? -18.537 55.663 36.834 1.000 15.767 82 GLN I N 1
ATOM 6616 C CA A GLN E 1 81 ? -19.854 56.185 37.281 0.500 16.434 82 GLN I CA 1
ATOM 6617 C CA B GLN E 1 81 ? -19.850 56.189 37.289 0.500 16.655 82 GLN I CA 1
ATOM 6618 C C . GLN E 1 81 ? -20.616 55.066 37.997 1.000 15.822 82 GLN I C 1
ATOM 6619 O O . GLN E 1 81 ? -20.575 53.925 37.513 1.000 15.615 82 GLN I O 1
ATOM 6630 N N . LYS E 1 82 ? -21.281 55.391 39.103 1.000 15.908 83 LYS I N 1
ATOM 6631 C CA . LYS E 1 82 ? -22.109 54.397 39.825 1.000 15.678 83 LYS I CA 1
ATOM 6632 C C . LYS E 1 82 ? -23.287 54.025 38.932 1.000 15.594 83 LYS I C 1
ATOM 6633 O O . LYS E 1 82 ? -23.698 54.802 38.068 1.000 15.250 83 LYS I O 1
ATOM 6639 N N . PRO E 1 83 ? -23.861 52.817 39.105 1.000 15.731 84 PRO I N 1
ATOM 6640 C CA . PRO E 1 83 ? -25.009 52.393 38.308 1.000 16.073 84 PRO I CA 1
ATOM 6641 C C . PRO E 1 83 ? -26.239 53.290 38.506 1.000 17.228 84 PRO I C 1
ATOM 6642 O O . PRO E 1 83 ? -26.303 54.030 39.485 1.000 17.653 84 PRO I O 1
ATOM 6646 N N . GLU E 1 84 ? -27.181 53.193 37.568 1.000 18.715 85 GLU I N 1
ATOM 6647 C CA . GLU E 1 84 ? -28.392 54.051 37.513 1.000 19.868 85 GLU I CA 1
ATOM 6648 C C . GLU E 1 84 ? -29.279 53.762 38.728 1.000 19.318 85 GLU I C 1
ATOM 6649 O O . GLU E 1 84 ? -29.948 54.696 39.195 1.000 19.034 85 GLU I O 1
ATOM 6655 N N . ASN E 1 85 ? -29.278 52.520 39.219 1.000 18.573 86 ASN I N 1
ATOM 6656 C CA . ASN E 1 85 ? -30.162 52.072 40.325 1.000 18.923 86 ASN I CA 1
ATOM 6657 C C . ASN E 1 85 ? -29.339 51.465 41.462 1.000 18.076 86 ASN I C 1
ATOM 6658 O O . ASN E 1 85 ? -28.251 50.910 41.186 1.000 17.935 86 ASN I O 1
ATOM 6663 N N . ASP E 1 86 ? -29.865 51.545 42.686 1.000 17.393 87 ASP I N 1
ATOM 6664 C CA . ASP E 1 86 ? -29.362 50.800 43.871 1.000 17.682 87 ASP I CA 1
ATOM 6665 C C . ASP E 1 86 ? -30.076 49.445 43.975 1.000 17.683 87 ASP I C 1
ATOM 6666 O O . ASP E 1 86 ? -29.465 48.509 44.509 1.000 17.281 87 ASP I O 1
ATOM 6671 N N . GLU E 1 87 ? -31.319 49.357 43.489 1.000 18.067 88 GLU I N 1
ATOM 6672 C CA A GLU E 1 87 ? -32.196 48.151 43.536 0.500 18.024 88 GLU I CA 1
ATOM 6673 C CA B GLU E 1 87 ? -32.115 48.100 43.514 0.500 18.558 88 GLU I CA 1
ATOM 6674 C C . GLU E 1 87 ? -32.675 47.840 42.112 1.000 17.913 88 GLU I C 1
ATOM 6675 O O . GLU E 1 87 ? -32.906 48.803 41.372 1.000 18.588 88 GLU I O 1
ATOM 6686 N N . TRP E 1 88 ? -32.859 46.566 41.760 1.000 16.697 89 TRP I N 1
ATOM 6687 C CA . TRP E 1 88 ? -33.066 46.168 40.343 1.000 16.620 89 TRP I CA 1
ATOM 6688 C C . TRP E 1 88 ? -34.407 45.455 40.117 1.000 17.179 89 TRP I C 1
ATOM 6689 O O . TRP E 1 88 ? -34.615 44.968 38.990 1.000 18.120 89 TRP I O 1
ATOM 6700 N N . GLY E 1 89 ? -35.297 45.438 41.112 1.000 17.737 90 GLY I N 1
ATOM 6701 C CA . GLY E 1 89 ? -36.671 44.916 40.952 1.000 18.123 90 GLY I CA 1
ATOM 6702 C C . GLY E 1 89 ? -36.730 43.400 40.849 1.000 18.215 90 GLY I C 1
ATOM 6703 O O . GLY E 1 89 ? -35.983 42.710 41.557 1.000 18.537 90 GLY I O 1
ATOM 6704 N N . THR E 1 90 ? -37.627 42.885 40.008 1.000 18.716 91 THR I N 1
ATOM 6705 C CA . THR E 1 90 ? -37.818 41.434 39.769 1.000 19.089 91 THR I CA 1
ATOM 6706 C C . THR E 1 90 ? -36.608 40.882 39.010 1.000 18.124 91 THR I C 1
ATOM 6707 O O . THR E 1 90 ? -35.853 41.680 38.408 1.000 17.968 91 THR I O 1
ATOM 6711 N N . ALA E 1 91 ? -36.426 39.565 39.012 1.000 18.120 92 ALA I N 1
ATOM 6712 C CA . ALA E 1 91 ? -35.421 38.915 38.145 1.000 17.885 92 ALA I CA 1
ATOM 6713 C C . ALA E 1 91 ? -35.657 39.389 36.703 1.000 18.161 92 ALA I C 1
ATOM 6714 O O . ALA E 1 91 ? -34.697 39.804 36.044 1.000 17.001 92 ALA I O 1
ATOM 6716 N N . LEU E 1 92 ? -36.904 39.380 36.228 1.000 17.258 93 LEU I N 1
ATOM 6717 C CA . LEU E 1 92 ? -37.212 39.792 34.833 1.000 17.392 93 LEU I CA 1
ATOM 6718 C C . LEU E 1 92 ? -36.708 41.221 34.588 1.000 17.705 93 LEU I C 1
ATOM 6719 O O . LEU E 1 92 ? -36.007 41.433 33.573 1.000 17.094 93 LEU I O 1
ATOM 6724 N N . LYS E 1 93 ? -37.044 42.178 35.460 1.000 18.449 94 LYS I N 1
ATOM 6725 C CA . LYS E 1 93 ? -36.651 43.602 35.275 1.000 19.249 94 LYS I CA 1
ATOM 6726 C C . LYS E 1 93 ? -35.121 43.719 35.231 1.000 17.811 94 LYS I C 1
ATOM 6727 O O . LYS E 1 93 ? -34.610 44.458 34.361 1.000 17.484 94 LYS I O 1
ATOM 6733 N N . ALA E 1 94 ? -34.413 43.023 36.117 1.000 16.365 95 ALA I N 1
ATOM 6734 C CA . ALA E 1 94 ? -32.935 43.105 36.196 1.000 15.865 95 ALA I CA 1
ATOM 6735 C C . ALA E 1 94 ? -32.310 42.546 34.911 1.000 15.617 95 ALA I C 1
ATOM 6736 O O . ALA E 1 94 ? -31.370 43.181 34.384 1.000 15.392 95 ALA I O 1
ATOM 6738 N N . PHE E 1 95 ? -32.795 41.408 34.406 1.000 14.849 96 PHE I N 1
ATOM 6739 C CA . PHE E 1 95 ? -32.261 40.790 33.164 1.000 14.853 96 PHE I CA 1
ATOM 6740 C C . PHE E 1 95 ? -32.606 41.672 31.957 1.000 14.817 96 PHE I C 1
ATOM 6741 O O . PHE E 1 95 ? -31.789 41.740 31.027 1.000 14.151 96 PHE I O 1
ATOM 6749 N N . GLU E 1 96 ? -33.751 42.366 31.967 1.000 15.295 97 GLU I N 1
ATOM 6750 C CA . GLU E 1 96 ? -34.073 43.355 30.900 1.000 15.702 97 GLU I CA 1
ATOM 6751 C C . GLU E 1 96 ? -33.072 44.520 30.943 1.000 15.248 97 GLU I C 1
ATOM 6752 O O . GLU E 1 96 ? -32.632 44.961 29.864 1.000 15.187 97 GLU I O 1
ATOM 6758 N N . ALA E 1 97 ? -32.718 45.003 32.134 1.000 14.927 98 ALA I N 1
ATOM 6759 C CA . ALA E 1 97 ? -31.720 46.082 32.311 1.000 15.162 98 ALA I CA 1
ATOM 6760 C C . ALA E 1 97 ? -30.355 45.607 31.798 1.000 15.064 98 ALA I C 1
ATOM 6761 O O . ALA E 1 97 ? -29.676 46.400 31.118 1.000 15.263 98 ALA I O 1
ATOM 6763 N N . ALA E 1 98 ? -29.974 44.366 32.118 1.000 14.950 99 ALA I N 1
ATOM 6764 C CA . ALA E 1 98 ? -28.700 43.757 31.671 1.000 14.715 99 ALA I CA 1
ATOM 6765 C C . ALA E 1 98 ? -28.687 43.669 30.142 1.000 14.633 99 ALA I C 1
ATOM 6766 O O . ALA E 1 98 ? -27.687 44.060 29.531 1.000 14.982 99 ALA I O 1
ATOM 6768 N N . LEU E 1 99 ? -29.772 43.193 29.525 1.000 14.468 100 LEU I N 1
ATOM 6769 C CA . LEU E 1 99 ? -29.864 43.146 28.042 1.000 14.607 100 LEU I CA 1
ATOM 6770 C C . LEU E 1 99 ? -29.620 44.549 27.463 1.000 14.984 100 LEU I C 1
ATOM 6771 O O . LEU E 1 99 ? -28.861 44.661 26.490 1.000 14.498 100 LEU I O 1
ATOM 6776 N N . ALA E 1 100 ? -30.241 45.591 28.022 1.000 14.870 101 ALA I N 1
ATOM 6777 C CA . ALA E 1 100 ? -30.068 46.977 27.530 1.000 15.196 101 ALA I CA 1
ATOM 6778 C C . ALA E 1 100 ? -28.598 47.391 27.682 1.000 15.488 101 ALA I C 1
ATOM 6779 O O . ALA E 1 100 ? -28.063 48.035 26.759 1.000 15.534 101 ALA I O 1
ATOM 6781 N N . LEU E 1 101 ? -27.960 47.035 28.798 1.000 15.801 102 LEU I N 1
ATOM 6782 C CA . LEU E 1 101 ? -26.526 47.355 29.037 1.000 15.695 102 LEU I CA 1
ATOM 6783 C C . LEU E 1 101 ? -25.678 46.660 27.963 1.000 15.816 102 LEU I C 1
ATOM 6784 O O . LEU E 1 101 ? -24.780 47.308 27.401 1.000 16.028 102 LEU I O 1
ATOM 6789 N N . GLU E 1 102 ? -25.942 45.386 27.686 1.000 15.941 103 GLU I N 1
ATOM 6790 C CA . GLU E 1 102 ? -25.164 44.614 26.681 1.000 16.135 103 GLU I CA 1
ATOM 6791 C C . GLU E 1 102 ? -25.312 45.268 25.301 1.000 15.118 103 GLU I C 1
ATOM 6792 O O . GLU E 1 102 ? -24.319 45.351 24.577 1.000 14.770 103 GLU I O 1
ATOM 6798 N N . LYS E 1 103 ? -26.512 45.715 24.930 1.000 14.934 104 LYS I N 1
ATOM 6799 C CA . LYS E 1 103 ? -26.744 46.330 23.597 1.000 15.142 104 LYS I CA 1
ATOM 6800 C C . LYS E 1 103 ? -26.043 47.689 23.546 1.000 15.577 104 LYS I C 1
ATOM 6801 O O . LYS E 1 103 ? -25.531 48.043 22.483 1.000 15.494 104 LYS I O 1
ATOM 6807 N N . PHE E 1 104 ? -26.016 48.413 24.662 1.000 16.211 105 PHE I N 1
ATOM 6808 C CA . PHE E 1 104 ? -25.249 49.677 24.793 1.000 17.164 105 PHE I CA 1
ATOM 6809 C C . PHE E 1 104 ? -23.754 49.406 24.598 1.000 17.124 105 PHE I C 1
ATOM 6810 O O . PHE E 1 104 ? -23.103 50.138 23.829 1.000 17.777 105 PHE I O 1
ATOM 6818 N N . ASN E 1 105 ? -23.228 48.382 25.269 1.000 17.440 106 ASN I N 1
ATOM 6819 C CA . ASN E 1 105 ? -21.813 47.938 25.148 1.000 17.512 106 ASN I CA 1
ATOM 6820 C C . ASN E 1 105 ? -21.525 47.630 23.671 1.000 16.672 106 ASN I C 1
ATOM 6821 O O . ASN E 1 105 ? -20.464 48.033 23.152 1.000 16.524 106 ASN I O 1
ATOM 6826 N N . ASN E 1 106 ? -22.447 46.942 22.998 1.000 16.052 107 ASN I N 1
ATOM 6827 C CA . ASN E 1 106 ? -22.268 46.517 21.588 1.000 16.035 107 ASN I CA 1
ATOM 6828 C C . ASN E 1 106 ? -22.247 47.754 20.680 1.000 16.759 107 ASN I C 1
ATOM 6829 O O . ASN E 1 106 ? -21.362 47.844 19.816 1.000 16.236 107 ASN I O 1
ATOM 6834 N N . GLU E 1 107 ? -23.176 48.691 20.861 1.000 17.245 108 GLU I N 1
ATOM 6835 C CA A GLU E 1 107 ? -23.224 49.960 20.082 0.380 17.399 108 GLU I CA 1
ATOM 6836 C CA C GLU E 1 107 ? -23.196 49.919 20.024 0.620 18.116 108 GLU I CA 1
ATOM 6837 C C . GLU E 1 107 ? -21.858 50.652 20.194 1.000 17.251 108 GLU I C 1
ATOM 6838 O O . GLU E 1 107 ? -21.317 51.098 19.162 1.000 16.794 108 GLU I O 1
ATOM 6849 N N . SER E 1 108 ? -21.342 50.722 21.422 1.000 16.852 109 SER I N 1
ATOM 6850 C CA . SER E 1 108 ? -20.054 51.377 21.776 1.000 17.247 109 SER I CA 1
ATOM 6851 C C . SER E 1 108 ? -18.909 50.660 21.050 1.000 16.430 109 SER I C 1
ATOM 6852 O O . SER E 1 108 ? -18.052 51.340 20.432 1.000 16.201 109 SER I O 1
ATOM 6855 N N . LEU E 1 109 ? -18.894 49.326 21.087 1.000 15.740 110 LEU I N 1
ATOM 6856 C CA . LEU E 1 109 ? -17.826 48.538 20.421 1.000 16.168 110 LEU I CA 1
ATOM 6857 C C . LEU E 1 109 ? -17.891 48.747 18.905 1.000 16.114 110 LEU I C 1
ATOM 6858 O O . LEU E 1 109 ? -16.825 48.814 18.277 1.000 16.355 110 LEU I O 1
ATOM 6863 N N . LEU E 1 110 ? -19.090 48.782 18.320 1.000 16.500 111 LEU I N 1
ATOM 6864 C CA . LEU E 1 110 ? -19.231 48.952 16.848 1.000 17.127 111 LEU I CA 1
ATOM 6865 C C . LEU E 1 110 ? -18.751 50.357 16.465 1.000 17.291 111 LEU I C 1
ATOM 6866 O O . LEU E 1 110 ? -18.152 50.486 15.383 1.000 17.334 111 LEU I O 1
ATOM 6871 N N . LYS E 1 111 ? -18.953 51.351 17.336 1.000 17.718 112 LYS I N 1
ATOM 6872 C CA . LYS E 1 111 ? -18.445 52.737 17.115 1.000 19.406 112 LYS I CA 1
ATOM 6873 C C . LYS E 1 111 ? -16.912 52.721 17.144 1.000 19.003 112 LYS I C 1
ATOM 6874 O O . LYS E 1 111 ? -16.290 53.335 16.249 1.000 18.548 112 LYS I O 1
ATOM 6880 N N . LEU E 1 112 ? -16.316 52.046 18.128 1.000 17.699 113 LEU I N 1
ATOM 6881 C CA . LEU E 1 112 ? -14.838 51.914 18.238 1.000 17.201 113 LEU I CA 1
ATOM 6882 C C . LEU E 1 112 ? -14.318 51.242 16.968 1.000 16.987 113 LEU I C 1
ATOM 6883 O O . LEU E 1 112 ? -13.320 51.719 16.396 1.000 17.006 113 LEU I O 1
ATOM 6888 N N . HIS E 1 113 ? -14.965 50.153 16.554 1.000 16.388 114 HIS I N 1
ATOM 6889 C CA . HIS E 1 113 ? -14.603 49.385 15.338 1.000 16.623 114 HIS I CA 1
ATOM 6890 C C . HIS E 1 113 ? -14.652 50.304 14.111 1.000 17.305 114 HIS I C 1
ATOM 6891 O O . HIS E 1 113 ? -13.726 50.246 13.287 1.000 17.004 114 HIS I O 1
ATOM 6898 N N . SER E 1 114 ? -15.688 51.138 14.005 1.000 18.123 115 SER I N 1
ATOM 6899 C CA A SER E 1 114 ? -15.877 52.088 12.876 0.500 18.677 115 SER I CA 1
ATOM 6900 C CA B SER E 1 114 ? -15.863 52.072 12.861 0.500 18.794 115 SER I CA 1
ATOM 6901 C C . SER E 1 114 ? -14.711 53.081 12.844 1.000 18.520 115 SER I C 1
ATOM 6902 O O . SER E 1 114 ? -14.154 53.311 11.750 1.000 18.942 115 SER I O 1
ATOM 6907 N N . THR E 1 115 ? -14.368 53.631 14.007 1.000 18.219 116 THR I N 1
ATOM 6908 C CA . THR E 1 115 ? -13.274 54.626 14.150 1.000 18.682 116 THR I CA 1
ATOM 6909 C C . THR E 1 115 ? -11.970 53.968 13.688 1.000 18.291 116 THR I C 1
ATOM 6910 O O . THR E 1 115 ? -11.245 54.587 12.893 1.000 17.708 116 THR I O 1
ATOM 6914 N N . ALA E 1 116 ? -11.689 52.746 14.140 1.000 17.690 117 ALA I N 1
ATOM 6915 C CA . ALA E 1 116 ? -10.470 52.004 13.747 1.000 17.761 117 ALA I CA 1
ATOM 6916 C C . ALA E 1 116 ? -10.443 51.820 12.222 1.000 18.064 117 ALA I C 1
ATOM 6917 O O . ALA E 1 116 ? -9.397 52.090 11.614 1.000 18.068 117 ALA I O 1
ATOM 6919 N N . GLY E 1 117 ? -11.559 51.394 11.625 1.000 18.345 118 GLY I N 1
ATOM 6920 C CA . GLY E 1 117 ? -11.668 51.164 10.171 1.000 18.966 118 GLY I CA 1
ATOM 6921 C C . GLY E 1 117 ? -11.470 52.449 9.384 1.000 19.385 118 GLY I C 1
ATOM 6922 O O . GLY E 1 117 ? -10.826 52.400 8.318 1.000 20.438 118 GLY I O 1
ATOM 6923 N N . ASN E 1 118 ? -11.985 53.568 9.891 1.000 19.657 119 ASN I N 1
ATOM 6924 C CA . ASN E 1 118 ? -11.842 54.911 9.260 1.000 20.895 119 ASN I CA 1
ATOM 6925 C C . ASN E 1 118 ? -10.361 55.290 9.148 1.000 20.870 119 ASN I C 1
ATOM 6926 O O . ASN E 1 118 ? -10.011 56.042 8.215 1.000 23.080 119 ASN I O 1
ATOM 6931 N N . HIS E 1 119 ? -9.527 54.818 10.075 1.000 19.254 120 HIS I N 1
ATOM 6932 C CA . HIS E 1 119 ? -8.066 55.092 10.105 1.000 18.918 120 HIS I CA 1
ATOM 6933 C C . HIS E 1 119 ? -7.283 53.903 9.536 1.000 18.466 120 HIS I C 1
ATOM 6934 O O . HIS E 1 119 ? -6.056 53.881 9.713 1.000 18.324 120 HIS I O 1
ATOM 6941 N N . ASN E 1 120 ? -7.950 52.971 8.850 1.000 18.843 121 ASN I N 1
ATOM 6942 C CA . ASN E 1 120 ? -7.292 51.821 8.175 1.000 19.504 121 ASN I CA 1
ATOM 6943 C C . ASN E 1 120 ? -6.466 51.033 9.196 1.000 18.077 121 ASN I C 1
ATOM 6944 O O . ASN E 1 120 ? -5.367 50.548 8.851 1.000 18.410 121 ASN I O 1
ATOM 6949 N N . ASP E 1 121 ? -6.981 50.894 10.417 1.000 17.278 122 ASP I N 1
ATOM 6950 C CA . ASP E 1 121 ? -6.284 50.142 11.489 1.000 16.534 122 ASP I CA 1
ATOM 6951 C C . ASP E 1 121 ? -6.728 48.681 11.400 1.000 16.564 122 ASP I C 1
ATOM 6952 O O . ASP E 1 121 ? -7.613 48.274 12.182 1.000 16.201 122 ASP I O 1
ATOM 6957 N N . ALA E 1 122 ? -6.114 47.928 10.484 1.000 16.723 123 ALA I N 1
ATOM 6958 C CA . ALA E 1 122 ? -6.453 46.518 10.190 1.000 17.291 123 ALA I CA 1
ATOM 6959 C C . ALA E 1 122 ? -6.205 45.668 11.437 1.000 16.401 123 ALA I C 1
ATOM 6960 O O . ALA E 1 122 ? -6.985 44.744 11.690 1.000 17.449 123 ALA I O 1
ATOM 6962 N N . HIS E 1 123 ? -5.133 45.934 12.180 1.000 16.450 124 HIS I N 1
ATOM 6963 C CA . HIS E 1 123 ? -4.844 45.172 13.416 1.000 15.898 124 HIS I CA 1
ATOM 6964 C C . HIS E 1 123 ? -6.009 45.352 14.392 1.000 15.837 124 HIS I C 1
ATOM 6965 O O . HIS E 1 123 ? -6.479 44.344 14.946 1.000 15.880 124 HIS I O 1
ATOM 6972 N N . LEU E 1 124 ? -6.452 46.585 14.631 1.000 15.504 125 LEU I N 1
ATOM 6973 C CA . LEU E 1 124 ? -7.423 46.806 15.730 1.000 15.746 125 LEU I CA 1
ATOM 6974 C C . LEU E 1 124 ? -8.827 46.389 15.291 1.000 16.092 125 LEU I C 1
ATOM 6975 O O . LEU E 1 124 ? -9.564 45.911 16.160 1.000 15.731 125 LEU I O 1
ATOM 6980 N N . THR E 1 125 ? -9.206 46.537 14.021 1.000 16.412 126 THR I N 1
ATOM 6981 C CA . THR E 1 125 ? -10.544 46.056 13.573 1.000 17.149 126 THR I CA 1
ATOM 6982 C C . THR E 1 125 ? -10.601 44.539 13.771 1.000 17.652 126 THR I C 1
ATOM 6983 O O . THR E 1 125 ? -11.627 44.049 14.271 1.000 17.863 126 THR I O 1
ATOM 6987 N N . ASP E 1 126 ? -9.530 43.821 13.429 1.000 17.869 127 ASP I N 1
ATOM 6988 C CA . ASP E 1 126 ? -9.468 42.346 13.590 1.000 18.612 127 ASP I CA 1
ATOM 6989 C C . ASP E 1 126 ? -9.507 41.992 15.083 1.000 18.430 127 ASP I C 1
ATOM 6990 O O . ASP E 1 126 ? -10.235 41.052 15.457 1.000 18.364 127 ASP I O 1
ATOM 6995 N N . PHE E 1 127 ? -8.757 42.714 15.914 1.000 17.005 128 PHE I N 1
ATOM 6996 C CA . PHE E 1 127 ? -8.722 42.506 17.383 1.000 16.842 128 PHE I CA 1
ATOM 6997 C C . PHE E 1 127 ? -10.140 42.636 17.951 1.000 16.445 128 PHE I C 1
ATOM 6998 O O . PHE E 1 127 ? -10.580 41.774 18.736 1.000 16.547 128 PHE I O 1
ATOM 7006 N N . ILE E 1 128 ? -10.850 43.697 17.571 1.000 16.475 129 ILE I N 1
ATOM 7007 C CA . ILE E 1 128 ? -12.225 43.961 18.087 1.000 16.814 129 ILE I CA 1
ATOM 7008 C C . ILE E 1 128 ? -13.164 42.859 17.576 1.000 17.690 129 ILE I C 1
ATOM 7009 O O . ILE E 1 128 ? -13.951 42.338 18.379 1.000 17.394 129 ILE I O 1
ATOM 7014 N N . GLU E 1 129 ? -13.070 42.506 16.295 1.000 18.699 130 GLU I N 1
ATOM 7015 C CA . GLU E 1 129 ? -13.900 41.432 15.687 1.000 20.204 130 GLU I CA 1
ATOM 7016 C C . GLU E 1 129 ? -13.680 40.121 16.449 1.000 22.028 130 GLU I C 1
ATOM 7017 O O . GLU E 1 129 ? -14.686 39.522 16.892 1.000 21.964 130 GLU I O 1
ATOM 7023 N N . GLU E 1 130 ? -12.418 39.711 16.611 1.000 23.594 131 GLU I N 1
ATOM 7024 C CA . GLU E 1 130 ? -12.032 38.379 17.152 1.000 25.393 131 GLU I CA 1
ATOM 7025 C C . GLU E 1 130 ? -12.363 38.285 18.646 1.000 24.485 131 GLU I C 1
ATOM 7026 O O . GLU E 1 130 ? -12.891 37.237 19.060 1.000 25.969 131 GLU I O 1
ATOM 7032 N N . LYS E 1 131 ? -12.084 39.333 19.423 1.000 22.940 132 LYS I N 1
ATOM 7033 C CA A LYS E 1 131 ? -12.079 39.235 20.905 0.500 23.030 132 LYS I CA 1
ATOM 7034 C CA B LYS E 1 131 ? -12.059 39.271 20.910 0.500 22.843 132 LYS I CA 1
ATOM 7035 C C . LYS E 1 131 ? -13.315 39.905 21.519 1.000 22.438 132 LYS I C 1
ATOM 7036 O O . LYS E 1 131 ? -13.590 39.602 22.686 1.000 22.980 132 LYS I O 1
ATOM 7047 N N . TYR E 1 132 ? -14.051 40.744 20.774 1.000 20.255 133 TYR I N 1
ATOM 7048 C CA . TYR E 1 132 ? -15.187 41.520 21.352 1.000 18.889 133 TYR I CA 1
ATOM 7049 C C . TYR E 1 132 ? -16.515 41.258 20.633 1.000 19.127 133 TYR I C 1
ATOM 7050 O O . TYR E 1 132 ? -17.502 40.994 21.349 1.000 18.670 133 TYR I O 1
ATOM 7059 N N . LEU E 1 133 ? -16.580 41.362 19.304 1.000 18.672 134 LEU I N 1
ATOM 7060 C CA . LEU E 1 133 ? -17.892 41.443 18.600 1.000 18.020 134 LEU I CA 1
ATOM 7061 C C . LEU E 1 133 ? -18.647 40.112 18.698 1.000 17.611 134 LEU I C 1
ATOM 7062 O O . LEU E 1 133 ? -19.859 40.155 18.929 1.000 16.262 134 LEU I O 1
ATOM 7067 N N . ASP E 1 134 ? -17.990 38.966 18.517 1.000 19.090 135 ASP I N 1
ATOM 7068 C CA . ASP E 1 134 ? -18.714 37.669 18.583 1.000 20.577 135 ASP I CA 1
ATOM 7069 C C . ASP E 1 134 ? -19.140 37.408 20.034 1.000 19.465 135 ASP I C 1
ATOM 7070 O O . ASP E 1 134 ? -20.282 36.985 20.239 1.000 18.413 135 ASP I O 1
ATOM 7075 N N . GLU E 1 135 ? -18.272 37.654 21.015 1.000 19.553 136 GLU I N 1
ATOM 7076 C CA A GLU E 1 135 ? -18.644 37.440 22.438 0.500 20.012 136 GLU I CA 1
ATOM 7077 C CA B GLU E 1 135 ? -18.604 37.493 22.458 0.500 19.961 136 GLU I CA 1
ATOM 7078 C C . GLU E 1 135 ? -19.828 38.353 22.786 1.000 19.024 136 GLU I C 1
ATOM 7079 O O . GLU E 1 135 ? -20.721 37.883 23.496 1.000 18.177 136 GLU I O 1
ATOM 7090 N N . GLN E 1 136 ? -19.842 39.581 22.274 1.000 17.500 137 GLN I N 1
ATOM 7091 C CA . GLN E 1 136 ? -20.918 40.558 22.581 1.000 17.384 137 GLN I CA 1
ATOM 7092 C C . GLN E 1 136 ? -22.239 40.080 21.966 1.000 16.439 137 GLN I C 1
ATOM 7093 O O . GLN E 1 136 ? -23.282 40.166 22.650 1.000 15.538 137 GLN I O 1
ATOM 7099 N N . VAL E 1 137 ? -22.212 39.570 20.737 1.000 15.322 138 VAL I N 1
ATOM 7100 C CA . VAL E 1 137 ? -23.437 39.013 20.090 1.000 15.350 138 VAL I CA 1
ATOM 7101 C C . VAL E 1 137 ? -23.926 37.815 20.917 1.000 15.098 138 VAL I C 1
ATOM 7102 O O . VAL E 1 137 ? -25.146 37.685 21.128 1.000 14.483 138 VAL I O 1
ATOM 7106 N N . LYS E 1 138 ? -23.015 36.962 21.381 1.000 15.406 139 LYS I N 1
ATOM 7107 C CA . LYS E 1 138 ? -23.404 35.754 22.153 1.000 16.066 139 LYS I CA 1
ATOM 7108 C C . LYS E 1 138 ? -24.002 36.179 23.496 1.000 15.579 139 LYS I C 1
ATOM 7109 O O . LYS E 1 138 ? -24.996 35.567 23.923 1.000 15.518 139 LYS I O 1
ATOM 7115 N N . SER E 1 139 ? -23.458 37.218 24.124 1.000 15.006 140 SER I N 1
ATOM 7116 C CA . SER E 1 139 ? -23.956 37.720 25.426 1.000 15.182 140 SER I CA 1
ATOM 7117 C C . SER E 1 139 ? -25.358 38.310 25.246 1.000 14.791 140 SER I C 1
ATOM 7118 O O . SER E 1 139 ? -26.249 38.002 26.052 1.000 15.040 140 SER I O 1
ATOM 7121 N N . ILE E 1 140 ? -25.564 39.125 24.212 1.000 14.409 141 ILE I N 1
ATOM 7122 C CA . ILE E 1 140 ? -26.898 39.735 23.942 1.000 14.214 141 ILE I CA 1
ATOM 7123 C C . ILE E 1 140 ? -27.905 38.604 23.737 1.000 14.408 141 ILE I C 1
ATOM 7124 O O . ILE E 1 140 ? -29.004 38.671 24.314 1.000 14.291 141 ILE I O 1
ATOM 7129 N N . ASN E 1 141 ? -27.539 37.603 22.941 1.000 13.996 142 ASN I N 1
ATOM 7130 C CA . ASN E 1 141 ? -28.423 36.444 22.662 1.000 14.303 142 ASN I CA 1
ATOM 7131 C C . ASN E 1 141 ? -28.749 35.726 23.978 1.000 15.014 142 ASN I C 1
ATOM 7132 O O . ASN E 1 141 ? -29.925 35.398 24.194 1.000 14.017 142 ASN I O 1
ATOM 7137 N N . GLU E 1 142 ? -27.750 35.479 24.824 1.000 15.424 143 GLU I N 1
ATOM 7138 C CA A GLU E 1 142 ? -27.905 34.793 26.139 0.500 15.742 143 GLU I CA 1
ATOM 7139 C CA B GLU E 1 142 ? -27.971 34.751 26.101 0.500 15.923 143 GLU I CA 1
ATOM 7140 C C . GLU E 1 142 ? -28.925 35.561 26.987 1.000 15.629 143 GLU I C 1
ATOM 7141 O O . GLU E 1 142 ? -29.845 34.947 27.549 1.000 15.122 143 GLU I O 1
ATOM 7152 N N . PHE E 1 143 ? -28.750 36.879 27.093 1.000 14.897 144 PHE I N 1
ATOM 7153 C CA . PHE E 1 143 ? -29.659 37.724 27.911 1.000 14.481 144 PHE I CA 1
ATOM 7154 C C . PHE E 1 143 ? -31.067 37.731 27.298 1.000 14.234 144 PHE I C 1
ATOM 7155 O O . PHE E 1 143 ? -32.039 37.660 28.061 1.000 14.354 144 PHE I O 1
ATOM 7163 N N . ALA E 1 144 ? -31.192 37.797 25.973 1.000 14.022 145 ALA I N 1
ATOM 7164 C CA . ALA E 1 144 ? -32.514 37.757 25.306 1.000 13.915 145 ALA I CA 1
ATOM 7165 C C . ALA E 1 144 ? -33.207 36.433 25.649 1.000 13.832 145 ALA I C 1
ATOM 7166 O O . ALA E 1 144 ? -34.409 36.446 25.951 1.000 14.361 145 ALA I O 1
ATOM 7168 N N . ARG E 1 145 ? -32.475 35.320 25.619 1.000 14.293 146 ARG I N 1
ATOM 7169 C CA A ARG E 1 145 ? -33.041 33.976 25.910 0.500 14.409 146 ARG I CA 1
ATOM 7170 C CA B ARG E 1 145 ? -33.059 33.980 25.900 0.500 14.853 146 ARG I CA 1
ATOM 7171 C C . ARG E 1 145 ? -33.469 33.904 27.378 1.000 14.572 146 ARG I C 1
ATOM 7172 O O . ARG E 1 145 ? -34.530 33.314 27.673 1.000 15.006 146 ARG I O 1
ATOM 7187 N N . MET E 1 146 ? -32.676 34.478 28.279 1.000 14.224 147 MET I N 1
ATOM 7188 C CA A MET E 1 146 ? -33.013 34.452 29.724 0.500 14.158 147 MET I CA 1
ATOM 7189 C CA B MET E 1 146 ? -32.999 34.476 29.729 0.500 14.718 147 MET I CA 1
ATOM 7190 C C . MET E 1 146 ? -34.252 35.320 29.975 1.000 14.325 147 MET I C 1
ATOM 7191 O O . MET E 1 146 ? -35.096 34.903 30.776 1.000 14.548 147 MET I O 1
ATOM 7200 N N . VAL E 1 147 ? -34.368 36.463 29.298 1.000 13.973 148 VAL I N 1
ATOM 7201 C CA . VAL E 1 147 ? -35.596 37.305 29.392 1.000 13.744 148 VAL I CA 1
ATOM 7202 C C . VAL E 1 147 ? -36.804 36.480 28.914 1.000 13.881 148 VAL I C 1
ATOM 7203 O O . VAL E 1 147 ? -37.838 36.503 29.599 1.000 13.703 148 VAL I O 1
ATOM 7207 N N . ALA E 1 148 ? -36.701 35.778 27.782 1.000 14.067 149 ALA I N 1
ATOM 7208 C CA . ALA E 1 148 ? -37.804 34.934 27.259 1.000 14.690 149 ALA I CA 1
ATOM 7209 C C . ALA E 1 148 ? -38.204 33.908 28.328 1.000 14.979 149 ALA I C 1
ATOM 7210 O O . ALA E 1 148 ? -39.415 33.725 28.569 1.000 15.119 149 ALA I O 1
ATOM 7212 N N . ASN E 1 149 ? -37.225 33.277 28.976 1.000 14.885 150 ASN I N 1
ATOM 7213 C CA . ASN E 1 149 ? -37.500 32.231 29.995 1.000 15.223 150 ASN I CA 1
ATOM 7214 C C . ASN E 1 149 ? -38.072 32.854 31.271 1.000 15.067 150 ASN I C 1
ATOM 7215 O O . ASN E 1 149 ? -38.964 32.233 3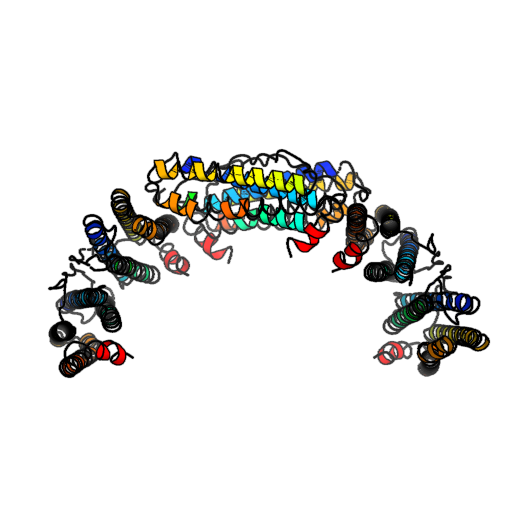1.876 1.000 15.588 150 ASN I O 1
ATOM 7220 N N . LEU E 1 150 ? -37.622 34.043 31.670 1.000 15.126 151 LEU I N 1
ATOM 7221 C CA . LEU E 1 150 ? -38.178 34.691 32.886 1.000 15.748 151 LEU I CA 1
ATOM 7222 C C . LEU E 1 150 ? -39.627 35.116 32.625 1.000 16.441 151 LEU I C 1
ATOM 7223 O O . LEU E 1 150 ? -40.439 35.011 33.558 1.000 17.124 151 LEU I O 1
ATOM 7228 N N . LYS E 1 151 ? -39.976 35.520 31.401 1.000 16.799 152 LYS I N 1
ATOM 7229 C CA . LYS E 1 151 ? -41.397 35.794 31.050 1.000 17.582 152 LYS I CA 1
ATOM 7230 C C . LYS E 1 151 ? -42.185 34.480 31.098 1.000 17.096 152 LYS I C 1
ATOM 7231 O O . LYS E 1 151 ? -43.307 34.477 31.642 1.000 18.363 152 LYS I O 1
ATOM 7237 N N . ARG E 1 152 ? -41.604 33.396 30.584 1.000 16.396 153 ARG I N 1
ATOM 7238 C CA A ARG E 1 152 ? -42.266 32.065 30.511 0.500 15.962 153 ARG I CA 1
ATOM 7239 C CA B ARG E 1 152 ? -42.285 32.075 30.510 0.500 16.493 153 ARG I CA 1
ATOM 7240 C C . ARG E 1 152 ? -42.613 31.567 31.922 1.000 16.568 153 ARG I C 1
ATOM 7241 O O . ARG E 1 152 ? -43.769 31.148 32.137 1.000 16.848 153 ARG I O 1
ATOM 7256 N N . VAL E 1 153 ? -41.647 31.584 32.843 1.000 16.480 154 VAL I N 1
ATOM 7257 C CA . VAL E 1 153 ? -41.817 30.924 34.173 1.000 16.948 154 VAL I CA 1
ATOM 7258 C C . VAL E 1 153 ? -42.713 31.779 35.073 1.000 17.257 154 VAL I C 1
ATOM 7259 O O . VAL E 1 153 ? -43.338 31.203 35.987 1.000 17.735 154 VAL I O 1
ATOM 7263 N N . GLY E 1 154 ? -42.743 33.092 34.856 1.000 17.631 155 GLY I N 1
ATOM 7264 C CA . GLY E 1 154 ? -43.555 34.031 35.648 1.000 18.405 155 GLY I CA 1
ATOM 7265 C C . GLY E 1 154 ? -42.982 34.252 37.046 1.000 19.324 155 GLY I C 1
ATOM 7266 O O . GLY E 1 154 ? -41.973 33.659 37.442 1.000 17.870 155 GLY I O 1
ATOM 7267 N N . PRO E 1 155 ? -43.625 35.131 37.839 1.000 20.469 156 PRO I N 1
ATOM 7268 C CA . PRO E 1 155 ? -43.183 35.420 39.202 1.000 20.961 156 PRO I CA 1
ATOM 7269 C C . PRO E 1 155 ? -43.508 34.281 40.179 1.000 20.429 156 PRO I C 1
ATOM 7270 O O . PRO E 1 155 ? -44.368 33.474 39.890 1.000 21.484 156 PRO I O 1
ATOM 7274 N N . GLY E 1 156 ? -42.800 34.241 41.308 1.000 20.488 157 GLY I N 1
ATOM 7275 C CA . GLY E 1 156 ? -43.042 33.264 42.384 1.000 19.365 157 GLY I CA 1
ATOM 7276 C C . GLY E 1 156 ? -42.270 31.980 42.164 1.000 19.144 157 GLY I C 1
ATOM 7277 O O . GLY E 1 156 ? -41.036 32.047 42.009 1.000 18.150 157 GLY I O 1
ATOM 7278 N N . VAL E 1 157 ? -42.943 30.830 42.160 1.000 19.288 158 VAL I N 1
ATOM 7279 C CA . VAL E 1 157 ? -42.244 29.512 42.074 1.000 19.865 158 VAL I CA 1
ATOM 7280 C C . VAL E 1 157 ? -41.381 29.463 40.801 1.000 19.302 158 VAL I C 1
ATOM 7281 O O . VAL E 1 157 ? -40.300 28.856 40.853 1.000 19.698 158 VAL I O 1
ATOM 7285 N N . GLY E 1 158 ? -41.831 30.070 39.697 1.000 18.774 159 GLY I N 1
ATOM 7286 C CA . GLY E 1 158 ? -41.085 30.109 38.423 1.000 18.198 159 GLY I CA 1
ATOM 7287 C C . GLY E 1 158 ? -39.716 30.762 38.578 1.000 17.612 159 GLY I C 1
ATOM 7288 O O . GLY E 1 158 ? -38.739 30.222 38.028 1.000 16.907 159 GLY I O 1
ATOM 7289 N N . GLU E 1 159 ? -39.646 31.881 39.303 1.000 17.449 160 GLU I N 1
ATOM 7290 C CA A GLU E 1 159 ? -38.388 32.624 39.595 0.500 17.469 160 GLU I CA 1
ATOM 7291 C CA B GLU E 1 159 ? -38.374 32.612 39.577 0.500 18.015 160 GLU I CA 1
ATOM 7292 C C . GLU E 1 159 ? -37.434 31.710 40.379 1.000 17.287 160 GLU I C 1
ATOM 7293 O O . GLU E 1 159 ? -36.222 31.679 40.059 1.000 16.571 160 GLU I O 1
ATOM 7304 N N . TYR E 1 160 ? -37.964 31.012 41.386 1.000 16.494 161 TYR I N 1
ATOM 7305 C CA . TYR E 1 160 ? -37.202 30.047 42.216 1.000 16.446 161 TYR I CA 1
ATOM 7306 C C . TYR E 1 160 ? -36.638 28.930 41.327 1.000 16.388 161 TYR I C 1
ATOM 7307 O O . TYR E 1 160 ? -35.442 28.605 41.439 1.000 16.243 161 TYR I O 1
ATOM 7316 N N . VAL E 1 161 ? -37.484 28.328 40.489 1.000 16.411 162 VAL I N 1
ATOM 7317 C CA . VAL E 1 161 ? -37.096 27.195 39.598 1.000 16.966 162 VAL I CA 1
ATOM 7318 C C . VAL E 1 161 ? -36.030 27.683 38.605 1.000 16.199 162 VAL I C 1
ATOM 7319 O O . VAL E 1 161 ? -35.040 26.970 38.406 1.000 16.396 162 VAL I O 1
ATOM 7323 N N . PHE E 1 162 ? -36.211 28.869 38.028 1.000 16.060 163 PHE I N 1
ATOM 7324 C CA . PHE E 1 162 ? -35.221 29.487 37.107 1.000 15.647 163 PHE I CA 1
ATOM 7325 C C . PHE E 1 162 ? -33.877 29.616 37.835 1.000 15.122 163 PHE I C 1
ATOM 7326 O O . PHE E 1 162 ? -32.853 29.193 37.293 1.000 15.278 163 PHE I O 1
ATOM 7334 N N . ASP E 1 163 ? -33.875 30.156 39.053 1.000 15.326 164 ASP I N 1
ATOM 7335 C CA . ASP E 1 163 ? -32.618 30.299 39.833 1.000 15.834 164 ASP I CA 1
ATOM 7336 C C . ASP E 1 163 ? -31.968 28.921 40.010 1.000 16.565 164 ASP I C 1
ATOM 7337 O O . ASP E 1 163 ? -30.742 28.822 39.867 1.000 16.598 164 ASP I O 1
ATOM 7342 N N . LYS E 1 164 ? -32.755 27.883 40.297 1.000 17.797 165 LYS I N 1
ATOM 7343 C CA . LYS E 1 164 ? -32.196 26.549 40.648 1.000 20.638 165 LYS I CA 1
ATOM 7344 C C . LYS E 1 164 ? -31.735 25.796 39.392 1.000 20.525 165 LYS I C 1
ATOM 7345 O O . LYS E 1 164 ? -30.808 24.962 39.525 1.000 23.091 165 LYS I O 1
ATOM 7351 N N . GLU E 1 165 ? -32.331 26.063 38.228 1.000 20.230 166 GLU I N 1
ATOM 7352 C CA . GLU E 1 165 ? -32.137 25.228 37.012 1.000 21.758 166 GLU I CA 1
ATOM 7353 C C . GLU E 1 165 ? -31.285 25.930 35.951 1.000 20.650 166 GLU I C 1
ATOM 7354 O O . GLU E 1 165 ? -30.606 25.207 35.201 1.000 21.857 166 GLU I O 1
ATOM 7360 N N . HIS E 1 166 ? -31.318 27.263 35.843 1.000 18.976 167 HIS I N 1
ATOM 7361 C CA . HIS E 1 166 ? -30.842 27.945 34.609 1.000 18.771 167 HIS I CA 1
ATOM 7362 C C . HIS E 1 166 ? -29.315 27.990 34.525 1.000 19.184 167 HIS I C 1
ATOM 7363 O O . HIS E 1 166 ? -28.823 28.137 33.402 1.000 20.649 167 HIS I O 1
ATOM 7370 N N . PHE E 1 167 ? -28.604 27.879 35.648 1.000 20.267 168 PHE I N 1
ATOM 7371 C CA . PHE E 1 167 ? -27.142 28.128 35.751 1.000 22.239 168 PHE I CA 1
ATOM 7372 C C . PHE E 1 167 ? -26.410 26.854 36.189 1.000 26.454 168 PHE I C 1
ATOM 7373 O O . PHE E 1 167 ? -25.226 26.950 36.561 1.000 29.186 168 PHE I O 1
ATOM 7381 N N . SER E 1 168 ? -27.082 25.702 36.129 1.000 29.797 169 SER I N 1
ATOM 7382 C CA . SER E 1 168 ? -26.579 24.404 36.653 1.000 35.359 169 SER I CA 1
ATOM 7383 C C . SER E 1 168 ? -25.736 23.704 35.583 1.000 38.782 169 SER I C 1
ATOM 7384 O O . SER E 1 168 ? -26.303 23.208 34.612 1.000 46.618 169 SER I O 1
ATOM 7387 N N . SER F 1 1 ? -54.110 10.346 61.300 1.000 17.673 2 SER K N 1
ATOM 7388 C CA . SER F 1 1 ? -53.070 9.696 60.450 1.000 16.778 2 SER K CA 1
ATOM 7389 C C . SER F 1 1 ? -53.730 8.682 59.511 1.000 16.509 2 SER K C 1
ATOM 7390 O O . SER F 1 1 ? -54.484 7.830 60.009 1.000 17.586 2 SER K O 1
ATOM 7393 N N . LEU F 1 2 ? -53.407 8.729 58.217 1.000 16.338 3 LEU K N 1
ATOM 7394 C CA . LEU F 1 2 ? -53.913 7.752 57.216 1.000 16.411 3 LEU K CA 1
ATOM 7395 C C . LEU F 1 2 ? -53.270 6.378 57.442 1.000 16.274 3 LEU K C 1
ATOM 7396 O O . LEU F 1 2 ? -53.830 5.382 56.945 1.000 16.344 3 LEU K O 1
ATOM 7401 N N . ALA F 1 3 ? -52.126 6.326 58.125 1.000 16.014 4 ALA K N 1
ATOM 7402 C CA . ALA F 1 3 ? -51.319 5.096 58.308 1.000 15.598 4 ALA K CA 1
ATOM 7403 C C . ALA F 1 3 ? -51.775 4.316 59.542 1.000 15.368 4 ALA K C 1
ATOM 7404 O O . ALA F 1 3 ? -51.612 3.089 59.558 1.000 15.371 4 ALA K O 1
ATOM 7406 N N . ARG F 1 4 ? -52.272 5.005 60.561 1.000 15.455 5 ARG K N 1
ATOM 7407 C CA . ARG F 1 4 ? -52.418 4.429 61.917 1.000 15.993 5 ARG K CA 1
ATOM 7408 C C . ARG F 1 4 ? -53.277 3.167 61.849 1.000 15.467 5 ARG K C 1
ATOM 7409 O O . ARG F 1 4 ? -54.355 3.192 61.228 1.000 16.311 5 ARG K O 1
ATOM 7417 N N . GLN F 1 5 ? -52.793 2.098 62.466 1.000 15.107 6 GLN K N 1
ATOM 7418 C CA . GLN F 1 5 ? -53.459 0.775 62.438 1.000 15.042 6 GLN K CA 1
ATOM 7419 C C . GLN F 1 5 ? -52.931 -0.052 63.606 1.000 14.795 6 GLN K C 1
ATOM 7420 O O . GLN F 1 5 ? -51.712 -0.142 63.768 1.000 14.857 6 GLN K O 1
ATOM 7426 N N . ASN F 1 6 ? -53.835 -0.614 64.403 1.000 15.486 7 ASN K N 1
ATOM 7427 C CA . ASN F 1 6 ? -53.488 -1.456 65.575 1.000 15.199 7 ASN K CA 1
ATOM 7428 C C . ASN F 1 6 ? -52.542 -0.695 66.516 1.000 15.050 7 ASN K C 1
ATOM 7429 O O . ASN F 1 6 ? -51.610 -1.319 67.047 1.000 14.987 7 ASN K O 1
ATOM 7434 N N . TYR F 1 7 ? -52.754 0.609 66.704 1.000 15.162 8 TYR K N 1
ATOM 7435 C CA . TYR F 1 7 ? -51.861 1.472 67.523 1.000 15.102 8 TYR K CA 1
ATOM 7436 C C . TYR F 1 7 ? -52.699 2.226 68.554 1.000 15.432 8 TYR K C 1
ATOM 7437 O O . TYR F 1 7 ? -53.303 3.261 68.228 1.000 16.245 8 TYR K O 1
ATOM 7446 N N . HIS F 1 8 ? -52.723 1.710 69.780 1.000 16.364 9 HIS K N 1
ATOM 7447 C CA . HIS F 1 8 ? -53.634 2.193 70.847 1.000 16.762 9 HIS K CA 1
ATOM 7448 C C . HIS F 1 8 ? -53.115 3.508 71.437 1.000 16.798 9 HIS K C 1
ATOM 7449 O O . HIS F 1 8 ? -51.891 3.670 71.558 1.000 16.668 9 HIS K O 1
ATOM 7456 N N . SER F 1 9 ? -54.025 4.404 71.824 1.000 17.147 10 SER K N 1
ATOM 7457 C CA A SER F 1 9 ? -53.684 5.694 72.483 0.500 16.897 10 SER K CA 1
ATOM 7458 C CA B SER F 1 9 ? -53.696 5.693 72.495 0.500 17.798 10 SER K CA 1
ATOM 7459 C C . SER F 1 9 ? -52.789 5.463 73.712 1.000 17.419 10 SER K C 1
ATOM 7460 O O . SER F 1 9 ? -51.911 6.301 73.957 1.000 17.266 10 SER K O 1
ATOM 7465 N N . GLU F 1 10 ? -53.003 4.381 74.468 1.000 17.533 11 GLU K N 1
ATOM 7466 C CA A GLU F 1 10 ? -52.215 4.091 75.700 0.500 17.394 11 GLU K CA 1
ATOM 7467 C CA B GLU F 1 10 ? -52.211 4.110 75.698 0.500 17.761 11 GLU K CA 1
ATOM 7468 C C . GLU F 1 10 ? -50.766 3.794 75.299 1.000 17.312 11 GLU K C 1
ATOM 7469 O O . GLU F 1 10 ? -49.849 4.210 76.031 1.000 17.266 11 GLU K O 1
ATOM 7480 N N . VAL F 1 11 ? -50.584 3.098 74.178 1.000 16.250 12 VAL K N 1
ATOM 7481 C CA . VAL F 1 11 ? -49.232 2.743 73.663 1.000 15.847 12 VAL K CA 1
ATOM 7482 C C . VAL F 1 11 ? -48.563 4.023 73.148 1.000 15.298 12 VAL K C 1
ATOM 7483 O O . VAL F 1 11 ? -47.389 4.264 73.490 1.000 15.235 12 VAL K O 1
ATOM 7487 N N . GLU F 1 12 ? -49.291 4.828 72.374 1.000 14.926 13 GLU K N 1
ATOM 7488 C CA . GLU F 1 12 ? -48.794 6.135 71.869 1.000 14.947 13 GLU K CA 1
ATOM 7489 C C . GLU F 1 12 ? -48.305 6.981 73.055 1.000 14.831 13 GLU K C 1
ATOM 7490 O O . GLU F 1 12 ? -47.213 7.584 72.969 1.000 14.107 13 GLU K O 1
ATOM 7496 N N . ALA F 1 13 ? -49.085 7.043 74.138 1.000 14.897 14 ALA K N 1
ATOM 7497 C CA . ALA F 1 13 ? -48.750 7.851 75.332 1.000 15.113 14 ALA K CA 1
ATOM 7498 C C . ALA F 1 13 ? -47.493 7.282 76.004 1.000 14.889 14 ALA K C 1
ATOM 7499 O O . ALA F 1 13 ? -46.619 8.063 76.423 1.000 15.382 14 ALA K O 1
ATOM 7501 N N . ALA F 1 14 ? -47.396 5.957 76.096 1.000 14.999 15 ALA K N 1
ATOM 7502 C CA . ALA F 1 14 ? -46.267 5.256 76.745 1.000 15.103 15 ALA K CA 1
ATOM 7503 C C . ALA F 1 14 ? -44.985 5.488 75.936 1.000 14.745 15 ALA K C 1
ATOM 7504 O O . ALA F 1 14 ? -43.905 5.590 76.545 1.000 15.184 15 ALA K O 1
ATOM 7506 N N . VAL F 1 15 ? -45.087 5.559 74.608 1.000 14.407 16 VAL K N 1
ATOM 7507 C CA . VAL F 1 15 ? -43.907 5.857 73.746 1.000 13.939 16 VAL K CA 1
ATOM 7508 C C . VAL F 1 15 ? -43.449 7.292 74.038 1.000 13.672 16 VAL K C 1
ATOM 7509 O O . VAL F 1 15 ? -42.243 7.501 74.182 1.000 14.048 16 VAL K O 1
ATOM 7513 N N . ASN F 1 16 ? -44.373 8.245 74.139 1.000 13.975 17 ASN K N 1
ATOM 7514 C CA . ASN F 1 16 ? -44.009 9.644 74.490 1.000 14.165 17 ASN K CA 1
ATOM 7515 C C . ASN F 1 16 ? -43.311 9.676 75.854 1.000 14.251 17 ASN K C 1
ATOM 7516 O O . ASN F 1 16 ? -42.327 10.417 76.000 1.000 14.771 17 ASN K O 1
ATOM 7521 N N . LYS F 1 17 ? -43.789 8.913 76.829 1.000 15.101 18 LYS K N 1
ATOM 7522 C CA A LYS F 1 17 ? -43.157 8.877 78.171 0.500 15.509 18 LYS K CA 1
ATOM 7523 C CA B LYS F 1 17 ? -43.162 8.863 78.177 0.500 15.910 18 LYS K CA 1
ATOM 7524 C C . LYS F 1 17 ? -41.733 8.330 78.029 1.000 15.362 18 LYS K C 1
ATOM 7525 O O . LYS F 1 17 ? -40.814 8.921 78.618 1.000 15.737 18 LYS K O 1
ATOM 7536 N N . GLN F 1 18 ? -41.557 7.255 77.257 1.000 14.964 19 GLN K N 1
ATOM 7537 C CA . GLN F 1 18 ? -40.218 6.632 77.097 1.000 14.789 19 GLN K CA 1
ATOM 7538 C C . GLN F 1 18 ? -39.270 7.602 76.379 1.000 14.270 19 GLN K C 1
ATOM 7539 O O . GLN F 1 18 ? -38.084 7.627 76.745 1.000 14.238 19 GLN K O 1
ATOM 7545 N N . ILE F 1 19 ? -39.752 8.377 75.404 1.000 13.772 20 ILE K N 1
ATOM 7546 C CA . ILE F 1 19 ? -38.909 9.394 74.707 1.000 13.867 20 ILE K CA 1
ATOM 7547 C C . ILE F 1 19 ? -38.309 10.329 75.764 1.000 14.148 20 ILE K C 1
ATOM 7548 O O . ILE F 1 19 ? -37.097 10.605 75.707 1.000 13.735 20 ILE K O 1
ATOM 7553 N N . ASN F 1 20 ? -39.122 10.786 76.717 1.000 13.898 21 ASN K N 1
ATOM 7554 C CA . ASN F 1 20 ? -38.661 11.726 77.768 1.000 14.028 21 ASN K CA 1
ATOM 7555 C C . ASN F 1 20 ? -37.612 11.036 78.651 1.000 14.172 21 ASN K C 1
ATOM 7556 O O . ASN F 1 20 ? -36.604 11.668 78.978 1.000 14.573 21 ASN K O 1
ATOM 7561 N N . ILE F 1 21 ? -37.836 9.774 79.018 1.000 14.469 22 ILE K N 1
ATOM 7562 C CA . ILE F 1 21 ? -36.895 9.011 79.885 1.000 14.806 22 ILE K CA 1
ATOM 7563 C C . ILE F 1 21 ? -35.544 8.894 79.168 1.000 14.649 22 ILE K C 1
ATOM 7564 O O . ILE F 1 21 ? -34.506 9.063 79.823 1.000 14.787 22 ILE K O 1
ATOM 7569 N N . GLU F 1 22 ? -35.552 8.613 77.865 1.000 14.735 23 GLU K N 1
ATOM 7570 C CA . GLU F 1 22 ? -34.295 8.444 77.088 1.000 15.015 23 GLU K CA 1
ATOM 7571 C C . GLU F 1 22 ? -33.568 9.797 77.042 1.000 14.424 23 GLU K C 1
ATOM 7572 O O . GLU F 1 22 ? -32.340 9.828 77.230 1.000 14.445 23 GLU K O 1
ATOM 7578 N N . LEU F 1 23 ? -34.291 10.896 76.838 1.000 14.046 24 LEU K N 1
ATOM 7579 C CA . LEU F 1 23 ? -33.672 12.249 76.818 1.000 13.647 24 LEU K CA 1
ATOM 7580 C C . LEU F 1 23 ? -33.098 12.577 78.198 1.000 13.990 24 LEU K C 1
ATOM 7581 O O . LEU F 1 23 ? -32.003 13.162 78.263 1.000 14.124 24 LEU K O 1
ATOM 7586 N N . TYR F 1 24 ? -33.810 12.225 79.268 1.000 14.154 25 TYR K N 1
ATOM 7587 C CA . TYR F 1 24 ? -33.326 12.415 80.656 1.000 14.488 25 TYR K CA 1
ATOM 7588 C C . TYR F 1 24 ? -31.996 11.675 80.841 1.000 14.458 25 TYR K C 1
ATOM 7589 O O . TYR F 1 24 ? -31.039 12.277 81.359 1.000 14.659 25 TYR K O 1
ATOM 7598 N N . ALA F 1 25 ? -31.926 10.413 80.415 1.000 14.235 26 ALA K N 1
ATOM 7599 C CA . ALA F 1 25 ? -30.693 9.599 80.521 1.000 14.057 26 ALA K CA 1
ATOM 7600 C C . ALA F 1 25 ? -29.566 10.279 79.735 1.000 14.319 26 ALA K C 1
ATOM 7601 O O . ALA F 1 25 ? -28.427 10.320 80.225 1.000 13.990 26 ALA K O 1
ATOM 7603 N N . SER F 1 26 ? -29.860 10.803 78.545 1.000 14.277 27 SER K N 1
ATOM 7604 C CA . SER F 1 26 ? -28.859 11.533 77.724 1.000 14.224 27 SER K CA 1
ATOM 7605 C C . SER F 1 26 ? -28.301 12.696 78.549 1.000 14.083 27 SER K C 1
ATOM 7606 O O . SER F 1 26 ? -27.080 12.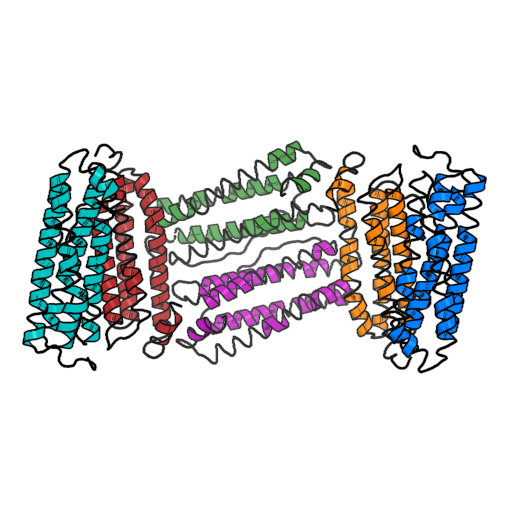929 78.544 1.000 13.407 27 SER K O 1
ATOM 7609 N N . TYR F 1 27 ? -29.168 13.398 79.269 1.000 13.700 28 TYR K N 1
ATOM 7610 C CA . TYR F 1 27 ? -28.774 14.617 80.022 1.000 13.748 28 TYR K CA 1
ATOM 7611 C C . TYR F 1 27 ? -27.908 14.218 81.222 1.000 14.060 28 TYR K C 1
ATOM 7612 O O . TYR F 1 27 ? -26.886 14.871 81.484 1.000 14.111 28 TYR K O 1
ATOM 7621 N N . VAL F 1 28 ? -28.273 13.133 81.908 1.000 14.581 29 VAL K N 1
ATOM 7622 C CA . VAL F 1 28 ? -27.474 12.604 83.052 1.000 14.448 29 VAL K CA 1
ATOM 7623 C C . VAL F 1 28 ? -26.054 12.304 82.559 1.000 14.530 29 VAL K C 1
ATOM 7624 O O . VAL F 1 28 ? -25.089 12.704 83.218 1.000 14.101 29 VAL K O 1
ATOM 7628 N N . TYR F 1 29 ? -25.920 11.609 81.432 1.000 14.814 30 TYR K N 1
ATOM 7629 C CA . TYR F 1 29 ? -24.590 11.197 80.922 1.000 14.901 30 TYR K CA 1
ATOM 7630 C C . TYR F 1 29 ? -23.803 12.423 80.450 1.000 14.670 30 TYR K C 1
ATOM 7631 O O . TYR F 1 29 ? -22.568 12.429 80.606 1.000 14.445 30 TYR K O 1
ATOM 7640 N N . LEU F 1 30 ? -24.468 13.436 79.895 1.000 14.439 31 LEU K N 1
ATOM 7641 C CA . LEU F 1 30 ? -23.777 14.699 79.525 1.000 14.997 31 LEU K CA 1
ATOM 7642 C C . LEU F 1 30 ? -23.204 15.342 80.793 1.000 14.493 31 LEU K C 1
ATOM 7643 O O . LEU F 1 30 ? -22.051 15.804 80.761 1.000 14.645 31 LEU K O 1
ATOM 7648 N N . SER F 1 31 ? -23.970 15.361 81.882 1.000 14.606 32 SER K N 1
ATOM 7649 C CA . SER F 1 31 ? -23.520 15.909 83.186 1.000 14.793 32 SER K CA 1
ATOM 7650 C C . SER F 1 31 ? -22.300 15.125 83.678 1.000 15.052 32 SER K C 1
ATOM 7651 O O . SER F 1 31 ? -21.282 15.732 84.059 1.000 15.334 32 SER K O 1
ATOM 7654 N N . MET F 1 32 ? -22.395 13.801 83.677 1.000 14.678 33 MET K N 1
ATOM 7655 C CA . MET F 1 32 ? -21.281 12.939 84.134 1.000 14.818 33 MET K CA 1
ATOM 7656 C C . MET F 1 32 ? -20.054 13.201 83.257 1.000 14.409 33 MET K C 1
ATOM 7657 O O . MET F 1 32 ? -18.944 13.289 83.809 1.000 14.584 33 MET K O 1
ATOM 7662 N N . SER F 1 33 ? -20.231 13.336 81.941 1.000 14.329 34 SER K N 1
ATOM 7663 C CA . SER F 1 33 ? -19.100 13.581 81.011 1.000 14.361 34 SER K CA 1
ATOM 7664 C C . SER F 1 33 ? -18.337 14.832 81.454 1.000 14.607 34 SER K C 1
ATOM 7665 O O . SER F 1 33 ? -17.102 14.769 81.612 1.000 14.908 34 SER K O 1
ATOM 7668 N N . PHE F 1 34 ? -19.035 15.951 81.633 1.000 14.678 35 PHE K N 1
ATOM 7669 C CA . PHE F 1 34 ? -18.354 17.243 81.910 1.000 14.763 35 PHE K CA 1
ATOM 7670 C C . PHE F 1 34 ? -17.846 17.273 83.353 1.000 15.304 35 PHE K C 1
ATOM 7671 O O . PHE F 1 34 ? -16.891 18.020 83.622 1.000 15.833 35 PHE K O 1
ATOM 7679 N N . TYR F 1 35 ? -18.398 16.449 84.243 1.000 15.665 36 TYR K N 1
ATOM 7680 C CA . TYR F 1 35 ? -17.838 16.276 85.605 1.000 15.795 36 TYR K CA 1
ATOM 7681 C C . TYR F 1 35 ? -16.433 15.661 85.512 1.000 15.777 36 TYR K C 1
ATOM 7682 O O . TYR F 1 35 ? -15.495 16.184 86.142 1.000 15.890 36 TYR K O 1
ATOM 7691 N N . PHE F 1 36 ? -16.262 14.603 84.720 1.000 15.594 37 PHE K N 1
ATOM 7692 C CA . PHE F 1 36 ? -14.950 13.916 84.574 1.000 15.755 37 PHE K CA 1
ATOM 7693 C C . PHE F 1 36 ? -14.006 14.767 83.711 1.000 15.952 37 PHE K C 1
ATOM 7694 O O . PHE F 1 36 ? -12.789 14.529 83.779 1.000 16.753 37 PHE K O 1
ATOM 7702 N N . ASP F 1 37 ? -14.535 15.762 82.990 1.000 15.847 38 ASP K N 1
ATOM 7703 C CA . ASP F 1 37 ? -13.767 16.774 82.214 1.000 16.607 38 ASP K CA 1
ATOM 7704 C C . ASP F 1 37 ? -13.265 17.905 83.124 1.000 16.288 38 ASP K C 1
ATOM 7705 O O . ASP F 1 37 ? -12.484 18.737 82.639 1.000 16.708 38 ASP K O 1
ATOM 7710 N N . ARG F 1 38 ? -13.704 17.972 84.384 1.000 15.800 39 ARG K N 1
ATOM 7711 C CA . ARG F 1 38 ? -13.291 19.078 85.289 1.000 16.403 39 ARG K CA 1
ATOM 7712 C C . ARG F 1 38 ? -11.772 19.070 85.468 1.000 15.950 39 ARG K C 1
ATOM 7713 O O . ARG F 1 38 ? -11.152 17.985 85.497 1.000 15.536 39 ARG K O 1
ATOM 7721 N N . ASP F 1 39 ? -11.200 20.252 85.655 1.000 16.127 40 ASP K N 1
ATOM 7722 C CA . ASP F 1 39 ? -9.733 20.414 85.808 1.000 16.604 40 ASP K CA 1
ATOM 7723 C C . ASP F 1 39 ? -9.252 19.773 87.118 1.000 16.690 40 ASP K C 1
ATOM 7724 O O . ASP F 1 39 ? -8.036 19.540 87.219 1.000 17.083 40 ASP K O 1
ATOM 7729 N N . ASP F 1 40 ? -10.154 19.474 88.065 1.000 16.886 41 ASP K N 1
ATOM 7730 C CA . ASP F 1 40 ? -9.808 18.841 89.367 1.000 17.559 41 ASP K CA 1
ATOM 7731 C C . ASP F 1 40 ? -10.233 17.367 89.399 1.000 17.495 41 ASP K C 1
ATOM 7732 O O . ASP F 1 40 ? -10.014 16.726 90.438 1.000 18.821 41 ASP K O 1
ATOM 7737 N N . VAL F 1 41 ? -10.803 16.841 88.314 1.000 16.939 42 VAL K N 1
ATOM 7738 C CA . VAL F 1 41 ? -11.182 15.403 88.196 1.000 16.580 42 VAL K CA 1
ATOM 7739 C C . VAL F 1 41 ? -10.286 14.788 87.115 1.000 16.754 42 VAL K C 1
ATOM 7740 O O . VAL F 1 41 ? -9.492 13.895 87.437 1.000 17.013 42 VAL K O 1
ATOM 7744 N N . ALA F 1 42 ? -10.384 15.284 85.881 1.000 16.190 43 ALA K N 1
ATOM 7745 C CA . ALA F 1 42 ? -9.391 15.076 84.802 1.000 15.751 43 ALA K CA 1
ATOM 7746 C C . ALA F 1 42 ? -9.189 13.577 84.531 1.000 16.073 43 ALA K C 1
ATOM 7747 O O . ALA F 1 42 ? -8.046 13.110 84.570 1.000 16.324 43 ALA K O 1
ATOM 7749 N N . LEU F 1 43 ? -10.277 12.856 84.257 1.000 15.839 44 LEU K N 1
ATOM 7750 C CA . LEU F 1 43 ? -10.249 11.458 83.760 1.000 16.315 44 LEU K CA 1
ATOM 7751 C C . LEU F 1 43 ? -10.884 11.467 82.376 1.000 15.883 44 LEU K C 1
ATOM 7752 O O . LEU F 1 43 ? -12.099 11.315 82.233 1.000 15.648 44 LEU K O 1
ATOM 7757 N N . PRO F 1 44 ? -10.073 11.721 81.327 1.000 15.710 45 PRO K N 1
ATOM 7758 C CA . PRO F 1 44 ? -10.600 12.072 80.008 1.000 16.106 45 PRO K CA 1
ATOM 7759 C C . PRO F 1 44 ? -11.241 10.921 79.226 1.000 16.114 45 PRO K C 1
ATOM 7760 O O . PRO F 1 44 ? -12.106 11.191 78.410 1.000 16.732 45 PRO K O 1
ATOM 7764 N N . ASN F 1 45 ? -10.792 9.686 79.444 1.000 16.277 46 ASN K N 1
ATOM 7765 C CA . ASN F 1 45 ? -11.358 8.511 78.733 1.000 16.398 46 ASN K CA 1
ATOM 7766 C C . ASN F 1 45 ? -12.724 8.209 79.354 1.000 16.060 46 ASN K C 1
ATOM 7767 O O . ASN F 1 45 ? -13.664 7.885 78.608 1.000 16.211 46 ASN K O 1
ATOM 7772 N N . ILE F 1 46 ? -12.850 8.349 80.674 1.000 15.182 47 ILE K N 1
ATOM 7773 C CA . ILE F 1 46 ? -14.175 8.249 81.347 1.000 15.282 47 ILE K CA 1
ATOM 7774 C C . ILE F 1 46 ? -15.072 9.374 80.816 1.000 15.240 47 ILE K C 1
ATOM 7775 O O . ILE F 1 46 ? -16.240 9.091 80.505 1.000 15.518 47 ILE K O 1
ATOM 7780 N N . ALA F 1 47 ? -14.564 10.604 80.711 1.000 15.075 48 ALA K N 1
ATOM 7781 C CA . ALA F 1 47 ? -15.364 11.752 80.221 1.000 15.120 48 ALA K CA 1
ATOM 7782 C C . ALA F 1 47 ? -15.871 11.443 78.805 1.000 15.508 48 ALA K C 1
ATOM 7783 O O . ALA F 1 47 ? -17.071 11.627 78.538 1.000 15.068 48 ALA K O 1
ATOM 7785 N N . LYS F 1 48 ? -14.990 10.952 77.934 1.000 15.831 49 LYS K N 1
ATOM 7786 C CA A LYS F 1 48 ? -15.341 10.650 76.520 0.500 16.233 49 LYS K CA 1
ATOM 7787 C CA B LYS F 1 48 ? -15.313 10.625 76.519 0.500 16.259 49 LYS K CA 1
ATOM 7788 C C . LYS F 1 48 ? -16.376 9.519 76.492 1.000 16.094 49 LYS K C 1
ATOM 7789 O O . LYS F 1 48 ? -17.330 9.626 75.703 1.000 15.817 49 LYS K O 1
ATOM 7800 N N . PHE F 1 49 ? -16.208 8.503 77.333 1.000 15.699 50 PHE K N 1
ATOM 7801 C CA . PHE F 1 49 ? -17.158 7.370 77.433 1.000 15.721 50 PHE K CA 1
ATOM 7802 C C . PHE F 1 49 ? -18.554 7.912 77.765 1.000 15.316 50 PHE K C 1
ATOM 7803 O O . PHE F 1 49 ? -19.532 7.558 77.079 1.000 15.451 50 PHE K O 1
ATOM 7811 N N . PHE F 1 50 ? -18.671 8.774 78.774 1.000 14.921 51 PHE K N 1
ATOM 7812 C CA . PHE F 1 50 ? -20.002 9.298 79.175 1.000 15.011 51 PHE K CA 1
ATOM 7813 C C . PHE F 1 50 ? -20.572 10.190 78.067 1.000 14.984 51 PHE K C 1
ATOM 7814 O O . PHE F 1 50 ? -21.801 10.172 77.890 1.000 14.994 51 PHE K O 1
ATOM 7822 N N . LYS F 1 51 ? -19.742 10.917 77.312 1.000 15.363 52 LYS K N 1
ATOM 7823 C CA . LYS F 1 51 ? -20.261 11.722 76.172 1.000 16.266 52 LYS K CA 1
ATOM 7824 C C . LYS F 1 51 ? -20.851 10.767 75.126 1.000 16.014 52 LYS K C 1
ATOM 7825 O O . LYS F 1 51 ? -21.960 11.048 74.613 1.000 15.862 52 LYS K O 1
ATOM 7831 N N . GLU F 1 52 ? -20.162 9.661 74.840 1.000 15.842 53 GLU K N 1
ATOM 7832 C CA . GLU F 1 52 ? -20.650 8.637 73.877 1.000 16.588 53 GLU K CA 1
ATOM 7833 C C . GLU F 1 52 ? -21.977 8.060 74.383 1.000 16.336 53 GLU K C 1
ATOM 7834 O O . GLU F 1 52 ? -22.906 7.897 73.571 1.000 16.507 53 GLU K O 1
ATOM 7840 N N . GLN F 1 53 ? -22.076 7.786 75.681 1.000 16.068 54 GLN K N 1
ATOM 7841 C CA . GLN F 1 53 ? -23.319 7.245 76.285 1.000 16.182 54 GLN K CA 1
ATOM 7842 C C . GLN F 1 53 ? -24.435 8.288 76.165 1.000 15.430 54 GLN K C 1
ATOM 7843 O O . GLN F 1 53 ? -25.567 7.893 75.853 1.000 15.719 54 GLN K O 1
ATOM 7849 N N . SER F 1 54 ? -24.139 9.568 76.395 1.000 14.570 55 SER K N 1
ATOM 7850 C CA . SER F 1 54 ? -25.115 10.673 76.204 1.000 14.386 55 SER K CA 1
ATOM 7851 C C . SER F 1 54 ? -25.642 10.638 74.766 1.000 14.700 55 SER K C 1
ATOM 7852 O O . SER F 1 54 ? -26.873 10.706 74.573 1.000 14.250 55 SER K O 1
ATOM 7855 N N . ASP F 1 55 ? -24.745 10.536 73.785 1.000 15.407 56 ASP K N 1
ATOM 7856 C CA . ASP F 1 55 ? -25.122 10.489 72.349 1.000 16.187 56 ASP K CA 1
ATOM 7857 C C . ASP F 1 55 ? -26.020 9.270 72.102 1.000 16.325 56 ASP K C 1
ATOM 7858 O O . ASP F 1 55 ? -27.019 9.420 71.390 1.000 16.372 56 ASP K O 1
ATOM 7863 N N . GLU F 1 56 ? -25.681 8.109 72.668 1.000 16.898 57 GLU K N 1
ATOM 7864 C CA . GLU F 1 56 ? -26.449 6.849 72.480 1.000 17.628 57 GLU K CA 1
ATOM 7865 C C . GLU F 1 56 ? -27.867 7.026 73.035 1.000 16.510 57 GLU K C 1
ATOM 7866 O O . GLU F 1 56 ? -28.816 6.588 72.380 1.000 17.161 57 GLU K O 1
ATOM 7872 N N . GLU F 1 57 ? -28.011 7.619 74.219 1.000 15.272 58 GLU K N 1
ATOM 7873 C CA . GLU F 1 57 ? -29.353 7.808 74.831 1.000 15.455 58 GLU K CA 1
ATOM 7874 C C . GLU F 1 57 ? -30.181 8.765 73.967 1.000 15.198 58 GLU K C 1
ATOM 7875 O O . GLU F 1 57 ? -31.393 8.540 73.829 1.000 14.901 58 GLU K O 1
ATOM 7881 N N . ARG F 1 58 ? -29.562 9.805 73.402 1.000 15.685 59 ARG K N 1
ATOM 7882 C CA . ARG F 1 58 ? -30.281 10.731 72.488 1.000 16.920 59 ARG K CA 1
ATOM 7883 C C . ARG F 1 58 ? -30.769 9.930 71.272 1.000 17.103 59 ARG K C 1
ATOM 7884 O O . ARG F 1 58 ? -31.912 10.149 70.847 1.000 16.240 59 ARG K O 1
ATOM 7892 N N . GLU F 1 59 ? -29.960 9.006 70.747 1.000 17.428 60 GLU K N 1
ATOM 7893 C CA . GLU F 1 59 ? -30.381 8.138 69.612 1.000 18.617 60 GLU K CA 1
ATOM 7894 C C . GLU F 1 59 ? -31.527 7.222 70.051 1.000 17.537 60 GLU K C 1
ATOM 7895 O O . GLU F 1 59 ? -32.432 6.984 69.230 1.000 17.701 60 GLU K O 1
ATOM 7901 N N . HIS F 1 60 ? -31.504 6.712 71.285 1.000 16.345 61 HIS K N 1
ATOM 7902 C CA . HIS F 1 60 ? -32.622 5.894 71.827 1.000 16.300 61 HIS K CA 1
ATOM 7903 C C . HIS F 1 60 ? -33.905 6.727 71.753 1.000 15.501 61 HIS K C 1
ATOM 7904 O O . HIS F 1 60 ? -34.947 6.195 71.328 1.000 15.711 61 HIS K O 1
ATOM 7911 N N . ALA F 1 61 ? -33.821 8.008 72.120 1.000 14.582 62 ALA K N 1
ATOM 7912 C CA . ALA F 1 61 ? -34.984 8.924 72.119 1.000 14.434 62 ALA K CA 1
ATOM 7913 C C . ALA F 1 61 ? -35.460 9.157 70.681 1.000 14.330 62 ALA K C 1
ATOM 7914 O O . ALA F 1 61 ? -36.669 9.053 70.439 1.000 14.321 62 ALA K O 1
ATOM 7916 N N . THR F 1 62 ? -34.551 9.471 69.755 1.000 14.607 63 THR K N 1
ATOM 7917 C CA . THR F 1 62 ? -34.933 9.879 68.380 1.000 15.220 63 THR K CA 1
ATOM 7918 C C . THR F 1 62 ? -35.476 8.664 67.627 1.000 14.712 63 THR K C 1
ATOM 7919 O O . THR F 1 62 ? -36.367 8.850 66.788 1.000 14.443 63 THR K O 1
ATOM 7923 N N . GLU F 1 63 ? -34.995 7.459 67.926 1.000 14.762 64 GLU K N 1
ATOM 7924 C CA . GLU F 1 63 ? -35.533 6.241 67.266 1.000 15.271 64 GLU K CA 1
ATOM 7925 C C . GLU F 1 63 ? -36.963 5.982 67.759 1.000 14.664 64 GLU K C 1
ATOM 7926 O O . GLU F 1 63 ? -37.756 5.459 66.964 1.000 14.747 64 GLU K O 1
ATOM 7932 N N . LEU F 1 64 ? -37.295 6.324 69.008 1.000 13.965 65 LEU K N 1
ATOM 7933 C CA . LEU F 1 64 ? -38.694 6.211 69.503 1.000 14.134 65 LEU K CA 1
ATOM 7934 C C . LEU F 1 64 ? -39.562 7.305 68.873 1.000 13.774 65 LEU K C 1
ATOM 7935 O O . LEU F 1 64 ? -40.733 7.042 68.556 1.000 13.579 65 LEU K O 1
ATOM 7940 N N A MET F 1 65 ? -39.014 8.508 68.687 0.500 13.725 66 MET K N 1
ATOM 7941 N N B MET F 1 65 ? -39.012 8.500 68.671 0.500 13.588 66 MET K N 1
ATOM 7942 C CA A MET F 1 65 ? -39.730 9.590 67.961 0.500 13.717 66 MET K CA 1
ATOM 7943 C CA B MET F 1 65 ? -39.746 9.582 67.967 0.500 13.500 66 MET K CA 1
ATOM 7944 C C A MET F 1 65 ? -40.037 9.094 66.544 0.500 13.715 66 MET K C 1
ATOM 7945 C C B MET F 1 65 ? -40.026 9.124 66.530 0.500 13.677 66 MET K C 1
ATOM 7946 O O A MET F 1 65 ? -41.168 9.274 66.074 0.500 13.739 66 MET K O 1
ATOM 7947 O O B MET F 1 65 ? -41.138 9.350 66.035 0.500 13.763 66 MET K O 1
ATOM 7956 N N . ARG F 1 66 ? -39.068 8.448 65.897 1.000 13.942 67 ARG K N 1
ATOM 7957 C CA A ARG F 1 66 ? -39.227 7.937 64.510 0.500 13.786 67 ARG K CA 1
ATOM 7958 C CA B ARG F 1 66 ? -39.226 7.935 64.514 0.500 14.432 67 ARG K CA 1
ATOM 7959 C C . ARG F 1 66 ? -40.333 6.871 64.471 1.000 13.967 67 ARG K C 1
ATOM 7960 O O . ARG F 1 66 ? -41.182 6.941 63.563 1.000 13.629 67 ARG K O 1
ATOM 7975 N N . VAL F 1 67 ? -40.334 5.928 65.415 1.000 13.869 68 VAL K N 1
ATOM 7976 C CA . VAL F 1 67 ? -41.342 4.824 65.399 1.000 13.618 68 VAL K CA 1
ATOM 7977 C C . VAL F 1 67 ? -42.723 5.399 65.738 1.000 13.479 68 VAL K C 1
ATOM 7978 O O . VAL F 1 67 ? -43.698 4.918 65.167 1.000 13.834 68 VAL K O 1
ATOM 7982 N N . GLN F 1 68 ? -42.794 6.404 66.616 1.000 12.946 69 GLN K N 1
ATOM 7983 C CA . GLN F 1 68 ? -44.053 7.130 66.917 1.000 13.103 69 GLN K CA 1
ATOM 7984 C C . GLN F 1 68 ? -44.639 7.615 65.587 1.000 13.266 69 GLN K C 1
ATOM 7985 O O . GLN F 1 68 ? -45.805 7.331 65.295 1.000 13.210 69 GLN K O 1
ATOM 7991 N N . ASN F 1 69 ? -43.839 8.305 64.778 1.000 13.285 70 ASN K N 1
ATOM 7992 C CA . ASN F 1 69 ? -44.297 8.807 63.455 1.000 13.502 70 ASN K CA 1
ATOM 7993 C C . ASN F 1 69 ? -44.608 7.633 62.515 1.000 13.566 70 ASN K C 1
ATOM 7994 O O . ASN F 1 69 ? -45.630 7.700 61.807 1.000 13.642 70 ASN K O 1
ATOM 7999 N N . LEU F 1 70 ? -43.781 6.589 62.487 1.000 13.664 71 LEU K N 1
ATOM 8000 C CA . LEU F 1 70 ? -44.028 5.430 61.592 1.000 14.160 71 LEU K CA 1
ATOM 8001 C C . LEU F 1 70 ? -45.426 4.864 61.861 1.000 13.718 71 LEU K C 1
ATOM 8002 O O . LEU F 1 70 ? -46.111 4.505 60.893 1.000 13.727 71 LEU K O 1
ATOM 8007 N N . ARG F 1 71 ? -45.828 4.788 63.129 1.000 13.349 72 ARG K N 1
ATOM 8008 C CA . ARG F 1 71 ? -47.120 4.172 63.526 1.000 13.592 72 ARG K CA 1
ATOM 8009 C C . ARG F 1 71 ? -48.267 5.186 63.419 1.000 13.896 72 ARG K C 1
ATOM 8010 O O . ARG F 1 71 ? -49.416 4.769 63.632 1.000 14.484 72 ARG K O 1
ATOM 8018 N N . GLY F 1 72 ? -48.000 6.450 63.074 1.000 13.550 73 GLY K N 1
ATOM 8019 C CA . GLY F 1 72 ? -49.064 7.464 62.924 1.000 14.013 73 GLY K CA 1
ATOM 8020 C C . GLY F 1 72 ? -49.479 8.046 64.263 1.000 14.272 73 GLY K C 1
ATOM 8021 O O . GLY F 1 72 ? -50.524 8.726 64.324 1.000 15.717 73 GLY K O 1
ATOM 8022 N N . GLY F 1 73 ? -48.683 7.807 65.302 1.000 14.202 74 GLY K N 1
ATOM 8023 C CA . GLY F 1 73 ? -48.777 8.526 66.582 1.000 14.355 74 GLY K CA 1
ATOM 8024 C C . GLY F 1 73 ? -48.237 9.935 66.430 1.000 14.624 74 GLY K C 1
ATOM 8025 O O . GLY F 1 73 ? -47.700 10.270 65.350 1.000 14.414 74 GLY K O 1
ATOM 8026 N N . ARG F 1 74 ? -48.367 10.740 67.478 1.000 14.559 75 ARG K N 1
ATOM 8027 C CA . ARG F 1 74 ? -47.922 12.151 67.452 1.000 14.593 75 ARG K CA 1
ATOM 8028 C C . ARG F 1 74 ? -46.952 12.363 68.610 1.000 14.477 75 ARG K C 1
ATOM 8029 O O . ARG F 1 74 ? -47.306 12.112 69.781 1.000 14.672 75 ARG K O 1
ATOM 8037 N N . VAL F 1 75 ? -45.732 12.766 68.275 1.000 13.880 76 VAL K N 1
ATOM 8038 C CA . VAL F 1 75 ? -44.681 13.087 69.273 1.000 13.821 76 VAL K CA 1
ATOM 8039 C C . VAL F 1 75 ? -45.186 14.251 70.128 1.000 13.927 76 VAL K C 1
ATOM 8040 O O . VAL F 1 75 ? -45.565 15.289 69.552 1.000 14.523 76 VAL K O 1
ATOM 8044 N N . VAL F 1 76 ? -45.193 14.073 71.446 1.000 13.314 77 VAL K N 1
ATOM 8045 C CA . VAL F 1 76 ? -45.483 15.158 72.425 1.000 13.507 77 VAL K CA 1
ATOM 8046 C C . VAL F 1 76 ? -44.327 15.185 73.423 1.000 13.656 77 VAL K C 1
ATOM 8047 O O . VAL F 1 76 ? -44.139 14.204 74.154 1.000 13.882 77 VAL K O 1
ATOM 8051 N N . LEU F 1 77 ? -43.554 16.267 73.396 1.000 13.611 78 LEU K N 1
ATOM 8052 C CA . LEU F 1 77 ? -42.327 16.421 74.205 1.000 13.759 78 LEU K CA 1
ATOM 8053 C C . LEU F 1 77 ? -42.678 17.077 75.536 1.000 14.020 78 LEU K C 1
ATOM 8054 O O . LEU F 1 77 ? -43.636 17.874 75.583 1.000 15.001 78 LEU K O 1
ATOM 8059 N N . GLN F 1 78 ? -41.918 16.738 76.571 1.000 14.144 79 GLN K N 1
ATOM 8060 C CA . GLN F 1 78 ? -42.038 17.357 77.909 1.000 14.318 79 GLN K CA 1
ATOM 8061 C C . GLN F 1 78 ? -40.677 17.931 78.293 1.000 14.574 79 GLN K C 1
ATOM 8062 O O . GLN F 1 78 ? -39.664 17.605 77.644 1.000 14.208 79 GLN K O 1
ATOM 8068 N N . ASP F 1 79 ? -40.653 18.760 79.331 1.000 14.442 80 ASP K N 1
ATOM 8069 C CA . ASP F 1 79 ? -39.386 19.281 79.894 1.000 14.843 80 ASP K CA 1
ATOM 8070 C C . ASP F 1 79 ? -38.444 18.103 80.141 1.000 14.714 80 ASP K C 1
ATOM 8071 O O . ASP F 1 79 ? -38.908 17.025 80.570 1.000 14.406 80 ASP K O 1
ATOM 8076 N N . ILE F 1 80 ? -37.160 18.306 79.877 1.000 14.931 81 ILE K N 1
ATOM 8077 C CA . ILE F 1 80 ? -36.103 17.335 80.264 1.000 15.064 81 ILE K CA 1
ATOM 8078 C C . ILE F 1 80 ? -35.595 17.777 81.633 1.000 15.448 81 ILE K C 1
ATOM 8079 O O . ILE F 1 80 ? -34.948 18.840 81.722 1.000 14.969 81 ILE K O 1
ATOM 8084 N N . GLN F 1 81 ? -35.914 17.006 82.667 1.000 16.340 82 GLN K N 1
ATOM 8085 C CA A GLN F 1 81 ? -35.524 17.322 84.067 0.500 16.728 82 GLN K CA 1
ATOM 8086 C CA B GLN F 1 81 ? -35.525 17.327 84.065 0.500 17.307 82 GLN K CA 1
ATOM 8087 C C . GLN F 1 81 ? -33.997 17.280 84.175 1.000 16.584 82 GLN K C 1
ATOM 8088 O O . GLN F 1 81 ? -33.386 16.378 83.574 1.000 16.516 82 GLN K O 1
ATOM 8099 N N . LYS F 1 82 ? -33.411 18.221 84.913 1.000 16.368 83 LYS K N 1
ATOM 8100 C CA . LYS F 1 82 ? -31.950 18.220 85.160 1.000 16.227 83 LYS K CA 1
ATOM 8101 C C . LYS F 1 82 ? -31.608 17.004 86.014 1.000 16.429 83 LYS K C 1
ATOM 8102 O O . LYS F 1 82 ? -32.450 16.488 86.752 1.000 16.376 83 LYS K O 1
ATOM 8108 N N . PRO F 1 83 ? -30.364 16.490 85.924 1.000 16.261 84 PRO K N 1
ATOM 8109 C CA . PRO F 1 83 ? -29.955 15.349 86.739 1.000 16.776 84 PRO K CA 1
ATOM 8110 C C . PRO F 1 83 ? -30.049 15.614 88.250 1.000 17.596 84 PRO K C 1
ATOM 8111 O O . PRO F 1 83 ? -30.121 16.761 88.660 1.000 17.170 84 PRO K O 1
ATOM 8115 N N . GLU F 1 84 ? -30.014 14.539 89.037 1.000 19.755 85 GLU K N 1
ATOM 8116 C CA A GLU F 1 84 ? -30.173 14.582 90.516 0.500 19.932 85 GLU K CA 1
ATOM 8117 C CA B GLU F 1 84 ? -30.175 14.580 90.516 0.500 20.923 85 GLU K CA 1
ATOM 8118 C C . GLU F 1 84 ? -28.988 15.315 91.153 1.000 20.640 85 GLU K C 1
ATOM 8119 O O . GLU F 1 84 ? -29.193 15.944 92.204 1.000 21.396 85 GLU K O 1
ATOM 8130 N N . ASN F 1 85 ? -27.803 15.223 90.541 1.000 19.743 86 ASN K N 1
ATOM 8131 C CA . ASN F 1 85 ? -26.538 15.761 91.106 1.000 20.139 86 ASN K CA 1
ATOM 8132 C C . ASN F 1 85 ? -25.865 16.689 90.095 1.000 19.316 86 ASN K C 1
ATOM 8133 O O . ASN F 1 85 ? -26.055 16.490 88.881 1.000 18.413 86 ASN K O 1
ATOM 8138 N N . ASP F 1 86 ? -25.078 17.643 90.591 1.000 18.784 87 ASP K N 1
ATOM 8139 C CA . ASP F 1 86 ? -24.167 18.486 89.773 1.000 19.107 87 ASP K CA 1
ATOM 8140 C C . ASP F 1 86 ? -22.777 17.839 89.735 1.000 18.899 87 ASP K C 1
ATOM 8141 O O . ASP F 1 86 ? -22.056 18.053 88.748 1.000 19.038 87 ASP K O 1
ATOM 8146 N N . GLU F 1 87 ? -22.422 17.091 90.780 1.000 19.259 88 GLU K N 1
ATOM 8147 C CA A GLU F 1 87 ? -21.109 16.411 90.959 0.500 19.931 88 GLU K CA 1
ATOM 8148 C CA B GLU F 1 87 ? -21.117 16.385 90.849 0.500 19.858 88 GLU K CA 1
ATOM 8149 C C . GLU F 1 87 ? -21.371 14.927 91.235 1.000 19.548 88 GLU K C 1
ATOM 8150 O O . GLU F 1 87 ? -22.387 14.643 91.886 1.000 19.526 88 GLU K O 1
ATOM 8161 N N . TRP F 1 88 ? -20.484 14.039 90.790 1.000 18.295 89 TRP K N 1
ATOM 8162 C CA . TRP F 1 88 ? -20.774 12.583 90.771 1.000 18.360 89 TRP K CA 1
ATOM 8163 C C . TRP F 1 88 ? -19.776 11.763 91.594 1.000 19.079 89 TRP K C 1
ATOM 8164 O O . TRP F 1 88 ? -19.881 10.526 91.548 1.000 20.482 89 TRP K O 1
ATOM 8175 N N . GLY F 1 89 ? -18.890 12.410 92.353 1.000 19.570 90 GLY K N 1
ATOM 8176 C CA . GLY F 1 89 ? -18.003 11.731 93.318 1.000 20.112 90 GLY K CA 1
ATOM 8177 C C . GLY F 1 89 ? -16.884 10.969 92.635 1.000 20.065 90 GLY K C 1
ATOM 8178 O O . GLY F 1 89 ? -16.336 11.462 91.636 1.000 20.419 90 GLY K O 1
ATOM 8179 N N . THR F 1 90 ? -16.532 9.801 93.171 1.000 20.812 91 THR K N 1
ATOM 8180 C CA . THR F 1 90 ? -15.449 8.941 92.634 1.000 20.925 91 THR K CA 1
ATOM 8181 C C . THR F 1 90 ? -15.928 8.313 91.323 1.000 20.287 91 THR K C 1
ATOM 8182 O O . THR F 1 90 ? -17.154 8.285 91.091 1.000 20.663 91 THR K O 1
ATOM 8186 N N . ALA F 1 91 ? -15.002 7.818 90.505 1.000 19.963 92 ALA K N 1
ATOM 8187 C CA . ALA F 1 91 ? -15.340 7.010 89.314 1.000 19.522 92 ALA K CA 1
ATOM 8188 C C . ALA F 1 91 ? -16.309 5.905 89.753 1.000 19.578 92 ALA K C 1
ATOM 8189 O O . ALA F 1 91 ? -17.359 5.741 89.119 1.000 18.864 92 ALA K O 1
ATOM 8191 N N . LEU F 1 92 ? -15.995 5.189 90.832 1.000 19.462 93 LEU K N 1
ATOM 8192 C CA . LEU F 1 92 ? -16.847 4.067 91.305 1.000 19.524 93 LEU K CA 1
ATOM 8193 C C . LEU F 1 92 ? -18.279 4.564 91.548 1.000 19.612 93 LEU K C 1
ATOM 8194 O O . LEU F 1 92 ? -19.222 3.934 91.033 1.000 18.767 93 LEU K O 1
ATOM 8199 N N . LYS F 1 93 ? -18.449 5.651 92.302 1.000 19.616 94 LYS K N 1
ATOM 8200 C CA . LYS F 1 93 ? -19.793 6.186 92.647 1.000 21.013 94 LYS K CA 1
ATOM 8201 C C . LYS F 1 93 ? -20.547 6.595 91.374 1.000 19.438 94 LYS K C 1
ATOM 8202 O O . LYS F 1 93 ? -21.765 6.324 91.296 1.000 18.521 94 LYS K O 1
ATOM 8208 N N . ALA F 1 94 ? -19.868 7.223 90.412 1.000 17.962 95 ALA K N 1
ATOM 8209 C CA . ALA F 1 94 ? -20.491 7.681 89.145 1.000 17.262 95 ALA K CA 1
ATOM 8210 C C . ALA F 1 94 ? -20.972 6.465 88.342 1.000 17.228 95 ALA K C 1
ATOM 8211 O O . ALA F 1 94 ? -22.100 6.488 87.837 1.000 16.976 95 ALA K O 1
ATOM 8213 N N . PHE F 1 95 ? -20.152 5.422 88.235 1.000 16.433 96 PHE K N 1
ATOM 8214 C CA . PHE F 1 95 ? -20.521 4.206 87.466 1.000 16.488 96 PHE K CA 1
ATOM 8215 C C . PHE F 1 95 ? -21.639 3.451 88.193 1.000 16.523 96 PHE K C 1
ATOM 8216 O O . PHE F 1 95 ? -22.496 2.864 87.520 1.000 16.307 96 PHE K O 1
ATOM 8224 N N . GLU F 1 96 ? -21.672 3.490 89.527 1.000 17.325 97 GLU K N 1
ATOM 8225 C CA . GLU F 1 96 ? -22.792 2.895 90.304 1.000 17.469 97 GLU K CA 1
ATOM 8226 C C . GLU F 1 96 ? -24.086 3.658 89.999 1.000 16.949 97 GLU K C 1
ATOM 8227 O O . GLU F 1 96 ? -25.129 3.013 89.819 1.000 16.875 97 GLU K O 1
ATOM 8233 N N . ALA F 1 97 ? -24.025 4.987 89.915 1.000 16.586 98 ALA K N 1
ATOM 8234 C CA . ALA F 1 97 ? -25.193 5.828 89.566 1.000 16.591 98 ALA K CA 1
ATOM 8235 C C . ALA F 1 97 ? -25.656 5.508 88.141 1.000 16.208 98 ALA K C 1
ATOM 8236 O O . ALA F 1 97 ? -26.873 5.424 87.917 1.000 16.612 98 ALA K O 1
ATOM 8238 N N . ALA F 1 98 ? -24.711 5.348 87.211 1.000 15.955 99 ALA K N 1
ATOM 8239 C CA . ALA F 1 98 ? -24.998 5.002 85.800 1.000 15.955 99 ALA K CA 1
ATOM 8240 C C . ALA F 1 98 ? -25.694 3.638 85.741 1.000 15.955 99 ALA K C 1
ATOM 8241 O O . ALA F 1 98 ? -26.724 3.515 85.066 1.000 16.407 99 ALA K O 1
ATOM 8243 N N . LEU F 1 99 ? -25.171 2.644 86.457 1.000 16.076 100 LEU K N 1
ATOM 8244 C CA . LEU F 1 99 ? -25.814 1.307 86.518 1.000 16.126 100 LEU K CA 1
ATOM 8245 C C . LEU F 1 99 ? -27.271 1.444 86.992 1.000 15.906 100 LEU K C 1
ATOM 8246 O O . LEU F 1 99 ? -28.152 0.826 86.378 1.000 15.981 100 LEU K O 1
ATOM 8251 N N . ALA F 1 100 ? -27.534 2.210 88.052 1.000 16.316 101 ALA K N 1
ATOM 8252 C CA . ALA F 1 100 ? -28.904 2.419 88.571 1.000 16.633 101 ALA K CA 1
ATOM 8253 C C . ALA F 1 100 ? -29.771 3.073 87.486 1.000 16.740 101 ALA K C 1
ATOM 8254 O O . ALA F 1 100 ? -30.926 2.652 87.309 1.000 16.523 101 ALA K O 1
ATOM 8256 N N . LEU F 1 101 ? -29.234 4.060 86.763 1.000 17.008 102 LEU K N 1
ATOM 8257 C CA . LEU F 1 101 ? -29.964 4.723 85.648 1.000 17.025 102 LEU K CA 1
ATOM 8258 C C . LEU F 1 101 ? -30.318 3.687 84.571 1.000 17.133 102 LEU K C 1
ATOM 8259 O O . LEU F 1 101 ? -31.477 3.668 84.122 1.000 16.709 102 LEU K O 1
ATOM 8264 N N . GLU F 1 102 ? -29.367 2.837 84.187 1.000 16.729 103 GLU K N 1
ATOM 8265 C CA . GLU F 1 102 ? -29.584 1.811 83.133 1.000 17.480 103 GLU K CA 1
ATOM 8266 C C . GLU F 1 102 ? -30.691 0.846 83.577 1.000 17.061 103 GLU K C 1
ATOM 8267 O O . GLU F 1 102 ? -31.528 0.482 82.745 1.000 16.993 103 GLU K O 1
ATOM 8273 N N . LYS F 1 103 ? -30.699 0.438 84.847 1.000 16.571 104 LYS K N 1
ATOM 8274 C CA . LYS F 1 103 ? -31.726 -0.498 85.368 1.000 16.887 104 LYS K CA 1
ATOM 8275 C C . LYS F 1 103 ? -33.081 0.217 85.402 1.000 16.957 104 LYS K C 1
ATOM 8276 O O . LYS F 1 103 ? -34.101 -0.436 85.100 1.000 17.218 104 LYS K O 1
ATOM 8282 N N . PHE F 1 104 ? -33.104 1.513 85.726 1.000 17.820 105 PHE K N 1
ATOM 8283 C CA . PHE F 1 104 ? -34.347 2.325 85.677 1.000 18.911 105 PHE K CA 1
ATOM 8284 C C . PHE F 1 104 ? -34.864 2.372 84.233 1.000 18.764 105 PHE K C 1
ATOM 8285 O O . PHE F 1 104 ? -36.074 2.187 84.020 1.000 19.832 105 PHE K O 1
ATOM 8293 N N . ASN F 1 105 ? -33.974 2.629 83.272 1.000 18.659 106 ASN K N 1
ATOM 8294 C CA . ASN F 1 105 ? -34.289 2.663 81.820 1.000 19.082 106 ASN K CA 1
ATOM 8295 C C . ASN F 1 105 ? -34.914 1.317 81.431 1.000 17.943 106 ASN K C 1
ATOM 8296 O O . ASN F 1 105 ? -35.952 1.300 80.736 1.000 17.240 106 ASN K O 1
ATOM 8301 N N . ASN F 1 106 ? -34.307 0.218 81.878 1.000 16.606 107 ASN K N 1
ATOM 8302 C CA . ASN F 1 106 ? -34.765 -1.152 81.538 1.000 16.756 107 ASN K CA 1
ATOM 8303 C C . ASN F 1 106 ? -36.167 -1.397 82.116 1.000 17.293 107 ASN K C 1
ATOM 8304 O O . ASN F 1 106 ? -37.035 -1.907 81.385 1.000 16.454 107 ASN K O 1
ATOM 8309 N N . GLU F 1 107 ? -36.384 -1.075 83.393 1.000 17.984 108 GLU K N 1
ATOM 8310 C CA . GLU F 1 107 ? -37.717 -1.220 84.033 1.000 19.514 108 GLU K CA 1
ATOM 8311 C C . GLU F 1 107 ? -38.756 -0.467 83.195 1.000 17.952 108 GLU K C 1
ATOM 8312 O O . GLU F 1 107 ? -39.834 -1.020 82.938 1.000 17.948 108 GLU K O 1
ATOM 8318 N N . SER F 1 108 ? -38.415 0.746 82.762 1.000 18.208 109 SER K N 1
ATOM 8319 C CA . SER F 1 108 ? -39.299 1.629 81.961 1.000 18.664 109 SER K CA 1
ATOM 8320 C C . SER F 1 108 ? -39.607 0.959 80.616 1.000 17.543 109 SER K C 1
ATOM 8321 O O . SER F 1 108 ? -40.777 0.945 80.205 1.000 17.632 109 SER K O 1
ATOM 8324 N N . LEU F 1 109 ? -38.588 0.413 79.950 1.000 16.665 110 LEU K N 1
ATOM 8325 C CA . LEU F 1 109 ? -38.762 -0.252 78.630 1.000 16.974 110 LEU K CA 1
ATOM 8326 C C . LEU F 1 109 ? -39.631 -1.502 78.785 1.000 17.171 110 LEU K C 1
ATOM 8327 O O . LEU F 1 109 ? -40.463 -1.749 77.902 1.000 17.031 110 LEU K O 1
ATOM 8332 N N . LEU F 1 110 ? -39.420 -2.285 79.844 1.000 17.408 111 LEU K N 1
ATOM 8333 C CA . LEU F 1 110 ? -40.222 -3.515 80.076 1.000 18.147 111 LEU K CA 1
ATOM 8334 C C . LEU F 1 110 ? -41.685 -3.124 80.325 1.000 19.162 111 LEU K C 1
ATOM 8335 O O . LEU F 1 110 ? -42.570 -3.859 79.858 1.000 19.132 111 LEU K O 1
ATOM 8340 N N . LYS F 1 111 ? -41.933 -1.994 80.993 1.000 19.514 112 LYS K N 1
ATOM 8341 C CA . LYS F 1 111 ? -43.310 -1.476 81.226 1.000 21.231 112 LYS K CA 1
ATOM 8342 C C . LYS F 1 111 ? -43.938 -1.097 79.881 1.000 20.690 112 LYS K C 1
ATOM 8343 O O . LYS F 1 111 ? -45.091 -1.505 79.623 1.000 20.606 112 LYS K O 1
ATOM 8349 N N . LEU F 1 112 ? -43.207 -0.361 79.041 1.000 19.219 113 LEU K N 1
ATOM 8350 C CA . LEU F 1 112 ? -43.672 0.007 77.680 1.000 18.261 113 LEU K CA 1
ATOM 8351 C C . LEU F 1 112 ? -43.994 -1.274 76.902 1.000 17.331 113 LEU K C 1
ATOM 8352 O O . LEU F 1 112 ? -45.057 -1.332 76.260 1.000 17.433 113 LEU K O 1
ATOM 8357 N N . HIS F 1 113 ? -43.101 -2.262 76.946 1.000 17.543 114 HIS K N 1
ATOM 8358 C CA . HIS F 1 113 ? -43.260 -3.561 76.245 1.000 17.742 114 HIS K CA 1
ATOM 8359 C C . HIS F 1 113 ? -44.545 -4.251 76.718 1.000 18.580 114 HIS K C 1
ATOM 8360 O O . HIS F 1 113 ? -45.287 -4.783 75.866 1.000 18.943 114 HIS K O 1
ATOM 8367 N N . SER F 1 114 ? -44.788 -4.242 78.030 1.000 19.429 115 SER K N 1
ATOM 8368 C CA A SER F 1 114 ? -45.982 -4.861 78.664 0.500 20.044 115 SER K CA 1
ATOM 8369 C CA B SER F 1 114 ? -45.983 -4.878 78.644 0.500 20.174 115 SER K CA 1
ATOM 8370 C C . SER F 1 114 ? -47.250 -4.184 78.132 1.000 19.493 115 SER K C 1
ATOM 8371 O O . SER F 1 114 ? -48.177 -4.899 77.732 1.000 20.212 115 SER K O 1
ATOM 8376 N N . THR F 1 115 ? -47.262 -2.851 78.115 1.000 19.565 116 THR K N 1
ATOM 8377 C CA . THR F 1 115 ? -48.404 -2.036 77.620 1.000 19.266 116 THR K CA 1
ATOM 8378 C C . THR F 1 115 ? -48.679 -2.394 76.153 1.000 18.665 116 THR K C 1
ATOM 8379 O O . THR F 1 115 ? -49.853 -2.603 75.802 1.000 18.247 116 THR K O 1
ATOM 8383 N N . ALA F 1 116 ? -47.642 -2.479 75.316 1.000 17.527 117 ALA K N 1
ATOM 8384 C CA . ALA F 1 116 ? -47.783 -2.845 73.890 1.000 17.698 117 ALA K CA 1
ATOM 8385 C C . ALA F 1 116 ? -48.390 -4.253 73.785 1.000 17.771 117 ALA K C 1
ATOM 8386 O O . ALA F 1 116 ? -49.331 -4.434 73.004 1.000 17.860 117 ALA K O 1
ATOM 8388 N N . GLY F 1 117 ? -47.875 -5.211 74.557 1.000 18.398 118 GLY K N 1
ATOM 8389 C CA . GLY F 1 117 ? -48.379 -6.597 74.573 1.000 19.362 118 GLY K CA 1
ATOM 8390 C C . GLY F 1 117 ? -49.838 -6.652 75.002 1.000 20.542 118 GLY K C 1
ATOM 8391 O O . GLY F 1 117 ? -50.600 -7.434 74.397 1.000 20.052 118 GLY K O 1
ATOM 8392 N N . ASN F 1 118 ? -50.219 -5.842 75.993 1.000 21.208 119 ASN K N 1
ATOM 8393 C CA . ASN F 1 118 ? -51.611 -5.788 76.526 1.000 22.270 119 ASN K CA 1
ATOM 8394 C C . ASN F 1 118 ? -52.581 -5.399 75.406 1.000 22.151 119 ASN K C 1
ATOM 8395 O O . ASN F 1 118 ? -53.757 -5.801 75.481 1.000 23.643 119 ASN K O 1
ATOM 8400 N N . HIS F 1 119 ? -52.117 -4.638 74.411 1.000 20.309 120 HIS K N 1
ATOM 8401 C CA . HIS F 1 119 ? -52.939 -4.154 73.270 1.000 19.900 120 HIS K CA 1
ATOM 8402 C C . HIS F 1 119 ? -52.651 -4.968 72.005 1.000 18.981 120 HIS K C 1
ATOM 8403 O O . HIS F 1 119 ? -53.072 -4.533 70.923 1.000 19.172 120 HIS K O 1
ATOM 8410 N N . ASN F 1 120 ? -51.983 -6.121 72.137 1.000 19.200 121 ASN K N 1
ATOM 8411 C CA . ASN F 1 120 ? -51.684 -7.047 71.012 1.000 19.751 121 ASN K CA 1
ATOM 8412 C C . ASN F 1 120 ? -50.949 -6.280 69.906 1.000 17.955 121 ASN K C 1
ATOM 8413 O O . ASN F 1 120 ? -51.204 -6.533 68.718 1.000 18.123 121 ASN K O 1
ATOM 8418 N N . ASP F 1 121 ? -50.049 -5.376 70.287 1.000 17.200 122 ASP K N 1
ATOM 8419 C CA . ASP F 1 121 ? -49.252 -4.590 69.314 1.000 16.577 122 ASP K CA 1
ATOM 8420 C C . ASP F 1 121 ? -47.988 -5.386 68.980 1.000 16.550 122 ASP K C 1
ATOM 8421 O O . ASP F 1 121 ? -46.919 -5.101 69.556 1.000 16.662 122 ASP K O 1
ATOM 8426 N N . ALA F 1 122 ? -48.130 -6.372 68.096 1.000 16.823 123 ALA K N 1
ATOM 8427 C CA . ALA F 1 122 ? -47.064 -7.324 67.721 1.000 17.553 123 ALA K CA 1
ATOM 8428 C C . ALA F 1 122 ? -45.902 -6.567 67.077 1.000 16.933 123 ALA K C 1
ATOM 8429 O O . ALA F 1 122 ? -44.740 -6.926 67.331 1.000 17.909 123 ALA K O 1
ATOM 8431 N N . HIS F 1 123 ? -46.186 -5.545 66.272 1.000 16.286 124 HIS K N 1
ATOM 8432 C CA . HIS F 1 123 ? -45.111 -4.723 65.666 1.000 16.126 124 HIS K CA 1
ATOM 8433 C C . HIS F 1 123 ? -44.273 -4.082 66.775 1.000 16.649 124 HIS K C 1
ATOM 8434 O O . HIS F 1 123 ? -43.026 -4.152 66.694 1.000 16.926 124 HIS K O 1
ATOM 8441 N N . LEU F 1 124 ? -44.905 -3.425 67.750 1.000 16.097 125 LEU K N 1
ATOM 8442 C CA . LEU F 1 124 ? -44.130 -2.601 68.710 1.000 16.142 125 LEU K CA 1
ATOM 8443 C C . LEU F 1 124 ? -43.435 -3.492 69.743 1.000 16.253 125 LEU K C 1
ATOM 8444 O O . LEU F 1 124 ? -42.328 -3.124 70.149 1.000 16.349 125 LEU K O 1
ATOM 8449 N N . THR F 1 125 ? -44.020 -4.622 70.154 1.000 16.829 126 THR K N 1
ATOM 8450 C CA . THR F 1 125 ? -43.326 -5.543 71.093 1.000 17.678 126 THR K CA 1
ATOM 8451 C C . THR F 1 125 ? -42.048 -6.041 70.415 1.000 17.737 126 THR K C 1
ATOM 8452 O O . THR F 1 125 ? -40.997 -6.039 71.071 1.000 18.391 126 THR K O 1
ATOM 8456 N N . ASP F 1 126 ? -42.123 -6.412 69.134 1.000 17.865 127 ASP K N 1
ATOM 8457 C CA . ASP F 1 126 ? -40.941 -6.887 68.369 1.000 19.278 127 ASP K CA 1
ATOM 8458 C C . ASP F 1 126 ? -39.919 -5.749 68.267 1.000 18.162 127 ASP K C 1
ATOM 8459 O O . ASP F 1 126 ? -38.733 -5.998 68.507 1.000 18.402 127 ASP K O 1
ATOM 8464 N N . PHE F 1 127 ? -40.368 -4.542 67.920 1.000 17.615 128 PHE K N 1
ATOM 8465 C CA . PHE F 1 127 ? -39.500 -3.346 67.784 1.000 17.494 128 PHE K CA 1
ATOM 8466 C C . PHE F 1 127 ? -38.726 -3.127 69.088 1.000 17.534 128 PHE K C 1
ATOM 8467 O O . PHE F 1 127 ? -37.500 -2.908 69.051 1.000 17.324 128 PHE K O 1
ATOM 8475 N N . ILE F 1 128 ? -39.425 -3.152 70.222 1.000 17.247 129 ILE K N 1
ATOM 8476 C CA . ILE F 1 128 ? -38.809 -2.904 71.555 1.000 17.467 129 ILE K CA 1
ATOM 8477 C C . ILE F 1 128 ? -37.820 -4.034 71.854 1.000 18.334 129 ILE K C 1
ATOM 8478 O O . ILE F 1 128 ? -36.709 -3.741 72.302 1.000 17.943 129 ILE K O 1
ATOM 8483 N N . GLU F 1 129 ? -38.210 -5.283 71.597 1.000 19.072 130 GLU K N 1
ATOM 8484 C CA . GLU F 1 129 ? -37.338 -6.467 71.827 1.000 20.846 130 GLU K CA 1
ATOM 8485 C C . GLU F 1 129 ? -36.038 -6.310 71.026 1.000 22.223 130 GLU K C 1
ATOM 8486 O O . GLU F 1 129 ? -34.948 -6.395 71.638 1.000 22.669 130 GLU K O 1
ATOM 8492 N N . GLU F 1 130 ? -36.156 -6.079 69.717 1.000 23.708 131 GLU K N 1
ATOM 8493 C CA . GLU F 1 130 ? -35.023 -6.085 68.751 1.000 25.650 131 GLU K CA 1
ATOM 8494 C C . GLU F 1 130 ? -34.106 -4.882 68.999 1.000 25.251 131 GLU K C 1
ATOM 8495 O O . GLU F 1 130 ? -32.873 -5.078 69.028 1.000 25.447 131 GLU K O 1
ATOM 8501 N N . LYS F 1 131 ? -34.677 -3.682 69.162 1.000 23.628 132 LYS K N 1
ATOM 8502 C CA . LYS F 1 131 ? -33.911 -2.409 69.144 1.000 24.269 132 LYS K CA 1
ATOM 8503 C C . LYS F 1 131 ? -33.556 -1.926 70.557 1.000 22.323 132 LYS K C 1
ATOM 8504 O O . LYS F 1 131 ? -32.625 -1.105 70.649 1.000 23.017 132 LYS K O 1
ATOM 8510 N N . TYR F 1 132 ? -34.244 -2.372 71.616 1.000 20.014 133 TYR K N 1
ATOM 8511 C CA . TYR F 1 132 ? -34.090 -1.801 72.983 1.000 19.492 133 TYR K CA 1
ATOM 8512 C C . TYR F 1 132 ? -33.693 -2.853 74.019 1.000 19.417 133 TYR K C 1
ATOM 8513 O O . TYR F 1 132 ? -32.752 -2.575 74.767 1.000 19.682 133 TYR K O 1
ATOM 8522 N N . LEU F 1 133 ? -34.396 -3.983 74.113 1.000 18.673 134 LEU K N 1
ATOM 8523 C CA . LEU F 1 133 ? -34.245 -4.883 75.288 1.000 18.134 134 LEU K CA 1
ATOM 8524 C C . LEU F 1 133 ? -32.861 -5.540 75.296 1.000 17.725 134 LEU K C 1
ATOM 8525 O O . LEU F 1 133 ? -32.249 -5.611 76.375 1.000 16.981 134 LEU K O 1
ATOM 8530 N N . ASP F 1 134 ? -32.364 -6.023 74.159 1.000 19.230 135 ASP K N 1
ATOM 8531 C CA . ASP F 1 134 ? -31.046 -6.707 74.153 1.000 20.463 135 ASP K CA 1
ATOM 8532 C C . ASP F 1 134 ? -29.944 -5.669 74.398 1.000 19.096 135 ASP K C 1
ATOM 8533 O O . ASP F 1 134 ? -29.046 -5.948 75.202 1.000 18.475 135 ASP K O 1
ATOM 8538 N N . GLU F 1 135 ? -29.998 -4.502 73.756 1.000 19.636 136 GLU K N 1
ATOM 8539 C CA A GLU F 1 135 ? -29.014 -3.410 73.984 0.500 19.915 136 GLU K CA 1
ATOM 8540 C CA B GLU F 1 135 ? -28.953 -3.471 74.001 0.500 19.810 136 GLU K CA 1
ATOM 8541 C C . GLU F 1 135 ? -29.006 -3.045 75.476 1.000 18.783 136 GLU K C 1
ATOM 8542 O O . GLU F 1 135 ? -27.927 -2.840 76.044 1.000 17.987 136 GLU K O 1
ATOM 8553 N N . GLN F 1 136 ? -30.192 -2.962 76.079 1.000 17.944 137 GLN K N 1
ATOM 8554 C CA . GLN F 1 136 ? -30.323 -2.522 77.494 1.000 18.053 137 GLN K CA 1
ATOM 8555 C C . GLN F 1 136 ? -29.693 -3.576 78.418 1.000 17.109 137 GLN K C 1
ATOM 8556 O O . GLN F 1 136 ? -28.977 -3.195 79.363 1.000 16.297 137 GLN K O 1
ATOM 8562 N N . VAL F 1 137 ? -29.908 -4.863 78.144 1.000 16.512 138 VAL K N 1
ATOM 8563 C CA . VAL F 1 137 ? -29.269 -5.961 78.925 1.000 16.314 138 VAL K CA 1
ATOM 8564 C C . VAL F 1 137 ? -27.746 -5.857 78.767 1.000 16.488 138 VAL K C 1
ATOM 8565 O O . VAL F 1 137 ? -27.025 -6.008 79.763 1.000 16.157 138 VAL K O 1
ATOM 8569 N N . LYS F 1 138 ? -27.260 -5.593 77.559 1.000 16.640 139 LYS K N 1
ATOM 8570 C CA . LYS F 1 138 ? -25.799 -5.501 77.306 1.000 17.276 139 LYS K CA 1
ATOM 8571 C C . LYS F 1 138 ? -25.233 -4.280 78.037 1.000 16.656 139 LYS K C 1
ATOM 8572 O O . LYS F 1 138 ? -24.133 -4.386 78.606 1.000 16.049 139 LYS K O 1
ATOM 8578 N N . SER F 1 139 ? -25.959 -3.166 78.056 1.000 16.363 140 SER K N 1
ATOM 8579 C CA . SER F 1 139 ? -25.490 -1.928 78.726 1.000 16.568 140 SER K CA 1
ATOM 8580 C C . SER F 1 139 ? -25.418 -2.158 80.238 1.000 15.907 140 SER K C 1
ATOM 8581 O O . SER F 1 139 ? -24.411 -1.790 80.846 1.000 16.223 140 SER K O 1
ATOM 8584 N N . ILE F 1 140 ? -26.449 -2.758 80.829 1.000 15.678 141 ILE K N 1
ATOM 8585 C CA . ILE F 1 140 ? -26.462 -3.058 82.291 1.000 15.573 141 ILE K CA 1
ATOM 8586 C C . ILE F 1 140 ? -25.270 -3.967 82.611 1.000 15.117 141 ILE K C 1
ATOM 8587 O O . ILE F 1 140 ? -24.568 -3.719 83.610 1.000 14.858 141 ILE K O 1
ATOM 8592 N N . ASN F 1 141 ? -25.053 -5.005 81.803 1.000 15.155 142 ASN K N 1
ATOM 8593 C CA . ASN F 1 141 ? -23.923 -5.946 82.006 1.000 15.480 142 ASN K CA 1
ATOM 8594 C C . ASN F 1 141 ? -22.597 -5.174 81.930 1.000 15.627 142 ASN K C 1
ATOM 8595 O O . ASN F 1 141 ? -21.728 -5.408 82.789 1.000 15.388 142 ASN K O 1
ATOM 8600 N N . GLU F 1 142 ? -22.440 -4.278 80.951 1.000 16.331 143 GLU K N 1
ATOM 8601 C CA A GLU F 1 142 ? -21.205 -3.466 80.749 0.500 16.598 143 GLU K CA 1
ATOM 8602 C CA B GLU F 1 142 ? -21.168 -3.526 80.782 0.500 16.948 143 GLU K CA 1
ATOM 8603 C C . GLU F 1 142 ? -20.932 -2.650 82.020 1.000 16.471 143 GLU K C 1
ATOM 8604 O O . GLU F 1 142 ? -19.791 -2.647 82.507 1.000 15.911 143 GLU K O 1
ATOM 8615 N N . PHE F 1 143 ? -21.962 -1.967 82.524 1.000 15.990 144 PHE K N 1
ATOM 8616 C CA . PHE F 1 143 ? -21.847 -1.099 83.726 1.000 16.059 144 PHE K CA 1
ATOM 8617 C C . PHE F 1 143 ? -21.556 -1.950 84.967 1.000 15.989 144 PHE K C 1
ATOM 8618 O O . PHE F 1 143 ? -20.709 -1.536 85.772 1.000 15.601 144 PHE K O 1
ATOM 8626 N N . ALA F 1 144 ? -22.209 -3.105 85.119 1.000 15.778 145 ALA K N 1
ATOM 8627 C CA . ALA F 1 144 ? -21.933 -4.035 86.239 1.000 16.178 145 ALA K CA 1
ATOM 8628 C C . ALA F 1 144 ? -20.457 -4.451 86.206 1.000 16.135 145 ALA K C 1
ATOM 8629 O O . ALA F 1 144 ? -19.821 -4.444 87.272 1.000 16.243 145 ALA K O 1
ATOM 8631 N N . ARG F 1 145 ? -19.928 -4.790 85.026 1.000 16.534 146 ARG K N 1
ATOM 8632 C CA A ARG F 1 145 ? -18.515 -5.231 84.877 0.500 16.626 146 ARG K CA 1
ATOM 8633 C CA B ARG F 1 145 ? -18.514 -5.222 84.859 0.500 17.048 146 ARG K CA 1
ATOM 8634 C C . ARG F 1 145 ? -17.578 -4.055 85.187 1.000 16.639 146 ARG K C 1
ATOM 8635 O O . ARG F 1 145 ? -16.531 -4.287 85.827 1.000 16.355 146 ARG K O 1
ATOM 8650 N N . MET F 1 146 ? -17.935 -2.838 84.775 1.000 16.389 147 MET K N 1
ATOM 8651 C CA . MET F 1 146 ? -17.075 -1.659 85.048 1.000 17.248 147 MET K CA 1
ATOM 8652 C C . MET F 1 146 ? -17.066 -1.377 86.553 1.000 16.657 147 MET K C 1
ATOM 8653 O O . MET F 1 146 ? -15.990 -1.068 87.084 1.000 16.853 147 MET K O 1
ATOM 8658 N N . VAL F 1 147 ? -18.206 -1.519 87.229 1.000 16.419 148 VAL K N 1
ATOM 8659 C CA . VAL F 1 147 ? -18.273 -1.366 88.713 1.000 16.576 148 VAL K CA 1
ATOM 8660 C C . VAL F 1 147 ? -17.358 -2.417 89.361 1.000 16.652 148 VAL K C 1
ATOM 8661 O O . VAL F 1 147 ? -16.592 -2.047 90.265 1.000 17.097 148 VAL K O 1
ATOM 8665 N N . ALA F 1 148 ? -17.417 -3.677 88.925 1.000 16.683 149 ALA K N 1
ATOM 8666 C CA . ALA F 1 148 ? -16.560 -4.759 89.471 1.000 16.751 149 ALA K CA 1
ATOM 8667 C C . ALA F 1 148 ? -15.086 -4.353 89.345 1.000 17.170 149 ALA K C 1
ATOM 8668 O O . ALA F 1 148 ? -14.321 -4.519 90.318 1.000 17.215 149 ALA K O 1
ATOM 8670 N N . ASN F 1 149 ? -14.698 -3.811 88.194 1.000 16.848 150 ASN K N 1
ATOM 8671 C CA . ASN F 1 149 ? -13.285 -3.448 87.912 1.000 16.801 150 ASN K CA 1
ATOM 8672 C C . ASN F 1 149 ? -12.889 -2.203 88.718 1.000 16.878 150 ASN K C 1
ATOM 8673 O O . ASN F 1 149 ? -11.743 -2.147 89.187 1.000 17.472 150 ASN K O 1
ATOM 8678 N N . LEU F 1 150 ? -13.792 -1.242 88.900 1.000 17.036 151 LEU K N 1
ATOM 8679 C CA . LEU F 1 150 ? -13.479 -0.021 89.688 1.000 17.453 151 LEU K CA 1
ATOM 8680 C C . LEU F 1 150 ? -13.311 -0.389 91.169 1.000 18.396 151 LEU K C 1
ATOM 8681 O O . LEU F 1 150 ? -12.431 0.198 91.817 1.000 19.464 151 LEU K O 1
ATOM 8686 N N . LYS F 1 151 ? -14.068 -1.364 91.676 1.000 19.376 152 LYS K N 1
ATOM 8687 C CA . LYS F 1 151 ? -13.849 -1.910 93.044 1.000 20.586 152 LYS K CA 1
ATOM 8688 C C . LYS F 1 151 ? -12.474 -2.589 93.095 1.000 20.518 152 LYS K C 1
ATOM 8689 O O . LYS F 1 151 ? -11.725 -2.352 94.067 1.000 20.962 152 LYS K O 1
ATOM 8695 N N . ARG F 1 152 ? -12.142 -3.383 92.077 1.000 19.368 153 ARG K N 1
ATOM 8696 C CA . ARG F 1 152 ? -10.880 -4.163 92.017 1.000 19.750 153 ARG K CA 1
ATOM 8697 C C . ARG F 1 152 ? -9.669 -3.220 92.057 1.000 19.962 153 ARG K C 1
ATOM 8698 O O . ARG F 1 152 ? -8.753 -3.485 92.851 1.000 19.803 153 ARG K O 1
ATOM 8706 N N . VAL F 1 153 ? -9.644 -2.166 91.235 1.000 19.392 154 VAL K N 1
ATOM 8707 C CA . VAL F 1 153 ? -8.418 -1.330 91.044 1.000 19.253 154 VAL K CA 1
ATOM 8708 C C . VAL F 1 153 ? -8.245 -0.389 92.241 1.000 20.060 154 VAL K C 1
ATOM 8709 O O . VAL F 1 153 ? -7.092 -0.006 92.516 1.000 20.963 154 VAL K O 1
ATOM 8713 N N . GLY F 1 154 ? -9.341 -0.022 92.907 1.000 20.934 155 GLY K N 1
ATOM 8714 C CA . GLY F 1 154 ? -9.327 0.865 94.084 1.000 21.878 155 GLY K CA 1
ATOM 8715 C C . GLY F 1 154 ? -9.108 2.321 93.688 1.000 22.851 155 GLY K C 1
ATOM 8716 O O . GLY F 1 154 ? -8.956 2.651 92.507 1.000 21.785 155 GLY K O 1
ATOM 8717 N N . PRO F 1 155 ? -9.075 3.238 94.677 1.000 24.529 156 PRO K N 1
ATOM 8718 C CA . PRO F 1 155 ? -8.824 4.653 94.407 1.000 24.321 156 PRO K CA 1
ATOM 8719 C C . PRO F 1 155 ? -7.342 4.937 94.121 1.000 23.729 156 PRO K C 1
ATOM 8720 O O . PRO F 1 155 ? -6.507 4.125 94.463 1.000 25.221 156 PRO K O 1
ATOM 8724 N N . GLY F 1 156 ? -7.052 6.086 93.508 1.000 23.476 157 GLY K N 1
ATOM 8725 C CA . GLY F 1 156 ? -5.673 6.531 93.234 1.000 22.584 157 GLY K CA 1
ATOM 8726 C C . GLY F 1 156 ? -5.157 5.970 91.924 1.000 21.992 157 GLY K C 1
ATOM 8727 O O . GLY F 1 156 ? -5.852 6.135 90.904 1.000 21.887 157 GLY K O 1
ATOM 8728 N N . VAL F 1 157 ? -3.987 5.329 91.932 1.000 22.060 158 VAL K N 1
ATOM 8729 C CA . VAL F 1 157 ? -3.320 4.863 90.680 1.000 22.961 158 VAL K CA 1
ATOM 8730 C C . VAL F 1 157 ? -4.272 3.927 89.918 1.000 21.992 158 VAL K C 1
ATOM 8731 O O . VAL F 1 157 ? -4.259 3.965 88.677 1.000 22.448 158 VAL K O 1
ATOM 8735 N N . GLY F 1 158 ? -5.071 3.116 90.623 1.000 22.724 159 GLY K N 1
ATOM 8736 C CA . GLY F 1 158 ? -6.058 2.207 90.003 1.000 21.832 159 GLY K CA 1
ATOM 8737 C C . GLY F 1 158 ? -7.046 2.946 89.107 1.000 21.421 159 GLY K C 1
ATOM 8738 O O . GLY F 1 158 ? -7.300 2.472 87.985 1.000 20.038 159 GLY K O 1
ATOM 8739 N N . GLU F 1 159 ? -7.586 4.069 89.586 1.000 20.953 160 GLU K N 1
ATOM 8740 C CA A GLU F 1 159 ? -8.545 4.928 88.840 0.500 20.518 160 GLU K CA 1
ATOM 8741 C CA B GLU F 1 159 ? -8.551 4.913 88.825 0.500 21.150 160 GLU K CA 1
ATOM 8742 C C . GLU F 1 159 ? -7.866 5.460 87.571 1.000 20.563 160 GLU K C 1
ATOM 8743 O O . GLU F 1 159 ? -8.509 5.461 86.501 1.000 19.702 160 GLU K O 1
ATOM 8754 N N . TYR F 1 160 ? -6.614 5.902 87.701 1.000 19.479 161 TYR K N 1
ATOM 8755 C CA . TYR F 1 160 ? -5.793 6.402 86.572 1.000 19.775 161 TYR K CA 1
ATOM 8756 C C . TYR F 1 160 ? -5.603 5.284 85.537 1.000 19.567 161 TYR K C 1
ATOM 8757 O O . TYR F 1 160 ? -5.803 5.522 84.334 1.000 19.606 161 TYR K O 1
ATOM 8766 N N . VAL F 1 161 ? -5.205 4.094 85.989 1.000 20.251 162 VAL K N 1
ATOM 8767 C CA . VAL F 1 161 ? -4.925 2.928 85.103 1.000 20.409 162 VAL K CA 1
ATOM 8768 C C . VAL F 1 161 ? -6.235 2.498 84.425 1.000 19.322 162 VAL K C 1
ATOM 8769 O O . VAL F 1 161 ? -6.212 2.257 83.215 1.000 19.728 162 VAL K O 1
ATOM 8773 N N . PHE F 1 162 ? -7.341 2.449 85.167 1.000 19.110 163 PHE K N 1
ATOM 8774 C CA . PHE F 1 162 ? -8.688 2.159 84.606 1.000 18.505 163 PHE K CA 1
ATOM 8775 C C . PHE F 1 162 ? -8.979 3.152 83.475 1.000 17.929 163 PHE K C 1
ATOM 8776 O O . PHE F 1 162 ? -9.333 2.737 82.364 1.000 17.815 163 PHE K O 1
ATOM 8784 N N . ASP F 1 163 ? -8.810 4.447 83.733 1.000 18.063 164 ASP K N 1
ATOM 8785 C CA . ASP F 1 163 ? -9.078 5.476 82.699 1.000 18.576 164 ASP K CA 1
ATOM 8786 C C . ASP F 1 163 ? -8.209 5.198 81.466 1.000 19.234 164 ASP K C 1
ATOM 8787 O O . ASP F 1 163 ? -8.723 5.322 80.350 1.000 19.050 164 ASP K O 1
ATOM 8792 N N . LYS F 1 164 ? -6.938 4.829 81.648 1.000 20.723 165 LYS K N 1
ATOM 8793 C CA . LYS F 1 164 ? -5.978 4.688 80.517 1.000 23.012 165 LYS K CA 1
ATOM 8794 C C . LYS F 1 164 ? -6.226 3.392 79.737 1.000 23.666 165 LYS K C 1
ATOM 8795 O O . LYS F 1 164 ? -5.926 3.392 78.524 1.000 25.720 165 LYS K O 1
ATOM 8801 N N . GLU F 1 165 ? -6.758 2.345 80.375 1.000 23.100 166 GLU K N 1
ATOM 8802 C CA . GLU F 1 165 ? -6.801 0.976 79.788 1.000 24.245 166 GLU K CA 1
ATOM 8803 C C . GLU F 1 165 ? -8.221 0.550 79.394 1.000 23.287 166 GLU K C 1
ATOM 8804 O O . GLU F 1 165 ? -8.340 -0.217 78.421 1.000 24.090 166 GLU K O 1
ATOM 8810 N N . HIS F 1 166 ? -9.267 0.987 80.098 1.000 21.477 167 HIS K N 1
ATOM 8811 C CA . HIS F 1 166 ? -10.595 0.323 79.999 1.000 21.324 167 HIS K CA 1
ATOM 8812 C C . HIS F 1 166 ? -11.316 0.642 78.684 1.000 21.784 167 HIS K C 1
ATOM 8813 O O . HIS F 1 166 ? -12.217 -0.143 78.324 1.000 22.630 167 HIS K O 1
ATOM 8820 N N . PHE F 1 167 ? -10.961 1.735 78.004 1.000 22.144 168 PHE K N 1
ATOM 8821 C CA . PHE F 1 167 ? -11.717 2.292 76.852 1.000 24.007 168 PHE K CA 1
ATOM 8822 C C . PHE F 1 167 ? -10.856 2.293 75.584 1.000 28.110 168 PHE K C 1
ATOM 8823 O O . PHE F 1 167 ? -11.260 2.948 74.606 1.000 30.865 168 PHE K O 1
ATOM 8831 N N . SER F 1 168 ? -9.724 1.586 75.594 1.000 30.899 169 SER K N 1
ATOM 8832 C CA . SER F 1 168 ? -8.786 1.484 74.444 1.000 36.462 169 SER K CA 1
ATOM 8833 C C . SER F 1 168 ? -9.246 0.361 73.509 1.000 39.951 169 SER K C 1
ATOM 8834 O O . SER F 1 168 ? -9.223 -0.803 73.906 1.000 47.007 169 SER K O 1
#

B-factor: mean 19.34, std 7.09, range [11.96, 82.51]

CATH classification: 1.20.1260.10

Organism: Caenorhabditis elegans (NCBI:txid6239)

Secondary structure (DSSP, 8-state):
--S--S--HHHHHHHHHHHHHHHHHHHHHHHHHHHHTSTTT--HHHHHHHHHHHHHHHHHHHHHHHHHHHTT-------BPPPS-S---SHHHHHHHHHHHHHHHHHHHHHHHHHHHHTT-HHHHHHHIIIIIHHHHHHHHHHHHHHHHHHHH-STHHHHHHHHHTT-/--S--S--HHHHHHHHHHHHHHHHHHHHHHHHHHHHTSTTT--HHHHHHHHHHHHHHHHHHHHHHHHHHHTT-------BPPPS-S---SHHHHHHHHHHHHHHHHHHHHHHHHHHHHTT-HHHHHHHIIIIIHHHHHHHHHHHHHHHHHHHH-STHHHHHHHHHTT-/--S--S--HHHHHHHHHHHHHHHHHHHHHHHHHHHHTSTTT--HHHHHHHHHHHHHHHHHHHHHHHHHHHTT-------BPPPS-S---SHHHHHHHHHHHHHHHHHHHHHHHHHHHHTT-HHHHHHHIIIIIHHHHHHHHHHHHHHHHHHHH-STHHHHHHHHHTT-/--S--S--HHHHHHHHHHHHHHHHHHHHHHHHHHHHTSTTT--HHHHHHHHHHHHHHHHHHHHHHHHHHHTT-------BPPPS-S---SHHHHHHHHHHHHHHHHHHHHHHHHHHHHTT-HHHHHHHIIIIIHHHHHHHHHHHHHHHHHHHH-STHHHHHHHHHTT-/--S--S--HHHHHHHHHHHHHHHHHHHHHHHHHHHHTSTTT--HHHHHHHHHHHHHHHHHHHHHHHHHHHTT-------BPPPS-S---SHHHHHHHHHHHHHHHHHHHHHHHHHHHHTT-HHHHHHHIIIIIHHHHHHHHHHHHHHHHHHHH-STHHHHHHHHHTT-/--S--S--HHHHHHHHHHHHHHHHHHHHHHHHHHHHTSTTT--HHHHHHHHHHHHHHHHHHHHHHHHHHHTT-------BPPPS-S---SHHHHHHHHHHHHHHHHHHHHHHHHHHHHTT-HHHHHHHIIIIIHHHHHHHHHHHHHHHHHHHH-STHHHHHHHHHTT-

Radius of gyration: 41.88 Å; Cα contacts (8 Å, |Δi|>4): 1507; chains: 6; bounding box: 102×68×110 Å

Foldseek 3Di:
DVQADLQDPQLLVLLLVLLLLLLLLLQLLQLQLVLCVDPVNVLNLSSVVSNVVSVVSNVVNVVSCVVCVVNPHHRDHDDNDHDPDNHQPAPLSNLVVNLVSLVVSLVSLVVSLVVCVVSVVPVVVCVSVVPPNVVSVVSNVVSVVLSVQCVVLDPDVSSNVCSVPVND/DVQADLQDPQLLVLLLVLLLLLLLLLQLLQLQLVLCVDPVNVLNLSSVVSNVVSVVSNVVNVVSVVVCVVNVHDHDHDDNDHDPDNHQPAPLSNLVVNLVSLVVSLVSLVVSLVVCVVSVVVVVVVVSVPPPNVVSVVSNVVSVVLSVQCVVLDPDVSSNVCSVPVND/DVQADLQDPLLLVLLLVLLLLLLLLLQLLQLQLVLCVDPVNVLNLSSVVSNVSSVVSNVVNVVSVVVCVVNVHHHDHDDNDHDPDNHQPAPLSNLVVNLVSLVVSQVSLVVSLVSCVVSVVPVVVVVSVPPPNVVSVVSNVVSVVLSVQCVVQDPDVSSNVCSVPVND/DVQADLQDPLLLVLLLVLLLLLLLLLQLLQLVLVLCVDPVNVLNLSSVVSNVVSVVSNVVNVVSVVVCVVNVHDHDHDDNDHDPDNHQPAPLSNLVVNLVSLVVSLVSLVVSLVSCVVSVVVVVVVVSVVPPNVVSVVSNVVSVVLSVQCVVQDPDVSSNVCSVPVND/DVQADLQDPLLLVLLLVLLLLLLLLLQLLQLQLVLCVDPVNVLNLSSVVSNVVSVVSNVVNVVSVVVCVVNPHDHDHDDNDHDPDNHQPAPLSNLVVNLVSLVVSQVSLVVSLVSCVVSVVPVVVVVSVVPPNVVSVVSNVVSVVLSVQCVVLDPDVSSNVCSVPVND/DVQADLQDPLLLVLLLVLLLLLLLLLQLLQLALVLCVDPVNVLNLSSVVSNVVSVVSNVVNVVSVVVCVVNVHDHDHDDNDHDPDNHQPAPLSNLVVNLVSLVVSLVSLVVSLVSCVVSVVVVVVVVSVPPPNVVSVVSNVVSVVLSVQCVVLDPDVSSNVCSVPVND

GO terms:
  GO:0042802 identical protein binding (F, IPI)
  GO:0005515 protein binding (F, IPI)
  GO:0050830 defense response to Gram-positive bacterium (P, IEP)